Protein 5Y1Z (pdb70)

Secondary structure (DSSP, 8-state):
---SB-STTHHHHHHHHHHHH-SSSS--EEEEEEPTTS-BEEEEEEESSHHHHHGGG--TTSEEEEEEEE---S-EEEEEEEE-TTS-HHHHHHHHTTHHHHHHHSS---EEEEESSGGG--HHHHHHH-/--TT-SB-STTHHHHHHHHHHHH-SSS---EEEEEEPTTS-BEEEEEEESSHHHHHGGG--TTSEEEEEEEEESSSSS-EEEEEEEEE-TTS-HHHHHHHHTTHHHHHHHT----EEEEESSGGG--HHHHHHH-/--SSBTTT---SS-EE-SSSS-EE-TGGGT-SS---SS---HHHHHHHHHT-GGG--HHHHT--HHHHHHHHHHHHHHH--TT-GGGTSPPPTTT-TTGGGT-SS---HHHHHHHHHTT--SSHHHHHHHHHHHHHHHHHHH-TTSHHHHHHHHHHHHHHHHHHHHHH-HHHHHHHHH--TTGGGPPPSSPPPEEEE--TTS--EEEEEEEEETTEEEEEETTT--EEEEEGGG-EE-BSS-S----HHHHHHHHHHHHHHHHHHHHHHS--PPBPTTPBP-TT--GGGBS-TT-GGG-B--/--S-SS-TTT---SS-EE-SSSS-EE-GGGGT-SSPPPS----HHHHHHHHHHSTTT--HHHHT--HHHHHHHHHHHHHHH--TT-GGGTSPPPTTT-GGGGGT-SS---HHHHHHHHHTT--SSHHHHHHHHHHHHHHHHHHH-TT-HHHHHHHHHHHHHHHHHHHHHH-HHHHHHHHH--TTGGGPPPSSPPPEEEE--TTS--EEEEEEEEETTEEEEEETTT--EEEEEGGGEEEPBS---S--GGGHHHHHHHHHHHHHHHHHHHHHHS----B-TTPBP-TT--GGGBSSTT-GGG-B---

Solvent-accessible surface area: 41131 Å² total; per-residue (Å²): 67,83,12,4,34,2,37,40,80,3,72,43,0,0,44,10,13,39,81,4,61,41,109,106,29,72,16,38,3,0,2,0,6,7,60,120,93,49,39,19,0,65,57,43,29,59,19,114,45,11,13,159,76,0,17,67,64,22,87,76,132,48,5,0,0,0,0,0,16,35,105,141,89,163,49,90,24,0,0,0,19,2,10,3,84,96,15,84,99,15,73,89,0,24,2,22,36,12,17,70,65,0,19,55,0,0,63,48,34,74,27,61,8,111,4,42,39,82,149,70,17,77,64,52,62,5,35,90,154,60,70,53,78,74,12,4,34,6,86,54,50,11,56,86,0,0,22,9,2,22,89,5,50,40,111,110,37,69,12,34,2,0,1,0,1,14,63,120,96,46,16,18,0,52,42,43,30,54,15,117,45,11,14,134,83,0,9,66,68,23,75,83,78,58,8,0,0,0,0,0,18,35,60,89,77,111,109,44,89,65,20,29,0,0,0,15,4,28,0,68,111,8,84,71,16,61,57,1,5,2,26,41,10,18,70,65,0,17,44,0,1,79,41,36,85,22,62,5,108,4,48,45,90,94,70,12,81,47,50,49,3,32,88,141,80,89,8,58,29,0,22,78,43,38,102,104,54,171,45,38,64,4,102,141,14,33,13,1,5,7,45,161,32,36,208,63,139,89,161,46,116,60,109,34,123,0,62,28,13,108,93,38,93,70,13,78,55,149,94,80,52,40,157,2,13,84,87,26,76,87,94,76,0,10,127,7,0,45,63,0,0,104,82,0,67,23,90,46,0,112,53,18,65,63,79,54,75,118,106,64,63,110,64,28,76,85,95,7,113,53,78,26,6,0,46,44,0,56,131,28,3,87,67,38,118,12,23,0,4,60,11,0,31,5,24,0,59,5,5,26,3,4,8,30,27,55,48,30,32,152,69,100,60,0,73,14,0,87,16,0,9,93,15,0,62,44,10,10,79,52,0,44,29,7,5,55,15,14,66,24,50,29,74,60,144,124,97,48,3,1,87,30,9,83,102,21,23,24,0,0,4,0,51,18,103,59,4,29,12,1,0,0,7,4,18,96,52,52,113,40,66,0,10,0,29,0,0,7,6,19,12,44,12,94,0,49,38,123,45,1,13,5,0,6,136,52,70,11,59,123,111,6,68,66,15,33,83,66,0,27,118,33,4,93,64,3,5,48,32,2,63,58,67,49,50,30,8,19,57,10,88,114,116,35,88,10,74,76,130,16,100,66,9,17,16,54,49,48,116,63,84,105,42,28,50,21,138,125,80,41,10,53,32,0,21,74,14,41,74,102,46,173,34,26,58,5,101,104,24,29,11,0,4,3,30,84,37,46,94,72,118,79,81,54,104,69,110,31,91,0,53,18,16,85,110,29,76,80,11,80,56,152,92,76,51,40,121,2,14,81,84,36,72,65,95,88,2,12,99,5,0,101,35,0,0,86,75,0,82,25,100,46,0,108,54,19,43,108,77,48,78,106,101,70,73,104,54,15,69,142,94,7,86,53,76,23,4,1,53,35,0,49,119,13,2,78,140,106,112,9,26,0,4,56,12,0,31,2,28,0,60,2,4,30,4,4,6,33,27,55,48,31,45,52,77,131,58,0,59,12,0,90,12,0,9,49,14,0,47,46,10,10,50,38,0,49,22,7,3,61,14,12,54,11,26,22,69,92,117,146,96,25,2,1,50,21,9,68,123,26,25,21,1,0,0,0,62,27,104,60,8,28,31,0,0,0,6,3,17,80,54,83,131,48,60,0,1,0,39,0,0,5,3,11,7,56,23,100,0,63,44,136,52,0,40,11,0,1,140,104,70,85,43,100,23,89,134,1,97,41,13,10,81,62,0,10,107,34,2,91,60,2,3,59,30,2,108,181,76,10,60,25,10,22,40,6,97,46,162,30,87,7,76,80,116,18,91,65,9,18,19,95,55,48,130,61,88,101,52,29,52,14,89,157

GO terms:
  GO:0005515 protein binding (F, IPI)
  GO:0005856 cytoskeleton (C, IDA)
  GO:0030863 cortical cytoskeleton (C, TAS)
  GO:0003779 actin binding (F, TAS)
  GO:0015629 actin cytoskeleton (C, TAS)
  GO:0045296 cadherin binding (F, HDA)
  GO:0015629 actin cytoskeleton (C, IDA)
  GO:0005737 cytoplasm (C, IDA)
  GO:0030425 dendrite (C, IDA)
  GO:0140311 protein sequestering activity (F, IDA)
  GO:0070161 anchoring junction (C, EXP)
  GO:0005737 cytoplasm (C, EXP)

B-factor: mean 58.09, std 17.72, range [25.87, 164.25]

Sequence (874 aa):
MAGVSFSGHRLELLAAYEEVIREESAADWALYTYEDGSDDLKLAASGEGGLQELSGHFENQKVMYGFCSVKAALPKYVLINWVGEDVPDARKCACASHVAKVAEFFQGVDVIVNASSVEDIDAGAIGQRLGSMAGVSFSGHRLELLAAYEEVIREESAADWALYTYEDGSDDLKLAASGEGGLQELSGHFENQKVMYGFCSVKDSQAALPKYVLINWVGEDVPDARKCACASHVAKVAEFFQGVDVIVNASSVEDIDAGAIGQRLNDFYCWVCHREGQVLCCELCPRVYHAKCLRLTSEPEGDWFCPECEKITVAECIETQSKAMTMLTIEEQLSYYLLKFAIQKMKQPGTDAFQKPVPLEQHPDYAEYIFHPMDLCTLEKNAKKKMYGCTEAFLADAKWILHNCIIYNGGNHKLTQQIAKVVIKICEHEMNEIEVCPECYLAACQKRDNWFCEPCSNPHPLVWAKLKGFPFWPAKALRDKDGQVDARFFGQHDRAWVPINNCYLMSKEIPFSKTKSIFNSAMQEMEVYVENIRRKFGVFNYSPFRTPYTPNSQYQMLLDPTNPSAGTAKGRNDFYCWVCHREGQVLCCELCPRVYHAKCLRLTSEPEGDWFCPECEKITVAECIETQSKAMTMLTIEQLSYLLKFAIQKMKQPGTDAFQKPVPLEQHPDYAEYIFHPMDLCTLEKNAKKKMYGCTEAFLADAKWILHNCIIYNGGNHKLTQIAKVVIKICEHEMNEIEVCPECYLAACQKRDNWFCEPCSNPHPLVWAKLKGFPFWPAKALRDKDGQVDARFFGQHDRAWVPINNCYLMSKEIPFSVKKTKSIFNSAMQEMEVYVENIRRKFGVFNYSPFRTPYTPNSQYQMLLDPTNPSAGTAKI

Organism: Homo sapiens (NCBI:txid9606)

Radius of gyration: 35.38 Å; Cα contacts (8 Å, |Δi|>4): 1558; chains: 4; bounding box: 88×86×84 Å

Nearest PDB structures (foldseek):
  5y1z-assembly2_D  TM=1.003E+00  e=5.338E-59  Homo sapiens
  5y1z-assembly1_C  TM=9.932E-01  e=2.916E-54  Homo sapiens
  4n4g-assembly1_A  TM=8.108E-01  e=6.206E-16  Mus musculus
  4ns5-assembly1_A  TM=8.385E-01  e=7.311E-14  Homo sapiens
  7jtc-assembly1_A  TM=9.442E-01  e=2.873E-07  Homo sapiens

Foldseek 3Di:
DPAAACPVQVVVVVVQLVLLQDPPRQWFKWKWFDDPPDNYIHTDDTGHDFLVVVLVPDDQATFMWMWGWDDVDRTAIEIEGEHHPNHDPVVVVRNVVCPVVVCVSSDRHDYYQYDHHSVSRDPVVVVVVD/DDPVAADAPPCVVVVVVLLVLLQDPVRQKFKWKWFDDPPGRYIDTDDTGHDFPVVVLVPDDQATFMWMKGWAALDDPDRTAIEIEGEHHPNHDPVVVVRNVVCPVVVDPSSDHHPYYFYDHHSVSRDVVVVSVVD/DAQAALQPLHGDDWDAAPPDGHTHDCVRVVDDDDDDDHDHDPLRVVLVQCLDQVRHAPLLVPDDLLLVLVLVLLLLVVLPDPPLVVAADWDDCVVPVCLVVHQVDTHGSVVLNVCSNVSPRSALSSSLVRLCSNLSSCCRPPNCPDPNNVSSVVSSVSSVVSSVVSRLPVQLSVLVSVVPDLSVLAADPPGFFWKQFDDPPAFTFIWGFSADDDQWTWTQGFLVRRTDIGGLAQMAGAAPDGQDDHPPPSRVVSVVSVVSSQVNCCVVFNWADHDPHRHRDDGPDQCRQAPDNVDNVNDGGD/DQAAQAALQPLHGDDWDAAPPHRHTHDCVVVVHPDDDDDHDHDPLRVVLVQCQDPVRHAPLLVPDDLLLVLVLQLLLLVQLPDPPLVCQADWDDCVVPVCLVVFQVDTHGSPVLNVCSNVSVRSALSVSLVRLCSNLSSCCRPPNCPDPNNVSSVVSSVSSVVSSVVSRLPVQLSVLVSVVDVLSVLDADLLGFFWKQFDDPPAGGFIWGFRADDDQWTFTQGFLVRDTDTGRQQRIAGAAPDDPDDDVVCVVSRVNSVVSVVSSVVNVCVVQVWADHDHPPHGDDGPDCQRFAPDNVDNVNDGGND

CATH classification: 3.40.20.10

Structure (mmCIF, N/CA/C/O backbone):
data_5Y1Z
#
_entry.id   5Y1Z
#
_cell.length_a   54.183
_cell.length_b   138.095
_cell.length_c   161.164
_cell.angle_alpha   90.000
_cell.angle_beta   90.000
_cell.angle_gamma   90.000
#
_symmetry.space_group_name_H-M   'P 21 21 21'
#
loop_
_entity.id
_entity.type
_entity.pdbx_description
1 polymer Drebrin
2 polymer 'Protein kinase C-binding protein 1'
3 non-polymer 'SULFATE ION'
4 non-polymer 'ZINC ION'
5 non-polymer GLYCEROL
6 water water
#
loop_
_atom_site.group_PDB
_atom_site.id
_atom_site.type_symbol
_atom_site.label_atom_id
_atom_site.label_alt_id
_atom_site.label_comp_id
_atom_site.label_asym_id
_atom_site.label_entity_id
_atom_site.label_seq_id
_atom_site.pdbx_PDB_ins_code
_atom_site.Cartn_x
_atom_site.Cartn_y
_atom_site.Cartn_z
_atom_site.occupancy
_atom_site.B_iso_or_equiv
_atom_site.auth_seq_id
_atom_site.auth_comp_id
_atom_site.auth_asym_id
_atom_site.auth_atom_id
_atom_site.pdbx_PDB_model_num
ATOM 1 N N . MET A 1 3 ? 28.730 20.054 55.834 1.00 88.68 1 MET A N 1
ATOM 2 C CA . MET A 1 3 ? 28.572 21.423 56.337 1.00 87.23 1 MET A CA 1
ATOM 3 C C . MET A 1 3 ? 28.070 22.343 55.231 1.00 83.84 1 MET A C 1
ATOM 4 O O . MET A 1 3 ? 28.530 22.285 54.096 1.00 85.30 1 MET A O 1
ATOM 6 N N . ALA A 1 4 ? 27.107 23.192 55.576 1.00 80.23 2 ALA A N 1
ATOM 7 C CA . ALA A 1 4 ? 26.602 24.159 54.612 1.00 75.71 2 ALA A CA 1
ATOM 8 C C . ALA A 1 4 ? 27.710 25.055 54.087 1.00 72.44 2 ALA A C 1
ATOM 9 O O . ALA A 1 4 ? 27.620 25.552 52.958 1.00 73.59 2 ALA A O 1
ATOM 11 N N . GLY A 1 5 ? 28.744 25.299 54.887 1.00 69.24 3 GLY A N 1
ATOM 12 C CA . GLY A 1 5 ? 29.811 26.188 54.464 1.00 63.17 3 GLY A CA 1
ATOM 13 C C . GLY A 1 5 ? 29.481 27.631 54.793 1.00 55.16 3 GLY A C 1
ATOM 14 O O . GLY A 1 5 ? 28.628 27.927 55.634 1.00 54.21 3 GLY A O 1
ATOM 15 N N . VAL A 1 6 ? 30.163 28.546 54.098 1.00 52.72 4 VAL A N 1
ATOM 16 C CA . VAL A 1 6 ? 29.873 29.965 54.267 1.00 49.81 4 VAL A CA 1
ATOM 17 C C . VAL A 1 6 ? 28.382 30.225 54.089 1.00 48.58 4 VAL A C 1
ATOM 18 O O . VAL A 1 6 ? 27.732 29.657 53.211 1.00 53.48 4 VAL A O 1
ATOM 22 N N . SER A 1 7 ? 27.824 31.019 54.980 1.00 44.83 5 SER A N 1
ATOM 23 C CA . SER A 1 7 ? 26.432 31.415 54.929 1.00 45.53 5 SER A CA 1
ATOM 24 C C . SER A 1 7 ? 26.309 32.927 54.774 1.00 46.33 5 SER A C 1
ATOM 25 O O . SER A 1 7 ? 27.078 33.694 55.365 1.00 49.15 5 SER A O 1
ATOM 28 N N . PHE A 1 8 ? 25.347 33.361 53.969 1.00 44.17 6 PHE A N 1
ATOM 29 C CA . PHE A 1 8 ? 25.054 34.781 53.860 1.00 43.67 6 PHE A CA 1
ATOM 30 C C . PHE A 1 8 ? 23.654 35.124 54.352 1.00 48.36 6 PHE A C 1
ATOM 31 O O . PHE A 1 8 ? 23.130 36.180 53.994 1.00 52.83 6 PHE A O 1
ATOM 39 N N . SER A 1 9 ? 23.032 34.271 55.169 1.00 48.64 7 SER A N 1
ATOM 40 C CA . SER A 1 9 ? 21.629 34.498 55.503 1.00 50.77 7 SER A CA 1
ATOM 41 C C . SER A 1 9 ? 21.497 35.521 56.613 1.00 52.69 7 SER A C 1
ATOM 42 O O . SER A 1 9 ? 20.947 36.609 56.407 1.00 53.93 7 SER A O 1
ATOM 45 N N . GLY A 1 10 ? 22.028 35.205 57.790 1.00 54.44 8 GLY A N 1
ATOM 46 C CA . GLY A 1 10 ? 22.057 36.191 58.842 1.00 56.20 8 GLY A CA 1
ATOM 47 C C . GLY A 1 10 ? 22.978 37.306 58.403 1.00 60.75 8 GLY A C 1
ATOM 48 O O . GLY A 1 10 ? 24.037 37.066 57.815 1.00 66.79 8 GLY A O 1
ATOM 49 N N . HIS A 1 11 ? 22.535 38.538 58.625 1.00 61.37 9 HIS A N 1
ATOM 50 C CA . HIS A 1 11 ? 23.245 39.754 58.219 1.00 61.10 9 HIS A CA 1
ATOM 51 C C . HIS A 1 11 ? 23.216 40.003 56.724 1.00 57.41 9 HIS A C 1
ATOM 52 O O . HIS A 1 11 ? 24.046 40.762 56.227 1.00 59.94 9 HIS A O 1
ATOM 59 N N . ARG A 1 12 ? 22.325 39.373 55.966 1.00 51.90 10 ARG A N 1
ATOM 60 C CA . ARG A 1 12 ? 22.416 39.522 54.520 1.00 48.09 10 ARG A CA 1
ATOM 61 C C . ARG A 1 12 ? 22.324 40.991 54.127 1.00 49.08 10 ARG A C 1
ATOM 62 O O . ARG A 1 12 ? 23.138 41.495 53.334 1.00 51.11 10 ARG A O 1
ATOM 70 N N . LEU A 1 13 ? 21.359 41.704 54.713 1.00 48.11 11 LEU A N 1
ATOM 71 C CA . LEU A 1 13 ? 21.122 43.086 54.321 1.00 49.37 11 LEU A CA 1
ATOM 72 C C . LEU A 1 13 ? 22.344 43.956 54.587 1.00 48.36 11 LEU A C 1
ATOM 73 O O . LEU A 1 13 ? 22.686 44.821 53.769 1.00 49.56 11 LEU A O 1
ATOM 78 N N . GLU A 1 14 ? 23.032 43.734 55.712 1.00 47.34 12 GLU A N 1
ATOM 79 C CA . GLU A 1 14 ? 24.220 44.535 55.982 1.00 46.49 12 GLU A CA 1
ATOM 80 C C . GLU A 1 14 ? 25.315 44.239 54.964 1.00 48.51 12 GLU A C 1
ATOM 81 O O . GLU A 1 14 ? 25.966 45.167 54.451 1.00 50.99 12 GLU A O 1
ATOM 83 N N . LEU A 1 15 ? 25.511 42.956 54.634 1.00 45.71 13 LEU A N 1
ATOM 84 C CA . LEU A 1 15 ? 26.555 42.592 53.683 1.00 43.44 13 LEU A CA 1
ATOM 85 C C . LEU A 1 15 ? 26.319 43.246 52.329 1.00 43.65 13 LEU A C 1
ATOM 86 O O . LEU A 1 15 ? 27.231 43.849 51.734 1.00 42.52 13 LEU A O 1
ATOM 91 N N . LEU A 1 16 ? 25.092 43.142 51.819 1.00 44.90 14 LEU A N 1
ATOM 92 C CA . LEU A 1 16 ? 24.847 43.720 50.511 1.00 44.64 14 LEU A CA 1
ATOM 93 C C . LEU A 1 16 ? 24.793 45.240 50.552 1.00 48.06 14 LEU A C 1
ATOM 94 O O . LEU A 1 16 ? 25.091 45.873 49.544 1.00 48.67 14 LEU A O 1
ATOM 99 N N . ALA A 1 17 ? 24.469 45.840 51.701 1.00 48.26 15 ALA A N 1
ATOM 100 C CA . ALA A 1 17 ? 24.471 47.295 51.801 1.00 48.29 15 ALA A CA 1
ATOM 101 C C . ALA A 1 17 ? 25.889 47.846 51.721 1.00 47.95 15 ALA A C 1
ATOM 102 O O . ALA A 1 17 ? 26.132 48.877 51.072 1.00 50.92 15 ALA A O 1
ATOM 104 N N . ALA A 1 18 ? 26.840 47.185 52.386 1.00 46.02 16 ALA A N 1
ATOM 105 C CA . ALA A 1 18 ? 28.232 47.602 52.261 1.00 43.82 16 ALA A CA 1
ATOM 106 C C . ALA A 1 18 ? 28.721 47.432 50.834 1.00 46.48 16 ALA A C 1
ATOM 107 O O . ALA A 1 18 ? 29.362 48.331 50.269 1.00 46.13 16 ALA A O 1
ATOM 109 N N . TYR A 1 19 ? 28.413 46.281 50.229 1.00 46.69 17 TYR A N 1
ATOM 110 C CA . TYR A 1 19 ? 28.874 46.020 48.872 1.00 43.96 17 TYR A CA 1
ATOM 111 C C . TYR A 1 19 ? 28.276 47.013 47.880 1.00 45.28 17 TYR A C 1
ATOM 112 O O . TYR A 1 19 ? 28.969 47.510 46.976 1.00 43.94 17 TYR A O 1
ATOM 121 N N . GLU A 1 20 ? 26.992 47.323 48.041 1.00 46.20 18 GLU A N 1
ATOM 122 C CA . GLU A 1 20 ? 26.347 48.303 47.180 1.00 47.10 18 GLU A CA 1
ATOM 123 C C . GLU A 1 20 ? 27.000 49.670 47.343 1.00 46.98 18 GLU A C 1
ATOM 124 O O . GLU A 1 20 ? 27.192 50.389 46.357 1.00 47.69 18 GLU A O 1
ATOM 130 N N . GLU A 1 21 ? 27.358 50.043 48.583 1.00 51.79 19 GLU A N 1
ATOM 131 C CA . GLU A 1 21 ? 28.098 51.290 48.793 1.00 55.52 19 GLU A CA 1
ATOM 132 C C . GLU A 1 21 ? 29.416 51.287 48.034 1.00 53.85 19 GLU A C 1
ATOM 133 O O . GLU A 1 21 ? 29.814 52.307 47.458 1.00 53.72 19 GLU A O 1
ATOM 139 N N . VAL A 1 22 ? 30.106 50.144 48.009 1.00 54.06 20 VAL A N 1
ATOM 140 C CA . VAL A 1 22 ? 31.374 50.092 47.285 1.00 54.57 20 VAL A CA 1
ATOM 141 C C . VAL A 1 22 ? 31.157 50.196 45.775 1.00 58.17 20 VAL A C 1
ATOM 142 O O . VAL A 1 22 ? 31.952 50.828 45.070 1.00 59.47 20 VAL A O 1
ATOM 146 N N . ILE A 1 23 ? 30.069 49.622 45.255 1.00 61.35 21 ILE A N 1
ATOM 147 C CA . ILE A 1 23 ? 29.844 49.644 43.809 1.00 62.60 21 ILE A CA 1
ATOM 148 C C . ILE A 1 23 ? 29.435 51.037 43.339 1.00 64.18 21 ILE A C 1
ATOM 149 O O . ILE A 1 23 ? 29.783 51.459 42.231 1.00 64.70 21 ILE A O 1
ATOM 154 N N . ARG A 1 24 ? 28.663 51.758 44.149 1.00 65.52 22 ARG A N 1
ATOM 155 C CA . ARG A 1 24 ? 28.149 53.058 43.726 1.00 70.67 22 ARG A CA 1
ATOM 156 C C . ARG A 1 24 ? 29.276 54.058 43.482 1.00 72.67 22 ARG A C 1
ATOM 157 O O . ARG A 1 24 ? 30.154 54.257 44.329 1.00 71.07 22 ARG A O 1
ATOM 159 N N . GLU A 1 25 ? 29.236 54.707 42.320 1.00 80.44 23 GLU A N 1
ATOM 160 C CA . GLU A 1 25 ? 30.233 55.725 42.011 1.00 86.49 23 GLU A CA 1
ATOM 161 C C . GLU A 1 25 ? 30.093 56.940 42.921 1.00 90.66 23 GLU A C 1
ATOM 162 O O . GLU A 1 25 ? 31.099 57.568 43.265 1.00 89.43 23 GLU A O 1
ATOM 164 N N . GLU A 1 26 ? 28.862 57.291 43.312 1.00 94.58 24 GLU A N 1
ATOM 165 C CA . GLU A 1 26 ? 28.649 58.496 44.110 1.00 97.10 24 GLU A CA 1
ATOM 166 C C . GLU A 1 26 ? 29.089 58.329 45.566 1.00 93.96 24 GLU A C 1
ATOM 167 O O . GLU A 1 26 ? 29.479 59.312 46.205 1.00 96.23 24 GLU A O 1
ATOM 169 N N . SER A 1 27 ? 29.061 57.113 46.103 1.00 87.85 25 SER A N 1
ATOM 170 C CA . SER A 1 27 ? 29.424 56.900 47.501 1.00 82.50 25 SER A CA 1
ATOM 171 C C . SER A 1 27 ? 30.932 56.984 47.693 1.00 78.69 25 SER A C 1
ATOM 172 O O . SER A 1 27 ? 31.699 56.472 46.876 1.00 79.27 25 SER A O 1
ATOM 175 N N . ALA A 1 28 ? 31.361 57.634 48.780 1.00 76.12 26 ALA A N 1
ATOM 176 C CA . ALA A 1 28 ? 32.797 57.806 48.993 1.00 73.07 26 ALA A CA 1
ATOM 177 C C . ALA A 1 28 ? 33.474 56.477 49.297 1.00 70.96 26 ALA A C 1
ATOM 178 O O . ALA A 1 28 ? 34.581 56.217 48.812 1.00 71.37 26 ALA A O 1
ATOM 180 N N . ALA A 1 29 ? 32.821 55.624 50.083 1.00 66.75 27 ALA A N 1
ATOM 181 C CA . ALA A 1 29 ? 33.416 54.355 50.470 1.00 61.66 27 ALA A CA 1
ATOM 182 C C . ALA A 1 29 ? 33.827 53.555 49.244 1.00 58.88 27 ALA A C 1
ATOM 183 O O . ALA A 1 29 ? 33.072 53.430 48.277 1.00 61.71 27 ALA A O 1
ATOM 185 N N . ASP A 1 30 ? 35.031 52.994 49.300 1.00 54.28 28 ASP A N 1
ATOM 186 C CA . ASP A 1 30 ? 35.516 52.132 48.237 1.00 51.09 28 ASP A CA 1
ATOM 187 C C . ASP A 1 30 ? 36.047 50.819 48.785 1.00 48.28 28 ASP A C 1
ATOM 188 O O . ASP A 1 30 ? 36.669 50.057 48.030 1.00 47.06 28 ASP A O 1
ATOM 193 N N . TRP A 1 31 ? 35.806 50.518 50.061 1.00 43.45 29 TRP A N 1
ATOM 194 C CA . TRP A 1 31 ? 36.130 49.173 50.501 1.00 44.05 29 TRP A CA 1
ATOM 195 C C . TRP A 1 31 ? 35.165 48.732 51.586 1.00 44.92 29 TRP A C 1
ATOM 196 O O . TRP A 1 31 ? 34.621 49.550 52.337 1.00 45.73 29 TRP A O 1
ATOM 207 N N . ALA A 1 32 ? 34.954 47.416 51.633 1.00 41.63 30 ALA A N 1
ATOM 208 C CA . ALA A 1 32 ? 34.193 46.752 52.676 1.00 40.14 30 ALA A CA 1
ATOM 209 C C . ALA A 1 32 ? 34.969 45.507 53.103 1.00 41.04 30 ALA A C 1
ATOM 210 O O . ALA A 1 32 ? 35.714 44.920 52.318 1.00 40.97 30 ALA A O 1
ATOM 212 N N . LEU A 1 33 ? 34.857 45.159 54.382 1.00 41.36 31 LEU A N 1
ATOM 213 C CA . LEU A 1 33 ? 35.628 44.079 54.982 1.00 38.80 31 LEU A CA 1
ATOM 214 C C . LEU A 1 33 ? 34.665 43.176 55.738 1.00 39.05 31 LEU A C 1
ATOM 215 O O . LEU A 1 33 ? 34.008 43.624 56.698 1.00 41.25 31 LEU A O 1
ATOM 220 N N . TYR A 1 34 ? 34.643 41.899 55.361 1.00 38.32 32 TYR A N 1
ATOM 221 C CA . TYR A 1 34 ? 33.786 40.879 55.968 1.00 41.54 32 TYR A CA 1
ATOM 222 C C . TYR A 1 34 ? 34.599 39.777 56.645 1.00 43.89 32 TYR A C 1
ATOM 223 O O . TYR A 1 34 ? 35.779 39.575 56.353 1.00 45.25 32 TYR A O 1
ATOM 232 N N . THR A 1 35 ? 33.960 39.074 57.576 1.00 43.04 33 THR A N 1
ATOM 233 C CA . THR A 1 35 ? 34.627 38.022 58.340 1.00 44.32 33 THR A CA 1
ATOM 234 C C . THR A 1 35 ? 33.563 37.085 58.899 1.00 45.47 33 THR A C 1
ATOM 235 O O . THR A 1 35 ? 32.362 37.363 58.823 1.00 45.42 33 THR A O 1
ATOM 239 N N . TYR A 1 36 ? 34.009 35.986 59.500 1.00 44.17 34 TYR A N 1
ATOM 240 C CA . TYR A 1 36 ? 33.044 35.063 60.081 1.00 47.34 34 TYR A CA 1
ATOM 241 C C . TYR A 1 36 ? 32.650 35.469 61.496 1.00 49.32 34 TYR A C 1
ATOM 242 O O . TYR A 1 36 ? 33.448 36.028 62.253 1.00 47.39 34 TYR A O 1
ATOM 251 N N . GLU A 1 37 ? 31.399 35.173 61.845 1.00 57.13 35 GLU A N 1
ATOM 252 C CA . GLU A 1 37 ? 30.981 35.289 63.231 1.00 63.98 35 GLU A CA 1
ATOM 253 C C . GLU A 1 37 ? 31.544 34.129 64.034 1.00 67.37 35 GLU A C 1
ATOM 254 O O . GLU A 1 37 ? 31.724 33.025 63.519 1.00 71.17 35 GLU A O 1
ATOM 260 N N . ASP A 1 38 ? 31.843 34.396 65.303 1.00 71.42 36 ASP A N 1
ATOM 261 C CA . ASP A 1 38 ? 32.569 33.434 66.123 1.00 74.84 36 ASP A CA 1
ATOM 262 C C . ASP A 1 38 ? 31.817 32.114 66.205 1.00 74.26 36 ASP A C 1
ATOM 263 O O . ASP A 1 38 ? 30.596 32.084 66.386 1.00 75.41 36 ASP A O 1
ATOM 268 N N . GLY A 1 39 ? 32.561 31.021 66.072 1.00 73.51 37 GLY A N 1
ATOM 269 C CA . GLY A 1 39 ? 31.966 29.697 66.112 1.00 75.08 37 GLY A CA 1
ATOM 270 C C . GLY A 1 39 ? 30.873 29.476 65.090 1.00 74.47 37 GLY A C 1
ATOM 271 O O . GLY A 1 39 ? 29.870 28.817 65.391 1.00 78.10 37 GLY A O 1
ATOM 272 N N . SER A 1 40 ? 31.037 30.024 63.888 1.00 67.61 38 SER A N 1
ATOM 273 C CA . SER A 1 40 ? 29.984 29.956 62.890 1.00 64.61 38 SER A CA 1
ATOM 274 C C . SER A 1 40 ? 30.581 30.193 61.509 1.00 62.57 38 SER A C 1
ATOM 275 O O . SER A 1 40 ? 31.640 30.810 61.358 1.00 63.95 38 SER A O 1
ATOM 278 N N . ASP A 1 41 ? 29.866 29.725 60.495 1.00 60.50 39 ASP A N 1
ATOM 279 C CA . ASP A 1 41 ? 30.247 29.966 59.114 1.00 55.44 39 ASP A CA 1
ATOM 280 C C . ASP A 1 41 ? 29.447 31.089 58.481 1.00 52.66 39 ASP A C 1
ATOM 281 O O . ASP A 1 41 ? 29.484 31.244 57.257 1.00 51.87 39 ASP A O 1
ATOM 286 N N . ASP A 1 42 ? 28.733 31.883 59.278 1.00 50.90 40 ASP A N 1
ATOM 287 C CA . ASP A 1 42 ? 27.926 32.969 58.745 1.00 47.27 40 ASP A CA 1
ATOM 288 C C . ASP A 1 42 ? 28.787 34.216 58.609 1.00 44.96 40 ASP A C 1
ATOM 289 O O . ASP A 1 42 ? 29.449 34.635 59.560 1.00 47.48 40 ASP A O 1
ATOM 291 N N . LEU A 1 43 ? 28.783 34.797 57.420 1.00 41.81 41 LEU A N 1
ATOM 292 C CA . LEU A 1 43 ? 29.559 35.992 57.158 1.00 40.08 41 LEU A CA 1
ATOM 293 C C . LEU A 1 43 ? 28.919 37.223 57.804 1.00 44.16 41 LEU A C 1
ATOM 294 O O . LEU A 1 43 ? 27.696 37.339 57.906 1.00 48.97 41 LEU A O 1
ATOM 299 N N . LYS A 1 44 ? 29.755 38.131 58.283 1.00 44.67 42 LYS A N 1
ATOM 300 C CA . LYS A 1 44 ? 29.277 39.378 58.865 1.00 45.28 42 LYS A CA 1
ATOM 301 C C . LYS A 1 44 ? 30.155 40.526 58.372 1.00 43.12 42 LYS A C 1
ATOM 302 O O . LYS A 1 44 ? 31.286 40.333 57.909 1.00 37.28 42 LYS A O 1
ATOM 308 N N . LEU A 1 45 ? 29.601 41.727 58.433 1.00 44.03 43 LEU A N 1
ATOM 309 C CA . LEU A 1 45 ? 30.359 42.891 58.040 1.00 41.31 43 LEU A CA 1
ATOM 310 C C . LEU A 1 45 ? 31.248 43.292 59.209 1.00 43.52 43 LEU A C 1
ATOM 311 O O . LEU A 1 45 ? 30.795 43.355 60.357 1.00 46.20 43 LEU A O 1
ATOM 316 N N . ALA A 1 46 ? 32.536 43.468 58.934 1.00 42.13 44 ALA A N 1
ATOM 317 C CA . ALA A 1 46 ? 33.488 43.846 59.966 1.00 38.64 44 ALA A CA 1
ATOM 318 C C . ALA A 1 46 ? 33.727 45.334 59.973 1.00 42.26 44 ALA A C 1
ATOM 319 O O . ALA A 1 46 ? 33.751 45.957 61.038 1.00 43.53 44 ALA A O 1
ATOM 321 N N . ALA A 1 47 ? 33.904 45.906 58.789 1.00 40.32 45 ALA A N 1
ATOM 322 C CA . ALA A 1 47 ? 34.133 47.337 58.698 1.00 42.53 45 ALA A CA 1
ATOM 323 C C . ALA A 1 47 ? 33.966 47.741 57.240 1.00 42.03 45 ALA A C 1
ATOM 324 O O . ALA A 1 47 ? 33.817 46.900 56.355 1.00 37.53 45 ALA A O 1
ATOM 326 N N . SER A 1 48 ? 34.041 49.043 56.996 1.00 45.18 46 SER A N 1
ATOM 327 C CA . SER A 1 48 ? 33.929 49.571 55.649 1.00 41.72 46 SER A CA 1
ATOM 328 C C . SER A 1 48 ? 34.406 51.015 55.696 1.00 42.98 46 SER A C 1
ATOM 329 O O . SER A 1 48 ? 34.420 51.640 56.761 1.00 41.37 46 SER A O 1
ATOM 332 N N . GLY A 1 49 ? 34.841 51.526 54.552 1.00 44.56 47 GLY A N 1
ATOM 333 C CA . GLY A 1 49 ? 35.317 52.889 54.558 1.00 40.77 47 GLY A CA 1
ATOM 334 C C . GLY A 1 49 ? 35.884 53.316 53.222 1.00 41.03 47 GLY A C 1
ATOM 335 O O . GLY A 1 49 ? 35.707 52.660 52.184 1.00 40.15 47 GLY A O 1
ATOM 336 N N . GLU A 1 50 ? 36.568 54.451 53.285 1.00 50.20 48 GLU A N 1
ATOM 337 C CA . GLU A 1 50 ? 37.206 55.074 52.144 1.00 47.26 48 GLU A CA 1
ATOM 338 C C . GLU A 1 50 ? 38.706 54.972 52.365 1.00 45.23 48 GLU A C 1
ATOM 339 O O . GLU A 1 50 ? 39.169 54.454 53.381 1.00 42.58 48 GLU A O 1
ATOM 345 N N . GLY A 1 51 ? 39.464 55.410 51.373 1.00 49.82 49 GLY A N 1
ATOM 346 C CA . GLY A 1 51 ? 40.901 55.275 51.401 1.00 45.03 49 GLY A CA 1
ATOM 347 C C . GLY A 1 51 ? 41.461 54.074 50.682 1.00 47.46 49 GLY A C 1
ATOM 348 O O . GLY A 1 51 ? 42.667 53.837 50.783 1.00 51.73 49 GLY A O 1
ATOM 349 N N . GLY A 1 52 ? 40.630 53.275 50.016 1.00 44.22 50 GLY A N 1
ATOM 350 C CA . GLY A 1 52 ? 41.152 52.163 49.236 1.00 43.68 50 GLY A CA 1
ATOM 351 C C . GLY A 1 52 ? 42.021 51.156 49.988 1.00 44.88 50 GLY A C 1
ATOM 352 O O . GLY A 1 52 ? 42.018 51.048 51.223 1.00 42.55 50 GLY A O 1
ATOM 353 N N . LEU A 1 53 ? 42.841 50.466 49.186 1.00 45.65 51 LEU A N 1
ATOM 354 C CA . LEU A 1 53 ? 43.658 49.361 49.680 1.00 44.94 51 LEU A CA 1
ATOM 355 C C . LEU A 1 53 ? 44.546 49.793 50.837 1.00 45.34 51 LEU A C 1
ATOM 356 O O . LEU A 1 53 ? 44.805 49.011 51.763 1.00 41.72 51 LEU A O 1
ATOM 361 N N . GLN A 1 54 ? 45.038 51.033 50.794 1.00 50.48 52 GLN A N 1
ATOM 362 C CA . GLN A 1 54 ? 45.966 51.472 51.827 1.00 53.54 52 GLN A CA 1
ATOM 363 C C . GLN A 1 54 ? 45.286 51.454 53.179 1.00 53.21 52 GLN A C 1
ATOM 364 O O . GLN A 1 54 ? 45.836 50.944 54.158 1.00 52.64 52 GLN A O 1
ATOM 370 N N . GLU A 1 55 ? 44.065 51.982 53.238 1.00 52.19 53 GLU A N 1
ATOM 371 C CA . GLU A 1 55 ? 43.316 51.961 54.482 1.00 52.56 53 GLU A CA 1
ATOM 372 C C . GLU A 1 55 ? 42.870 50.550 54.822 1.00 51.20 53 GLU A C 1
ATOM 373 O O . GLU A 1 55 ? 43.012 50.107 55.965 1.00 37.97 53 GLU A O 1
ATOM 379 N N . LEU A 1 56 ? 42.347 49.817 53.832 1.00 48.03 54 LEU A N 1
ATOM 380 C CA . LEU A 1 56 ? 41.790 48.504 54.122 1.00 40.35 54 LEU A CA 1
ATOM 381 C C . LEU A 1 56 ? 42.837 47.596 54.763 1.00 40.40 54 LEU A C 1
ATOM 382 O O . LEU A 1 56 ? 42.566 46.958 55.790 1.00 38.36 54 LEU A O 1
ATOM 387 N N . SER A 1 57 ? 44.073 47.617 54.255 1.00 43.77 55 SER A N 1
ATOM 388 C CA . SER A 1 57 ? 45.101 46.749 54.834 1.00 44.37 55 SER A CA 1
ATOM 389 C C . SER A 1 57 ? 45.279 46.966 56.342 1.00 43.17 55 SER A C 1
ATOM 390 O O . SER A 1 57 ? 45.768 46.064 57.029 1.00 43.41 55 SER A O 1
ATOM 393 N N . GLY A 1 58 ? 44.869 48.121 56.875 1.00 37.59 56 GLY A N 1
ATOM 394 C CA . GLY A 1 58 ? 44.977 48.391 58.299 1.00 38.88 56 GLY A CA 1
ATOM 395 C C . GLY A 1 58 ? 43.961 47.683 59.193 1.00 50.62 56 GLY A C 1
ATOM 396 O O . GLY A 1 58 ? 44.097 47.742 60.421 1.00 44.51 56 GLY A O 1
ATOM 397 N N . HIS A 1 59 ? 42.918 47.074 58.625 1.00 36.00 57 HIS A N 1
ATOM 398 C CA . HIS A 1 59 ? 41.886 46.446 59.430 1.00 35.54 57 HIS A CA 1
ATOM 399 C C . HIS A 1 59 ? 41.962 44.942 59.447 1.00 37.56 57 HIS A C 1
ATOM 400 O O . HIS A 1 59 ? 41.107 44.323 60.081 1.00 39.57 57 HIS A O 1
ATOM 407 N N . PHE A 1 60 ? 42.962 44.338 58.801 1.00 35.16 58 PHE A N 1
ATOM 408 C CA . PHE A 1 60 ? 43.039 42.883 58.757 1.00 35.46 58 PHE A CA 1
ATOM 409 C C . PHE A 1 60 ? 43.533 42.353 60.095 1.00 35.54 58 PHE A C 1
ATOM 410 O O . PHE A 1 60 ? 44.442 42.925 60.698 1.00 38.73 58 PHE A O 1
ATOM 418 N N . GLU A 1 61 ? 42.965 41.237 60.542 1.00 35.66 59 GLU A N 1
ATOM 419 C CA . GLU A 1 61 ? 43.279 40.689 61.858 1.00 44.29 59 GLU A CA 1
ATOM 420 C C . GLU A 1 61 ? 43.980 39.340 61.708 1.00 47.30 59 GLU A C 1
ATOM 421 O O . GLU A 1 61 ? 43.606 38.521 60.859 1.00 47.43 59 GLU A O 1
ATOM 427 N N . ASN A 1 62 ? 45.012 39.123 62.535 1.00 46.04 60 ASN A N 1
ATOM 428 C CA . ASN A 1 62 ? 45.904 37.986 62.361 1.00 49.37 60 ASN A CA 1
ATOM 429 C C . ASN A 1 62 ? 45.296 36.678 62.844 1.00 50.45 60 ASN A C 1
ATOM 430 O O . ASN A 1 62 ? 45.830 35.601 62.550 1.00 48.80 60 ASN A O 1
ATOM 435 N N . GLN A 1 63 ? 44.216 36.757 63.603 1.00 50.51 61 GLN A N 1
ATOM 436 C CA . GLN A 1 63 ? 43.551 35.593 64.143 1.00 50.93 61 GLN A CA 1
ATOM 437 C C . GLN A 1 63 ? 42.326 35.205 63.336 1.00 48.25 61 GLN A C 1
ATOM 438 O O . GLN A 1 63 ? 41.593 34.304 63.746 1.00 49.70 61 GLN A O 1
ATOM 444 N N . LYS A 1 64 ? 42.067 35.879 62.219 1.00 39.88 62 LYS A N 1
ATOM 445 C CA . LYS A 1 64 ? 40.819 35.696 61.494 1.00 41.34 62 LYS A CA 1
ATOM 446 C C . LYS A 1 64 ? 41.038 35.473 60.004 1.00 40.38 62 LYS A C 1
ATOM 447 O O . LYS A 1 64 ? 42.011 35.942 59.415 1.00 39.39 62 LYS A O 1
ATOM 453 N N . VAL A 1 65 ? 40.116 34.722 59.418 1.00 40.30 63 VAL A N 1
ATOM 454 C CA . VAL A 1 65 ? 39.894 34.689 57.979 1.00 35.68 63 VAL A CA 1
ATOM 455 C C . VAL A 1 65 ? 38.935 35.817 57.628 1.00 37.84 63 VAL A C 1
ATOM 456 O O . VAL A 1 65 ? 37.870 35.945 58.235 1.00 40.35 63 VAL A O 1
ATOM 460 N N . MET A 1 66 ? 39.321 36.670 56.684 1.00 42.49 64 MET A N 1
ATOM 461 C CA . MET A 1 66 ? 38.496 37.818 56.310 1.00 43.08 64 MET A CA 1
ATOM 462 C C . MET A 1 66 ? 38.512 37.999 54.790 1.00 43.12 64 MET A C 1
ATOM 463 O O . MET A 1 66 ? 39.422 37.531 54.091 1.00 47.18 64 MET A O 1
ATOM 468 N N . TYR A 1 67 ? 37.496 38.694 54.275 1.00 38.52 65 TYR A N 1
ATOM 469 C CA . TYR A 1 67 ? 37.355 38.944 52.841 1.00 38.42 65 TYR A CA 1
ATOM 470 C C . TYR A 1 67 ? 37.227 40.442 52.605 1.00 42.15 65 TYR A C 1
ATOM 471 O O . TYR A 1 67 ? 36.300 41.079 53.118 1.00 47.41 65 TYR A O 1
ATOM 480 N N . GLY A 1 68 ? 38.155 41.001 51.829 1.00 42.15 66 GLY A N 1
ATOM 481 C CA . GLY A 1 68 ? 38.156 42.430 51.566 1.00 43.50 66 GLY A CA 1
ATOM 482 C C . GLY A 1 68 ? 37.706 42.773 50.164 1.00 46.31 66 GLY A C 1
ATOM 483 O O . GLY A 1 68 ? 38.265 42.284 49.188 1.00 48.89 66 GLY A O 1
ATOM 484 N N . PHE A 1 69 ? 36.666 43.567 50.033 1.00 43.96 67 PHE A N 1
ATOM 485 C CA . PHE A 1 69 ? 36.115 43.890 48.728 1.00 44.86 67 PHE A CA 1
ATOM 486 C C . PHE A 1 69 ? 36.395 45.364 48.508 1.00 45.47 67 PHE A C 1
ATOM 487 O O . PHE A 1 69 ? 35.770 46.227 49.140 1.00 44.89 67 PHE A O 1
ATOM 495 N N . CYS A 1 70 ? 37.338 45.642 47.620 1.00 44.76 68 CYS A N 1
ATOM 496 C CA . CYS A 1 70 ? 37.799 46.994 47.388 1.00 46.99 68 CYS A CA 1
ATOM 497 C C . CYS A 1 70 ? 37.643 47.373 45.918 1.00 50.44 68 CYS A C 1
ATOM 498 O O . CYS A 1 70 ? 38.046 46.622 45.019 1.00 53.04 68 CYS A O 1
ATOM 501 N N . SER A 1 71 ? 37.085 48.554 45.688 1.00 51.93 69 SER A N 1
ATOM 502 C CA . SER A 1 71 ? 36.966 49.146 44.367 1.00 52.99 69 SER A CA 1
ATOM 503 C C . SER A 1 71 ? 38.209 49.965 44.068 1.00 53.93 69 SER A C 1
ATOM 504 O O . SER A 1 71 ? 38.673 50.728 44.923 1.00 59.34 69 SER A O 1
ATOM 507 N N . VAL A 1 72 ? 38.743 49.817 42.861 1.00 50.25 70 VAL A N 1
ATOM 508 C CA . VAL A 1 72 ? 40.002 50.451 42.486 1.00 53.52 70 VAL A CA 1
ATOM 509 C C . VAL A 1 72 ? 39.844 51.149 41.138 1.00 57.84 70 VAL A C 1
ATOM 510 O O . VAL A 1 72 ? 39.470 50.509 40.146 1.00 60.72 70 VAL A O 1
ATOM 514 N N . LYS A 1 73 ? 40.160 52.451 41.102 1.00 57.55 71 LYS A N 1
ATOM 515 C CA . LYS A 1 73 ? 40.083 53.267 39.879 1.00 61.81 71 LYS A CA 1
ATOM 516 C C . LYS A 1 73 ? 41.467 53.662 39.381 1.00 68.29 71 LYS A C 1
ATOM 517 O O . LYS A 1 73 ? 42.190 52.838 38.822 1.00 72.73 71 LYS A O 1
ATOM 519 N N . ALA A 1 77 ? 41.175 56.244 36.646 1.00 99.58 75 ALA A N 1
ATOM 520 C CA . ALA A 1 77 ? 40.668 57.336 35.808 1.00 107.94 75 ALA A CA 1
ATOM 521 C C . ALA A 1 77 ? 39.545 56.883 34.846 1.00 111.06 75 ALA A C 1
ATOM 522 O O . ALA A 1 77 ? 38.864 57.726 34.247 1.00 113.27 75 ALA A O 1
ATOM 524 N N . ALA A 1 78 ? 39.360 55.562 34.706 1.00 109.65 76 ALA A N 1
ATOM 525 C CA . ALA A 1 78 ? 38.310 54.945 33.904 1.00 108.79 76 ALA A CA 1
ATOM 526 C C . ALA A 1 78 ? 37.362 54.168 34.830 1.00 103.11 76 ALA A C 1
ATOM 527 O O . ALA A 1 78 ? 37.293 54.448 36.038 1.00 99.03 76 ALA A O 1
ATOM 529 N N . LEU A 1 79 ? 36.625 53.209 34.265 1.00 101.30 77 LEU A N 1
ATOM 530 C CA . LEU A 1 79 ? 35.682 52.421 35.056 1.00 94.62 77 LEU A CA 1
ATOM 531 C C . LEU A 1 79 ? 36.427 51.597 36.107 1.00 86.89 77 LEU A C 1
ATOM 532 O O . LEU A 1 79 ? 37.492 51.041 35.815 1.00 87.11 77 LEU A O 1
ATOM 537 N N . PRO A 1 80 ? 35.888 51.471 37.321 1.00 79.65 78 PRO A N 1
ATOM 538 C CA . PRO A 1 80 ? 36.608 50.774 38.402 1.00 72.66 78 PRO A CA 1
ATOM 539 C C . PRO A 1 80 ? 36.602 49.257 38.274 1.00 64.33 78 PRO A C 1
ATOM 540 O O . PRO A 1 80 ? 35.640 48.650 37.803 1.00 65.25 78 PRO A O 1
ATOM 544 N N . LYS A 1 81 ? 37.691 48.642 38.727 1.00 59.69 79 LYS A N 1
ATOM 545 C CA . LYS A 1 81 ? 37.774 47.189 38.835 1.00 62.46 79 LYS A CA 1
ATOM 546 C C . LYS A 1 81 ? 37.718 46.761 40.299 1.00 59.97 79 LYS A C 1
ATOM 547 O O . LYS A 1 81 ? 37.935 47.565 41.212 1.00 60.89 79 LYS A O 1
ATOM 553 N N . TYR A 1 82 ? 37.409 45.484 40.533 1.00 56.20 80 TYR A N 1
ATOM 554 C CA . TYR A 1 82 ? 37.088 45.026 41.883 1.00 50.22 80 TYR A CA 1
ATOM 555 C C . TYR A 1 82 ? 38.016 43.904 42.332 1.00 48.42 80 TYR A C 1
ATOM 556 O O . TYR A 1 82 ? 38.208 42.900 41.626 1.00 49.60 80 TYR A O 1
ATOM 565 N N . VAL A 1 83 ? 38.618 44.113 43.496 1.00 47.79 81 VAL A N 1
ATOM 566 C CA . VAL A 1 83 ? 39.566 43.186 44.091 1.00 49.61 81 VAL A CA 1
ATOM 567 C C . VAL A 1 83 ? 38.895 42.540 45.288 1.00 50.43 81 VAL A C 1
ATOM 568 O O . VAL A 1 83 ? 38.269 43.232 46.105 1.00 51.93 81 VAL A O 1
ATOM 572 N N . LEU A 1 84 ? 39.024 41.227 45.396 1.00 47.69 82 LEU A N 1
ATOM 573 C CA . LEU A 1 84 ? 38.657 40.520 46.610 1.00 47.56 82 LEU A CA 1
ATOM 574 C C . LEU A 1 84 ? 39.943 40.006 47.242 1.00 49.94 82 LEU A C 1
ATOM 575 O O . LEU A 1 84 ? 40.659 39.201 46.641 1.00 55.22 82 LEU A O 1
ATOM 580 N N . ILE A 1 85 ? 40.227 40.454 48.453 1.00 51.42 83 ILE A N 1
ATOM 581 C CA . ILE A 1 85 ? 41.378 39.990 49.212 1.00 48.32 83 ILE A CA 1
ATOM 582 C C . ILE A 1 85 ? 40.932 38.817 50.067 1.00 47.55 83 ILE A C 1
ATOM 583 O O . ILE A 1 85 ? 40.049 38.959 50.922 1.00 46.60 83 ILE A O 1
ATOM 588 N N . ASN A 1 86 ? 41.505 37.650 49.787 1.00 45.21 84 ASN A N 1
ATOM 589 C CA . ASN A 1 86 ? 41.304 36.439 50.564 1.00 44.60 84 ASN A CA 1
ATOM 590 C C . ASN A 1 86 ? 42.333 36.450 51.682 1.00 45.04 84 ASN A C 1
ATOM 591 O O . ASN A 1 86 ? 43.460 35.966 51.525 1.00 51.40 84 ASN A O 1
ATOM 596 N N . TRP A 1 87 ? 41.949 37.019 52.823 1.00 39.04 85 TRP A N 1
ATOM 597 C CA . TRP A 1 87 ? 42.852 37.162 53.956 1.00 38.30 85 TRP A CA 1
ATOM 598 C C . TRP A 1 87 ? 42.780 35.971 54.909 1.00 41.15 85 TRP A C 1
ATOM 599 O O . TRP A 1 87 ? 41.711 35.636 55.446 1.00 39.74 85 TRP A O 1
ATOM 610 N N . VAL A 1 88 ? 43.930 35.369 55.168 1.00 40.19 86 VAL A N 1
ATOM 611 C CA . VAL A 1 88 ? 44.036 34.349 56.185 1.00 41.43 86 VAL A CA 1
ATOM 612 C C . VAL A 1 88 ? 45.140 34.773 57.129 1.00 45.61 86 VAL A C 1
ATOM 613 O O . VAL A 1 88 ? 46.311 34.836 56.736 1.00 50.01 86 VAL A O 1
ATOM 617 N N . GLY A 1 89 ? 44.771 35.091 58.362 1.00 44.11 87 GLY A N 1
ATOM 618 C CA . GLY A 1 89 ? 45.763 35.523 59.316 1.00 42.22 87 GLY A CA 1
ATOM 619 C C . GLY A 1 89 ? 46.756 34.417 59.602 1.00 44.50 87 GLY A C 1
ATOM 620 O O . GLY A 1 89 ? 46.416 33.234 59.609 1.00 46.61 87 GLY A O 1
ATOM 621 N N . GLU A 1 90 ? 48.009 34.821 59.817 1.00 48.21 88 GLU A N 1
ATOM 622 C CA . GLU A 1 90 ? 49.087 33.894 60.160 1.00 50.17 88 GLU A CA 1
ATOM 623 C C . GLU A 1 90 ? 48.765 33.048 61.384 1.00 52.78 88 GLU A C 1
ATOM 624 O O . GLU A 1 90 ? 49.411 32.017 61.598 1.00 58.48 88 GLU A O 1
ATOM 626 N N . ASP A 1 91 ? 47.809 33.463 62.211 1.00 53.33 89 ASP A N 1
ATOM 627 C CA . ASP A 1 91 ? 47.480 32.715 63.415 1.00 57.69 89 ASP A CA 1
ATOM 628 C C . ASP A 1 91 ? 46.183 31.937 63.281 1.00 53.99 89 ASP A C 1
ATOM 629 O O . ASP A 1 91 ? 45.734 31.328 64.259 1.00 53.48 89 ASP A O 1
ATOM 634 N N . VAL A 1 92 ? 45.641 31.842 62.076 1.00 51.04 90 VAL A N 1
ATOM 635 C CA . VAL A 1 92 ? 44.492 30.972 61.829 1.00 49.24 90 VAL A CA 1
ATOM 636 C C . VAL A 1 92 ? 44.985 29.521 61.775 1.00 48.76 90 VAL A C 1
ATOM 637 O O . VAL A 1 92 ? 45.998 29.253 61.126 1.00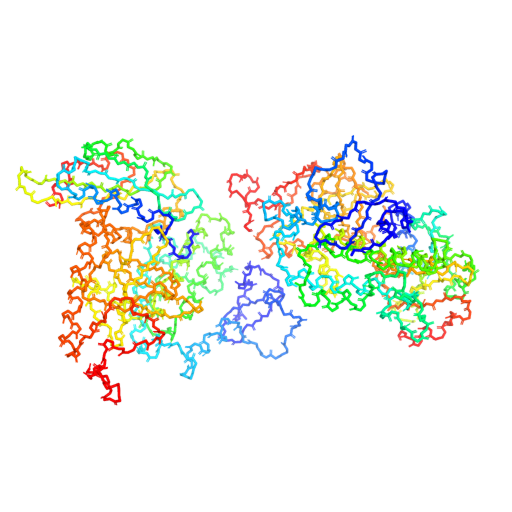 51.63 90 VAL A O 1
ATOM 641 N N . PRO A 1 93 ? 44.310 28.592 62.433 1.00 51.68 91 PRO A N 1
ATOM 642 C CA . PRO A 1 93 ? 44.716 27.179 62.330 1.00 54.09 91 PRO A CA 1
ATOM 643 C C . PRO A 1 93 ? 44.659 26.664 60.894 1.00 55.21 91 PRO A C 1
ATOM 644 O O . PRO A 1 93 ? 43.804 27.060 60.100 1.00 54.29 91 PRO A O 1
ATOM 648 N N . ASP A 1 94 ? 45.580 25.748 60.575 1.00 59.12 92 ASP A N 1
ATOM 649 C CA . ASP A 1 94 ? 45.686 25.235 59.213 1.00 58.91 92 ASP A CA 1
ATOM 650 C C . ASP A 1 94 ? 44.390 24.574 58.771 1.00 58.49 92 ASP A C 1
ATOM 651 O O . ASP A 1 94 ? 43.971 24.729 57.615 1.00 60.41 92 ASP A O 1
ATOM 656 N N . ALA A 1 95 ? 43.738 23.840 59.677 1.00 56.17 93 ALA A N 1
ATOM 657 C CA . ALA A 1 95 ? 42.481 23.193 59.328 1.00 57.95 93 ALA A CA 1
ATOM 658 C C . ALA A 1 95 ? 41.424 24.216 58.946 1.00 56.00 93 ALA A C 1
ATOM 659 O O . ALA A 1 95 ? 40.648 24.002 58.002 1.00 53.84 93 ALA A O 1
ATOM 661 N N . ARG A 1 96 ? 41.406 25.360 59.630 1.00 55.27 94 ARG A N 1
ATOM 662 C CA . ARG A 1 96 ? 40.386 26.338 59.286 1.00 53.69 94 ARG A CA 1
ATOM 663 C C . ARG A 1 96 ? 40.769 27.083 58.023 1.00 55.62 94 ARG A C 1
ATOM 664 O O . ARG A 1 96 ? 39.891 27.476 57.245 1.00 59.40 94 ARG A O 1
ATOM 672 N N . LYS A 1 97 ? 42.064 27.257 57.778 1.00 54.14 95 LYS A N 1
ATOM 673 C CA . LYS A 1 97 ? 42.456 27.787 56.482 1.00 56.21 95 LYS A CA 1
ATOM 674 C C . LYS A 1 97 ? 41.949 26.869 55.389 1.00 55.99 95 LYS A C 1
ATOM 675 O O . LYS A 1 97 ? 41.418 27.320 54.365 1.00 52.26 95 LYS A O 1
ATOM 681 N N . CYS A 1 98 ? 42.046 25.569 55.631 1.00 55.61 96 CYS A N 1
ATOM 682 C CA . CYS A 1 98 ? 41.669 24.610 54.612 1.00 55.89 96 CYS A CA 1
ATOM 683 C C . CYS A 1 98 ? 40.168 24.654 54.362 1.00 55.84 96 CYS A C 1
ATOM 684 O O . CYS A 1 98 ? 39.726 24.695 53.206 1.00 55.66 96 CYS A O 1
ATOM 687 N N . ALA A 1 99 ? 39.370 24.683 55.444 1.00 53.42 97 ALA A N 1
ATOM 688 C CA . ALA A 1 99 ? 37.916 24.718 55.298 1.00 49.25 97 ALA A CA 1
ATOM 689 C C . ALA A 1 99 ? 37.469 26.006 54.636 1.00 50.65 97 ALA A C 1
ATOM 690 O O . ALA A 1 99 ? 36.631 25.985 53.722 1.00 52.08 97 ALA A O 1
ATOM 692 N N . CYS A 1 100 ? 38.032 27.135 55.072 1.00 45.80 98 CYS A N 1
ATOM 693 C CA . CYS A 1 100 ? 37.628 28.411 54.507 1.00 43.22 98 CYS A CA 1
ATOM 694 C C . CYS A 1 100 ? 38.029 28.537 53.052 1.00 41.36 98 CYS A C 1
ATOM 695 O O . CYS A 1 100 ? 37.357 29.240 52.296 1.00 41.09 98 CYS A O 1
ATOM 698 N N . ALA A 1 101 ? 39.099 27.854 52.638 1.00 40.52 99 ALA A N 1
ATOM 699 C CA . ALA A 1 101 ? 39.544 27.958 51.256 1.00 41.25 99 ALA A CA 1
ATOM 700 C C . ALA A 1 101 ? 38.440 27.566 50.286 1.00 45.13 99 ALA A C 1
ATOM 701 O O . ALA A 1 101 ? 38.314 28.160 49.212 1.00 46.70 99 ALA A O 1
ATOM 703 N N . SER A 1 102 ? 37.620 26.591 50.663 1.00 46.44 100 SER A N 1
ATOM 704 C CA . SER A 1 102 ? 36.514 26.161 49.834 1.00 52.07 100 SER A CA 1
ATOM 705 C C . SER A 1 102 ? 35.348 27.144 49.820 1.00 54.59 100 SER A C 1
ATOM 706 O O . SER A 1 102 ? 34.386 26.910 49.080 1.00 60.82 100 SER A O 1
ATOM 709 N N . HIS A 1 103 ? 35.388 28.205 50.630 1.00 50.15 101 HIS A N 1
ATOM 710 C CA . HIS A 1 103 ? 34.350 29.239 50.607 1.00 49.64 101 HIS A CA 1
ATOM 711 C C . HIS A 1 103 ? 34.640 30.379 49.636 1.00 47.99 101 HIS A C 1
ATOM 712 O O . HIS A 1 103 ? 33.697 31.056 49.196 1.00 50.77 101 HIS A O 1
ATOM 719 N N . VAL A 1 104 ? 35.908 30.599 49.284 1.00 42.51 102 VAL A N 1
ATOM 720 C CA . VAL A 1 104 ? 36.290 31.825 48.590 1.00 42.17 102 VAL A CA 1
ATOM 721 C C . VAL A 1 104 ? 35.437 32.022 47.343 1.00 48.15 102 VAL A C 1
ATOM 722 O O . VAL A 1 104 ? 34.855 33.092 47.132 1.00 52.59 102 VAL A O 1
ATOM 726 N N . ALA A 1 105 ? 35.310 30.972 46.523 1.00 51.14 103 ALA A N 1
ATOM 727 C CA . ALA A 1 105 ? 34.557 31.088 45.276 1.00 54.48 103 ALA A CA 1
ATOM 728 C C . ALA A 1 105 ? 33.108 31.489 45.528 1.00 57.60 103 ALA A C 1
ATOM 729 O O . ALA A 1 105 ? 32.528 32.281 44.773 1.00 59.59 103 ALA A O 1
ATOM 731 N N . LYS A 1 106 ? 32.497 30.911 46.557 1.00 56.00 104 LYS A N 1
ATOM 732 C CA . LYS A 1 106 ? 31.132 31.258 46.920 1.00 57.84 104 LYS A CA 1
ATOM 733 C C . LYS A 1 106 ? 31.028 32.721 47.378 1.00 53.32 104 LYS A C 1
ATOM 734 O O . LYS A 1 106 ? 30.049 33.408 47.058 1.00 49.20 104 LYS A O 1
ATOM 740 N N . VAL A 1 107 ? 32.040 33.229 48.098 1.00 50.94 105 VAL A N 1
ATOM 741 C CA . VAL A 1 107 ? 32.052 34.648 48.464 1.00 47.53 105 VAL A CA 1
ATOM 742 C C . VAL A 1 107 ? 32.168 35.535 47.220 1.00 48.36 105 VAL A C 1
ATOM 743 O O . VAL A 1 107 ? 31.458 36.541 47.090 1.00 47.59 105 VAL A O 1
ATOM 747 N N . ALA A 1 108 ? 33.061 35.187 46.287 1.00 47.91 106 ALA A N 1
ATOM 748 C CA . ALA A 1 108 ? 33.174 35.968 45.057 1.00 47.79 106 ALA A CA 1
ATOM 749 C C . ALA A 1 108 ? 31.885 35.925 44.266 1.00 50.98 106 ALA A C 1
ATOM 750 O O . ALA A 1 108 ? 31.521 36.899 43.594 1.00 54.14 106 ALA A O 1
ATOM 752 N N . GLU A 1 109 ? 31.179 34.808 44.334 1.00 53.87 107 GLU A N 1
ATOM 753 C CA . GLU A 1 109 ? 29.924 34.724 43.615 1.00 58.29 107 GLU A CA 1
ATOM 754 C C . GLU A 1 109 ? 28.869 35.575 44.290 1.00 58.79 107 GLU A C 1
ATOM 755 O O . GLU A 1 109 ? 27.986 36.122 43.617 1.00 57.17 107 GLU A O 1
ATOM 761 N N . PHE A 1 110 ? 28.974 35.728 45.613 1.00 57.63 108 PHE A N 1
ATOM 762 C CA . PHE A 1 110 ? 27.992 36.522 46.331 1.00 53.60 108 PHE A CA 1
ATOM 763 C C . PHE A 1 110 ? 28.150 38.001 46.010 1.00 55.78 108 PHE A C 1
ATOM 764 O O . PHE A 1 110 ? 27.164 38.688 45.708 1.00 59.55 108 PHE A O 1
ATOM 772 N N . PHE A 1 111 ? 29.390 38.497 46.018 1.00 51.87 109 PHE A N 1
ATOM 773 C CA . PHE A 1 111 ? 29.657 39.906 45.732 1.00 53.61 109 PHE A CA 1
ATOM 774 C C . PHE A 1 111 ? 29.985 40.107 44.257 1.00 56.03 109 PHE A C 1
ATOM 775 O O . PHE A 1 111 ? 31.123 40.401 43.883 1.00 56.88 109 PHE A O 1
ATOM 783 N N . GLN A 1 112 ? 28.942 40.003 43.420 1.00 57.09 110 GLN A N 1
ATOM 784 C CA . GLN A 1 112 ? 29.102 39.904 41.970 1.00 61.87 110 GLN A CA 1
ATOM 785 C C . GLN A 1 112 ? 30.063 40.954 41.432 1.00 66.36 110 GLN A C 1
ATOM 786 O O . GLN A 1 112 ? 30.094 42.098 41.901 1.00 66.93 110 GLN A O 1
ATOM 792 N N . GLY A 1 113 ? 30.883 40.546 40.472 1.00 65.83 111 GLY A N 1
ATOM 793 C CA . GLY A 1 113 ? 31.758 41.478 39.803 1.00 64.10 111 GLY A CA 1
ATOM 794 C C . GLY A 1 113 ? 33.183 41.512 40.305 1.00 59.18 111 GLY A C 1
ATOM 795 O O . GLY A 1 113 ? 33.884 42.494 40.041 1.00 58.88 111 GLY A O 1
ATOM 796 N N . VAL A 1 114 ? 33.631 40.488 41.028 1.00 55.21 112 VAL A N 1
ATOM 797 C CA . VAL A 1 114 ? 35.021 40.448 41.450 1.00 54.81 112 VAL A CA 1
ATOM 798 C C . VAL A 1 114 ? 35.905 40.326 40.222 1.00 55.40 112 VAL A C 1
ATOM 799 O O . VAL A 1 114 ? 35.742 39.417 39.398 1.00 55.64 112 VAL A O 1
ATOM 803 N N . ASP A 1 115 ? 36.856 41.235 40.094 1.00 57.26 113 ASP A N 1
ATOM 804 C CA . ASP A 1 115 ? 37.733 41.167 38.941 1.00 64.71 113 ASP A CA 1
ATOM 805 C C . ASP A 1 115 ? 39.007 40.381 39.220 1.00 65.31 113 ASP A C 1
ATOM 806 O O . ASP A 1 115 ? 39.478 39.659 38.338 1.00 66.63 113 ASP A O 1
ATOM 811 N N . VAL A 1 116 ? 39.547 40.437 40.436 1.00 63.15 114 VAL A N 1
ATOM 812 C CA . VAL A 1 116 ? 40.718 39.623 40.756 1.00 64.03 114 VAL A CA 1
ATOM 813 C C . VAL A 1 116 ? 40.654 39.226 42.220 1.00 63.46 114 VAL A C 1
ATOM 814 O O . VAL A 1 116 ? 40.178 39.990 43.065 1.00 64.79 114 VAL A O 1
ATOM 818 N N . ILE A 1 117 ? 41.124 38.015 42.521 1.00 59.40 115 ILE A N 1
ATOM 819 C CA . ILE A 1 117 ? 41.207 37.534 43.891 1.00 54.27 115 ILE A CA 1
ATOM 820 C C . ILE A 1 117 ? 42.672 37.474 44.275 1.00 55.29 115 ILE A C 1
ATOM 821 O O . ILE A 1 117 ? 43.482 36.879 43.555 1.00 60.54 115 ILE A O 1
ATOM 826 N N . VAL A 1 118 ? 43.005 38.079 45.411 1.00 50.94 116 VAL A N 1
ATOM 827 C CA . VAL A 1 118 ? 44.376 38.189 45.898 1.00 53.33 116 VAL A CA 1
ATOM 828 C C . VAL A 1 118 ? 44.470 37.504 47.262 1.00 54.71 116 VAL A C 1
ATOM 829 O O . VAL A 1 118 ? 43.823 37.938 48.220 1.00 55.64 116 VAL A O 1
ATOM 833 N N . ASN A 1 119 ? 45.295 36.461 47.365 1.00 55.34 117 ASN A N 1
ATOM 834 C CA . ASN A 1 119 ? 45.488 35.790 48.649 1.00 54.11 117 ASN A CA 1
ATOM 835 C C . ASN A 1 119 ? 46.510 36.529 49.503 1.00 52.68 117 ASN A C 1
ATOM 836 O O . ASN A 1 119 ? 47.587 36.896 49.033 1.00 54.64 117 ASN A O 1
ATOM 841 N N . ALA A 1 120 ? 46.198 36.698 50.782 1.00 49.20 118 ALA A N 1
ATOM 842 C CA . ALA A 1 120 ? 47.003 37.564 51.632 1.00 48.04 118 ALA A CA 1
ATOM 843 C C . ALA A 1 120 ? 47.049 37.021 53.047 1.00 45.55 118 ALA A C 1
ATOM 844 O O . ALA A 1 120 ? 46.046 36.511 53.557 1.00 44.93 118 ALA A O 1
ATOM 846 N N . SER A 1 121 ? 48.237 37.092 53.656 1.00 46.21 119 SER A N 1
ATOM 847 C CA . SER A 1 121 ? 48.417 36.755 55.064 1.00 46.22 119 SER A CA 1
ATOM 848 C C . SER A 1 121 ? 49.214 37.775 55.858 1.00 47.26 119 SER A C 1
ATOM 849 O O . SER A 1 121 ? 49.381 37.593 57.071 1.00 50.55 119 SER A O 1
ATOM 852 N N . SER A 1 122 ? 49.802 38.768 55.213 1.00 44.08 120 SER A N 1
ATOM 853 C CA . SER A 1 122 ? 50.373 39.889 55.927 1.00 50.01 120 SER A CA 1
ATOM 854 C C . SER A 1 122 ? 49.956 41.123 55.148 1.00 52.29 120 SER A C 1
ATOM 855 O O . SER A 1 122 ? 49.523 41.030 54.001 1.00 51.51 120 SER A O 1
ATOM 858 N N . VAL A 1 123 ? 50.062 42.291 55.771 1.00 53.61 121 VAL A N 1
ATOM 859 C CA . VAL A 1 123 ? 49.801 43.499 54.999 1.00 53.95 121 VAL A CA 1
ATOM 860 C C . VAL A 1 123 ? 50.733 43.582 53.805 1.00 58.16 121 VAL A C 1
ATOM 861 O O . VAL A 1 123 ? 50.353 44.099 52.750 1.00 62.03 121 VAL A O 1
ATOM 865 N N . GLU A 1 124 ? 51.948 43.055 53.933 1.00 62.53 122 GLU A N 1
ATOM 866 C CA . GLU A 1 124 ? 52.912 43.153 52.848 1.00 67.54 122 GLU A CA 1
ATOM 867 C C . GLU A 1 124 ? 52.455 42.439 51.583 1.00 67.31 122 GLU A C 1
ATOM 868 O O . GLU A 1 124 ? 53.002 42.713 50.510 1.00 72.38 122 GLU A O 1
ATOM 874 N N . ASP A 1 125 ? 51.489 41.519 51.675 1.00 59.14 123 ASP A N 1
ATOM 875 C CA . ASP A 1 125 ? 50.950 40.902 50.468 1.00 55.76 123 ASP A CA 1
ATOM 876 C C . ASP A 1 125 ? 50.024 41.841 49.710 1.00 55.28 123 ASP A C 1
ATOM 877 O O . ASP A 1 125 ? 49.627 41.525 48.582 1.00 56.98 123 ASP A O 1
ATOM 882 N N . ILE A 1 126 ? 49.702 42.997 50.282 1.00 54.54 124 ILE A N 1
ATOM 883 C CA . ILE A 1 126 ? 48.711 43.899 49.710 1.00 57.32 124 ILE A CA 1
ATOM 884 C C . ILE A 1 126 ? 49.376 45.167 49.205 1.00 64.04 124 ILE A C 1
ATOM 885 O O . ILE A 1 126 ? 49.311 46.221 49.847 1.00 65.31 124 ILE A O 1
ATOM 890 N N . ASP A 1 127 ? 50.018 45.058 48.043 1.00 69.70 125 ASP A N 1
ATOM 891 C CA . ASP A 1 127 ? 50.717 46.159 47.383 1.00 73.01 125 ASP A CA 1
ATOM 892 C C . ASP A 1 127 ? 49.827 46.755 46.297 1.00 68.22 125 ASP A C 1
ATOM 893 O O . ASP A 1 127 ? 49.594 46.119 45.261 1.00 66.37 125 ASP A O 1
ATOM 898 N N . ALA A 1 128 ? 49.369 47.991 46.526 1.00 67.43 126 ALA A N 1
ATOM 899 C CA . ALA A 1 128 ? 48.479 48.669 45.585 1.00 66.19 126 ALA A CA 1
ATOM 900 C C . ALA A 1 128 ? 49.033 48.669 44.159 1.00 67.85 126 ALA A C 1
ATOM 901 O O . ALA A 1 128 ? 48.279 48.484 43.191 1.00 65.74 126 ALA A O 1
ATOM 903 N N . GLY A 1 129 ? 50.346 48.871 44.009 1.00 70.11 127 GLY A N 1
ATOM 904 C CA . GLY A 1 129 ? 50.946 48.789 42.686 1.00 71.42 127 GLY A CA 1
ATOM 905 C C . GLY A 1 129 ? 50.792 47.414 42.058 1.00 71.16 127 GLY A C 1
ATOM 906 O O . GLY A 1 129 ? 50.249 47.281 40.961 1.00 73.28 127 GLY A O 1
ATOM 907 N N . ALA A 1 130 ? 51.230 46.366 42.763 1.00 68.24 128 ALA A N 1
ATOM 908 C CA . ALA A 1 130 ? 51.190 45.019 42.199 1.00 68.36 128 ALA A CA 1
ATOM 909 C C . ALA A 1 130 ? 49.775 44.635 41.789 1.00 70.34 128 ALA A C 1
ATOM 910 O O . ALA A 1 130 ? 49.550 44.102 40.692 1.00 73.76 128 ALA A O 1
ATOM 912 N N . ILE A 1 131 ? 48.803 44.903 42.661 1.00 68.90 129 ILE A N 1
ATOM 913 C CA . ILE A 1 131 ? 47.406 44.654 42.315 1.00 65.94 129 ILE A CA 1
ATOM 914 C C . ILE A 1 131 ? 47.003 45.463 41.078 1.00 69.27 129 ILE A C 1
ATOM 915 O O . ILE A 1 131 ? 46.332 44.947 40.175 1.00 67.13 129 ILE A O 1
ATOM 920 N N . GLY A 1 132 ? 47.416 46.734 41.008 1.00 72.50 130 GLY A N 1
ATOM 921 C CA . GLY A 1 132 ? 47.062 47.542 39.850 1.00 78.30 130 GLY A CA 1
ATOM 922 C C . GLY A 1 132 ? 47.584 46.962 38.549 1.00 87.04 130 GLY A C 1
ATOM 923 O O . GLY A 1 132 ? 46.843 46.833 37.570 1.00 90.36 130 GLY A O 1
ATOM 924 N N . GLN A 1 133 ? 48.860 46.557 38.535 1.00 90.95 131 GLN A N 1
ATOM 925 C CA . GLN A 1 133 ? 49.426 45.937 37.341 1.00 95.30 131 GLN A CA 1
ATOM 926 C C . GLN A 1 133 ? 48.676 44.661 36.987 1.00 97.82 131 GLN A C 1
ATOM 927 O O . GLN A 1 133 ? 48.510 44.340 35.805 1.00 103.01 131 GLN A O 1
ATOM 929 N N . ARG A 1 134 ? 48.212 43.920 38.000 1.00 95.69 132 ARG A N 1
ATOM 930 C CA . ARG A 1 134 ? 47.453 42.699 37.728 1.00 94.86 132 ARG A CA 1
ATOM 931 C C . ARG A 1 134 ? 46.202 42.978 36.903 1.00 95.18 132 ARG A C 1
ATOM 932 O O . ARG A 1 134 ? 45.808 42.160 36.064 1.00 98.38 132 ARG A O 1
ATOM 940 N N . LEU A 1 135 ? 45.556 44.115 37.132 1.00 89.70 133 LEU A N 1
ATOM 941 C CA . LEU A 1 135 ? 44.321 44.433 36.433 1.00 86.16 133 LEU A CA 1
ATOM 942 C C . LEU A 1 135 ? 44.543 44.942 35.000 1.00 91.96 133 LEU A C 1
ATOM 943 O O . LEU A 1 135 ? 45.651 45.324 34.605 1.00 96.06 133 LEU A O 1
ATOM 948 N N . GLY B 1 1 ? 0.374 11.793 18.033 1.00 98.01 -1 GLY B N 1
ATOM 949 C CA . GLY B 1 1 ? 0.653 11.153 19.303 1.00 106.40 -1 GLY B CA 1
ATOM 950 C C . GLY B 1 1 ? 2.113 10.766 19.462 1.00 116.65 -1 GLY B C 1
ATOM 951 O O . GLY B 1 1 ? 2.755 11.121 20.447 1.00 120.42 -1 GLY B O 1
ATOM 952 N N . SER B 1 2 ? 2.630 10.022 18.488 1.00 126.53 0 SER B N 1
ATOM 953 C CA . SER B 1 2 ? 4.027 9.608 18.453 1.00 127.14 0 SER B CA 1
ATOM 954 C C . SER B 1 2 ? 4.377 9.285 17.007 1.00 124.68 0 SER B C 1
ATOM 955 O O . SER B 1 2 ? 3.525 8.793 16.260 1.00 124.35 0 SER B O 1
ATOM 958 N N . MET B 1 3 ? 5.623 9.578 16.611 1.00 116.83 1 MET B N 1
ATOM 959 C CA . MET B 1 3 ? 6.007 9.415 15.209 1.00 104.00 1 MET B CA 1
ATOM 960 C C . MET B 1 3 ? 5.836 7.971 14.750 1.00 90.18 1 MET B C 1
ATOM 961 O O . MET B 1 3 ? 5.433 7.719 13.605 1.00 84.83 1 MET B O 1
ATOM 966 N N . ALA B 1 4 ? 6.107 7.009 15.641 1.00 82.55 2 ALA B N 1
ATOM 967 C CA . ALA B 1 4 ? 6.039 5.605 15.254 1.00 74.98 2 ALA B CA 1
ATOM 968 C C . ALA B 1 4 ? 4.620 5.181 14.887 1.00 69.43 2 ALA B C 1
ATOM 969 O O . ALA B 1 4 ? 4.437 4.320 14.020 1.00 68.16 2 ALA B O 1
ATOM 971 N N . GLY B 1 5 ? 3.615 5.782 15.507 1.00 64.82 3 GLY B N 1
ATOM 972 C CA . GLY B 1 5 ? 2.237 5.428 15.241 1.00 62.04 3 GLY B CA 1
ATOM 973 C C . GLY B 1 5 ? 1.728 4.291 16.109 1.00 60.45 3 GLY B C 1
ATOM 974 O O . GLY B 1 5 ? 2.274 3.955 17.168 1.00 60.26 3 GLY B O 1
ATOM 975 N N . VAL B 1 6 ? 0.625 3.705 15.644 1.00 56.05 4 VAL B N 1
ATOM 976 C CA . VAL B 1 6 ? 0.034 2.563 16.327 1.00 53.43 4 VAL B CA 1
ATOM 977 C C . VAL B 1 6 ? 1.057 1.441 16.477 1.00 53.13 4 VAL B C 1
ATOM 978 O O . VAL B 1 6 ? 1.775 1.090 15.537 1.00 53.26 4 VAL B O 1
ATOM 982 N N . SER B 1 7 ? 1.137 0.892 17.679 1.00 53.05 5 SER B N 1
ATOM 983 C CA . SER B 1 7 ? 2.050 -0.193 18.013 1.00 59.14 5 SER B CA 1
ATOM 984 C C . SER B 1 7 ? 1.300 -1.449 18.457 1.00 56.66 5 SER B C 1
ATOM 985 O O . SER B 1 7 ? 0.329 -1.379 19.218 1.00 54.20 5 SER B O 1
ATOM 988 N N . PHE B 1 8 ? 1.784 -2.609 18.019 1.00 59.43 6 PHE B N 1
ATOM 989 C CA . PHE B 1 8 ? 1.204 -3.881 18.419 1.00 58.61 6 PHE B CA 1
ATOM 990 C C . PHE B 1 8 ? 2.163 -4.692 19.267 1.00 63.68 6 PHE B C 1
ATOM 991 O O . PHE B 1 8 ? 2.035 -5.917 19.338 1.00 64.66 6 PHE B O 1
ATOM 999 N N . SER B 1 9 ? 3.128 -4.024 19.904 1.00 66.31 7 SER B N 1
ATOM 1000 C CA . SER B 1 9 ? 4.249 -4.700 20.549 1.00 65.45 7 SER B CA 1
ATOM 1001 C C . SER B 1 9 ? 3.881 -5.230 21.930 1.00 65.29 7 SER B C 1
ATOM 1002 O O . SER B 1 9 ? 4.191 -6.379 22.255 1.00 65.21 7 SER B O 1
ATOM 1005 N N . GLY B 1 10 ? 3.256 -4.395 22.768 1.00 64.62 8 GLY B N 1
ATOM 1006 C CA . GLY B 1 10 ? 2.916 -4.762 24.141 1.00 61.66 8 GLY B CA 1
ATOM 1007 C C . GLY B 1 10 ? 1.909 -5.885 24.330 1.00 56.12 8 GLY B C 1
ATOM 1008 O O . GLY B 1 10 ? 1.947 -6.551 25.363 1.00 53.13 8 GLY B O 1
ATOM 1009 N N . HIS B 1 11 ? 1.010 -6.119 23.381 1.00 52.51 9 HIS B N 1
ATOM 1010 C CA . HIS B 1 11 ? -0.033 -7.122 23.603 1.00 53.88 9 HIS B CA 1
ATOM 1011 C C . HIS B 1 11 ? -0.198 -8.056 22.410 1.00 56.18 9 HIS B C 1
ATOM 1012 O O . HIS B 1 11 ? -1.287 -8.614 22.207 1.00 55.78 9 HIS B O 1
ATOM 1019 N N . ARG B 1 12 ? 0.871 -8.236 21.618 1.00 44.87 10 ARG B N 1
ATOM 1020 C CA . ARG B 1 12 ? 0.736 -8.863 20.304 1.00 44.14 10 ARG B CA 1
ATOM 1021 C C . ARG B 1 12 ? 0.051 -10.231 20.374 1.00 45.21 10 ARG B C 1
ATOM 1022 O O . ARG B 1 12 ? -0.887 -10.510 19.609 1.00 44.57 10 ARG B O 1
ATOM 1030 N N . LEU B 1 13 ? 0.495 -11.098 21.284 1.00 46.45 11 LEU B N 1
ATOM 1031 C CA . LEU B 1 13 ? -0.088 -12.435 21.321 1.00 49.90 11 LEU B CA 1
ATOM 1032 C C . LEU B 1 13 ? -1.570 -12.377 21.681 1.00 52.89 11 LEU B C 1
ATOM 1033 O O . LEU B 1 13 ? -2.394 -13.063 21.066 1.00 52.89 11 LEU B O 1
ATOM 1038 N N . GLU B 1 14 ? -1.937 -11.526 22.633 1.00 53.92 12 GLU B N 1
ATOM 1039 C CA . GLU B 1 14 ? -3.339 -11.439 23.013 1.00 56.95 12 GLU B CA 1
ATOM 1040 C C . GLU B 1 14 ? -4.189 -10.865 21.877 1.00 56.69 12 GLU B C 1
ATOM 1041 O O . GLU B 1 14 ? -5.274 -11.392 21.579 1.00 60.49 12 GLU B O 1
ATOM 1047 N N . LEU B 1 15 ? -3.704 -9.813 21.206 1.00 48.49 13 LEU B N 1
ATOM 1048 C CA . LEU B 1 15 ? -4.480 -9.222 20.123 1.00 48.91 13 LEU B CA 1
ATOM 1049 C C . LEU B 1 15 ? -4.740 -10.248 19.031 1.00 48.64 13 LEU B C 1
ATOM 1050 O O . LEU B 1 15 ? -5.884 -10.433 18.582 1.00 49.11 13 LEU B O 1
ATOM 1055 N N . LEU B 1 16 ? -3.688 -10.960 18.620 1.00 47.07 14 LEU B N 1
ATOM 1056 C CA . LEU B 1 16 ? -3.868 -11.940 17.563 1.00 46.13 14 LEU B CA 1
ATOM 1057 C C . LEU B 1 16 ? -4.617 -13.179 18.032 1.00 50.12 14 LEU B C 1
ATOM 1058 O O . LEU B 1 16 ? -5.255 -13.841 17.213 1.00 52.09 14 LEU B O 1
ATOM 1063 N N . ALA B 1 17 ? -4.592 -13.490 19.329 1.00 51.62 15 ALA B N 1
ATOM 1064 C CA . ALA B 1 17 ? -5.368 -14.625 19.826 1.00 50.25 15 ALA B CA 1
ATOM 1065 C C . ALA B 1 17 ? -6.864 -14.339 19.763 1.00 49.60 15 ALA B C 1
ATOM 1066 O O . ALA B 1 17 ? -7.643 -15.186 19.296 1.00 54.42 15 ALA B O 1
ATOM 1068 N N . ALA B 1 18 ? -7.287 -13.140 20.178 1.00 45.01 16 ALA B N 1
ATOM 1069 C CA . ALA B 1 18 ? -8.698 -12.801 20.034 1.00 46.06 16 ALA B CA 1
ATOM 1070 C C . ALA B 1 18 ? -9.109 -12.774 18.559 1.00 54.76 16 ALA B C 1
ATOM 1071 O O . ALA B 1 18 ? -10.186 -13.278 18.203 1.00 60.84 16 ALA B O 1
ATOM 1073 N N . TYR B 1 19 ? -8.249 -12.247 17.665 1.00 47.27 17 TYR B N 1
ATOM 1074 C CA . TYR B 1 19 ? -8.643 -12.269 16.253 1.00 47.58 17 TYR B CA 1
ATOM 1075 C C . TYR B 1 19 ? -8.744 -13.696 15.719 1.00 51.83 17 TYR B C 1
ATOM 1076 O O . TYR B 1 19 ? -9.677 -14.022 14.965 1.00 56.29 17 TYR B O 1
ATOM 1085 N N . GLU B 1 20 ? -7.797 -14.558 16.088 1.00 50.86 18 GLU B N 1
ATOM 1086 C CA . GLU B 1 20 ? -7.890 -15.958 15.693 1.00 53.06 18 GLU B CA 1
ATOM 1087 C C . GLU B 1 20 ? -9.216 -16.563 16.118 1.00 56.51 18 GLU B C 1
ATOM 1088 O O . GLU B 1 20 ? -9.862 -17.279 15.344 1.00 57.51 18 GLU B O 1
ATOM 1094 N N . GLU B 1 21 ? -9.650 -16.266 17.345 1.00 59.41 19 GLU B N 1
ATOM 1095 C CA . GLU B 1 21 ? -10.938 -16.772 17.802 1.00 61.07 19 GLU B CA 1
ATOM 1096 C C . GLU B 1 21 ? -12.069 -16.289 16.914 1.00 59.67 19 GLU B C 1
ATOM 1097 O O . GLU B 1 21 ? -13.013 -17.041 16.638 1.00 62.49 19 GLU B O 1
ATOM 1103 N N . VAL B 1 22 ? -11.996 -15.035 16.453 1.00 57.69 20 VAL B N 1
ATOM 1104 C CA . VAL B 1 22 ? -13.063 -14.534 15.589 1.00 57.81 20 VAL B CA 1
ATOM 1105 C C . VAL B 1 22 ? -13.070 -15.266 14.253 1.00 58.71 20 VAL B C 1
ATOM 1106 O O . VAL B 1 22 ? -14.133 -15.541 13.690 1.00 57.62 20 VAL B O 1
ATOM 1110 N N . ILE B 1 23 ? -11.891 -15.614 13.735 1.00 57.37 21 ILE B N 1
ATOM 1111 C CA . ILE B 1 23 ? -11.821 -16.308 12.448 1.00 56.97 21 ILE B CA 1
ATOM 1112 C C . ILE B 1 23 ? -12.235 -17.775 12.550 1.00 61.13 21 ILE B C 1
ATOM 1113 O O . ILE B 1 23 ? -12.822 -18.313 11.608 1.00 66.70 21 ILE B O 1
ATOM 1118 N N . ARG B 1 24 ? -11.931 -18.459 13.656 1.00 69.15 22 ARG B N 1
ATOM 1119 C CA . ARG B 1 24 ? -12.218 -19.895 13.746 1.00 76.28 22 ARG B CA 1
ATOM 1120 C C . ARG B 1 24 ? -13.714 -20.164 13.582 1.00 74.55 22 ARG B C 1
ATOM 1121 O O . ARG B 1 24 ? -14.550 -19.531 14.233 1.00 64.08 22 ARG B O 1
ATOM 1123 N N . GLU B 1 25 ? -14.047 -21.104 12.688 1.00 74.56 23 GLU B N 1
ATOM 1124 C CA . GLU B 1 25 ? -15.453 -21.423 12.442 1.00 74.02 23 GLU B CA 1
ATOM 1125 C C . GLU B 1 25 ? -16.094 -22.110 13.643 1.00 77.47 23 GLU B C 1
ATOM 1126 O O . GLU B 1 25 ? -17.245 -21.818 13.990 1.00 74.58 23 GLU B O 1
ATOM 1128 N N . GLU B 1 26 ? -15.358 -22.995 14.317 1.00 84.22 24 GLU B N 1
ATOM 1129 C CA . GLU B 1 26 ? -15.957 -23.722 15.429 1.00 89.21 24 GLU B CA 1
ATOM 1130 C C . GLU B 1 26 ? -16.132 -22.828 16.652 1.00 89.37 24 GLU B C 1
ATOM 1131 O O . GLU B 1 26 ? -17.011 -23.085 17.482 1.00 92.36 24 GLU B O 1
ATOM 1133 N N . SER B 1 27 ? -15.322 -21.778 16.782 1.00 85.81 25 SER B N 1
ATOM 1134 C CA . SER B 1 27 ? -15.411 -20.899 17.939 1.00 82.80 25 SER B CA 1
ATOM 1135 C C . SER B 1 27 ? -16.624 -19.991 17.815 1.00 78.35 25 SER B C 1
ATOM 1136 O O . SER B 1 27 ? -16.872 -19.411 16.758 1.00 76.80 25 SER B O 1
ATOM 1139 N N . ALA B 1 28 ? -17.368 -19.846 18.911 1.00 78.23 26 ALA B N 1
ATOM 1140 C CA . ALA B 1 28 ? -18.595 -19.056 18.866 1.00 77.36 26 ALA B CA 1
ATOM 1141 C C . ALA B 1 28 ? -18.299 -17.569 18.674 1.00 74.76 26 ALA B C 1
ATOM 1142 O O . ALA B 1 28 ? -19.056 -16.860 17.992 1.00 73.11 26 ALA B O 1
ATOM 1144 N N . ALA B 1 29 ? -17.215 -17.078 19.279 1.00 71.74 27 ALA B N 1
ATOM 1145 C CA . ALA B 1 29 ? -16.905 -15.658 19.230 1.00 67.45 27 ALA B CA 1
ATOM 1146 C C . ALA B 1 29 ? -16.873 -15.159 17.789 1.00 62.47 27 ALA B C 1
ATOM 1147 O O . ALA B 1 29 ? -16.365 -15.832 16.891 1.00 65.57 27 ALA B O 1
ATOM 1149 N N . ASP B 1 30 ? -17.493 -14.010 17.560 1.00 55.92 28 ASP B N 1
ATOM 1150 C CA . ASP B 1 30 ? -17.446 -13.376 16.253 1.00 53.91 28 ASP B CA 1
ATOM 1151 C C . ASP B 1 30 ? -17.156 -11.882 16.325 1.00 51.46 28 ASP B C 1
ATOM 1152 O O . ASP B 1 30 ? -17.329 -11.192 15.316 1.00 50.29 28 ASP B O 1
ATOM 1157 N N . TRP B 1 31 ? -16.748 -11.348 17.480 1.00 51.10 29 TRP B N 1
ATOM 1158 C CA . TRP B 1 31 ? -16.251 -9.977 17.463 1.00 49.81 29 TRP B CA 1
ATOM 1159 C C . TRP B 1 31 ? -15.177 -9.776 18.521 1.00 49.95 29 TRP B C 1
ATOM 1160 O O . TRP B 1 31 ? -15.224 -10.354 19.608 1.00 51.80 29 TRP B O 1
ATOM 1171 N N . ALA B 1 32 ? -14.240 -8.889 18.209 1.00 48.77 30 ALA B N 1
ATOM 1172 C CA . ALA B 1 32 ? -13.199 -8.494 19.137 1.00 49.80 30 ALA B CA 1
ATOM 1173 C C . ALA B 1 32 ? -13.031 -6.984 19.046 1.00 50.21 30 ALA B C 1
ATOM 1174 O O . ALA B 1 32 ? -13.033 -6.424 17.953 1.00 48.47 30 ALA B O 1
ATOM 1176 N N . LEU B 1 33 ? -12.804 -6.333 20.179 1.00 48.51 31 LEU B N 1
ATOM 1177 C CA . LEU B 1 33 ? -12.763 -4.880 20.233 1.00 45.14 31 LEU B CA 1
ATOM 1178 C C . LEU B 1 33 ? -11.464 -4.439 20.882 1.00 46.54 31 LEU B C 1
ATOM 1179 O O . LEU B 1 33 ? -11.171 -4.826 22.028 1.00 49.51 31 LEU B O 1
ATOM 1184 N N . TYR B 1 34 ? -10.709 -3.622 20.141 1.00 41.97 32 TYR B N 1
ATOM 1185 C CA . TYR B 1 34 ? -9.420 -3.089 20.527 1.00 42.67 32 TYR B CA 1
ATOM 1186 C C . TYR B 1 34 ? -9.468 -1.579 20.711 1.00 49.12 32 TYR B C 1
ATOM 1187 O O . TYR B 1 34 ? -10.344 -0.897 20.190 1.00 48.77 32 TYR B O 1
ATOM 1196 N N . THR B 1 35 ? -8.537 -1.077 21.512 1.00 43.16 33 THR B N 1
ATOM 1197 C CA . THR B 1 35 ? -8.439 0.336 21.836 1.00 43.59 33 THR B CA 1
ATOM 1198 C C . THR B 1 35 ? -6.999 0.609 22.260 1.00 46.22 33 THR B C 1
ATOM 1199 O O . THR B 1 35 ? -6.209 -0.312 22.496 1.00 47.40 33 THR B O 1
ATOM 1203 N N . TYR B 1 36 ? -6.674 1.882 22.413 1.00 47.17 34 TYR B N 1
ATOM 1204 C CA . TYR B 1 36 ? -5.320 2.206 22.841 1.00 52.93 34 TYR B CA 1
ATOM 1205 C C . TYR B 1 36 ? -5.208 2.159 24.353 1.00 59.88 34 TYR B C 1
ATOM 1206 O O . TYR B 1 36 ? -6.186 2.334 25.088 1.00 63.64 34 TYR B O 1
ATOM 1215 N N . GLU B 1 37 ? -4.002 1.871 24.807 1.00 64.42 35 GLU B N 1
ATOM 1216 C CA . GLU B 1 37 ? -3.669 2.008 26.209 1.00 69.53 35 GLU B CA 1
ATOM 1217 C C . GLU B 1 37 ? -3.490 3.489 26.547 1.00 69.58 35 GLU B C 1
ATOM 1218 O O . GLU B 1 37 ? -3.070 4.292 25.707 1.00 67.01 35 GLU B O 1
ATOM 1224 N N . ASP B 1 38 ? -3.838 3.849 27.784 1.00 72.69 36 ASP B N 1
ATOM 1225 C CA . ASP B 1 38 ? -3.885 5.255 28.181 1.00 73.78 36 ASP B CA 1
ATOM 1226 C C . ASP B 1 38 ? -2.535 5.936 27.988 1.00 73.70 36 ASP B C 1
ATOM 1227 O O . ASP B 1 38 ? -1.487 5.376 28.324 1.00 75.95 36 ASP B O 1
ATOM 1232 N N . GLY B 1 39 ? -2.575 7.149 27.439 1.00 69.20 37 GLY B N 1
ATOM 1233 C CA . GLY B 1 39 ? -1.354 7.913 27.178 1.00 72.01 37 GLY B CA 1
ATOM 1234 C C . GLY B 1 39 ? -0.339 7.166 26.343 1.00 71.47 37 GLY B C 1
ATOM 1235 O O . GLY B 1 39 ? 0.871 7.267 26.587 1.00 76.80 37 GLY B O 1
ATOM 1236 N N . SER B 1 40 ? -0.808 6.410 25.356 1.00 66.56 38 SER B N 1
ATOM 1237 C CA . SER B 1 40 ? 0.043 5.481 24.633 1.00 66.12 38 SER B CA 1
ATOM 1238 C C . SER B 1 40 ? -0.594 5.187 23.293 1.00 60.74 38 SER B C 1
ATOM 1239 O O . SER B 1 40 ? -1.786 5.418 23.094 1.00 56.87 38 SER B O 1
ATOM 1242 N N . ASP B 1 41 ? 0.231 4.712 22.363 1.00 60.78 39 ASP B N 1
ATOM 1243 C CA . ASP B 1 41 ? -0.251 4.244 21.077 1.00 56.41 39 ASP B CA 1
ATOM 1244 C C . ASP B 1 41 ? -0.261 2.732 20.977 1.00 50.91 39 ASP B C 1
ATOM 1245 O O . ASP B 1 41 ? -0.431 2.195 19.877 1.00 48.87 39 ASP B O 1
ATOM 1250 N N . ASP B 1 42 ? -0.093 2.023 22.085 1.00 52.85 40 ASP B N 1
ATOM 1251 C CA . ASP B 1 42 ? -0.086 0.579 21.999 1.00 59.13 40 ASP B CA 1
ATOM 1252 C C . ASP B 1 42 ? -1.515 0.072 22.094 1.00 57.64 40 ASP B C 1
ATOM 1253 O O . ASP B 1 42 ? -2.273 0.462 22.984 1.00 58.12 40 ASP B O 1
ATOM 1258 N N . LEU B 1 43 ? -1.880 -0.766 21.141 1.00 46.86 41 LEU B N 1
ATOM 1259 C CA . LEU B 1 43 ? -3.208 -1.338 21.095 1.00 45.16 41 LEU B CA 1
ATOM 1260 C C . LEU B 1 43 ? -3.329 -2.403 22.181 1.00 52.01 41 LEU B C 1
ATOM 1261 O O . LEU B 1 43 ? -2.375 -3.141 22.470 1.00 53.24 41 LEU B O 1
ATOM 1266 N N . LYS B 1 44 ? -4.510 -2.465 22.790 1.00 49.39 42 LYS B N 1
ATOM 1267 C CA . LYS B 1 44 ? -4.836 -3.467 23.783 1.00 46.66 42 LYS B CA 1
ATOM 1268 C C . LYS B 1 44 ? -6.205 -4.041 23.444 1.00 51.42 42 LYS B C 1
ATOM 1269 O O . LYS B 1 44 ? -7.043 -3.385 22.796 1.00 50.11 42 LYS B O 1
ATOM 1275 N N . LEU B 1 45 ? -6.426 -5.281 23.869 1.00 51.13 43 LEU B N 1
ATOM 1276 C CA . LEU B 1 45 ? -7.712 -5.909 23.619 1.00 49.71 43 LEU B CA 1
ATOM 1277 C C . LEU B 1 45 ? -8.664 -5.436 24.696 1.00 49.32 43 LEU B C 1
ATOM 1278 O O . LEU B 1 45 ? -8.377 -5.577 25.885 1.00 50.34 43 LEU B O 1
ATOM 1283 N N . ALA B 1 46 ? -9.803 -4.895 24.283 1.00 50.53 44 ALA B N 1
ATOM 1284 C CA . ALA B 1 46 ? -10.767 -4.359 25.232 1.00 52.46 44 ALA B CA 1
ATOM 1285 C C . ALA B 1 46 ? -11.819 -5.391 25.590 1.00 54.65 44 ALA B C 1
ATOM 1286 O O . ALA B 1 46 ? -12.146 -5.555 26.769 1.00 62.00 44 ALA B O 1
ATOM 1288 N N . ALA B 1 47 ? -12.356 -6.097 24.604 1.00 51.73 45 ALA B N 1
ATOM 1289 C CA . ALA B 1 47 ? -13.359 -7.116 24.903 1.00 54.77 45 ALA B CA 1
ATOM 1290 C C . ALA B 1 47 ? -13.514 -7.973 23.659 1.00 54.47 45 ALA B C 1
ATOM 1291 O O . ALA B 1 47 ? -12.861 -7.738 22.637 1.00 50.41 45 ALA B O 1
ATOM 1293 N N . SER B 1 48 ? -14.342 -9.006 23.774 1.00 55.48 46 SER B N 1
ATOM 1294 C CA . SER B 1 48 ? -14.630 -9.889 22.655 1.00 56.24 46 SER B CA 1
ATOM 1295 C C . SER B 1 48 ? -15.811 -10.719 23.078 1.00 59.40 46 SER B C 1
ATOM 1296 O O . SER B 1 48 ? -16.050 -10.899 24.269 1.00 66.40 46 SER B O 1
ATOM 1299 N N . GLY B 1 49 ? -16.533 -11.238 22.099 1.00 57.95 47 GLY B N 1
ATOM 1300 C CA . GLY B 1 49 ? -17.766 -11.924 22.418 1.00 58.59 47 GLY B CA 1
ATOM 1301 C C . GLY B 1 49 ? -18.416 -12.499 21.185 1.00 58.25 47 GLY B C 1
ATOM 1302 O O . GLY B 1 49 ? -17.825 -12.536 20.094 1.00 46.53 47 GLY B O 1
ATOM 1303 N N . GLU B 1 50 ? -19.658 -12.949 21.394 1.00 61.41 48 GLU B N 1
ATOM 1304 C CA . GLU B 1 50 ? -20.375 -13.756 20.424 1.00 63.01 48 GLU B CA 1
ATOM 1305 C C . GLU B 1 50 ? -21.630 -13.130 19.840 1.00 67.13 48 GLU B C 1
ATOM 1306 O O . GLU B 1 50 ? -22.297 -13.783 19.022 1.00 73.23 48 GLU B O 1
ATOM 1312 N N . GLY B 1 51 ? -21.992 -11.920 20.219 1.00 61.44 49 GLY B N 1
ATOM 1313 C CA . GLY B 1 51 ? -23.294 -11.501 19.738 1.00 59.50 49 GLY B CA 1
ATOM 1314 C C . GLY B 1 51 ? -23.346 -10.825 18.384 1.00 52.62 49 GLY B C 1
ATOM 1315 O O . GLY B 1 51 ? -24.390 -10.285 18.029 1.00 50.71 49 GLY B O 1
ATOM 1316 N N . GLY B 1 52 ? -22.266 -10.824 17.620 1.00 50.21 50 GLY B N 1
ATOM 1317 C CA . GLY B 1 52 ? -22.201 -10.076 16.382 1.00 47.80 50 GLY B CA 1
ATOM 1318 C C . GLY B 1 52 ? -22.237 -8.562 16.594 1.00 48.72 50 GLY B C 1
ATOM 1319 O O . GLY B 1 52 ? -21.867 -8.030 17.652 1.00 49.85 50 GLY B O 1
ATOM 1320 N N . LEU B 1 53 ? -22.658 -7.865 15.530 1.00 47.54 51 LEU B N 1
ATOM 1321 C CA . LEU B 1 53 ? -22.624 -6.406 15.520 1.00 48.76 51 LEU B CA 1
ATOM 1322 C C . LEU B 1 53 ? -23.415 -5.808 16.672 1.00 50.83 51 LEU B C 1
ATOM 1323 O O . LEU B 1 53 ? -22.995 -4.804 17.267 1.00 50.91 51 LEU B O 1
ATOM 1328 N N . GLN B 1 54 ? -24.578 -6.392 16.979 1.00 53.20 52 GLN B N 1
ATOM 1329 C CA . GLN B 1 54 ? -25.464 -5.782 17.956 1.00 56.66 52 GLN B CA 1
ATOM 1330 C C . GLN B 1 54 ? -24.855 -5.847 19.349 1.00 58.03 52 GLN B C 1
ATOM 1331 O O . GLN B 1 54 ? -24.965 -4.889 20.126 1.00 58.45 52 GLN B O 1
ATOM 1337 N N . GLU B 1 55 ? -24.191 -6.959 19.680 1.00 56.74 53 GLU B N 1
ATOM 1338 C CA . GLU B 1 55 ? -23.503 -7.031 20.960 1.00 53.02 53 GLU B CA 1
ATOM 1339 C C . GLU B 1 55 ? -22.325 -6.082 20.968 1.00 53.67 53 GLU B C 1
ATOM 1340 O O . GLU B 1 55 ? -22.112 -5.361 21.948 1.00 58.11 53 GLU B O 1
ATOM 1346 N N . LEU B 1 56 ? -21.553 -6.074 19.871 1.00 48.53 54 LEU B N 1
ATOM 1347 C CA . LEU B 1 56 ? -20.355 -5.253 19.789 1.00 48.44 54 LEU B CA 1
ATOM 1348 C C . LEU B 1 56 ? -20.671 -3.771 19.986 1.00 51.85 54 LEU B C 1
ATOM 1349 O O . LEU B 1 56 ? -19.888 -3.048 20.612 1.00 53.79 54 LEU B O 1
ATOM 1354 N N . SER B 1 57 ? -21.807 -3.298 19.449 1.00 51.48 55 SER B N 1
ATOM 1355 C CA . SER B 1 57 ? -22.179 -1.889 19.583 1.00 57.08 55 SER B CA 1
ATOM 1356 C C . SER B 1 57 ? -22.299 -1.431 21.026 1.00 60.00 55 SER B C 1
ATOM 1357 O O . SER B 1 57 ? -22.167 -0.231 21.290 1.00 61.47 55 SER B O 1
ATOM 1360 N N . GLY B 1 58 ? -22.553 -2.345 21.965 1.00 60.39 56 GLY B N 1
ATOM 1361 C CA . GLY B 1 58 ? -22.706 -1.937 23.345 1.00 57.46 56 GLY B CA 1
ATOM 1362 C C . GLY B 1 58 ? -21.424 -1.605 24.065 1.00 57.61 56 GLY B C 1
ATOM 1363 O O . GLY B 1 58 ? -21.465 -0.923 25.089 1.00 63.29 56 GLY B O 1
ATOM 1364 N N . HIS B 1 59 ? -20.280 -1.984 23.514 1.00 53.41 57 HIS B N 1
ATOM 1365 C CA . HIS B 1 59 ? -19.013 -1.816 24.202 1.00 53.94 57 HIS B CA 1
ATOM 1366 C C . HIS B 1 59 ? -18.213 -0.611 23.713 1.00 53.78 57 HIS B C 1
ATOM 1367 O O . HIS B 1 59 ? -17.093 -0.396 24.194 1.00 53.12 57 HIS B O 1
ATOM 1374 N N . PHE B 1 60 ? -18.761 0.191 22.796 1.00 53.14 58 PHE B N 1
ATOM 1375 C CA . PHE B 1 60 ? -18.067 1.388 22.344 1.00 53.29 58 PHE B CA 1
ATOM 1376 C C . PHE B 1 60 ? -18.191 2.485 23.387 1.00 59.32 58 PHE B C 1
ATOM 1377 O O . PHE B 1 60 ? -19.181 2.565 24.118 1.00 63.44 58 PHE B O 1
ATOM 1385 N N . GLU B 1 61 ? -17.139 3.273 23.514 1.00 62.40 59 GLU B N 1
ATOM 1386 C CA . GLU B 1 61 ? -17.057 4.343 24.492 1.00 66.08 59 GLU B CA 1
ATOM 1387 C C . GLU B 1 61 ? -16.833 5.672 23.781 1.00 65.39 59 GLU B C 1
ATOM 1388 O O . GLU B 1 61 ? -16.058 5.751 22.826 1.00 67.18 59 GLU B O 1
ATOM 1394 N N . ASN B 1 62 ? -17.510 6.712 24.250 1.00 69.54 60 ASN B N 1
ATOM 1395 C CA . ASN B 1 62 ? -17.482 8.024 23.619 1.00 71.22 60 ASN B CA 1
ATOM 1396 C C . ASN B 1 62 ? -16.204 8.797 23.915 1.00 72.12 60 ASN B C 1
ATOM 1397 O O . ASN B 1 62 ? -15.945 9.815 23.269 1.00 74.01 60 ASN B O 1
ATOM 1402 N N . GLN B 1 63 ? -15.398 8.349 24.863 1.00 71.49 61 GLN B N 1
ATOM 1403 C CA . GLN B 1 63 ? -14.158 9.028 25.179 1.00 70.74 61 GLN B CA 1
ATOM 1404 C C . GLN B 1 63 ? -12.952 8.389 24.495 1.00 67.23 61 GLN B C 1
ATOM 1405 O O . GLN B 1 63 ? -11.839 8.908 24.623 1.00 70.02 61 GLN B O 1
ATOM 1407 N N . LYS B 1 64 ? -13.151 7.330 23.708 1.00 60.26 62 LYS B N 1
ATOM 1408 C CA . LYS B 1 64 ? -12.051 6.523 23.199 1.00 55.67 62 LYS B CA 1
ATOM 1409 C C . LYS B 1 64 ? -12.157 6.372 21.690 1.00 55.77 62 LYS B C 1
ATOM 1410 O O . LYS B 1 64 ? -13.250 6.398 21.118 1.00 56.44 62 LYS B O 1
ATOM 1416 N N . VAL B 1 65 ? -11.001 6.245 21.052 1.00 39.51 63 VAL B N 1
ATOM 1417 C CA . VAL B 1 65 ? -10.892 5.709 19.702 1.00 40.82 63 VAL B CA 1
ATOM 1418 C C . VAL B 1 65 ? -10.785 4.197 19.824 1.00 43.21 63 VAL B C 1
ATOM 1419 O O . VAL B 1 65 ? -10.000 3.692 20.638 1.00 43.14 63 VAL B O 1
ATOM 1423 N N . MET B 1 66 ? -11.625 3.468 19.090 1.00 43.45 64 MET B N 1
ATOM 1424 C CA . MET B 1 66 ? -11.653 2.016 19.210 1.00 44.85 64 MET B CA 1
ATOM 1425 C C . MET B 1 66 ? -11.816 1.380 17.839 1.00 47.63 64 MET B C 1
ATOM 1426 O O . MET B 1 66 ? -12.347 1.986 16.911 1.00 51.58 64 MET B O 1
ATOM 1431 N N . TYR B 1 67 ? -11.387 0.129 17.730 1.00 46.58 65 TYR B N 1
ATOM 1432 C CA . TYR B 1 67 ? -11.500 -0.634 16.494 1.00 43.50 65 TYR B CA 1
ATOM 1433 C C . TYR B 1 67 ? -12.228 -1.925 16.821 1.00 43.71 65 TYR B C 1
ATOM 1434 O O . TYR B 1 67 ? -11.748 -2.702 17.643 1.00 45.68 65 TYR B O 1
ATOM 1443 N N . GLY B 1 68 ? -13.384 -2.148 16.200 1.00 42.51 66 GLY B N 1
ATOM 1444 C CA . GLY B 1 68 ? -14.164 -3.347 16.427 1.00 42.96 66 GLY B CA 1
ATOM 1445 C C . GLY B 1 68 ? -14.103 -4.251 15.199 1.00 46.67 66 GLY B C 1
ATOM 1446 O O . GLY B 1 68 ? -14.453 -3.833 14.105 1.00 54.72 66 GLY B O 1
ATOM 1447 N N . PHE B 1 69 ? -13.666 -5.476 15.407 1.00 45.22 67 PHE B N 1
ATOM 1448 C CA . PHE B 1 69 ? -13.696 -6.470 14.343 1.00 51.30 67 PHE B CA 1
ATOM 1449 C C . PHE B 1 69 ? -14.882 -7.395 14.523 1.00 54.19 67 PHE B C 1
ATOM 1450 O O . PHE B 1 69 ? -15.108 -7.928 15.615 1.00 56.44 67 PHE B O 1
ATOM 1458 N N . CYS B 1 70 ? -15.635 -7.587 13.453 1.00 52.46 68 CYS B N 1
ATOM 1459 C CA . CYS B 1 70 ? -16.809 -8.423 13.550 1.00 52.48 68 CYS B CA 1
ATOM 1460 C C . CYS B 1 70 ? -16.890 -9.325 12.340 1.00 54.26 68 CYS B C 1
ATOM 1461 O O . CYS B 1 70 ? -16.747 -8.863 11.203 1.00 56.68 68 CYS B O 1
ATOM 1464 N N . SER B 1 71 ? -17.120 -10.607 12.591 1.00 54.24 69 SER B N 1
ATOM 1465 C CA . SER B 1 71 ? -17.325 -11.560 11.516 1.00 55.58 69 SER B CA 1
ATOM 1466 C C . SER B 1 71 ? -18.824 -11.639 11.239 1.00 57.67 69 SER B C 1
ATOM 1467 O O . SER B 1 71 ? -19.630 -11.743 12.172 1.00 56.28 69 SER B O 1
ATOM 1470 N N . VAL B 1 72 ? -19.191 -11.552 9.962 1.00 59.98 70 VAL B N 1
ATOM 1471 C CA . VAL B 1 72 ? -20.583 -11.445 9.519 1.00 64.95 70 VAL B CA 1
ATOM 1472 C C . VAL B 1 72 ? -20.786 -12.393 8.345 1.00 65.93 70 VAL B C 1
ATOM 1473 O O . VAL B 1 72 ? -19.970 -12.400 7.420 1.00 63.59 70 VAL B O 1
ATOM 1477 N N . LYS B 1 73 ? -21.853 -13.194 8.370 1.00 68.05 71 LYS B N 1
ATOM 1478 C CA . LYS B 1 73 ? -22.102 -14.148 7.294 1.00 76.77 71 LYS B CA 1
ATOM 1479 C C . LYS B 1 73 ? -23.238 -13.648 6.416 1.00 85.40 71 LYS B C 1
ATOM 1480 O O . LYS B 1 73 ? -24.232 -13.121 6.918 1.00 84.12 71 LYS B O 1
ATOM 1482 N N . ASP B 1 74 ? -23.072 -13.809 5.094 1.00 98.31 72 ASP B N 1
ATOM 1483 C CA . ASP B 1 74 ? -24.013 -13.278 4.108 1.00 105.52 72 ASP B CA 1
ATOM 1484 C C . ASP B 1 74 ? -25.191 -14.207 3.842 1.00 116.35 72 ASP B C 1
ATOM 1485 O O . ASP B 1 74 ? -26.228 -13.747 3.347 1.00 119.95 72 ASP B O 1
ATOM 1487 N N . SER B 1 75 ? -25.053 -15.493 4.146 1.00 121.53 73 SER B N 1
ATOM 1488 C CA . SER B 1 75 ? -26.137 -16.464 4.009 1.00 126.89 73 SER B CA 1
ATOM 1489 C C . SER B 1 75 ? -26.020 -17.453 5.172 1.00 127.75 73 SER B C 1
ATOM 1490 O O . SER B 1 75 ? -25.379 -17.178 6.194 1.00 125.31 73 SER B O 1
ATOM 1493 N N . GLN B 1 76 ? -26.649 -18.624 5.026 1.00 131.13 74 GLN B N 1
ATOM 1494 C CA . GLN B 1 76 ? -26.556 -19.655 6.059 1.00 130.83 74 GLN B CA 1
ATOM 1495 C C . GLN B 1 76 ? -25.170 -20.292 6.064 1.00 128.33 74 GLN B C 1
ATOM 1496 O O . GLN B 1 76 ? -24.438 -20.210 7.058 1.00 125.66 74 GLN B O 1
ATOM 1498 N N . ALA B 1 77 ? -24.788 -20.921 4.950 1.00 125.96 75 ALA B N 1
ATOM 1499 C CA . ALA B 1 77 ? -23.442 -21.462 4.810 1.00 118.94 75 ALA B CA 1
ATOM 1500 C C . ALA B 1 77 ? -22.674 -20.786 3.671 1.00 110.14 75 ALA B C 1
ATOM 1501 O O . ALA B 1 77 ? -22.279 -21.444 2.702 1.00 111.57 75 ALA B O 1
ATOM 1503 N N . ALA B 1 78 ? -22.463 -19.473 3.771 1.00 103.67 76 ALA B N 1
ATOM 1504 C CA . ALA B 1 78 ? -21.516 -18.765 2.919 1.00 97.77 76 ALA B CA 1
ATOM 1505 C C . ALA B 1 78 ? -20.280 -18.417 3.733 1.00 90.95 76 ALA B C 1
ATOM 1506 O O . ALA B 1 78 ? -20.329 -18.347 4.966 1.00 90.23 76 ALA B O 1
ATOM 1508 N N . LEU B 1 79 ? -19.168 -18.208 3.033 1.00 83.87 77 LEU B N 1
ATOM 1509 C CA . LEU B 1 79 ? -17.954 -17.765 3.704 1.00 73.63 77 LEU B CA 1
ATOM 1510 C C . LEU B 1 79 ? -18.210 -16.432 4.408 1.00 67.59 77 LEU B C 1
ATOM 1511 O O . LEU B 1 79 ? -18.948 -15.582 3.894 1.00 64.16 77 LEU B O 1
ATOM 1513 N N . PRO B 1 80 ? -17.679 -16.236 5.602 1.00 65.97 78 PRO B N 1
ATOM 1514 C CA . PRO B 1 80 ? -17.941 -14.986 6.316 1.00 63.25 78 PRO B CA 1
ATOM 1515 C C . PRO B 1 80 ? -17.120 -13.836 5.758 1.00 61.88 78 PRO B C 1
ATOM 1516 O O . PRO B 1 80 ? -16.010 -14.014 5.247 1.00 64.05 78 PRO B O 1
ATOM 1520 N N . LYS B 1 81 ? -17.705 -12.648 5.847 1.00 57.47 79 LYS B N 1
ATOM 1521 C CA . LYS B 1 81 ? -17.062 -11.387 5.528 1.00 55.20 79 LYS B CA 1
ATOM 1522 C C . LYS B 1 81 ? -16.707 -10.651 6.826 1.00 52.24 79 LYS B C 1
ATOM 1523 O O . LYS B 1 81 ? -17.260 -10.923 7.896 1.00 51.69 79 LYS B O 1
ATOM 1525 N N . TYR B 1 82 ? -15.753 -9.727 6.730 1.00 49.39 80 TYR B N 1
ATOM 1526 C CA . TYR B 1 82 ? -15.161 -9.124 7.917 1.00 47.00 80 TYR B CA 1
ATOM 1527 C C . TYR B 1 82 ? -15.296 -7.611 7.903 1.00 46.22 80 TYR B C 1
ATOM 1528 O O . TYR B 1 82 ? -14.883 -6.932 6.948 1.00 46.50 80 TYR B O 1
ATOM 1537 N N . VAL B 1 83 ? -15.875 -7.099 8.983 1.00 46.23 81 VAL B N 1
ATOM 1538 C CA . VAL B 1 83 ? -16.117 -5.679 9.159 1.00 43.31 81 VAL B CA 1
ATOM 1539 C C . VAL B 1 83 ? -15.155 -5.167 10.212 1.00 42.30 81 VAL B C 1
ATOM 1540 O O . VAL B 1 83 ? -14.962 -5.800 11.262 1.00 40.22 81 VAL B O 1
ATOM 1544 N N . LEU B 1 84 ? -14.523 -4.045 9.904 1.00 44.14 82 LEU B N 1
ATOM 1545 C CA . LEU B 1 84 ? -13.790 -3.260 10.875 1.00 44.54 82 LEU B CA 1
ATOM 1546 C C . LEU B 1 84 ? -14.562 -1.974 11.109 1.00 46.12 82 LEU B C 1
ATOM 1547 O O . LEU B 1 84 ? -14.829 -1.217 10.168 1.00 49.61 82 LEU B O 1
ATOM 1552 N N . ILE B 1 85 ? -14.972 -1.765 12.348 1.00 41.75 83 ILE B N 1
ATOM 1553 C CA . ILE B 1 85 ? -15.577 -0.520 12.767 1.00 41.28 83 ILE B CA 1
ATOM 1554 C C . ILE B 1 85 ? -14.486 0.365 13.344 1.00 43.16 83 ILE B C 1
ATOM 1555 O O . ILE B 1 85 ? -13.918 0.071 14.406 1.00 43.54 83 ILE B O 1
ATOM 1560 N N . ASN B 1 86 ? -14.202 1.454 12.628 1.00 43.07 84 ASN B N 1
ATOM 1561 C CA . ASN B 1 86 ? -13.320 2.530 13.064 1.00 42.30 84 ASN B CA 1
ATOM 1562 C C . ASN B 1 86 ? -14.187 3.492 13.858 1.00 47.15 84 ASN B C 1
ATOM 1563 O O . ASN B 1 86 ? -14.839 4.395 13.312 1.00 49.19 84 ASN B O 1
ATOM 1568 N N . TRP B 1 87 ? -14.225 3.255 15.159 1.00 46.38 85 TRP B N 1
ATOM 1569 C CA . TRP B 1 87 ? -14.992 4.060 16.089 1.00 47.12 85 TRP B CA 1
ATOM 1570 C C . TRP B 1 87 ? -14.123 5.220 16.581 1.00 48.32 85 TRP B C 1
ATOM 1571 O O . TRP B 1 87 ? -13.044 5.010 17.151 1.00 46.93 85 TRP B O 1
ATOM 1582 N N . VAL B 1 88 ? -14.626 6.436 16.406 1.00 46.33 86 VAL B N 1
ATOM 1583 C CA . VAL B 1 88 ? -14.022 7.645 16.937 1.00 46.10 86 VAL B CA 1
ATOM 1584 C C . VAL B 1 88 ? -15.073 8.311 17.804 1.00 50.22 86 VAL B C 1
ATOM 1585 O O . VAL B 1 88 ? -16.067 8.828 17.280 1.00 53.23 86 VAL B O 1
ATOM 1589 N N . GLY B 1 89 ? -14.849 8.322 19.116 1.00 50.48 87 GLY B N 1
ATOM 1590 C CA . GLY B 1 89 ? -15.842 8.859 20.030 1.00 56.82 87 GLY B CA 1
ATOM 1591 C C . GLY B 1 89 ? -16.051 10.352 19.834 1.00 61.00 87 GLY B C 1
ATOM 1592 O O . GLY B 1 89 ? -15.110 11.111 19.598 1.00 61.33 87 GLY B O 1
ATOM 1593 N N . GLU B 1 90 ? -17.304 10.786 19.976 1.00 66.93 88 GLU B N 1
ATOM 1594 C CA . GLU B 1 90 ? -17.591 12.203 19.774 1.00 73.34 88 GLU B CA 1
ATOM 1595 C C . GLU B 1 90 ? -16.766 13.096 20.693 1.00 77.50 88 GLU B C 1
ATOM 1596 O O . GLU B 1 90 ? -16.505 14.254 20.354 1.00 79.85 88 GLU B O 1
ATOM 1598 N N . ASP B 1 91 ? -16.308 12.568 21.828 1.00 78.38 89 ASP B N 1
ATOM 1599 C CA . ASP B 1 91 ? -15.592 13.358 22.821 1.00 80.02 89 ASP B CA 1
ATOM 1600 C C . ASP B 1 91 ? -14.090 13.075 22.848 1.00 75.19 89 ASP B C 1
ATOM 1601 O O . ASP B 1 91 ? -13.418 13.396 23.832 1.00 77.61 89 ASP B O 1
ATOM 1606 N N . VAL B 1 92 ? -13.552 12.474 21.793 1.00 67.48 90 VAL B N 1
ATOM 1607 C CA . VAL B 1 92 ? -12.108 12.377 21.595 1.00 60.48 90 VAL B CA 1
ATOM 1608 C C . VAL B 1 92 ? -11.641 13.751 21.125 1.00 60.03 90 VAL B C 1
ATOM 1609 O O . VAL B 1 92 ? -12.328 14.382 20.310 1.00 62.57 90 VAL B O 1
ATOM 1613 N N . PRO B 1 93 ? -10.524 14.277 21.623 1.00 58.43 91 PRO B N 1
ATOM 1614 C CA . PRO B 1 93 ? -10.014 15.552 21.098 1.00 56.31 91 PRO B CA 1
ATOM 1615 C C . PRO B 1 93 ? -9.720 15.464 19.606 1.00 54.06 91 PRO B C 1
ATOM 1616 O O . PRO B 1 93 ? -9.334 14.415 19.089 1.00 52.39 91 PRO B O 1
ATOM 1620 N N . ASP B 1 94 ? -9.906 16.592 18.913 1.00 56.94 92 ASP B N 1
ATOM 1621 C CA . ASP B 1 94 ? -9.798 16.603 17.454 1.00 55.81 92 ASP B CA 1
ATOM 1622 C C . ASP B 1 94 ? -8.412 16.199 16.968 1.00 53.39 92 ASP B C 1
ATOM 1623 O O . ASP B 1 94 ? -8.288 15.414 16.021 1.00 51.82 92 ASP B O 1
ATOM 1628 N N . ALA B 1 95 ? -7.358 16.709 17.608 1.00 53.55 93 ALA B N 1
ATOM 1629 C CA . ALA B 1 95 ? -6.005 16.360 17.188 1.00 49.42 93 ALA B CA 1
ATOM 1630 C C . ALA B 1 95 ? -5.756 14.875 17.337 1.00 45.89 93 ALA B C 1
ATOM 1631 O O . ALA B 1 95 ? -5.009 14.283 16.551 1.00 50.04 93 ALA B O 1
ATOM 1633 N N . ARG B 1 96 ? -6.366 14.256 18.334 1.00 44.42 94 ARG B N 1
ATOM 1634 C CA . ARG B 1 96 ? -6.152 12.837 18.511 1.00 48.71 94 ARG B CA 1
ATOM 1635 C C . ARG B 1 96 ? -6.980 12.029 17.513 1.00 49.08 94 ARG B C 1
ATOM 1636 O O . ARG B 1 96 ? -6.506 10.991 17.031 1.00 48.38 94 ARG B O 1
ATOM 1644 N N . LYS B 1 97 ? -8.189 12.493 17.159 1.00 50.74 95 LYS B N 1
ATOM 1645 C CA . LYS B 1 97 ? -8.898 11.912 16.021 1.00 49.55 95 LYS B CA 1
ATOM 1646 C C . LYS B 1 97 ? -7.991 11.907 14.807 1.00 48.44 95 LYS B C 1
ATOM 1647 O O . LYS B 1 97 ? -7.756 10.866 14.179 1.00 46.34 95 LYS B O 1
ATOM 1653 N N . CYS B 1 98 ? -7.437 13.079 14.502 1.00 50.03 96 CYS B N 1
ATOM 1654 C CA . CYS B 1 98 ? -6.585 13.245 13.339 1.00 51.14 96 CYS B CA 1
ATOM 1655 C C . CYS B 1 98 ? -5.382 12.301 13.372 1.00 53.55 96 CYS B C 1
ATOM 1656 O O . CYS B 1 98 ? -5.044 11.676 12.361 1.00 52.96 96 CYS B O 1
ATOM 1659 N N . ALA B 1 99 ? -4.726 12.173 14.525 1.00 55.18 97 ALA B N 1
ATOM 1660 C CA . ALA B 1 99 ? -3.588 11.262 14.629 1.00 50.97 97 ALA B CA 1
ATOM 1661 C C . ALA B 1 99 ? -4.015 9.805 14.437 1.00 50.39 97 ALA B C 1
ATOM 1662 O O . ALA B 1 99 ? -3.373 9.043 13.698 1.00 51.37 97 ALA B O 1
ATOM 1664 N N . CYS B 1 100 ? -5.098 9.396 15.092 1.00 45.54 98 CYS B N 1
ATOM 1665 C CA . CYS B 1 100 ? -5.498 7.999 15.029 1.00 44.45 98 CYS B CA 1
ATOM 1666 C C . CYS B 1 100 ? -5.955 7.609 13.630 1.00 46.25 98 CYS B C 1
ATOM 1667 O O . CYS B 1 100 ? -5.873 6.433 13.256 1.00 48.28 98 CYS B O 1
ATOM 1670 N N . ALA B 1 101 ? -6.456 8.572 12.853 1.00 45.06 99 ALA B N 1
ATOM 1671 C CA . ALA B 1 101 ? -6.892 8.275 11.497 1.00 39.82 99 ALA B CA 1
ATOM 1672 C C . ALA B 1 101 ? -5.752 7.723 10.649 1.00 43.36 99 ALA B C 1
ATOM 1673 O O . ALA B 1 101 ? -5.976 6.840 9.809 1.00 45.10 99 ALA B O 1
ATOM 1675 N N . SER B 1 102 ? -4.517 8.199 10.865 1.00 42.78 100 SER B N 1
ATOM 1676 C CA . SER B 1 102 ? -3.415 7.638 10.093 1.00 42.00 100 SER B CA 1
ATOM 1677 C C . SER B 1 102 ? -3.065 6.232 10.534 1.00 42.03 100 SER B C 1
ATOM 1678 O O . SER B 1 102 ? -2.309 5.562 9.826 1.00 47.14 100 SER B O 1
ATOM 1681 N N . HIS B 1 103 ? -3.645 5.747 11.638 1.00 40.15 101 HIS B N 1
ATOM 1682 C CA . HIS B 1 103 ? -3.428 4.375 12.085 1.00 39.62 101 HIS B CA 1
ATOM 1683 C C . HIS B 1 103 ? -4.373 3.367 11.443 1.00 40.45 101 HIS B C 1
ATOM 1684 O O . HIS B 1 103 ? -4.058 2.169 11.464 1.00 42.70 101 HIS B O 1
ATOM 1691 N N . VAL B 1 104 ? -5.525 3.805 10.909 1.00 39.26 102 VAL B N 1
ATOM 1692 C CA . VAL B 1 104 ? -6.573 2.850 10.536 1.00 39.78 102 VAL B CA 1
ATOM 1693 C C . VAL B 1 104 ? -6.034 1.808 9.572 1.00 40.47 102 VAL B C 1
ATOM 1694 O O . VAL B 1 104 ? -6.229 0.606 9.756 1.00 42.08 102 VAL B O 1
ATOM 1698 N N . ALA B 1 105 ? -5.336 2.246 8.540 1.00 42.24 103 ALA B N 1
ATOM 1699 C CA . ALA B 1 105 ? -4.864 1.285 7.555 1.00 40.04 103 ALA B CA 1
ATOM 1700 C C . ALA B 1 105 ? -3.931 0.263 8.186 1.00 40.69 103 ALA B C 1
ATOM 1701 O O . ALA B 1 105 ? -4.062 -0.941 7.936 1.00 44.70 103 ALA B O 1
ATOM 1703 N N . LYS B 1 106 ? -3.014 0.714 9.043 1.00 40.09 104 LYS B N 1
ATOM 1704 C CA . LYS B 1 106 ? -2.102 -0.221 9.700 1.00 40.47 104 LYS B CA 1
ATOM 1705 C C . LYS B 1 106 ? -2.874 -1.225 10.550 1.00 40.20 104 LYS B C 1
ATOM 1706 O O . LYS B 1 106 ? -2.551 -2.421 10.566 1.00 38.64 104 LYS B O 1
ATOM 1712 N N . VAL B 1 107 ? -3.932 -0.761 11.226 1.00 39.75 105 VAL B N 1
ATOM 1713 C CA . VAL B 1 107 ? -4.761 -1.657 12.021 1.00 37.50 105 VAL B CA 1
ATOM 1714 C C . VAL B 1 107 ? -5.487 -2.660 11.131 1.00 37.84 105 VAL B C 1
ATOM 1715 O O . VAL B 1 107 ? -5.474 -3.869 11.399 1.00 40.04 105 VAL B O 1
ATOM 1719 N N . ALA B 1 108 ? -6.075 -2.193 10.032 1.00 33.16 106 ALA B N 1
ATOM 1720 C CA . ALA B 1 108 ? -6.765 -3.107 9.127 1.00 37.80 106 ALA B CA 1
ATOM 1721 C C . ALA B 1 108 ? -5.810 -4.146 8.546 1.00 41.08 106 ALA B C 1
ATOM 1722 O O . ALA B 1 108 ? -6.192 -5.309 8.353 1.00 45.96 106 ALA B O 1
ATOM 1724 N N . GLU B 1 109 ? -4.559 -3.760 8.283 1.00 39.38 107 GLU B N 1
ATOM 1725 C CA . GLU B 1 109 ? -3.605 -4.737 7.770 1.00 41.00 107 GLU B CA 1
ATOM 1726 C C . GLU B 1 109 ? -3.122 -5.690 8.849 1.00 44.26 107 GLU B C 1
ATOM 1727 O O . GLU B 1 109 ? -2.853 -6.857 8.552 1.00 45.33 107 GLU B O 1
ATOM 1733 N N . PHE B 1 110 ? -3.060 -5.238 10.105 1.00 45.90 108 PHE B N 1
ATOM 1734 C CA . PHE B 1 110 ? -2.580 -6.117 11.158 1.00 46.20 108 PHE B CA 1
ATOM 1735 C C . PHE B 1 110 ? -3.546 -7.273 11.369 1.00 48.75 108 PHE B C 1
ATOM 1736 O O . PHE B 1 110 ? -3.117 -8.426 11.524 1.00 49.78 108 PHE B O 1
ATOM 1744 N N . PHE B 1 111 ? -4.854 -6.989 11.389 1.00 54.02 109 PHE B N 1
ATOM 1745 C CA . PHE B 1 111 ? -5.840 -8.059 11.489 1.00 51.72 109 PHE B CA 1
ATOM 1746 C C . PHE B 1 111 ? -6.263 -8.425 10.076 1.00 56.50 109 PHE B C 1
ATOM 1747 O O . PHE B 1 111 ? -7.421 -8.310 9.688 1.00 57.44 109 PHE B O 1
ATOM 1755 N N . GLN B 1 112 ? -5.295 -8.997 9.366 1.00 62.04 110 GLN B N 1
ATOM 1756 C CA . GLN B 1 112 ? -5.351 -9.122 7.923 1.00 66.80 110 GLN B CA 1
ATOM 1757 C C . GLN B 1 112 ? -6.694 -9.649 7.465 1.00 70.00 110 GLN B C 1
ATOM 1758 O O . GLN B 1 112 ? -7.248 -10.578 8.060 1.00 71.70 110 GLN B O 1
ATOM 1764 N N . GLY B 1 113 ? -7.200 -9.055 6.394 1.00 74.63 111 GLY B N 1
ATOM 1765 C CA . GLY B 1 113 ? -8.403 -9.517 5.755 1.00 75.47 111 GLY B CA 1
ATOM 1766 C C . GLY B 1 113 ? -9.699 -8.738 5.959 1.00 74.41 111 GLY B C 1
ATOM 1767 O O . GLY B 1 113 ? -10.771 -9.314 5.735 1.00 75.15 111 GLY B O 1
ATOM 1768 N N . VAL B 1 114 ? -9.643 -7.462 6.348 1.00 66.80 112 VAL B N 1
ATOM 1769 C CA . VAL B 1 114 ? -10.876 -6.685 6.482 1.00 63.23 112 VAL B CA 1
ATOM 1770 C C . VAL B 1 114 ? -11.540 -6.489 5.125 1.00 62.43 112 VAL B C 1
ATOM 1771 O O . VAL B 1 114 ? -10.899 -6.067 4.153 1.00 65.09 112 VAL B O 1
ATOM 1775 N N . ASP B 1 115 ? -12.841 -6.782 5.061 1.00 58.46 113 ASP B N 1
ATOM 1776 C CA . ASP B 1 115 ? -13.630 -6.625 3.846 1.00 58.83 113 ASP B CA 1
ATOM 1777 C C . ASP B 1 115 ? -14.293 -5.264 3.743 1.00 58.19 113 ASP B C 1
ATOM 1778 O O . ASP B 1 115 ? -14.578 -4.821 2.630 1.00 61.52 113 ASP B O 1
ATOM 1783 N N . VAL B 1 116 ? -14.644 -4.620 4.856 1.00 57.19 114 VAL B N 1
ATOM 1784 C CA . VAL B 1 116 ? -15.172 -3.258 4.766 1.00 52.67 114 VAL B CA 1
ATOM 1785 C C . VAL B 1 116 ? -14.846 -2.482 6.043 1.00 51.89 114 VAL B C 1
ATOM 1786 O O . VAL B 1 116 ? -14.859 -3.034 7.150 1.00 49.56 114 VAL B O 1
ATOM 1790 N N . ILE B 1 117 ? -14.577 -1.181 5.885 1.00 50.89 115 ILE B N 1
ATOM 1791 C CA . ILE B 1 117 ? -14.312 -0.280 7.003 1.00 48.40 115 ILE B CA 1
ATOM 1792 C C . ILE B 1 117 ? -15.486 0.673 7.168 1.00 47.90 115 ILE B C 1
ATOM 1793 O O . ILE B 1 117 ? -15.878 1.345 6.215 1.00 49.00 115 ILE B O 1
ATOM 1798 N N . VAL B 1 118 ? -16.008 0.764 8.389 1.00 48.74 116 VAL B N 1
ATOM 1799 C CA . VAL B 1 118 ? -17.170 1.580 8.730 1.00 48.86 116 VAL B CA 1
ATOM 1800 C C . VAL B 1 118 ? -16.735 2.596 9.768 1.00 53.30 116 VAL B C 1
ATOM 1801 O O . VAL B 1 118 ? -16.334 2.218 10.878 1.00 56.17 116 VAL B O 1
ATOM 1805 N N . ASN B 1 119 ? -16.838 3.875 9.436 1.00 52.59 117 ASN B N 1
ATOM 1806 C CA . ASN B 1 119 ? -16.527 4.912 10.407 1.00 53.73 117 ASN B CA 1
ATOM 1807 C C . ASN B 1 119 ? -17.758 5.174 11.251 1.00 52.82 117 ASN B C 1
ATOM 1808 O O . ASN B 1 119 ? -18.878 5.178 10.743 1.00 54.65 117 ASN B O 1
ATOM 1813 N N . ALA B 1 120 ? -17.556 5.313 12.555 1.00 50.76 118 ALA B N 1
ATOM 1814 C CA . ALA B 1 120 ? -18.699 5.403 13.448 1.00 46.77 118 ALA B CA 1
ATOM 1815 C C . ALA B 1 120 ? -18.341 6.238 14.659 1.00 49.93 118 ALA B C 1
ATOM 1816 O O . ALA B 1 120 ? -17.275 6.062 15.255 1.00 52.60 118 ALA B O 1
ATOM 1818 N N . SER B 1 121 ? -19.263 7.104 15.051 1.00 61.03 119 SER B N 1
ATOM 1819 C CA . SER B 1 121 ? -19.136 7.877 16.273 1.00 61.28 119 SER B CA 1
ATOM 1820 C C . SER B 1 121 ? -20.356 7.748 17.148 1.00 66.02 119 SER B C 1
ATOM 1821 O O . SER B 1 121 ? -20.345 8.256 18.276 1.00 69.34 119 SER B O 1
ATOM 1824 N N . SER B 1 122 ? -21.402 7.087 16.662 1.00 65.53 120 SER B N 1
ATOM 1825 C CA . SER B 1 122 ? -22.597 6.802 17.419 1.00 69.21 120 SER B CA 1
ATOM 1826 C C . SER B 1 122 ? -22.948 5.341 17.214 1.00 71.43 120 SER B C 1
ATOM 1827 O O . SER B 1 122 ? -22.491 4.689 16.271 1.00 69.72 120 SER B O 1
ATOM 1830 N N . VAL B 1 123 ? -23.796 4.833 18.100 1.00 76.18 121 VAL B N 1
ATOM 1831 C CA . VAL B 1 123 ? -24.378 3.523 17.858 1.00 78.39 121 VAL B CA 1
ATOM 1832 C C . VAL B 1 123 ? -25.157 3.528 16.544 1.00 80.38 121 VAL B C 1
ATOM 1833 O O . VAL B 1 123 ? -25.087 2.576 15.759 1.00 78.78 121 VAL B O 1
ATOM 1837 N N . GLU B 1 124 ? -25.848 4.633 16.249 1.00 82.57 122 GLU B N 1
ATOM 1838 C CA . GLU B 1 124 ? -26.707 4.691 15.070 1.00 86.63 122 GLU B CA 1
ATOM 1839 C C . GLU B 1 124 ? -25.941 4.548 13.758 1.00 84.68 122 GLU B C 1
ATOM 1840 O O . GLU B 1 124 ? -26.551 4.219 12.736 1.00 88.00 122 GLU B O 1
ATOM 1842 N N . ASP B 1 125 ? -24.625 4.784 13.752 1.00 82.07 123 ASP B N 1
ATOM 1843 C CA . ASP B 1 125 ? -23.839 4.603 12.533 1.00 78.38 123 ASP B CA 1
ATOM 1844 C C . ASP B 1 125 ? -23.613 3.140 12.194 1.00 74.63 123 ASP B C 1
ATOM 1845 O O . ASP B 1 125 ? -23.056 2.847 11.133 1.00 73.36 123 ASP B O 1
ATOM 1850 N N . ILE B 1 126 ? -24.034 2.225 13.058 1.00 72.71 124 ILE B N 1
ATOM 1851 C CA . ILE B 1 126 ? -23.755 0.809 12.872 1.00 71.42 124 ILE B CA 1
ATOM 1852 C C . ILE B 1 126 ? -25.042 0.055 12.552 1.00 74.77 124 ILE B C 1
ATOM 1853 O O . ILE B 1 126 ? -25.613 -0.616 13.419 1.00 76.95 124 ILE B O 1
ATOM 1858 N N . ASP B 1 127 ? -25.499 0.130 11.305 1.00 74.85 125 ASP B N 1
ATOM 1859 C CA . ASP B 1 127 ? -26.699 -0.584 10.884 1.00 79.10 125 ASP B CA 1
ATOM 1860 C C . ASP B 1 127 ? -26.284 -1.917 10.268 1.00 75.78 125 ASP B C 1
ATOM 1861 O O . ASP B 1 127 ? -25.724 -1.957 9.166 1.00 74.29 125 ASP B O 1
ATOM 1866 N N . ALA B 1 128 ? -26.581 -3.006 10.986 1.00 75.13 126 ALA B N 1
ATOM 1867 C CA . ALA B 1 128 ? -26.252 -4.340 10.499 1.00 76.02 126 ALA B CA 1
ATOM 1868 C C . ALA B 1 128 ? -26.788 -4.563 9.087 1.00 80.37 126 ALA B C 1
ATOM 1869 O O . ALA B 1 128 ? -26.087 -5.108 8.225 1.00 81.51 126 ALA B O 1
ATOM 1871 N N . GLY B 1 129 ? -28.020 -4.117 8.821 1.00 82.16 127 GLY B N 1
ATOM 1872 C CA . GLY B 1 129 ? -28.546 -4.225 7.471 1.00 82.59 127 GLY B CA 1
ATOM 1873 C C . GLY B 1 129 ? -27.710 -3.439 6.477 1.00 82.60 127 GLY B C 1
ATOM 1874 O O . GLY B 1 129 ? -27.264 -3.973 5.457 1.00 82.57 127 GLY B O 1
ATOM 1875 N N . ALA B 1 130 ? -27.475 -2.158 6.774 1.00 80.51 128 ALA B N 1
ATOM 1876 C CA . ALA B 1 130 ? -26.706 -1.306 5.875 1.00 80.85 128 ALA B CA 1
ATOM 1877 C C . ALA B 1 130 ? -25.327 -1.899 5.607 1.00 77.33 128 ALA B C 1
ATOM 1878 O O . ALA B 1 130 ? -24.886 -2.002 4.452 1.00 78.85 128 ALA B O 1
ATOM 1880 N N . ILE B 1 131 ? -24.652 -2.335 6.670 1.00 71.78 129 ILE B N 1
ATOM 1881 C CA . ILE B 1 131 ? -23.334 -2.944 6.536 1.00 71.02 129 ILE B CA 1
ATOM 1882 C C . ILE B 1 131 ? -23.396 -4.182 5.642 1.00 76.93 129 ILE B C 1
ATOM 1883 O O . ILE B 1 131 ? -22.576 -4.355 4.731 1.00 76.02 129 ILE B O 1
ATOM 1888 N N . GLY B 1 132 ? -24.389 -5.048 5.864 1.00 81.40 130 GLY B N 1
ATOM 1889 C CA . GLY B 1 132 ? -24.524 -6.220 5.018 1.00 86.71 130 GLY B CA 1
ATOM 1890 C C . GLY B 1 132 ? -24.717 -5.861 3.557 1.00 94.04 130 GLY B C 1
ATOM 1891 O O . GLY B 1 132 ? -24.112 -6.474 2.674 1.00 94.75 130 GLY B O 1
ATOM 1892 N N . GLN B 1 133 ? -25.561 -4.857 3.284 1.00 105.92 131 GLN B N 1
ATOM 1893 C CA . GLN B 1 133 ? -25.774 -4.407 1.909 1.00 110.94 131 GLN B CA 1
ATOM 1894 C C . GLN B 1 133 ? -24.478 -3.902 1.285 1.00 111.08 131 GLN B C 1
ATOM 1895 O O . GLN B 1 133 ? -24.225 -4.128 0.096 1.00 115.76 131 GLN B O 1
ATOM 1897 N N . ARG B 1 134 ? -23.638 -3.229 2.076 1.00 105.01 132 ARG B N 1
ATOM 1898 C CA . ARG B 1 134 ? -22.364 -2.753 1.547 1.00 103.18 132 ARG B CA 1
ATOM 1899 C C . ARG B 1 134 ? -21.506 -3.900 1.028 1.00 101.66 132 ARG B C 1
ATOM 1900 O O . ARG B 1 134 ? -20.738 -3.717 0.079 1.00 108.17 132 ARG B O 1
ATOM 1908 N N . LEU B 1 135 ? -21.606 -5.072 1.638 1.00 92.76 133 LEU B N 1
ATOM 1909 C CA . LEU B 1 135 ? -20.796 -6.216 1.242 1.00 88.69 133 LEU B CA 1
ATOM 1910 C C . LEU B 1 135 ? -21.298 -6.885 -0.044 1.00 90.24 133 LEU B C 1
ATOM 1911 O O . LEU B 1 135 ? -22.433 -7.379 -0.116 1.00 89.83 133 LEU B O 1
ATOM 1916 N N . ASN C 2 5 ? 39.314 -8.415 55.931 1.00 81.00 87 ASN C N 1
ATOM 1917 C CA . ASN C 2 5 ? 38.541 -7.446 56.698 1.00 78.28 87 ASN C CA 1
ATOM 1918 C C . ASN C 2 5 ? 39.378 -6.526 57.603 1.00 75.27 87 ASN C C 1
ATOM 1919 O O . ASN C 2 5 ? 40.412 -6.920 58.133 1.00 77.34 87 ASN C O 1
ATOM 1924 N N . ASP C 2 6 ? 38.894 -5.295 57.762 1.00 69.93 88 ASP C N 1
ATOM 1925 C CA . ASP C 2 6 ? 39.506 -4.294 58.630 1.00 65.60 88 ASP C CA 1
ATOM 1926 C C . ASP C 2 6 ? 39.500 -4.750 60.095 1.00 63.63 88 ASP C C 1
ATOM 1927 O O . ASP C 2 6 ? 38.630 -5.499 60.539 1.00 63.21 88 ASP C O 1
ATOM 1932 N N . PHE C 2 7 ? 40.491 -4.297 60.857 1.00 60.61 89 PHE C N 1
ATOM 1933 C CA . PHE C 2 7 ? 40.550 -4.631 62.273 1.00 58.32 89 PHE C CA 1
ATOM 1934 C C . PHE C 2 7 ? 40.009 -3.514 63.153 1.00 55.44 89 PHE C C 1
ATOM 1935 O O . PHE C 2 7 ? 39.696 -3.752 64.322 1.00 53.97 89 PHE C O 1
ATOM 1937 N N . TYR C 2 8 ? 39.853 -2.315 62.623 1.00 55.97 90 TYR C N 1
ATOM 1938 C CA . TYR C 2 8 ? 39.379 -1.192 63.412 1.00 54.32 90 TYR C CA 1
ATOM 1939 C C . TYR C 2 8 ? 37.937 -0.860 63.063 1.00 51.55 90 TYR C C 1
ATOM 1940 O O . TYR C 2 8 ? 37.551 -0.867 61.889 1.00 51.46 90 TYR C O 1
ATOM 1949 N N . CYS C 2 9 ? 37.159 -0.538 64.092 1.00 49.56 91 CYS C N 1
ATOM 1950 C CA . CYS C 2 9 ? 35.744 -0.247 63.919 1.00 48.36 91 CYS C CA 1
ATOM 1951 C C . CYS C 2 9 ? 35.531 0.969 63.019 1.00 49.07 91 CYS C C 1
ATOM 1952 O O . CYS C 2 9 ? 36.262 1.959 63.092 1.00 52.57 91 CYS C O 1
ATOM 1955 N N . TRP C 2 10 ? 34.505 0.900 62.173 1.00 46.78 92 TRP C N 1
ATOM 1956 C CA . TRP C 2 10 ? 34.228 1.986 61.237 1.00 43.28 92 TRP C CA 1
ATOM 1957 C C . TRP C 2 10 ? 33.735 3.260 61.923 1.00 41.24 92 TRP C C 1
ATOM 1958 O O . TRP C 2 10 ? 33.880 4.348 61.363 1.00 42.81 92 TRP C O 1
ATOM 1969 N N . VAL C 2 11 ? 33.163 3.167 63.114 1.00 42.70 93 VAL C N 1
ATOM 1970 C CA . VAL C 2 11 ? 32.535 4.317 63.766 1.00 42.98 93 VAL C CA 1
ATOM 1971 C C . VAL C 2 11 ? 33.478 5.002 64.755 1.00 43.82 93 VAL C C 1
ATOM 1972 O O . VAL C 2 11 ? 33.667 6.213 64.695 1.00 40.31 93 VAL C O 1
ATOM 1976 N N . CYS C 2 12 ? 34.076 4.237 65.673 1.00 46.11 94 CYS C N 1
ATOM 1977 C CA . CYS C 2 12 ? 34.971 4.765 66.697 1.00 46.71 94 CYS C CA 1
ATOM 1978 C C . CYS C 2 12 ? 36.451 4.599 66.363 1.00 53.57 94 CYS C C 1
ATOM 1979 O O . CYS C 2 12 ? 37.291 5.142 67.086 1.00 54.95 94 CYS C O 1
ATOM 1982 N N . HIS C 2 13 ? 36.794 3.831 65.320 1.00 54.74 95 HIS C N 1
ATOM 1983 C CA . HIS C 2 13 ? 38.165 3.631 64.856 1.00 50.19 95 HIS C CA 1
ATOM 1984 C C . HIS C 2 13 ? 39.046 2.930 65.883 1.00 51.87 95 HIS C C 1
ATOM 1985 O O . HIS C 2 13 ? 40.274 2.936 65.760 1.00 51.62 95 HIS C O 1
ATOM 1992 N N . ARG C 2 14 ? 38.452 2.306 66.893 1.00 54.58 96 ARG C N 1
ATOM 1993 C CA . ARG C 2 14 ? 39.189 1.530 67.882 1.00 54.61 96 ARG C CA 1
ATOM 1994 C C . ARG C 2 14 ? 39.028 0.031 67.610 1.00 52.24 96 ARG C C 1
ATOM 1995 O O . ARG C 2 14 ? 38.193 -0.391 66.808 1.00 49.64 96 ARG C O 1
ATOM 1999 N N . GLU C 2 15 ? 39.852 -0.778 68.277 1.00 58.56 97 GLU C N 1
ATOM 2000 C CA . GLU C 2 15 ? 39.817 -2.228 68.090 1.00 61.13 97 GLU C CA 1
ATOM 2001 C C . GLU C 2 15 ? 38.804 -2.860 69.049 1.00 60.40 97 GLU C C 1
ATOM 2002 O O . GLU C 2 15 ? 37.899 -2.184 69.543 1.00 60.02 97 GLU C O 1
ATOM 2008 N N . GLY C 2 16 ? 38.958 -4.148 69.346 1.00 57.38 98 GLY C N 1
ATOM 2009 C CA . GLY C 2 16 ? 38.005 -4.884 70.156 1.00 58.91 98 GLY C CA 1
ATOM 2010 C C . GLY C 2 16 ? 37.206 -5.858 69.307 1.00 57.52 98 GLY C C 1
ATOM 2011 O O . GLY C 2 16 ? 37.400 -5.973 68.098 1.00 61.57 98 GLY C O 1
ATOM 2012 N N . GLN C 2 17 ? 36.289 -6.567 69.953 1.00 59.27 99 GLN C N 1
ATOM 2013 C CA . GLN C 2 17 ? 35.468 -7.498 69.193 1.00 61.32 99 GLN C CA 1
ATOM 2014 C C . GLN C 2 17 ? 34.473 -6.731 68.330 1.00 61.26 99 GLN C C 1
ATOM 2015 O O . GLN C 2 17 ? 33.884 -5.733 68.760 1.00 61.96 99 GLN C O 1
ATOM 2021 N N . VAL C 2 18 ? 34.327 -7.183 67.081 1.00 60.05 100 VAL C N 1
ATOM 2022 C CA . VAL C 2 18 ? 33.598 -6.464 66.045 1.00 54.57 100 VAL C CA 1
ATOM 2023 C C . VAL C 2 18 ? 32.822 -7.464 65.194 1.00 54.93 100 VAL C C 1
ATOM 2024 O O . VAL C 2 18 ? 33.133 -8.661 65.140 1.00 55.58 100 VAL C O 1
ATOM 2028 N N . LEU C 2 19 ? 31.800 -6.947 64.525 1.00 54.76 101 LEU C N 1
ATOM 2029 C CA . LEU C 2 19 ? 31.111 -7.660 63.459 1.00 56.08 101 LEU C CA 1
ATOM 2030 C C . LEU C 2 19 ? 31.744 -7.289 62.128 1.00 57.96 101 LEU C C 1
ATOM 2031 O O . LEU C 2 19 ? 32.084 -6.122 61.898 1.00 56.98 101 LEU C O 1
ATOM 2036 N N . CYS C 2 20 ? 31.900 -8.287 61.258 1.00 59.98 102 CYS C N 1
ATOM 2037 C CA . CYS C 2 20 ? 32.563 -8.143 59.967 1.00 59.62 102 CYS C CA 1
ATOM 2038 C C . CYS C 2 20 ? 31.534 -8.163 58.853 1.00 59.00 102 CYS C C 1
ATOM 2039 O O . CYS C 2 20 ? 30.830 -9.163 58.676 1.00 59.80 102 CYS C O 1
ATOM 2042 N N . CYS C 2 21 ? 31.480 -7.078 58.089 1.00 57.98 103 CYS C N 1
ATOM 2043 C CA . CYS C 2 21 ? 30.684 -7.055 56.877 1.00 57.27 103 CYS C CA 1
ATOM 2044 C C . CYS C 2 21 ? 31.121 -8.171 55.944 1.00 62.04 103 CYS C C 1
ATOM 2045 O O . CYS C 2 21 ? 32.304 -8.522 55.866 1.00 61.03 103 CYS C O 1
ATOM 2048 N N . GLU C 2 22 ? 30.143 -8.723 55.223 1.00 72.03 104 GLU C N 1
ATOM 2049 C CA . GLU C 2 22 ? 30.373 -9.801 54.274 1.00 77.06 104 GLU C CA 1
ATOM 2050 C C . GLU C 2 22 ? 30.700 -9.315 52.876 1.00 78.56 104 GLU C C 1
ATOM 2051 O O . GLU C 2 22 ? 31.334 -10.054 52.122 1.00 82.42 104 GLU C O 1
ATOM 2057 N N . LEU C 2 23 ? 30.277 -8.103 52.507 1.00 76.57 105 LEU C N 1
ATOM 2058 C CA . LEU C 2 23 ? 30.552 -7.541 51.190 1.00 74.42 105 LEU C CA 1
ATOM 2059 C C . LEU C 2 23 ? 31.813 -6.685 51.175 1.00 68.87 105 LEU C C 1
ATOM 2060 O O . LEU C 2 23 ? 32.705 -6.898 50.349 1.00 70.77 105 LEU C O 1
ATOM 2065 N N . CYS C 2 24 ? 31.909 -5.732 52.071 1.00 61.48 106 CYS C N 1
ATOM 2066 C CA . CYS C 2 24 ? 33.010 -4.787 52.134 1.00 56.66 106 CYS C CA 1
ATOM 2067 C C . CYS C 2 24 ? 33.995 -5.186 53.241 1.00 55.35 106 CYS C C 1
ATOM 2068 O O . CYS C 2 24 ? 33.786 -6.171 53.956 1.00 53.28 106 CYS C O 1
ATOM 2071 N N . PRO C 2 25 ? 35.123 -4.472 53.375 1.00 56.63 107 PRO C N 1
ATOM 2072 C CA . PRO C 2 25 ? 36.078 -4.810 54.446 1.00 59.87 107 PRO C CA 1
ATOM 2073 C C . PRO C 2 25 ? 35.691 -4.338 55.842 1.00 62.37 107 PRO C C 1
ATOM 2074 O O . PRO C 2 25 ? 36.267 -4.848 56.815 1.00 63.75 107 PRO C O 1
ATOM 2078 N N . ARG C 2 26 ? 34.746 -3.402 55.978 1.00 59.29 108 ARG C N 1
ATOM 2079 C CA . ARG C 2 26 ? 34.533 -2.707 57.246 1.00 56.22 108 ARG C CA 1
ATOM 2080 C C . ARG C 2 26 ? 34.137 -3.643 58.396 1.00 54.82 108 ARG C C 1
ATOM 2081 O O . ARG C 2 26 ? 33.615 -4.747 58.208 1.00 54.56 108 ARG C O 1
ATOM 2089 N N . VAL C 2 27 ? 34.373 -3.167 59.614 1.00 52.26 109 VAL C N 1
ATOM 2090 C CA . VAL C 2 27 ? 33.964 -3.879 60.817 1.00 53.40 109 VAL C CA 1
ATOM 2091 C C . VAL C 2 27 ? 33.373 -2.878 61.800 1.00 53.83 109 VAL C C 1
ATOM 2092 O O . VAL C 2 27 ? 33.750 -1.703 61.811 1.00 52.83 109 VAL C O 1
ATOM 2096 N N .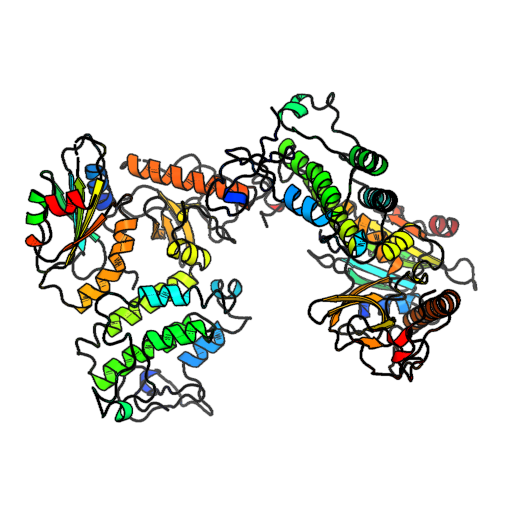 TYR C 2 28 ? 32.431 -3.349 62.628 1.00 53.60 110 TYR C N 1
ATOM 2097 C CA . TYR C 2 28 ? 31.723 -2.500 63.586 1.00 47.55 110 TYR C CA 1
ATOM 2098 C C . TYR C 2 28 ? 31.614 -3.172 64.946 1.00 49.76 110 TYR C C 1
ATOM 2099 O O . TYR C 2 28 ? 31.410 -4.385 65.031 1.00 51.44 110 TYR C O 1
ATOM 2108 N N . HIS C 2 29 ? 31.710 -2.374 66.005 1.00 53.03 111 HIS C N 1
ATOM 2109 C CA . HIS C 2 29 ? 31.255 -2.809 67.323 1.00 55.53 111 HIS C CA 1
ATOM 2110 C C . HIS C 2 29 ? 29.733 -2.857 67.377 1.00 55.62 111 HIS C C 1
ATOM 2111 O O . HIS C 2 29 ? 29.051 -1.950 66.890 1.00 56.79 111 HIS C O 1
ATOM 2118 N N . ALA C 2 30 ? 29.193 -3.909 67.996 1.00 56.94 112 ALA C N 1
ATOM 2119 C CA . ALA C 2 30 ? 27.757 -3.939 68.253 1.00 56.10 112 ALA C CA 1
ATOM 2120 C C . ALA C 2 30 ? 27.306 -2.666 68.954 1.00 53.11 112 ALA C C 1
ATOM 2121 O O . ALA C 2 30 ? 26.317 -2.040 68.553 1.00 48.15 112 ALA C O 1
ATOM 2123 N N . LYS C 2 31 ? 28.042 -2.266 70.003 1.00 55.60 113 LYS C N 1
ATOM 2124 C CA . LYS C 2 31 ? 27.713 -1.051 70.744 1.00 54.22 113 LYS C CA 1
ATOM 2125 C C . LYS C 2 31 ? 27.635 0.151 69.816 1.00 51.68 113 LYS C C 1
ATOM 2126 O O . LYS C 2 31 ? 26.808 1.049 70.029 1.00 51.88 113 LYS C O 1
ATOM 2132 N N . CYS C 2 32 ? 28.458 0.169 68.762 1.00 46.71 114 CYS C N 1
ATOM 2133 C CA . CYS C 2 32 ? 28.541 1.334 67.901 1.00 45.30 114 CYS C CA 1
ATOM 2134 C C . CYS C 2 32 ? 27.454 1.346 66.832 1.00 46.31 114 CYS C C 1
ATOM 2135 O O . CYS C 2 32 ? 27.095 2.425 66.351 1.00 47.32 114 CYS C O 1
ATOM 2138 N N . LEU C 2 33 ? 26.926 0.190 66.444 1.00 47.67 115 LEU C N 1
ATOM 2139 C CA . LEU C 2 33 ? 25.702 0.156 65.650 1.00 50.44 115 LEU C CA 1
ATOM 2140 C C . LEU C 2 33 ? 24.441 0.350 66.492 1.00 52.51 115 LEU C C 1
ATOM 2141 O O . LEU C 2 33 ? 23.340 0.353 65.930 1.00 49.19 115 LEU C O 1
ATOM 2146 N N . ARG C 2 34 ? 24.574 0.511 67.813 1.00 50.37 116 ARG C N 1
ATOM 2147 C CA . ARG C 2 34 ? 23.431 0.481 68.714 1.00 50.37 116 ARG C CA 1
ATOM 2148 C C . ARG C 2 34 ? 22.526 -0.717 68.420 1.00 49.18 116 ARG C C 1
ATOM 2149 O O . ARG C 2 34 ? 21.297 -0.605 68.399 1.00 50.51 116 ARG C O 1
ATOM 2157 N N . LEU C 2 35 ? 23.148 -1.880 68.205 1.00 46.70 117 LEU C N 1
ATOM 2158 C CA . LEU C 2 35 ? 22.403 -3.119 68.014 1.00 48.55 117 LEU C CA 1
ATOM 2159 C C . LEU C 2 35 ? 21.522 -3.417 69.216 1.00 51.25 117 LEU C C 1
ATOM 2160 O O . LEU C 2 35 ? 21.863 -3.092 70.358 1.00 52.50 117 LEU C O 1
ATOM 2165 N N . THR C 2 36 ? 20.373 -4.051 68.958 1.00 52.42 118 THR C N 1
ATOM 2166 C CA . THR C 2 36 ? 19.543 -4.547 70.048 1.00 57.60 118 THR C CA 1
ATOM 2167 C C . THR C 2 36 ? 19.381 -6.058 70.055 1.00 52.00 118 THR C C 1
ATOM 2168 O O . THR C 2 36 ? 18.773 -6.589 70.992 1.00 60.61 118 THR C O 1
ATOM 2172 N N . SER C 2 37 ? 19.897 -6.759 69.048 1.00 51.75 119 SER C N 1
ATOM 2173 C CA . SER C 2 37 ? 19.946 -8.218 69.043 1.00 61.83 119 SER C CA 1
ATOM 2174 C C . SER C 2 37 ? 21.143 -8.631 68.208 1.00 57.25 119 SER C C 1
ATOM 2175 O O . SER C 2 37 ? 21.793 -7.803 67.573 1.00 57.23 119 SER C O 1
ATOM 2178 N N . GLU C 2 38 ? 21.441 -9.876 68.240 1.00 62.94 120 GLU C N 1
ATOM 2179 C CA . GLU C 2 38 ? 22.603 -10.322 67.482 1.00 64.61 120 GLU C CA 1
ATOM 2180 C C . GLU C 2 38 ? 22.172 -10.700 66.064 1.00 66.17 120 GLU C C 1
ATOM 2181 O O . GLU C 2 38 ? 21.125 -11.337 65.893 1.00 68.92 120 GLU C O 1
ATOM 2187 N N . PRO C 2 39 ? 22.904 -10.278 65.030 1.00 63.69 121 PRO C N 1
ATOM 2188 C CA . PRO C 2 39 ? 22.567 -10.697 63.666 1.00 70.05 121 PRO C CA 1
ATOM 2189 C C . PRO C 2 39 ? 22.648 -12.201 63.525 1.00 80.54 121 PRO C C 1
ATOM 2190 O O . PRO C 2 39 ? 23.477 -12.856 64.159 1.00 80.11 121 PRO C O 1
ATOM 2194 N N . GLU C 2 40 ? 21.776 -12.738 62.666 1.00 95.10 122 GLU C N 1
ATOM 2195 C CA . GLU C 2 40 ? 21.507 -14.169 62.607 1.00 99.58 122 GLU C CA 1
ATOM 2196 C C . GLU C 2 40 ? 22.503 -14.917 61.727 1.00 101.56 122 GLU C C 1
ATOM 2197 O O . GLU C 2 40 ? 23.107 -15.898 62.172 1.00 105.66 122 GLU C O 1
ATOM 2199 N N . GLY C 2 41 ? 22.675 -14.483 60.482 1.00 95.90 123 GLY C N 1
ATOM 2200 C CA . GLY C 2 41 ? 23.579 -15.167 59.578 1.00 94.84 123 GLY C CA 1
ATOM 2201 C C . GLY C 2 41 ? 24.608 -14.241 58.967 1.00 90.91 123 GLY C C 1
ATOM 2202 O O . GLY C 2 41 ? 25.361 -13.580 59.692 1.00 93.48 123 GLY C O 1
ATOM 2203 N N . ASP C 2 42 ? 24.643 -14.176 57.636 1.00 85.48 124 ASP C N 1
ATOM 2204 C CA . ASP C 2 42 ? 25.542 -13.265 56.941 1.00 81.44 124 ASP C CA 1
ATOM 2205 C C . ASP C 2 42 ? 25.073 -11.831 57.124 1.00 75.54 124 ASP C C 1
ATOM 2206 O O . ASP C 2 42 ? 23.905 -11.519 56.882 1.00 76.86 124 ASP C O 1
ATOM 2211 N N . TRP C 2 43 ? 25.991 -10.955 57.517 1.00 70.22 125 TRP C N 1
ATOM 2212 C CA . TRP C 2 43 ? 25.674 -9.597 57.940 1.00 64.43 125 TRP C CA 1
ATOM 2213 C C . TRP C 2 43 ? 26.194 -8.592 56.922 1.00 62.80 125 TRP C C 1
ATOM 2214 O O . TRP C 2 43 ? 27.372 -8.632 56.548 1.00 59.64 125 TRP C O 1
ATOM 2225 N N . PHE C 2 44 ? 25.317 -7.698 56.473 1.00 64.88 126 PHE C N 1
ATOM 2226 C CA . PHE C 2 44 ? 25.704 -6.566 55.640 1.00 64.94 126 PHE C CA 1
ATOM 2227 C C . PHE C 2 44 ? 25.660 -5.292 56.470 1.00 62.60 126 PHE C C 1
ATOM 2228 O O . PHE C 2 44 ? 24.708 -5.061 57.221 1.00 63.68 126 PHE C O 1
ATOM 2236 N N . CYS C 2 45 ? 26.697 -4.477 56.340 1.00 59.25 127 CYS C N 1
ATOM 2237 C CA . CYS C 2 45 ? 26.885 -3.335 57.220 1.00 56.47 127 CYS C CA 1
ATOM 2238 C C . CYS C 2 45 ? 26.040 -2.147 56.753 1.00 53.84 127 CYS C C 1
ATOM 2239 O O . CYS C 2 45 ? 25.484 -2.150 55.648 1.00 52.25 127 CYS C O 1
ATOM 2242 N N . PRO C 2 46 ? 25.900 -1.107 57.585 1.00 51.94 128 PRO C N 1
ATOM 2243 C CA . PRO C 2 46 ? 25.066 0.031 57.173 1.00 49.65 128 PRO C CA 1
ATOM 2244 C C . PRO C 2 46 ? 25.523 0.701 55.889 1.00 49.83 128 PRO C C 1
ATOM 2245 O O . PRO C 2 46 ? 24.668 1.156 55.124 1.00 49.81 128 PRO C O 1
ATOM 2249 N N . GLU C 2 47 ? 26.831 0.784 55.623 1.00 47.55 129 GLU C N 1
ATOM 2250 C CA . GLU C 2 47 ? 27.268 1.407 54.382 1.00 51.03 129 GLU C CA 1
ATOM 2251 C C . GLU C 2 47 ? 26.842 0.585 53.171 1.00 53.72 129 GLU C C 1
ATOM 2252 O O . GLU C 2 47 ? 26.358 1.136 52.168 1.00 54.60 129 GLU C O 1
ATOM 2258 N N . CYS C 2 48 ? 26.995 -0.734 53.258 1.00 53.40 130 CYS C N 1
ATOM 2259 C CA . CYS C 2 48 ? 26.581 -1.607 52.168 1.00 56.14 130 CYS C CA 1
ATOM 2260 C C . CYS C 2 48 ? 25.075 -1.580 51.972 1.00 58.07 130 CYS C C 1
ATOM 2261 O O . CYS C 2 48 ? 24.585 -1.653 50.839 1.00 60.10 130 CYS C O 1
ATOM 2264 N N . GLU C 2 49 ? 24.321 -1.482 53.058 1.00 64.72 131 GLU C N 1
ATOM 2265 C CA . GLU C 2 49 ? 22.879 -1.519 52.907 1.00 65.08 131 GLU C CA 1
ATOM 2266 C C . GLU C 2 49 ? 22.360 -0.201 52.351 1.00 61.34 131 GLU C C 1
ATOM 2267 O O . GLU C 2 49 ? 21.528 -0.192 51.434 1.00 65.47 131 GLU C O 1
ATOM 2273 N N . LYS C 2 50 ? 22.861 0.923 52.873 1.00 55.54 132 LYS C N 1
ATOM 2274 C CA . LYS C 2 50 ? 22.550 2.228 52.291 1.00 53.90 132 LYS C CA 1
ATOM 2275 C C . LYS C 2 50 ? 22.822 2.231 50.793 1.00 57.56 132 LYS C C 1
ATOM 2276 O O . LYS C 2 50 ? 21.952 2.596 49.994 1.00 60.29 132 LYS C O 1
ATOM 2280 N N . ILE C 2 51 ? 24.025 1.804 50.390 1.00 53.92 133 ILE C N 1
ATOM 2281 C CA . ILE C 2 51 ? 24.349 1.782 48.968 1.00 51.09 133 ILE C CA 1
ATOM 2282 C C . ILE C 2 51 ? 23.368 0.891 48.213 1.00 56.87 133 ILE C C 1
ATOM 2283 O O . ILE C 2 51 ? 22.839 1.279 47.163 1.00 58.58 133 ILE C O 1
ATOM 2288 N N . THR C 2 52 ? 23.101 -0.311 48.740 1.00 57.91 134 THR C N 1
ATOM 2289 C CA . THR C 2 52 ? 22.198 -1.225 48.045 1.00 61.05 134 THR C CA 1
ATOM 2290 C C . THR C 2 52 ? 20.852 -0.561 47.777 1.00 62.77 134 THR C C 1
ATOM 2291 O O . THR C 2 52 ? 20.289 -0.691 46.680 1.00 65.74 134 THR C O 1
ATOM 2295 N N . VAL C 2 53 ? 20.348 0.201 48.747 1.00 62.51 135 VAL C N 1
ATOM 2296 C CA . VAL C 2 53 ? 19.071 0.878 48.553 1.00 64.35 135 VAL C CA 1
ATOM 2297 C C . VAL C 2 53 ? 19.209 2.006 47.536 1.00 66.98 135 VAL C C 1
ATOM 2298 O O . VAL C 2 53 ? 18.376 2.152 46.634 1.00 71.47 135 VAL C O 1
ATOM 2302 N N . ALA C 2 54 ? 20.249 2.834 47.677 1.00 65.16 136 ALA C N 1
ATOM 2303 C CA . ALA C 2 54 ? 20.384 4.008 46.818 1.00 62.78 136 ALA C CA 1
ATOM 2304 C C . ALA C 2 54 ? 20.609 3.632 45.364 1.00 68.52 136 ALA C C 1
ATOM 2305 O O . ALA C 2 54 ? 20.326 4.450 44.482 1.00 72.03 136 ALA C O 1
ATOM 2307 N N . GLU C 2 55 ? 21.103 2.418 45.101 1.00 69.02 137 GLU C N 1
ATOM 2308 C CA . GLU C 2 55 ? 21.364 1.940 43.752 1.00 69.94 137 GLU C CA 1
ATOM 2309 C C . GLU C 2 55 ? 20.268 1.019 43.218 1.00 74.13 137 GLU C C 1
ATOM 2310 O O . GLU C 2 55 ? 20.388 0.533 42.092 1.00 78.04 137 GLU C O 1
ATOM 2316 N N . CYS C 2 56 ? 19.209 0.759 43.983 1.00 76.49 138 CYS C N 1
ATOM 2317 C CA . CYS C 2 56 ? 18.088 -0.017 43.463 1.00 81.12 138 CYS C CA 1
ATOM 2318 C C . CYS C 2 56 ? 17.153 0.878 42.663 1.00 79.82 138 CYS C C 1
ATOM 2319 O O . CYS C 2 56 ? 16.702 1.914 43.165 1.00 75.94 138 CYS C O 1
ATOM 2322 N N . ILE C 2 57 ? 16.832 0.459 41.431 1.00 81.69 139 ILE C N 1
ATOM 2323 C CA . ILE C 2 57 ? 16.069 1.317 40.522 1.00 84.15 139 ILE C CA 1
ATOM 2324 C C . ILE C 2 57 ? 14.728 1.700 41.132 1.00 84.84 139 ILE C C 1
ATOM 2325 O O . ILE C 2 57 ? 14.235 2.819 40.938 1.00 84.93 139 ILE C O 1
ATOM 2330 N N . GLU C 2 58 ? 14.113 0.774 41.868 1.00 85.57 140 GLU C N 1
ATOM 2331 C CA . GLU C 2 58 ? 12.832 1.042 42.504 1.00 84.77 140 GLU C CA 1
ATOM 2332 C C . GLU C 2 58 ? 12.943 1.972 43.706 1.00 81.10 140 GLU C C 1
ATOM 2333 O O . GLU C 2 58 ? 11.905 2.453 44.167 1.00 82.59 140 GLU C O 1
ATOM 2335 N N . THR C 2 59 ? 14.157 2.246 44.227 1.00 77.60 141 THR C N 1
ATOM 2336 C CA . THR C 2 59 ? 14.315 3.146 45.373 1.00 76.38 141 THR C CA 1
ATOM 2337 C C . THR C 2 59 ? 15.464 4.149 45.217 1.00 71.84 141 THR C C 1
ATOM 2338 O O . THR C 2 59 ? 15.931 4.697 46.219 1.00 67.11 141 THR C O 1
ATOM 2342 N N . GLN C 2 60 ? 15.927 4.424 44.000 1.00 70.75 142 GLN C N 1
ATOM 2343 C CA . GLN C 2 60 ? 17.007 5.385 43.845 1.00 67.13 142 GLN C CA 1
ATOM 2344 C C . GLN C 2 60 ? 16.485 6.815 44.028 1.00 65.72 142 GLN C C 1
ATOM 2345 O O . GLN C 2 60 ? 15.277 7.067 44.037 1.00 64.26 142 GLN C O 1
ATOM 2351 N N . SER C 2 61 ? 17.415 7.762 44.189 1.00 63.66 143 SER C N 1
ATOM 2352 C CA . SER C 2 61 ? 17.025 9.149 44.416 1.00 61.07 143 SER C CA 1
ATOM 2353 C C . SER C 2 61 ? 16.614 9.815 43.110 1.00 62.46 143 SER C C 1
ATOM 2354 O O . SER C 2 61 ? 16.931 9.342 42.019 1.00 63.57 143 SER C O 1
ATOM 2357 N N . LYS C 2 62 ? 15.920 10.951 43.235 1.00 63.02 144 LYS C N 1
ATOM 2358 C CA . LYS C 2 62 ? 15.474 11.674 42.048 1.00 64.60 144 LYS C CA 1
ATOM 2359 C C . LYS C 2 62 ? 16.652 12.135 41.198 1.00 62.31 144 LYS C C 1
ATOM 2360 O O . LYS C 2 62 ? 16.555 12.181 39.965 1.00 63.57 144 LYS C O 1
ATOM 2366 N N . ALA C 2 63 ? 17.777 12.449 41.831 1.00 58.17 145 ALA C N 1
ATOM 2367 C CA . ALA C 2 63 ? 18.984 12.752 41.076 1.00 57.95 145 ALA C CA 1
ATOM 2368 C C . ALA C 2 63 ? 19.530 11.528 40.351 1.00 60.44 145 ALA C C 1
ATOM 2369 O O . ALA C 2 63 ? 20.090 11.662 39.259 1.00 63.08 145 ALA C O 1
ATOM 2371 N N . MET C 2 64 ? 19.396 10.336 40.933 1.00 63.76 146 MET C N 1
ATOM 2372 C CA . MET C 2 64 ? 19.952 9.152 40.287 1.00 70.39 146 MET C CA 1
ATOM 2373 C C . MET C 2 64 ? 19.101 8.670 39.127 1.00 73.87 146 MET C C 1
ATOM 2374 O O . MET C 2 64 ? 19.652 8.168 38.145 1.00 75.11 146 MET C O 1
ATOM 2379 N N . THR C 2 65 ? 17.774 8.795 39.229 1.00 77.54 147 THR C N 1
ATOM 2380 C CA . THR C 2 65 ? 16.912 8.467 38.100 1.00 86.83 147 THR C CA 1
ATOM 2381 C C . THR C 2 65 ? 17.385 9.156 36.828 1.00 87.18 147 THR C C 1
ATOM 2382 O O . THR C 2 65 ? 17.432 8.541 35.758 1.00 89.90 147 THR C O 1
ATOM 2386 N N . MET C 2 66 ? 17.757 10.427 36.931 1.00 83.02 148 MET C N 1
ATOM 2387 C CA . MET C 2 66 ? 18.061 11.237 35.764 1.00 82.85 148 MET C CA 1
ATOM 2388 C C . MET C 2 66 ? 19.536 11.226 35.377 1.00 76.90 148 MET C C 1
ATOM 2389 O O . MET C 2 66 ? 19.906 11.876 34.396 1.00 75.85 148 MET C O 1
ATOM 2394 N N . LEU C 2 67 ? 20.383 10.495 36.090 1.00 72.60 149 LEU C N 1
ATOM 2395 C CA . LEU C 2 67 ? 21.793 10.402 35.747 1.00 70.26 149 LEU C CA 1
ATOM 2396 C C . LEU C 2 67 ? 22.149 8.971 35.362 1.00 72.15 149 LEU C C 1
ATOM 2397 O O . LEU C 2 67 ? 21.685 8.017 35.996 1.00 74.91 149 LEU C O 1
ATOM 2402 N N . THR C 2 68 ? 22.968 8.821 34.319 1.00 70.87 150 THR C N 1
ATOM 2403 C CA . THR C 2 68 ? 23.652 7.557 34.091 1.00 71.55 150 THR C CA 1
ATOM 2404 C C . THR C 2 68 ? 24.917 7.494 34.944 1.00 72.78 150 THR C C 1
ATOM 2405 O O . THR C 2 68 ? 25.369 8.487 35.520 1.00 74.53 150 THR C O 1
ATOM 2409 N N . ILE C 2 69 ? 25.505 6.306 35.023 1.00 73.18 151 ILE C N 1
ATOM 2410 C CA . ILE C 2 69 ? 26.696 6.150 35.850 1.00 70.60 151 ILE C CA 1
ATOM 2411 C C . ILE C 2 69 ? 27.836 7.020 35.324 1.00 71.15 151 ILE C C 1
ATOM 2412 O O . ILE C 2 69 ? 28.654 7.534 36.104 1.00 71.05 151 ILE C O 1
ATOM 2417 N N . GLU C 2 70 ? 27.863 7.257 34.011 1.00 73.78 152 GLU C N 1
ATOM 2418 C CA A GLU C 2 70 ? 28.943 8.031 33.413 0.63 75.15 152 GLU C CA 1
ATOM 2419 C CA B GLU C 2 70 ? 28.939 8.033 33.400 0.37 75.14 152 GLU C CA 1
ATOM 2420 C C . GLU C 2 70 ? 28.805 9.513 33.735 1.00 72.84 152 GLU C C 1
ATOM 2421 O O . GLU C 2 70 ? 29.782 10.170 34.136 1.00 73.33 152 GLU C O 1
ATOM 2432 N N . GLN C 2 71 ? 27.603 10.061 33.557 1.00 70.59 153 GLN C N 1
ATOM 2433 C CA . GLN C 2 71 ? 27.353 11.447 33.928 1.00 66.86 153 GLN C CA 1
ATOM 2434 C C . GLN C 2 71 ? 27.720 11.680 35.383 1.00 65.19 153 GLN C C 1
ATOM 2435 O O . GLN C 2 71 ? 28.466 12.617 35.717 1.00 66.45 153 GLN C O 1
ATOM 2441 N N . LEU C 2 72 ? 27.221 10.806 36.264 1.00 61.68 154 LEU C N 1
ATOM 2442 C CA . LEU C 2 72 ? 27.519 10.940 37.681 1.00 57.75 154 LEU C CA 1
ATOM 2443 C C . LEU C 2 72 ? 29.020 10.905 37.920 1.00 59.61 154 LEU C C 1
ATOM 2444 O O . LEU C 2 72 ? 29.534 11.636 38.776 1.00 58.41 154 LEU C O 1
ATOM 2449 N N . SER C 2 73 ? 29.747 10.081 37.154 1.00 59.99 155 SER C N 1
ATOM 2450 C CA . SER C 2 73 ? 31.199 10.066 37.296 1.00 59.59 155 SER C CA 1
ATOM 2451 C C . SER C 2 73 ? 31.797 11.435 36.974 1.00 57.29 155 SER C C 1
ATOM 2452 O O . SER C 2 73 ? 32.696 11.906 37.684 1.00 56.58 155 SER C O 1
ATOM 2455 N N . TYR C 2 74 ? 31.298 12.093 35.918 1.00 56.20 156 TYR C N 1
ATOM 2456 C CA A TYR C 2 74 ? 31.768 13.440 35.593 0.53 56.90 156 TYR C CA 1
ATOM 2457 C CA B TYR C 2 74 ? 31.744 13.449 35.584 0.47 56.90 156 TYR C CA 1
ATOM 2458 C C . TYR C 2 74 ? 31.531 14.408 36.758 1.00 55.02 156 TYR C C 1
ATOM 2459 O O . TYR C 2 74 ? 32.447 15.159 37.166 1.00 54.65 156 TYR C O 1
ATOM 2476 N N . LEU C 2 75 ? 30.316 14.394 37.329 1.00 53.94 157 LEU C N 1
ATOM 2477 C CA . LEU C 2 75 ? 30.057 15.230 38.501 1.00 49.92 157 LEU C CA 1
ATOM 2478 C C . LEU C 2 75 ? 31.010 14.890 39.640 1.00 48.97 157 LEU C C 1
ATOM 2479 O O . LEU C 2 75 ? 31.508 15.787 40.336 1.00 51.42 157 LEU C O 1
ATOM 2484 N N . LEU C 2 76 ? 31.303 13.602 39.829 1.00 47.86 158 LEU C N 1
ATOM 2485 C CA . LEU C 2 76 ? 32.222 13.209 40.895 1.00 49.63 158 LEU C CA 1
ATOM 2486 C C . LEU C 2 76 ? 33.617 13.786 40.676 1.00 52.32 158 LEU C C 1
ATOM 2487 O O . LEU C 2 76 ? 34.252 14.250 41.632 1.00 49.94 158 LEU C O 1
ATOM 2492 N N . LYS C 2 77 ? 34.109 13.777 39.427 1.00 53.10 159 LYS C N 1
ATOM 2493 C CA . LYS C 2 77 ? 35.385 14.435 39.136 1.00 54.09 159 LYS C CA 1
ATOM 2494 C C . LYS C 2 77 ? 35.371 15.879 39.626 1.00 55.17 159 LYS C C 1
ATOM 2495 O O . LYS C 2 77 ? 36.304 16.326 40.316 1.00 58.72 159 LYS C O 1
ATOM 2497 N N . PHE C 2 78 ? 34.294 16.616 39.322 1.00 53.08 160 PHE C N 1
ATOM 2498 C CA . PHE C 2 78 ? 34.204 17.984 39.853 1.00 54.63 160 PHE C CA 1
ATOM 2499 C C . PHE C 2 78 ? 34.299 18.017 41.379 1.00 53.89 160 PHE C C 1
ATOM 2500 O O . PHE C 2 78 ? 34.942 18.914 41.959 1.00 53.55 160 PHE C O 1
ATOM 2508 N N . ALA C 2 79 ? 33.650 17.053 42.046 1.00 51.62 161 ALA C N 1
ATOM 2509 C CA . ALA C 2 79 ? 33.675 17.021 43.506 1.00 51.04 161 ALA C CA 1
ATOM 2510 C C . ALA C 2 79 ? 35.081 16.719 44.043 1.00 51.36 161 ALA C C 1
ATOM 2511 O O . ALA C 2 79 ? 35.507 17.292 45.058 1.00 46.15 161 ALA C O 1
ATOM 2513 N N . ILE C 2 80 ? 35.810 15.814 43.388 1.00 51.77 162 ILE C N 1
ATOM 2514 C CA . ILE C 2 80 ? 37.188 15.561 43.782 1.00 54.55 162 ILE C CA 1
ATOM 2515 C C . ILE C 2 80 ? 37.983 16.849 43.708 1.00 55.78 162 ILE C C 1
ATOM 2516 O O . ILE C 2 80 ? 38.751 17.184 44.619 1.00 53.46 162 ILE C O 1
ATOM 2521 N N . GLN C 2 81 ? 37.804 17.598 42.618 1.00 59.70 163 GLN C N 1
ATOM 2522 C CA . GLN C 2 81 ? 38.509 18.871 42.504 1.00 62.58 163 GLN C CA 1
ATOM 2523 C C . GLN C 2 81 ? 38.187 19.797 43.674 1.00 56.80 163 GLN C C 1
ATOM 2524 O O . GLN C 2 81 ? 39.093 20.430 44.228 1.00 56.64 163 GLN C O 1
ATOM 2530 N N . LYS C 2 82 ? 36.912 19.863 44.094 1.00 53.75 164 LYS C N 1
ATOM 2531 C CA . LYS C 2 82 ? 36.602 20.712 45.247 1.00 56.06 164 LYS C CA 1
ATOM 2532 C C . LYS C 2 82 ? 37.192 20.164 46.544 1.00 57.64 164 LYS C C 1
ATOM 2533 O O . LYS C 2 82 ? 37.443 20.933 47.483 1.00 60.56 164 LYS C O 1
ATOM 2539 N N . MET C 2 83 ? 37.452 18.856 46.616 1.00 56.61 165 MET C N 1
ATOM 2540 C CA . MET C 2 83 ? 38.048 18.319 47.836 1.00 55.08 165 MET C CA 1
ATOM 2541 C C . MET C 2 83 ? 39.536 18.655 47.954 1.00 58.70 165 MET C C 1
ATOM 2542 O O . MET C 2 83 ? 40.039 18.789 49.076 1.00 59.39 165 MET C O 1
ATOM 2547 N N . LYS C 2 84 ? 40.264 18.800 46.838 1.00 59.58 166 LYS C N 1
ATOM 2548 C CA . LYS C 2 84 ? 41.699 19.098 46.907 1.00 59.30 166 LYS C CA 1
ATOM 2549 C C . LYS C 2 84 ? 41.958 20.581 47.185 1.00 58.02 166 LYS C C 1
ATOM 2550 O O . LYS C 2 84 ? 42.588 21.289 46.413 1.00 57.21 166 LYS C O 1
ATOM 2556 N N . GLN C 2 85 ? 41.453 21.044 48.319 1.00 59.47 167 GLN C N 1
ATOM 2557 C CA . GLN C 2 85 ? 41.729 22.399 48.753 1.00 57.41 167 GLN C CA 1
ATOM 2558 C C . GLN C 2 85 ? 43.209 22.557 49.085 1.00 63.11 167 GLN C C 1
ATOM 2559 O O . GLN C 2 85 ? 43.891 21.576 49.395 1.00 65.53 167 GLN C O 1
ATOM 2565 N N . PRO C 2 86 ? 43.735 23.781 49.021 1.00 68.24 168 PRO C N 1
ATOM 2566 C CA . PRO C 2 86 ? 45.119 24.007 49.468 1.00 69.16 168 PRO C CA 1
ATOM 2567 C C . PRO C 2 86 ? 45.268 23.700 50.951 1.00 65.73 168 PRO C C 1
ATOM 2568 O O . PRO C 2 86 ? 44.581 24.281 51.796 1.00 59.57 168 PRO C O 1
ATOM 2572 N N . GLY C 2 87 ? 46.182 22.775 51.252 1.00 67.35 169 GLY C N 1
ATOM 2573 C CA . GLY C 2 87 ? 46.399 22.237 52.587 1.00 65.06 169 GLY C CA 1
ATOM 2574 C C . GLY C 2 87 ? 46.207 20.735 52.686 1.00 62.94 169 GLY C C 1
ATOM 2575 O O . GLY C 2 87 ? 46.449 20.154 53.758 1.00 59.02 169 GLY C O 1
ATOM 2576 N N . THR C 2 88 ? 45.794 20.084 51.599 1.00 64.10 170 THR C N 1
ATOM 2577 C CA . THR C 2 88 ? 45.361 18.694 51.623 1.00 63.03 170 THR C CA 1
ATOM 2578 C C . THR C 2 88 ? 46.395 17.759 51.008 1.00 67.63 170 THR C C 1
ATOM 2579 O O . THR C 2 88 ? 46.045 16.647 50.598 1.00 70.86 170 THR C O 1
ATOM 2583 N N . ASP C 2 89 ? 47.666 18.182 50.967 1.00 68.24 171 ASP C N 1
ATOM 2584 C CA . ASP C 2 89 ? 48.707 17.435 50.260 1.00 68.74 171 ASP C CA 1
ATOM 2585 C C . ASP C 2 89 ? 48.875 16.023 50.816 1.00 66.08 171 ASP C C 1
ATOM 2586 O O . ASP C 2 89 ? 49.108 15.074 50.059 1.00 67.18 171 ASP C O 1
ATOM 2591 N N . ALA C 2 90 ? 48.748 15.858 52.133 1.00 62.29 172 ALA C N 1
ATOM 2592 C CA . ALA C 2 90 ? 48.947 14.548 52.744 1.00 64.09 172 ALA C CA 1
ATOM 2593 C C . ALA C 2 90 ? 47.962 13.483 52.259 1.00 63.69 172 ALA C C 1
ATOM 2594 O O . ALA C 2 90 ? 48.178 12.293 52.532 1.00 65.03 172 ALA C O 1
ATOM 2596 N N . PHE C 2 91 ? 46.895 13.860 51.557 1.00 61.05 173 PHE C N 1
ATOM 2597 C CA . PHE C 2 91 ? 45.896 12.895 51.127 1.00 60.64 173 PHE C CA 1
ATOM 2598 C C . PHE C 2 91 ? 45.752 12.797 49.615 1.00 65.55 173 PHE C C 1
ATOM 2599 O O . PHE C 2 91 ? 44.873 12.068 49.137 1.00 66.08 173 PHE C O 1
ATOM 2607 N N . GLN C 2 92 ? 46.591 13.483 48.846 1.00 68.74 174 GLN C N 1
ATOM 2608 C CA . GLN C 2 92 ? 46.385 13.497 47.409 1.00 70.59 174 GLN C CA 1
ATOM 2609 C C . GLN C 2 92 ? 46.971 12.277 46.713 1.00 74.21 174 GLN C C 1
ATOM 2610 O O . GLN C 2 92 ? 46.484 11.914 45.641 1.00 77.10 174 GLN C O 1
ATOM 2616 N N . LYS C 2 93 ? 47.972 11.623 47.298 1.00 75.17 175 LYS C N 1
ATOM 2617 C CA . LYS C 2 93 ? 48.623 10.459 46.709 1.00 73.68 175 LYS C CA 1
ATOM 2618 C C . LYS C 2 93 ? 48.810 9.392 47.777 1.00 72.37 175 LYS C C 1
ATOM 2619 O O . LYS C 2 93 ? 48.947 9.720 48.958 1.00 75.34 175 LYS C O 1
ATOM 2621 N N . PRO C 2 94 ? 48.795 8.111 47.399 1.00 70.48 176 PRO C N 1
ATOM 2622 C CA . PRO C 2 94 ? 48.899 7.036 48.404 1.00 69.79 176 PRO C CA 1
ATOM 2623 C C . PRO C 2 94 ? 50.132 7.185 49.285 1.00 74.44 176 PRO C C 1
ATOM 2624 O O . PRO C 2 94 ? 51.182 7.655 48.839 1.00 79.77 176 PRO C O 1
ATOM 2628 N N . VAL C 2 95 ? 49.992 6.791 50.547 1.00 73.25 177 VAL C N 1
ATOM 2629 C CA . VAL C 2 95 ? 51.097 6.955 51.502 1.00 73.52 177 VAL C CA 1
ATOM 2630 C C . VAL C 2 95 ? 52.232 6.025 51.115 1.00 76.28 177 VAL C C 1
ATOM 2631 O O . VAL C 2 95 ? 52.001 4.818 50.950 1.00 75.67 177 VAL C O 1
ATOM 2635 N N . PRO C 2 96 ? 53.460 6.521 50.975 1.00 83.16 178 PRO C N 1
ATOM 2636 C CA . PRO C 2 96 ? 54.565 5.644 50.569 1.00 89.59 178 PRO C CA 1
ATOM 2637 C C . PRO C 2 96 ? 55.065 4.799 51.731 1.00 93.25 178 PRO C C 1
ATOM 2638 O O . PRO C 2 96 ? 55.137 5.257 52.875 1.00 93.62 178 PRO C O 1
ATOM 2642 N N . LEU C 2 97 ? 55.414 3.546 51.432 1.00 96.02 179 LEU C N 1
ATOM 2643 C CA . LEU C 2 97 ? 56.051 2.723 52.455 1.00 99.41 179 LEU C CA 1
ATOM 2644 C C . LEU C 2 97 ? 57.438 3.233 52.815 1.00 102.56 179 LEU C C 1
ATOM 2645 O O . LEU C 2 97 ? 57.922 2.942 53.915 1.00 101.62 179 LEU C O 1
ATOM 2650 N N . GLU C 2 98 ? 58.086 3.980 51.913 1.00 106.26 180 GLU C N 1
ATOM 2651 C CA . GLU C 2 98 ? 59.375 4.580 52.239 1.00 110.06 180 GLU C CA 1
ATOM 2652 C C . GLU C 2 98 ? 59.233 5.628 53.336 1.00 107.36 180 GLU C C 1
ATOM 2653 O O . GLU C 2 98 ? 60.122 5.765 54.182 1.00 109.35 180 GLU C O 1
ATOM 2655 N N . GLN C 2 99 ? 58.123 6.360 53.352 1.00 104.44 181 GLN C N 1
ATOM 2656 C CA . GLN C 2 99 ? 57.909 7.330 54.419 1.00 105.86 181 GLN C CA 1
ATOM 2657 C C . GLN C 2 99 ? 57.390 6.677 55.701 1.00 106.98 181 GLN C C 1
ATOM 2658 O O . GLN C 2 99 ? 57.744 7.122 56.797 1.00 107.97 181 GLN C O 1
ATOM 2660 N N . HIS C 2 100 ? 56.559 5.638 55.597 1.00 106.23 182 HIS C N 1
ATOM 2661 C CA . HIS C 2 100 ? 55.984 4.979 56.770 1.00 105.35 182 HIS C CA 1
ATOM 2662 C C . HIS C 2 100 ? 55.992 3.473 56.547 1.00 106.41 182 HIS C C 1
ATOM 2663 O O . HIS C 2 100 ? 55.017 2.901 56.044 1.00 106.06 182 HIS C O 1
ATOM 2670 N N . PRO C 2 101 ? 57.082 2.791 56.916 1.00 106.52 183 PRO C N 1
ATOM 2671 C CA . PRO C 2 101 ? 57.176 1.354 56.604 1.00 104.93 183 PRO C CA 1
ATOM 2672 C C . PRO C 2 101 ? 56.164 0.504 57.342 1.00 98.13 183 PRO C C 1
ATOM 2673 O O . PRO C 2 101 ? 55.792 -0.565 56.847 1.00 97.28 183 PRO C O 1
ATOM 2677 N N . ASP C 2 102 ? 55.697 0.939 58.501 1.00 94.67 184 ASP C N 1
ATOM 2678 C CA . ASP C 2 102 ? 54.746 0.138 59.255 1.00 93.57 184 ASP C CA 1
ATOM 2679 C C . ASP C 2 102 ? 53.298 0.363 58.819 1.00 88.91 184 ASP C C 1
ATOM 2680 O O . ASP C 2 102 ? 52.388 -0.193 59.451 1.00 88.07 184 ASP C O 1
ATOM 2685 N N . TYR C 2 103 ? 53.067 1.136 57.752 1.00 84.54 185 TYR C N 1
ATOM 2686 C CA . TYR C 2 103 ? 51.713 1.594 57.439 1.00 81.02 185 TYR C CA 1
ATOM 2687 C C . TYR C 2 103 ? 50.759 0.423 57.230 1.00 81.04 185 TYR C C 1
ATOM 2688 O O . TYR C 2 103 ? 49.666 0.380 57.815 1.00 78.94 185 TYR C O 1
ATOM 2697 N N . ALA C 2 104 ? 51.168 -0.549 56.412 1.00 82.03 186 ALA C N 1
ATOM 2698 C CA . ALA C 2 104 ? 50.307 -1.682 56.107 1.00 77.48 186 ALA C CA 1
ATOM 2699 C C . ALA C 2 104 ? 49.941 -2.478 57.352 1.00 76.21 186 ALA C C 1
ATOM 2700 O O . ALA C 2 104 ? 48.942 -3.207 57.334 1.00 74.84 186 ALA C O 1
ATOM 2702 N N . GLU C 2 105 ? 50.712 -2.340 58.438 1.00 76.07 187 GLU C N 1
ATOM 2703 C CA . GLU C 2 105 ? 50.400 -3.057 59.668 1.00 76.87 187 GLU C CA 1
ATOM 2704 C C . GLU C 2 105 ? 49.161 -2.509 60.366 1.00 71.78 187 GLU C C 1
ATOM 2705 O O . GLU C 2 105 ? 48.603 -3.197 61.228 1.00 69.66 187 GLU C O 1
ATOM 2707 N N . TYR C 2 106 ? 48.709 -1.298 60.007 1.00 69.72 188 TYR C N 1
ATOM 2708 C CA . TYR C 2 106 ? 47.521 -0.693 60.603 1.00 64.13 188 TYR C CA 1
ATOM 2709 C C . TYR C 2 106 ? 46.385 -0.436 59.619 1.00 59.22 188 TYR C C 1
ATOM 2710 O O . TYR C 2 106 ? 45.219 -0.468 60.027 1.00 55.98 188 TYR C O 1
ATOM 2719 N N . ILE C 2 107 ? 46.674 -0.175 58.349 1.00 57.45 189 ILE C N 1
ATOM 2720 C CA . ILE C 2 107 ? 45.650 0.250 57.404 1.00 56.82 189 ILE C CA 1
ATOM 2721 C C . ILE C 2 107 ? 45.358 -0.902 56.459 1.00 59.81 189 ILE C C 1
ATOM 2722 O O . ILE C 2 107 ? 46.135 -1.182 55.540 1.00 64.48 189 ILE C O 1
ATOM 2727 N N . PHE C 2 108 ? 44.216 -1.549 56.664 1.00 60.86 190 PHE C N 1
ATOM 2728 C CA . PHE C 2 108 ? 43.825 -2.676 55.826 1.00 63.60 190 PHE C CA 1
ATOM 2729 C C . PHE C 2 108 ? 43.380 -2.232 54.443 1.00 63.10 190 PHE C C 1
ATOM 2730 O O . PHE C 2 108 ? 43.437 -3.013 53.496 1.00 69.71 190 PHE C O 1
ATOM 2738 N N . HIS C 2 109 ? 42.916 -1.002 54.297 1.00 61.75 191 HIS C N 1
ATOM 2739 C CA . HIS C 2 109 ? 42.311 -0.564 53.046 1.00 62.13 191 HIS C CA 1
ATOM 2740 C C . HIS C 2 109 ? 42.702 0.879 52.806 1.00 61.24 191 HIS C C 1
ATOM 2741 O O . HIS C 2 109 ? 41.989 1.808 53.210 1.00 57.93 191 HIS C O 1
ATOM 2748 N N . PRO C 2 110 ? 43.831 1.108 52.139 1.00 62.78 192 PRO C N 1
ATOM 2749 C CA . PRO C 2 110 ? 44.305 2.481 51.946 1.00 60.91 192 PRO C CA 1
ATOM 2750 C C . PRO C 2 110 ? 43.396 3.235 50.991 1.00 59.97 192 PRO C C 1
ATOM 2751 O O . PRO C 2 110 ? 42.631 2.646 50.224 1.00 61.72 192 PRO C O 1
ATOM 2755 N N . MET C 2 111 ? 43.463 4.563 51.068 1.00 58.04 193 MET C N 1
ATOM 2756 C CA . MET C 2 111 ? 42.632 5.386 50.200 1.00 57.43 193 MET C CA 1
ATOM 2757 C C . MET C 2 111 ? 43.188 6.802 50.138 1.00 57.69 193 MET C C 1
ATOM 2758 O O . MET C 2 111 ? 43.634 7.358 51.145 1.00 57.91 193 MET C O 1
ATOM 2763 N N . ASP C 2 112 ? 43.154 7.379 48.945 1.00 62.03 194 ASP C N 1
ATOM 2764 C CA . ASP C 2 112 ? 43.605 8.745 48.747 1.00 65.60 194 ASP C CA 1
ATOM 2765 C C . ASP C 2 112 ? 42.743 9.374 47.663 1.00 64.31 194 ASP C C 1
ATOM 2766 O O . ASP C 2 112 ? 41.994 8.688 46.960 1.00 61.20 194 ASP C O 1
ATOM 2771 N N . LEU C 2 113 ? 42.856 10.702 47.538 1.00 64.79 195 LEU C N 1
ATOM 2772 C CA . LEU C 2 113 ? 42.047 11.421 46.560 1.00 63.20 195 LEU C CA 1
ATOM 2773 C C . LEU C 2 113 ? 42.377 11.005 45.134 1.00 67.97 195 LEU C C 1
ATOM 2774 O O . LEU C 2 113 ? 41.482 10.973 44.283 1.00 71.84 195 LEU C O 1
ATOM 2779 N N . CYS C 2 114 ? 43.643 10.687 44.846 1.00 67.04 196 CYS C N 1
ATOM 2780 C CA . CYS C 2 114 ? 43.984 10.237 43.501 1.00 66.54 196 CYS C CA 1
ATOM 2781 C C . CYS C 2 114 ? 43.276 8.933 43.167 1.00 64.80 196 CYS C C 1
ATOM 2782 O O . CYS C 2 114 ? 42.759 8.766 42.054 1.00 67.62 196 CYS C O 1
ATOM 2785 N N . THR C 2 115 ? 43.236 7.999 44.121 1.00 59.55 197 THR C N 1
ATOM 2786 C CA . THR C 2 115 ? 42.537 6.736 43.895 1.00 59.41 197 THR C CA 1
ATOM 2787 C C . THR C 2 115 ? 41.037 6.965 43.710 1.00 58.14 197 THR C C 1
ATOM 2788 O O . THR C 2 115 ? 40.426 6.405 42.793 1.00 55.03 197 THR C O 1
ATOM 2792 N N . LEU C 2 116 ? 40.425 7.774 44.588 1.00 57.94 198 LEU C N 1
ATOM 2793 C CA . LEU C 2 116 ? 39.051 8.210 44.373 1.00 58.61 198 LEU C CA 1
ATOM 2794 C C . LEU C 2 116 ? 38.850 8.677 42.937 1.00 66.24 198 LEU C C 1
ATOM 2795 O O . LEU C 2 116 ? 37.918 8.247 42.249 1.00 70.67 198 LEU C O 1
ATOM 2800 N N . GLU C 2 117 ? 39.736 9.558 42.468 1.00 66.08 199 GLU C N 1
ATOM 2801 C CA . GLU C 2 117 ? 39.628 10.102 41.121 1.00 66.46 199 GLU C CA 1
ATOM 2802 C C . GLU C 2 117 ? 39.646 8.990 40.076 1.00 68.20 199 GLU C C 1
ATOM 2803 O O . GLU C 2 117 ? 38.720 8.879 39.266 1.00 70.49 199 GLU C O 1
ATOM 2809 N N . LYS C 2 118 ? 40.691 8.143 40.089 1.00 66.14 200 LYS C N 1
ATOM 2810 C CA . LYS C 2 118 ? 40.787 7.069 39.099 1.00 68.04 200 LYS C CA 1
ATOM 2811 C C . LYS C 2 118 ? 39.574 6.145 39.163 1.00 67.11 200 LYS C C 1
ATOM 2812 O O . LYS C 2 118 ? 39.061 5.718 38.122 1.00 70.94 200 LYS C O 1
ATOM 2818 N N . ASN C 2 119 ? 39.092 5.831 40.369 1.00 64.02 201 ASN C N 1
ATOM 2819 C CA . ASN C 2 119 ? 37.931 4.953 40.496 1.00 64.69 201 ASN C CA 1
ATOM 2820 C C . ASN C 2 119 ? 36.681 5.598 39.914 1.00 62.57 201 ASN C C 1
ATOM 2821 O O . ASN C 2 119 ? 35.929 4.963 39.172 1.00 66.34 201 ASN C O 1
ATOM 2826 N N . ALA C 2 120 ? 36.405 6.843 40.289 1.00 55.37 202 ALA C N 1
ATOM 2827 C CA . ALA C 2 120 ? 35.346 7.590 39.621 1.00 54.79 202 ALA C CA 1
ATOM 2828 C C . ALA C 2 120 ? 35.499 7.506 38.102 1.00 60.69 202 ALA C C 1
ATOM 2829 O O . ALA C 2 120 ? 34.525 7.242 37.392 1.00 62.93 202 ALA C O 1
ATOM 2831 N N . LYS C 2 121 ? 36.729 7.685 37.589 1.00 60.64 203 LYS C N 1
ATOM 2832 C CA . LYS C 2 121 ? 36.928 7.666 36.141 1.00 65.59 203 LYS C CA 1
ATOM 2833 C C . LYS C 2 121 ? 36.541 6.314 35.561 1.00 70.16 203 LYS C C 1
ATOM 2834 O O . LYS C 2 121 ? 35.905 6.242 34.501 1.00 71.65 203 LYS C O 1
ATOM 2836 N N . LYS C 2 122 ? 36.902 5.218 36.267 1.00 69.48 204 LYS C N 1
ATOM 2837 C CA . LYS C 2 122 ? 36.598 3.832 35.911 1.00 69.18 204 LYS C CA 1
ATOM 2838 C C . LYS C 2 122 ? 35.152 3.479 36.205 1.00 67.64 204 LYS C C 1
ATOM 2839 O O . LYS C 2 122 ? 34.772 2.304 36.214 1.00 69.08 204 LYS C O 1
ATOM 2841 N N . LYS C 2 123 ? 34.383 4.540 36.452 1.00 66.35 205 LYS C N 1
ATOM 2842 C CA . LYS C 2 123 ? 32.933 4.480 36.580 1.00 66.52 205 LYS C CA 1
ATOM 2843 C C . LYS C 2 123 ? 32.495 3.401 37.565 1.00 67.66 205 LYS C C 1
ATOM 2844 O O . LYS C 2 123 ? 31.576 2.631 37.300 1.00 74.42 205 LYS C O 1
ATOM 2846 N N . MET C 2 124 ? 33.147 3.349 38.725 1.00 66.34 206 MET C N 1
ATOM 2847 C CA . MET C 2 124 ? 32.796 2.342 39.719 1.00 71.97 206 MET C CA 1
ATOM 2848 C C . MET C 2 124 ? 32.095 2.922 40.941 1.00 67.38 206 MET C C 1
ATOM 2849 O O . MET C 2 124 ? 32.199 2.354 42.025 1.00 68.67 206 MET C O 1
ATOM 2854 N N . TYR C 2 125 ? 31.359 4.025 40.786 1.00 61.93 207 TYR C N 1
ATOM 2855 C CA . TYR C 2 125 ? 30.430 4.507 41.808 1.00 59.98 207 TYR C CA 1
ATOM 2856 C C . TYR C 2 125 ? 29.042 4.626 41.202 1.00 60.19 207 TYR C C 1
ATOM 2857 O O . TYR C 2 125 ? 28.830 5.423 40.286 1.00 62.68 207 TYR C O 1
ATOM 2866 N N . GLY C 2 126 ? 28.103 3.846 41.715 1.00 59.04 208 GLY C N 1
ATOM 2867 C CA . GLY C 2 126 ? 26.754 3.885 41.207 1.00 61.51 208 GLY C CA 1
ATOM 2868 C C . GLY C 2 126 ? 25.858 4.914 41.842 1.00 62.38 208 GLY C C 1
ATOM 2869 O O . GLY C 2 126 ? 24.704 5.057 41.433 1.00 67.53 208 GLY C O 1
ATOM 2870 N N . CYS C 2 127 ? 26.348 5.653 42.827 1.00 57.77 209 CYS C N 1
ATOM 2871 C CA . CYS C 2 127 ? 25.499 6.597 43.528 1.00 60.11 209 CYS C CA 1
ATOM 2872 C C . CYS C 2 127 ? 26.407 7.478 44.367 1.00 58.16 209 CYS C C 1
ATOM 2873 O O . CYS C 2 127 ? 27.567 7.135 44.606 1.00 60.58 209 CYS C O 1
ATOM 2876 N N . THR C 2 128 ? 25.876 8.616 44.818 1.00 51.66 210 THR C N 1
ATOM 2877 C CA . THR C 2 128 ? 26.723 9.516 45.590 1.00 49.19 210 THR C CA 1
ATOM 2878 C C . THR C 2 128 ? 27.130 8.906 46.929 1.00 48.66 210 THR C C 1
ATOM 2879 O O . THR C 2 128 ? 28.217 9.207 47.443 1.00 50.27 210 THR C O 1
ATOM 2883 N N . GLU C 2 129 ? 26.292 8.033 47.491 1.00 48.13 211 GLU C N 1
ATOM 2884 C CA . GLU C 2 129 ? 26.615 7.406 48.771 1.00 45.75 211 GLU C CA 1
ATOM 2885 C C . GLU C 2 129 ? 27.815 6.490 48.642 1.00 50.28 211 GLU C C 1
ATOM 2886 O O . GLU C 2 129 ? 28.700 6.491 49.505 1.00 51.43 211 GLU C O 1
ATOM 2892 N N . ALA C 2 130 ? 27.847 5.686 47.578 1.00 53.56 212 ALA C N 1
ATOM 2893 C CA . ALA C 2 130 ? 29.041 4.912 47.271 1.00 51.36 212 ALA C CA 1
ATOM 2894 C C . ALA C 2 130 ? 30.276 5.792 47.370 1.00 51.25 212 ALA C C 1
ATOM 2895 O O . ALA C 2 130 ? 31.248 5.449 48.063 1.00 50.85 212 ALA C O 1
ATOM 2897 N N . PHE C 2 131 ? 30.204 6.989 46.767 1.00 49.49 213 PHE C N 1
ATOM 2898 C CA . PHE C 2 131 ? 31.379 7.847 46.690 1.00 50.47 213 PHE C CA 1
ATOM 2899 C C . PHE C 2 131 ? 31.800 8.368 48.060 1.00 47.92 213 PHE C C 1
ATOM 2900 O O . PHE C 2 131 ? 32.987 8.302 48.412 1.00 47.67 213 PHE C O 1
ATOM 2908 N N . LEU C 2 132 ? 30.854 8.901 48.846 1.00 43.29 214 LEU C N 1
ATOM 2909 C CA . LEU C 2 132 ? 31.236 9.441 50.153 1.00 40.40 214 LEU C CA 1
ATOM 2910 C C . LEU C 2 132 ? 31.726 8.332 51.080 1.00 41.05 214 LEU C C 1
ATOM 2911 O O . LEU C 2 132 ? 32.632 8.545 51.905 1.00 39.89 214 LEU C O 1
ATOM 2916 N N . ALA C 2 133 ? 31.149 7.128 50.941 1.00 40.58 215 ALA C N 1
ATOM 2917 C CA . ALA C 2 133 ? 31.561 5.999 51.767 1.00 36.40 215 ALA C CA 1
ATOM 2918 C C . ALA C 2 133 ? 32.990 5.607 51.456 1.00 40.45 215 ALA C C 1
ATOM 2919 O O . ALA C 2 133 ? 33.780 5.332 52.366 1.00 44.54 215 ALA C O 1
ATOM 2921 N N . ASP C 2 134 ? 33.346 5.591 50.176 1.00 40.56 216 ASP C N 1
ATOM 2922 C CA . ASP C 2 134 ? 34.731 5.320 49.834 1.00 45.91 216 ASP C CA 1
ATOM 2923 C C . ASP C 2 134 ? 35.636 6.435 50.343 1.00 47.22 216 ASP C C 1
ATOM 2924 O O . ASP C 2 134 ? 36.728 6.169 50.864 1.00 47.97 216 ASP C O 1
ATOM 2929 N N . ALA C 2 135 ? 35.179 7.688 50.233 1.00 45.83 217 ALA C N 1
ATOM 2930 C CA . ALA C 2 135 ? 36.002 8.817 50.658 1.00 45.78 217 ALA C CA 1
ATOM 2931 C C . ALA C 2 135 ? 36.362 8.711 52.128 1.00 46.13 217 ALA C C 1
ATOM 2932 O O . ALA C 2 135 ? 37.509 8.982 52.511 1.00 45.67 217 ALA C O 1
ATOM 2934 N N . LYS C 2 136 ? 35.396 8.289 52.960 1.00 46.87 218 LYS C N 1
ATOM 2935 C CA . LYS C 2 136 ? 35.584 8.252 54.412 1.00 45.31 218 LYS C CA 1
ATOM 2936 C C . LYS C 2 136 ? 36.730 7.344 54.844 1.00 45.45 218 LYS C C 1
ATOM 2937 O O . LYS C 2 136 ? 37.245 7.507 55.957 1.00 42.64 218 LYS C O 1
ATOM 2943 N N . TRP C 2 137 ? 37.144 6.401 53.991 1.00 45.32 219 TRP C N 1
ATOM 2944 C CA . TRP C 2 137 ? 38.343 5.622 54.275 1.00 45.74 219 TRP C CA 1
ATOM 2945 C C . TRP C 2 137 ? 39.535 6.523 54.593 1.00 44.60 219 TRP C C 1
ATOM 2946 O O . TRP C 2 137 ? 40.314 6.237 55.506 1.00 42.89 219 TRP C O 1
ATOM 2957 N N . ILE C 2 138 ? 39.685 7.621 53.847 1.00 49.11 220 ILE C N 1
ATOM 2958 C CA . ILE C 2 138 ? 40.787 8.561 54.078 1.00 51.76 220 ILE C CA 1
ATOM 2959 C C . ILE C 2 138 ? 40.808 9.011 55.533 1.00 51.43 220 ILE C C 1
ATOM 2960 O O . ILE C 2 138 ? 41.842 8.956 56.210 1.00 55.80 220 ILE C O 1
ATOM 2965 N N . LEU C 2 139 ? 39.654 9.432 56.041 1.00 49.10 221 LEU C N 1
ATOM 2966 C CA . LEU C 2 139 ? 39.585 9.921 57.413 1.00 49.43 221 LEU C CA 1
ATOM 2967 C C . LEU C 2 139 ? 39.778 8.788 58.416 1.00 47.23 221 LEU C C 1
ATOM 2968 O O . LEU C 2 139 ? 40.565 8.915 59.362 1.00 45.88 221 LEU C O 1
ATOM 2973 N N . HIS C 2 140 ? 39.044 7.688 58.238 1.00 43.93 222 HIS C N 1
ATOM 2974 C CA . HIS C 2 140 ? 39.187 6.521 59.105 1.00 44.13 222 HIS C CA 1
ATOM 2975 C C . HIS C 2 140 ? 40.660 6.147 59.263 1.00 45.66 222 HIS C C 1
ATOM 2976 O O . HIS C 2 140 ? 41.173 6.001 60.387 1.00 44.84 222 HIS C O 1
ATOM 2983 N N . ASN C 2 141 ? 41.374 6.058 58.137 1.00 43.55 223 ASN C N 1
ATOM 2984 C CA . ASN C 2 141 ? 42.759 5.613 58.186 1.00 49.43 223 ASN C CA 1
ATOM 2985 C C . ASN C 2 141 ? 43.638 6.661 58.830 1.00 52.70 223 ASN C C 1
ATOM 2986 O O . ASN C 2 141 ? 44.591 6.330 59.550 1.00 54.65 223 ASN C O 1
ATOM 2991 N N . CYS C 2 142 ? 43.329 7.931 58.580 1.00 52.35 224 CYS C N 1
ATOM 2992 C CA . CYS C 2 142 ? 44.055 8.997 59.249 1.00 54.62 224 CYS C CA 1
ATOM 2993 C C . CYS C 2 142 ? 43.924 8.878 60.762 1.00 55.65 224 CYS C C 1
ATOM 2994 O O . CYS C 2 142 ? 44.908 9.018 61.495 1.00 57.57 224 CYS C O 1
ATOM 2997 N N . ILE C 2 143 ? 42.715 8.618 61.251 1.00 53.91 225 ILE C N 1
ATOM 2998 C CA . ILE C 2 143 ? 42.526 8.526 62.690 1.00 52.61 225 ILE C CA 1
ATOM 2999 C C . ILE C 2 143 ? 43.279 7.324 63.231 1.00 54.79 225 ILE C C 1
ATOM 3000 O O . ILE C 2 143 ? 43.925 7.391 64.285 1.00 56.35 225 ILE C O 1
ATOM 3005 N N . ILE C 2 144 ? 43.243 6.216 62.498 1.00 54.85 226 ILE C N 1
ATOM 3006 C CA . ILE C 2 144 ? 43.918 5.019 62.983 1.00 56.31 226 ILE C CA 1
ATOM 3007 C C . ILE C 2 144 ? 45.415 5.265 63.097 1.00 55.86 226 ILE C C 1
ATOM 3008 O O . ILE C 2 144 ? 46.028 4.963 64.124 1.00 55.11 226 ILE C O 1
ATOM 3013 N N . TYR C 2 145 ? 46.025 5.849 62.065 1.00 57.90 227 TYR C N 1
ATOM 3014 C CA . TYR C 2 145 ? 47.483 5.881 62.052 1.00 62.78 227 TYR C CA 1
ATOM 3015 C C . TYR C 2 145 ? 48.063 7.123 62.718 1.00 62.88 227 TYR C C 1
ATOM 3016 O O . TYR C 2 145 ? 49.171 7.062 63.256 1.00 61.97 227 TYR C O 1
ATOM 3025 N N . ASN C 2 146 ? 47.344 8.240 62.720 1.00 62.33 228 ASN C N 1
ATOM 3026 C CA . ASN C 2 146 ? 47.831 9.474 63.320 1.00 62.49 228 ASN C CA 1
ATOM 3027 C C . ASN C 2 146 ? 47.082 9.882 64.579 1.00 60.74 228 ASN C C 1
ATOM 3028 O O . ASN C 2 146 ? 47.517 10.819 65.257 1.00 59.44 228 ASN C O 1
ATOM 3033 N N . GLY C 2 147 ? 45.969 9.238 64.896 1.00 61.94 229 GLY C N 1
ATOM 3034 C CA . GLY C 2 147 ? 45.240 9.631 66.094 1.00 64.90 229 GLY C CA 1
ATOM 3035 C C . GLY C 2 147 ? 44.219 10.719 65.830 1.00 65.09 229 GLY C C 1
ATOM 3036 O O . GLY C 2 147 ? 44.405 11.605 64.996 1.00 64.33 229 GLY C O 1
ATOM 3037 N N . GLY C 2 148 ? 43.121 10.657 66.589 1.00 64.33 230 GLY C N 1
ATOM 3038 C CA . GLY C 2 148 ? 41.981 11.529 66.356 1.00 64.08 230 GLY C CA 1
ATOM 3039 C C . GLY C 2 148 ? 42.244 13.003 66.587 1.00 65.53 230 GLY C C 1
ATOM 3040 O O . GLY C 2 148 ? 41.551 13.851 66.007 1.00 66.93 230 GLY C O 1
ATOM 3041 N N . ASN C 2 149 ? 43.230 13.339 67.407 1.00 66.96 231 ASN C N 1
ATOM 3042 C CA . ASN C 2 149 ? 43.538 14.736 67.658 1.00 71.20 231 ASN C CA 1
ATOM 3043 C C . ASN C 2 149 ? 44.711 15.246 66.832 1.00 68.14 231 ASN C C 1
ATOM 3044 O O . ASN C 2 149 ? 45.227 16.328 67.111 1.00 66.17 231 ASN C O 1
ATOM 3049 N N . HIS C 2 150 ? 45.126 14.508 65.809 1.00 67.31 232 HIS C N 1
ATOM 3050 C CA . HIS C 2 150 ? 46.218 14.957 64.967 1.00 66.01 232 HIS C CA 1
ATOM 3051 C C . HIS C 2 150 ? 45.783 16.109 64.058 1.00 64.82 232 HIS C C 1
ATOM 3052 O O . HIS C 2 150 ? 44.598 16.288 63.752 1.00 64.17 232 HIS C O 1
ATOM 3059 N N . LYS C 2 151 ? 46.774 16.899 63.628 1.00 63.46 233 LYS C N 1
ATOM 3060 C CA . LYS C 2 151 ? 46.522 17.974 62.668 1.00 61.49 233 LYS C CA 1
ATOM 3061 C C . LYS C 2 151 ? 46.020 17.423 61.340 1.00 58.01 233 LYS C C 1
ATOM 3062 O O . LYS C 2 151 ? 45.036 17.932 60.771 1.00 56.61 233 LYS C O 1
ATOM 3066 N N . LEU C 2 152 ? 46.695 16.380 60.828 1.00 57.04 234 LEU C N 1
ATOM 3067 C CA . LEU C 2 152 ? 46.252 15.747 59.589 1.00 55.67 234 LEU C CA 1
ATOM 3068 C C . LEU C 2 152 ? 44.820 15.266 59.706 1.00 54.50 234 LEU C C 1
ATOM 3069 O O . LEU C 2 152 ? 44.011 15.459 58.791 1.00 54.49 234 LEU C O 1
ATOM 3074 N N . THR C 2 153 ? 44.470 14.687 60.848 1.00 52.56 235 THR C N 1
ATOM 3075 C CA . THR C 2 153 ? 43.085 14.299 61.069 1.00 50.47 235 THR C CA 1
ATOM 3076 C C . THR C 2 153 ? 42.140 15.486 60.943 1.00 47.62 235 THR C C 1
ATOM 3077 O O . THR C 2 153 ? 41.022 15.335 60.442 1.00 47.94 235 THR C O 1
ATOM 3081 N N . GLN C 2 154 ? 42.569 16.680 61.368 1.00 45.13 236 GLN C N 1
ATOM 3082 C CA A GLN C 2 154 ? 41.736 17.870 61.184 0.52 46.64 236 GLN C CA 1
ATOM 3083 C CA B GLN C 2 154 ? 41.722 17.854 61.182 0.48 46.60 236 GLN C CA 1
ATOM 3084 C C . GLN C 2 154 ? 41.524 18.160 59.701 1.00 47.65 236 GLN C C 1
ATOM 3085 O O . GLN C 2 154 ? 40.405 18.490 59.268 1.00 48.22 236 GLN C O 1
ATOM 3096 N N . ILE C 2 155 ? 42.584 18.011 58.899 1.00 47.19 237 ILE C N 1
ATOM 3097 C CA . ILE C 2 155 ? 42.437 18.228 57.460 1.00 48.23 237 ILE C CA 1
ATOM 3098 C C . ILE C 2 155 ? 41.499 17.184 56.851 1.00 46.31 237 ILE C C 1
ATOM 3099 O O . ILE C 2 155 ? 40.615 17.510 56.037 1.00 41.98 237 ILE C O 1
ATOM 3104 N N . ALA C 2 156 ? 41.679 15.915 57.237 1.00 46.36 238 ALA C N 1
ATOM 3105 C CA . ALA C 2 156 ? 40.844 14.848 56.697 1.00 47.28 238 ALA C CA 1
ATOM 3106 C C . ALA C 2 156 ? 39.385 15.069 57.038 1.00 46.69 238 ALA C C 1
ATOM 3107 O O . ALA C 2 156 ? 38.500 14.719 56.243 1.00 46.81 238 ALA C O 1
ATOM 3109 N N . LYS C 2 157 ? 39.118 15.648 58.214 1.00 45.27 239 LYS C N 1
ATOM 3110 C CA . LYS C 2 157 ? 37.758 16.058 58.536 1.00 44.44 239 LYS C CA 1
ATOM 3111 C C . LYS C 2 157 ? 37.268 17.124 57.559 1.00 43.71 239 LYS C C 1
ATOM 3112 O O . LYS C 2 157 ? 36.117 17.080 57.105 1.00 43.78 239 LYS C O 1
ATOM 3118 N N . VAL C 2 158 ? 38.130 18.074 57.186 1.00 41.22 240 VAL C N 1
ATOM 3119 C CA . VAL C 2 158 ? 37.657 19.068 56.232 1.00 39.46 240 VAL C CA 1
ATOM 3120 C C . VAL C 2 158 ? 37.301 18.403 54.906 1.00 42.36 240 VAL C C 1
ATOM 3121 O O . VAL C 2 158 ? 36.222 18.655 54.352 1.00 43.26 240 VAL C O 1
ATOM 3125 N N . VAL C 2 159 ? 38.151 17.495 54.397 1.00 42.52 241 VAL C N 1
ATOM 3126 C CA . VAL C 2 159 ? 37.868 16.977 53.052 1.00 42.22 241 VAL C CA 1
ATOM 3127 C C . VAL C 2 159 ? 36.647 16.046 53.075 1.00 40.40 241 VAL C C 1
ATOM 3128 O O . VAL C 2 159 ? 35.864 15.989 52.130 1.00 40.72 241 VAL C O 1
ATOM 3132 N N . ILE C 2 160 ? 36.424 15.343 54.170 1.00 39.34 242 ILE C N 1
ATOM 3133 C CA . ILE C 2 160 ? 35.209 14.529 54.183 1.00 39.04 242 ILE C CA 1
ATOM 3134 C C . ILE C 2 160 ? 33.983 15.433 54.303 1.00 40.41 242 ILE C C 1
ATOM 3135 O O . ILE C 2 160 ? 32.922 15.143 53.728 1.00 40.79 242 ILE C O 1
ATOM 3140 N N . LYS C 2 161 ? 34.131 16.598 54.941 1.00 42.61 243 LYS C N 1
ATOM 3141 C CA . LYS C 2 161 ? 32.988 17.500 55.027 1.00 42.67 243 LYS C CA 1
ATOM 3142 C C . LYS C 2 161 ? 32.693 18.173 53.684 1.00 42.87 243 LYS C C 1
ATOM 3143 O O . LYS C 2 161 ? 31.522 18.321 53.306 1.00 40.04 243 LYS C O 1
ATOM 3149 N N . ILE C 2 162 ? 33.730 18.575 52.944 1.00 42.84 244 ILE C N 1
ATOM 3150 C CA . ILE C 2 162 ? 33.503 19.071 51.591 1.00 43.04 244 ILE C CA 1
ATOM 3151 C C . ILE C 2 162 ? 32.842 17.993 50.741 1.00 44.67 244 ILE C C 1
ATOM 3152 O O . ILE C 2 162 ? 31.911 18.272 49.967 1.00 44.16 244 ILE C O 1
ATOM 3157 N N . CYS C 2 163 ? 33.299 16.742 50.884 1.00 41.84 245 CYS C N 1
ATOM 3158 C CA . CYS C 2 163 ? 32.696 15.643 50.133 1.00 43.06 245 CYS C CA 1
ATOM 3159 C C . CYS C 2 163 ? 31.203 15.516 50.425 1.00 44.15 245 CYS C C 1
ATOM 3160 O O . CYS C 2 163 ? 30.383 15.515 49.499 1.00 44.48 245 CYS C O 1
ATOM 3163 N N . GLU C 2 164 ? 30.832 15.395 51.707 1.00 43.95 246 GLU C N 1
ATOM 3164 C CA . GLU C 2 164 ? 29.416 15.411 52.081 1.00 47.77 246 GLU C CA 1
ATOM 3165 C C . GLU C 2 164 ? 28.671 16.545 51.377 1.00 47.21 246 GLU C C 1
ATOM 3166 O O . GLU C 2 164 ? 27.631 16.331 50.740 1.00 42.68 246 GLU C O 1
ATOM 3172 N N . HIS C 2 165 ? 29.216 17.762 51.466 1.00 50.82 247 HIS C N 1
ATOM 3173 C CA . HIS C 2 165 ? 28.552 18.944 50.917 1.00 48.31 247 HIS C CA 1
ATOM 3174 C C . HIS C 2 165 ? 28.309 18.807 49.414 1.00 49.92 247 HIS C C 1
ATOM 3175 O O . HIS C 2 165 ? 27.193 19.037 48.924 1.00 51.47 247 HIS C O 1
ATOM 3182 N N . GLU C 2 166 ? 29.335 18.397 48.667 1.00 48.46 248 GLU C N 1
ATOM 3183 C CA . GLU C 2 166 ? 29.160 18.261 47.229 1.00 48.11 248 GLU C CA 1
ATOM 3184 C C . GLU C 2 166 ? 28.184 17.135 46.874 1.00 49.53 248 GLU C C 1
ATOM 3185 O O . GLU C 2 166 ? 27.362 17.286 45.961 1.00 52.09 248 GLU C O 1
ATOM 3191 N N . MET C 2 167 ? 28.245 16.001 47.578 1.00 49.16 249 MET C N 1
ATOM 3192 C CA . MET C 2 167 ? 27.255 14.949 47.343 1.00 48.46 249 MET C CA 1
ATOM 3193 C C . MET C 2 167 ? 25.839 15.481 47.513 1.00 45.60 249 MET C C 1
ATOM 3194 O O . MET C 2 167 ? 24.941 15.177 46.709 1.00 43.48 249 MET C O 1
ATOM 3199 N N . ASN C 2 168 ? 25.628 16.291 48.553 1.00 45.10 250 ASN C N 1
ATOM 3200 C CA . ASN C 2 168 ? 24.312 16.851 48.781 1.00 48.18 250 ASN C CA 1
ATOM 3201 C C . ASN C 2 168 ? 23.913 17.769 47.637 1.00 48.55 250 ASN C C 1
ATOM 3202 O O . ASN C 2 168 ? 22.777 17.695 47.155 1.00 49.78 250 ASN C O 1
ATOM 3207 N N . GLU C 2 169 ? 24.840 18.606 47.152 1.00 48.41 251 GLU C N 1
ATOM 3208 C CA . GLU C 2 169 ? 24.510 19.476 46.020 1.00 48.84 251 GLU C CA 1
ATOM 3209 C C . GLU C 2 169 ? 24.077 18.662 44.813 1.00 52.05 251 GLU C C 1
ATOM 3210 O O . GLU C 2 169 ? 23.055 18.960 44.182 1.00 57.89 251 GLU C O 1
ATOM 3216 N N . ILE C 2 170 ? 24.853 17.630 44.471 1.00 49.63 252 ILE C N 1
ATOM 3217 C CA . ILE C 2 170 ? 24.501 16.775 43.343 1.00 49.10 252 ILE C CA 1
ATOM 3218 C C . ILE C 2 170 ? 23.110 16.198 43.529 1.00 52.60 252 ILE C C 1
ATOM 3219 O O . ILE C 2 170 ? 22.305 16.152 42.589 1.00 55.22 252 ILE C O 1
ATOM 3224 N N . GLU C 2 171 ? 22.790 15.781 44.758 1.00 53.37 253 GLU C N 1
ATOM 3225 C CA . GLU C 2 171 ? 21.488 15.175 45.012 1.00 52.40 253 GLU C CA 1
ATOM 3226 C C . GLU C 2 171 ? 20.350 16.197 44.977 1.00 49.93 253 GLU C C 1
ATOM 3227 O O . GLU C 2 171 ? 19.240 15.860 44.571 1.00 53.69 253 GLU C O 1
ATOM 3233 N N . VAL C 2 172 ? 20.593 17.446 45.364 1.00 48.40 254 VAL C N 1
ATOM 3234 C CA . VAL C 2 172 ? 19.547 18.465 45.274 1.00 49.60 254 VAL C CA 1
ATOM 3235 C C . VAL C 2 172 ? 19.151 18.691 43.822 1.00 52.86 254 VAL C C 1
ATOM 3236 O O . VAL C 2 172 ? 17.963 18.674 43.476 1.00 55.28 254 VAL C O 1
ATOM 3240 N N . CYS C 2 173 ? 20.148 18.923 42.949 1.00 51.95 255 CYS C N 1
ATOM 3241 C CA . CYS C 2 173 ? 19.932 18.985 41.507 1.00 50.08 255 CYS C CA 1
ATOM 3242 C C . CYS C 2 173 ? 21.224 18.753 40.730 1.00 47.29 255 CYS C C 1
ATOM 3243 O O . CYS C 2 173 ? 22.122 19.602 40.735 1.00 43.51 255 CYS C O 1
ATOM 3246 N N . PRO C 2 174 ? 21.332 17.622 40.034 1.00 46.15 256 PRO C N 1
ATOM 3247 C CA . PRO C 2 174 ? 22.513 17.387 39.181 1.00 46.10 256 PRO C CA 1
ATOM 3248 C C . PRO C 2 174 ? 22.731 18.467 38.139 1.00 49.24 256 PRO C C 1
ATOM 3249 O O . PRO C 2 174 ? 23.877 18.849 37.873 1.00 48.05 256 PRO C O 1
ATOM 3253 N N . GLU C 2 175 ? 21.655 18.955 37.516 1.00 54.88 257 GLU C N 1
ATOM 3254 C CA . GLU C 2 175 ? 21.800 19.902 36.409 1.00 56.10 257 GLU C CA 1
ATOM 3255 C C . GLU C 2 175 ? 22.277 21.257 36.912 1.00 51.34 257 GLU C C 1
ATOM 3256 O O . GLU C 2 175 ? 23.205 21.855 36.349 1.00 51.38 257 GLU C O 1
ATOM 3262 N N . CYS C 2 176 ? 21.656 21.751 37.979 1.00 48.75 258 CYS C N 1
ATOM 3263 C CA . CYS C 2 176 ? 22.197 22.898 38.690 1.00 48.33 258 CYS C CA 1
ATOM 3264 C C . CYS C 2 176 ? 23.680 22.716 38.962 1.00 47.17 258 CYS C C 1
ATOM 3265 O O . CYS C 2 176 ? 24.499 23.585 38.632 1.00 47.26 258 CYS C O 1
ATOM 3268 N N . TYR C 2 177 ? 24.039 21.564 39.541 1.00 42.80 259 TYR C N 1
ATOM 3269 C CA . TYR C 2 177 ? 25.416 21.318 39.949 1.00 41.52 259 TYR C CA 1
ATOM 3270 C C . TYR C 2 177 ? 26.366 21.445 38.768 1.00 43.84 259 TYR C C 1
ATOM 3271 O O . TYR C 2 177 ? 27.338 22.207 38.813 1.00 42.61 259 TYR C O 1
ATOM 3280 N N . LEU C 2 178 ? 26.089 20.715 37.692 1.00 44.98 260 LEU C N 1
ATOM 3281 C CA . LEU C 2 178 ? 26.959 20.778 36.527 1.00 48.67 260 LEU C CA 1
ATOM 3282 C C . LEU C 2 178 ? 27.054 22.200 35.974 1.00 51.94 260 LEU C C 1
ATOM 3283 O O . LEU C 2 178 ? 28.153 22.673 35.646 1.00 53.24 260 LEU C O 1
ATOM 3288 N N . ALA C 2 179 ? 25.919 22.909 35.877 1.00 53.66 261 ALA C N 1
ATOM 3289 C CA . ALA C 2 179 ? 25.979 24.268 35.335 1.00 59.40 261 ALA C CA 1
ATOM 3290 C C . ALA C 2 179 ? 26.800 25.190 36.232 1.00 58.33 261 ALA C C 1
ATOM 3291 O O . ALA C 2 179 ? 27.444 26.127 35.739 1.00 58.97 261 ALA C O 1
ATOM 3293 N N . ALA C 2 180 ? 26.806 24.929 37.543 1.00 54.15 262 ALA C N 1
ATOM 3294 C CA . ALA C 2 180 ? 27.590 25.746 38.460 1.00 51.76 262 ALA C CA 1
ATOM 3295 C C . ALA C 2 180 ? 29.058 25.367 38.432 1.00 56.74 262 ALA C C 1
ATOM 3296 O O . ALA C 2 180 ? 29.921 26.198 38.726 1.00 57.75 262 ALA C O 1
ATOM 3298 N N . CYS C 2 181 ? 29.354 24.119 38.090 1.00 59.32 263 CYS C N 1
ATOM 3299 C CA . CYS C 2 181 ? 30.741 23.706 37.972 1.00 62.74 263 CYS C CA 1
ATOM 3300 C C . CYS C 2 181 ? 31.369 24.308 36.726 1.00 66.86 263 CYS C C 1
ATOM 3301 O O . CYS C 2 181 ? 32.462 24.878 36.782 1.00 68.55 263 CYS C O 1
ATOM 3304 N N . GLN C 2 182 ? 30.669 24.245 35.599 1.00 70.00 264 GLN C N 1
ATOM 3305 C CA . GLN C 2 182 ? 31.262 24.778 34.381 1.00 75.59 264 GLN C CA 1
ATOM 3306 C C . GLN C 2 182 ? 31.276 26.304 34.375 1.00 77.66 264 GLN C C 1
ATOM 3307 O O . GLN C 2 182 ? 32.249 26.912 33.920 1.00 81.52 264 GLN C O 1
ATOM 3313 N N . LYS C 2 183 ? 30.219 26.939 34.884 1.00 74.64 265 LYS C N 1
ATOM 3314 C CA . LYS C 2 183 ? 30.101 28.399 34.942 1.00 69.08 265 LYS C CA 1
ATOM 3315 C C . LYS C 2 183 ? 30.228 29.017 33.548 1.00 74.39 265 LYS C C 1
ATOM 3316 O O . LYS C 2 183 ? 31.056 29.890 33.300 1.00 79.14 265 LYS C O 1
ATOM 3318 N N . ARG C 2 184 ? 29.381 28.557 32.634 1.00 73.20 266 ARG C N 1
ATOM 3319 C CA . ARG C 2 184 ? 29.371 29.131 31.295 1.00 77.26 266 ARG C CA 1
ATOM 3320 C C . ARG C 2 184 ? 28.616 30.459 31.311 1.00 81.47 266 ARG C C 1
ATOM 3321 O O . ARG C 2 184 ? 28.291 31.007 32.368 1.00 81.54 266 ARG C O 1
ATOM 3329 N N . ASP C 2 185 ? 28.328 30.990 30.123 1.00 89.15 267 ASP C N 1
ATOM 3330 C CA . ASP C 2 185 ? 27.661 32.280 29.995 1.00 90.86 267 ASP C CA 1
ATOM 3331 C C . ASP C 2 185 ? 26.292 32.242 30.654 1.00 85.00 267 ASP C C 1
ATOM 3332 O O . ASP C 2 185 ? 25.405 31.504 30.216 1.00 83.93 267 ASP C O 1
ATOM 3337 N N . ASN C 2 186 ? 26.121 33.048 31.701 1.00 74.59 268 ASN C N 1
ATOM 3338 C CA . ASN C 2 186 ? 24.846 33.148 32.412 1.00 69.33 268 ASN C CA 1
ATOM 3339 C C . ASN C 2 186 ? 24.373 31.788 32.906 1.00 63.73 268 ASN C C 1
ATOM 3340 O O . ASN C 2 186 ? 23.195 31.447 32.777 1.00 63.33 268 ASN C O 1
ATOM 3345 N N . TRP C 2 187 ? 25.295 31.006 33.472 1.00 58.32 269 TRP C N 1
ATOM 3346 C CA . TRP C 2 187 ? 24.972 29.628 33.822 1.00 53.16 269 TRP C CA 1
ATOM 3347 C C . TRP C 2 187 ? 23.758 29.542 34.745 1.00 49.71 269 TRP C C 1
ATOM 3348 O O . TRP C 2 187 ? 22.961 28.607 34.642 1.00 50.38 269 TRP C O 1
ATOM 3359 N N . PHE C 2 188 ? 23.576 30.521 35.624 1.00 49.45 270 PHE C N 1
ATOM 3360 C CA . PHE C 2 188 ? 22.425 30.516 36.510 1.00 45.67 270 PHE C CA 1
ATOM 3361 C C . PHE C 2 188 ? 21.110 30.640 35.757 1.00 45.71 270 PHE C C 1
ATOM 3362 O O . PHE C 2 188 ? 20.071 30.224 36.281 1.00 46.72 270 PHE C O 1
ATOM 3370 N N . CYS C 2 189 ? 21.121 31.165 34.542 1.00 46.37 271 CYS C N 1
ATOM 3371 C CA . CYS C 2 189 ? 19.871 31.387 33.828 1.00 50.20 271 CYS C CA 1
ATOM 3372 C C . CYS C 2 189 ? 19.393 30.184 33.017 1.00 52.46 271 CYS C C 1
ATOM 3373 O O . CYS C 2 189 ? 18.355 30.292 32.363 1.00 55.57 271 CYS C O 1
ATOM 3376 N N . GLU C 2 190 ? 20.103 29.055 33.032 1.00 52.45 272 GLU C N 1
ATOM 3377 C CA . GLU C 2 190 ? 19.681 27.891 32.250 1.00 57.03 272 GLU C CA 1
ATOM 3378 C C . GLU C 2 190 ? 18.578 27.122 32.968 1.00 55.08 272 GLU C C 1
ATOM 3379 O O . GLU C 2 190 ? 18.796 26.652 34.089 1.00 55.89 272 GLU C O 1
ATOM 3385 N N . PRO C 2 191 ? 17.406 26.946 32.363 1.00 52.19 273 PRO C N 1
ATOM 3386 C CA . PRO C 2 191 ? 16.392 26.097 32.977 1.00 52.70 273 PRO C CA 1
ATOM 3387 C C . PRO C 2 191 ? 16.877 24.659 33.079 1.00 53.08 273 PRO C C 1
ATOM 3388 O O . PRO C 2 191 ? 17.599 24.164 32.209 1.00 50.12 273 PRO C O 1
ATOM 3392 N N . CYS C 2 192 ? 16.469 23.992 34.159 1.00 53.62 274 CYS C N 1
ATOM 3393 C CA . CYS C 2 192 ? 16.669 22.559 34.304 1.00 54.71 274 CYS C CA 1
ATOM 3394 C C . CYS C 2 192 ? 15.530 21.796 33.652 1.00 54.75 274 CYS C C 1
ATOM 3395 O O . CYS C 2 192 ? 14.441 22.330 33.437 1.00 51.71 274 CYS C O 1
ATOM 3398 N N . SER C 2 193 ? 15.798 20.516 33.365 1.00 57.19 275 SER C N 1
ATOM 3399 C CA . SER C 2 193 ? 14.841 19.660 32.667 1.00 58.44 275 SER C CA 1
ATOM 3400 C C . SER C 2 193 ? 13.501 19.590 33.377 1.00 59.80 275 SER C C 1
ATOM 3401 O O . SER C 2 193 ? 12.452 19.586 32.727 1.00 60.40 275 SER C O 1
ATOM 3404 N N . ASN C 2 194 ? 13.508 19.489 34.703 1.00 68.54 276 ASN C N 1
ATOM 3405 C CA . ASN C 2 194 ? 12.292 19.759 35.462 1.00 70.60 276 ASN C CA 1
ATOM 3406 C C . ASN C 2 194 ? 12.455 21.113 36.147 1.00 68.22 276 ASN C C 1
ATOM 3407 O O . ASN C 2 194 ? 13.082 21.202 37.219 1.00 68.16 276 ASN C O 1
ATOM 3412 N N . PRO C 2 195 ? 11.924 22.191 35.574 1.00 58.38 277 PRO C N 1
ATOM 3413 C CA . PRO C 2 195 ? 12.321 23.528 36.018 1.00 55.01 277 PRO C CA 1
ATOM 3414 C C . PRO C 2 195 ? 11.749 23.856 37.385 1.00 53.88 277 PRO C C 1
ATOM 3415 O O . PRO C 2 195 ? 10.554 23.678 37.637 1.00 55.65 277 PRO C O 1
ATOM 3419 N N . HIS C 2 196 ? 12.616 24.346 38.255 1.00 50.85 278 HIS C N 1
ATOM 3420 C CA . HIS C 2 196 ? 12.198 24.789 39.570 1.00 52.63 278 HIS C CA 1
ATOM 3421 C C . HIS C 2 196 ? 11.316 26.026 39.463 1.00 50.65 278 HIS C C 1
ATOM 3422 O O . HIS C 2 196 ? 11.678 26.983 38.772 1.00 50.91 278 HIS C O 1
ATOM 3429 N N . PRO C 2 197 ? 10.168 26.049 40.126 1.00 49.74 279 PRO C N 1
ATOM 3430 C CA . PRO C 2 197 ? 9.308 27.235 40.057 1.00 48.86 279 PRO C CA 1
ATOM 3431 C C . PRO C 2 197 ? 10.027 28.444 40.627 1.00 46.64 279 PRO C C 1
ATOM 3432 O O . PRO C 2 197 ? 10.807 28.327 41.572 1.00 47.75 279 PRO C O 1
ATOM 3436 N N . LEU C 2 198 ? 9.763 29.609 40.033 1.00 37.47 280 LEU C N 1
ATOM 3437 C CA . LEU C 2 198 ? 10.326 30.876 40.492 1.00 37.24 280 LEU C CA 1
ATOM 3438 C C . LEU C 2 198 ? 9.422 31.499 41.538 1.00 38.57 280 LEU C C 1
ATOM 3439 O O . LEU C 2 198 ? 8.201 31.545 41.375 1.00 39.85 280 LEU C O 1
ATOM 3444 N N . VAL C 2 199 ? 10.031 32.000 42.609 1.00 39.00 281 VAL C N 1
ATOM 3445 C CA . VAL C 2 199 ? 9.282 32.459 43.766 1.00 41.49 281 VAL C CA 1
ATOM 3446 C C . VAL C 2 199 ? 9.881 33.752 44.285 1.00 45.42 281 VAL C C 1
ATOM 3447 O O . VAL C 2 199 ? 11.037 34.085 44.014 1.00 35.80 281 VAL C O 1
ATOM 3451 N N . TRP C 2 200 ? 9.057 34.492 45.027 1.00 45.59 282 TRP C N 1
ATOM 3452 C CA . TRP C 2 200 ? 9.549 35.501 45.962 1.00 45.13 282 TRP C CA 1
ATOM 3453 C C . TRP C 2 200 ? 9.906 34.787 47.260 1.00 46.25 282 TRP C C 1
ATOM 3454 O O . TRP C 2 200 ? 9.027 34.273 47.964 1.00 46.07 282 TRP C O 1
ATOM 3465 N N . ALA C 2 201 ? 11.193 34.727 47.563 1.00 47.64 283 ALA C N 1
ATOM 3466 C CA . ALA C 2 201 ? 11.683 34.148 48.803 1.00 47.74 283 ALA C CA 1
ATOM 3467 C C . ALA C 2 201 ? 11.889 35.266 49.808 1.00 50.26 283 ALA C C 1
ATOM 3468 O O . ALA C 2 201 ? 12.162 36.408 49.429 1.00 54.70 283 ALA C O 1
ATOM 3470 N N . LYS C 2 202 ? 11.744 34.951 51.094 1.00 50.06 284 LYS C N 1
ATOM 3471 C CA . LYS C 2 202 ? 11.938 35.985 52.103 1.00 53.04 284 LYS C CA 1
ATOM 3472 C C . LYS C 2 202 ? 12.714 35.468 53.302 1.00 54.38 284 LYS C C 1
ATOM 3473 O O . LYS C 2 202 ? 12.270 34.535 53.982 1.00 55.84 284 LYS C O 1
ATOM 3479 N N . LEU C 2 203 ? 13.859 36.097 53.567 1.00 52.33 285 LEU C N 1
ATOM 3480 C CA . LEU C 2 203 ? 14.613 35.920 54.802 1.00 53.97 285 LEU C CA 1
ATOM 3481 C C . LEU C 2 203 ? 14.301 37.048 55.786 1.00 59.24 285 LEU C C 1
ATOM 3482 O O . LEU C 2 203 ? 13.900 38.154 55.398 1.00 60.34 285 LEU C O 1
ATOM 3487 N N . LYS C 2 204 ? 14.488 36.763 57.075 1.00 58.75 286 LYS C N 1
ATOM 3488 C CA . LYS C 2 204 ? 14.312 37.821 58.060 1.00 59.11 286 LYS C CA 1
ATOM 3489 C C . LYS C 2 204 ? 15.222 38.988 57.707 1.00 60.31 286 LYS C C 1
ATOM 3490 O O . LYS C 2 204 ? 16.371 38.799 57.297 1.00 60.24 286 LYS C O 1
ATOM 3492 N N . GLY C 2 205 ? 14.669 40.195 57.800 1.00 63.65 287 GLY C N 1
ATOM 3493 C CA . GLY C 2 205 ? 15.415 41.426 57.629 1.00 64.02 287 GLY C CA 1
ATOM 3494 C C . GLY C 2 205 ? 15.934 41.700 56.241 1.00 63.63 287 GLY C C 1
ATOM 3495 O O . GLY C 2 205 ? 16.793 42.570 56.086 1.00 67.42 287 GLY C O 1
ATOM 3496 N N . PHE C 2 206 ? 15.447 40.990 55.231 1.00 60.20 288 PHE C N 1
ATOM 3497 C CA . PHE C 2 206 ? 15.854 41.167 53.851 1.00 58.12 288 PHE C CA 1
ATOM 3498 C C . PHE C 2 206 ? 14.599 41.207 52.987 1.00 57.27 288 PHE C C 1
ATOM 3499 O O . PHE C 2 206 ? 13.654 40.459 53.251 1.00 54.70 288 PHE C O 1
ATOM 3507 N N . PRO C 2 207 ? 14.546 42.061 51.963 1.00 56.38 289 PRO C N 1
ATOM 3508 C CA . PRO C 2 207 ? 13.331 42.147 51.151 1.00 54.55 289 PRO C CA 1
ATOM 3509 C C . PRO C 2 207 ? 13.075 40.857 50.384 1.00 54.19 289 PRO C C 1
ATOM 3510 O O . PRO C 2 207 ? 13.966 40.028 50.172 1.00 54.35 289 PRO C O 1
ATOM 3514 N N . PHE C 2 208 ? 11.820 40.693 49.974 1.00 50.47 290 PHE C N 1
ATOM 3515 C CA . PHE C 2 208 ? 11.472 39.656 49.017 1.00 46.31 290 PHE C CA 1
ATOM 3516 C C . PHE C 2 208 ? 12.459 39.632 47.856 1.00 45.85 290 PHE C C 1
ATOM 3517 O O . PHE C 2 208 ? 12.899 40.676 47.369 1.00 49.04 290 PHE C O 1
ATOM 3525 N N . TRP C 2 209 ? 12.809 38.429 47.412 1.00 41.14 291 TRP C N 1
ATOM 3526 C CA . TRP C 2 209 ? 13.886 38.275 46.440 1.00 44.58 291 TRP C CA 1
ATOM 3527 C C . TRP C 2 209 ? 13.572 37.157 45.452 1.00 42.32 291 TRP C C 1
ATOM 3528 O O . TRP C 2 209 ? 13.073 36.091 45.847 1.00 44.24 291 TRP C O 1
ATOM 3539 N N . PRO C 2 210 ? 13.853 37.360 44.173 1.00 42.99 292 PRO C N 1
ATOM 3540 C CA . PRO C 2 210 ? 13.550 36.317 43.188 1.00 38.91 292 PRO C CA 1
ATOM 3541 C C . PRO C 2 210 ? 14.431 35.098 43.421 1.00 38.46 292 PRO C C 1
ATOM 3542 O O . PRO C 2 210 ? 15.623 35.219 43.718 1.00 40.19 292 PRO C O 1
ATOM 3546 N N . ALA C 2 211 ? 13.847 33.915 43.298 1.00 36.38 293 ALA C N 1
ATOM 3547 C CA . ALA C 2 211 ? 14.623 32.737 43.650 1.00 39.81 293 ALA C CA 1
ATOM 3548 C C . ALA C 2 211 ? 14.061 31.495 42.970 1.00 38.30 293 ALA C C 1
ATOM 3549 O O . ALA C 2 211 ? 12.894 31.445 42.564 1.00 36.71 293 ALA C O 1
ATOM 3551 N N . LYS C 2 212 ? 14.928 30.496 42.844 1.00 36.56 294 LYS C N 1
ATOM 3552 C CA . LYS C 2 212 ? 14.513 29.158 42.466 1.00 36.99 294 LYS C CA 1
ATOM 3553 C C . LYS C 2 212 ? 14.085 28.361 43.701 1.00 38.68 294 LYS C C 1
ATOM 3554 O O . LYS C 2 212 ? 14.851 28.208 44.663 1.00 36.43 294 LYS C O 1
ATOM 3560 N N . ALA C 2 213 ? 12.864 27.836 43.664 1.00 39.64 295 ALA C N 1
ATOM 3561 C CA . ALA C 2 213 ? 12.412 26.878 44.670 1.00 41.10 295 ALA C CA 1
ATOM 3562 C C . ALA C 2 213 ? 12.952 25.478 44.342 1.00 43.37 295 ALA C C 1
ATOM 3563 O O . ALA C 2 213 ? 12.390 24.753 43.516 1.00 44.83 295 ALA C O 1
ATOM 3565 N N . LEU C 2 214 ? 14.028 25.065 45.019 1.00 46.45 296 LEU C N 1
ATOM 3566 C CA . LEU C 2 214 ? 14.663 23.788 44.682 1.00 46.57 296 LEU C CA 1
ATOM 3567 C C . LEU C 2 214 ? 13.990 22.586 45.330 1.00 46.87 296 LEU C C 1
ATOM 3568 O O . LEU C 2 214 ? 14.117 21.475 44.797 1.00 45.82 296 LEU C O 1
ATOM 3573 N N . ARG C 2 215 ? 13.324 22.766 46.480 1.00 48.69 297 ARG C N 1
ATOM 3574 C CA . ARG C 2 215 ? 12.723 21.668 47.244 1.00 52.02 297 ARG C CA 1
ATOM 3575 C C . ARG C 2 215 ? 12.006 22.219 48.465 1.00 53.72 297 ARG C C 1
ATOM 3576 O O . ARG C 2 215 ? 12.257 23.348 48.882 1.00 55.09 297 ARG C O 1
ATOM 3584 N N . ASP C 2 216 ? 11.118 21.394 49.041 1.00 57.79 298 ASP C N 1
ATOM 3585 C CA . ASP C 2 216 ? 10.347 21.714 50.240 1.00 61.19 298 ASP C CA 1
ATOM 3586 C C . ASP C 2 216 ? 10.548 20.639 51.295 1.00 63.99 298 ASP C C 1
ATOM 3587 O O . ASP C 2 216 ? 10.504 19.445 50.983 1.00 66.48 298 ASP C O 1
ATOM 3592 N N . LYS C 2 217 ? 10.741 21.061 52.546 1.00 62.10 299 LYS C N 1
ATOM 3593 C CA . LYS C 2 217 ? 10.775 20.130 53.670 1.00 63.82 299 LYS C CA 1
ATOM 3594 C C . LYS C 2 217 ? 10.199 20.827 54.890 1.00 68.20 299 LYS C C 1
ATOM 3595 O O . LYS C 2 217 ? 10.720 21.864 55.305 1.00 67.50 299 LYS C O 1
ATOM 3597 N N . ASP C 2 218 ? 9.124 20.264 55.443 1.00 74.83 300 ASP C N 1
ATOM 3598 C CA . ASP C 2 218 ? 8.568 20.654 56.747 1.00 79.65 300 ASP C CA 1
ATOM 3599 C C . ASP C 2 218 ? 8.356 22.170 56.856 1.00 79.81 300 ASP C C 1
ATOM 3600 O O . ASP C 2 218 ? 8.843 22.837 57.770 1.00 78.15 300 ASP C O 1
ATOM 3602 N N . GLY C 2 219 ? 7.608 22.709 55.897 1.00 82.12 301 GLY C N 1
ATOM 3603 C CA . GLY C 2 219 ? 7.266 24.118 55.913 1.00 81.27 301 GLY C CA 1
ATOM 3604 C C . GLY C 2 219 ? 8.334 25.075 55.424 1.00 77.90 301 GLY C C 1
ATOM 3605 O O . GLY C 2 219 ? 8.175 26.291 55.583 1.00 78.21 301 GLY C O 1
ATOM 3606 N N . GLN C 2 220 ? 9.415 24.586 54.841 1.00 68.79 302 GLN C N 1
ATOM 3607 C CA . GLN C 2 220 ? 10.439 25.464 54.308 1.00 63.23 302 GLN C CA 1
ATOM 3608 C C . GLN C 2 220 ? 10.619 25.172 52.828 1.00 58.64 302 GLN C C 1
ATOM 3609 O O . GLN C 2 220 ? 10.230 24.118 52.332 1.00 62.51 302 GLN C O 1
ATOM 3615 N N . VAL C 2 221 ? 11.172 26.124 52.100 1.00 51.54 303 VAL C N 1
ATOM 3616 C CA . VAL C 2 221 ? 11.583 25.872 50.730 1.00 48.91 303 VAL C CA 1
ATOM 3617 C C . VAL C 2 221 ? 13.025 26.319 50.605 1.00 45.86 303 VAL C C 1
ATOM 3618 O O . VAL C 2 221 ? 13.446 27.284 51.251 1.00 46.52 303 VAL C O 1
ATOM 3622 N N . ASP C 2 222 ? 13.789 25.576 49.817 1.00 48.81 304 ASP C N 1
ATOM 3623 C CA . ASP C 2 222 ? 15.220 25.793 49.645 1.00 50.53 304 ASP C CA 1
ATOM 3624 C C . ASP C 2 222 ? 15.400 26.681 48.422 1.00 50.65 304 ASP C C 1
ATOM 3625 O O . ASP C 2 222 ? 15.356 26.206 47.282 1.00 52.43 304 ASP C O 1
ATOM 3630 N N . ALA C 2 223 ? 15.600 27.976 48.650 1.00 47.20 305 ALA C N 1
ATOM 3631 C CA . ALA C 2 223 ? 15.617 28.953 47.572 1.00 46.19 305 ALA C CA 1
ATOM 3632 C C . ALA C 2 223 ? 17.055 29.230 47.142 1.00 46.60 305 ALA C C 1
ATOM 3633 O O . ALA C 2 223 ? 17.927 29.453 47.990 1.00 45.64 305 ALA C O 1
ATOM 3635 N N . ARG C 2 224 ? 17.302 29.204 45.822 1.00 44.70 306 ARG C N 1
ATOM 3636 C C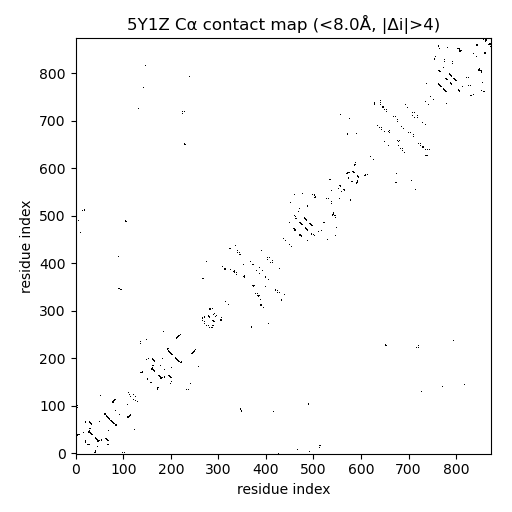A . ARG C 2 224 ? 18.559 29.686 45.252 1.00 42.07 306 ARG C CA 1
ATOM 3637 C C . ARG C 2 224 ? 18.290 31.052 44.633 1.00 37.41 306 ARG C C 1
ATOM 3638 O O . ARG C 2 224 ? 17.537 31.171 43.662 1.00 34.82 306 ARG C O 1
ATOM 3646 N N . PHE C 2 225 ? 18.907 32.077 45.221 1.00 38.33 307 PHE C N 1
ATOM 3647 C CA . PHE C 2 225 ? 18.574 33.462 44.946 1.00 37.24 307 PHE C CA 1
ATOM 3648 C C . PHE C 2 225 ? 19.203 33.930 43.649 1.00 36.22 307 PHE C C 1
ATOM 3649 O O . PHE C 2 225 ? 20.401 33.733 43.413 1.00 38.22 307 PHE C O 1
ATOM 3657 N N . PHE C 2 226 ? 18.398 34.578 42.819 1.00 35.77 308 PHE C N 1
ATOM 3658 C CA . PHE C 2 226 ? 18.955 35.335 41.717 1.00 39.16 308 PHE C CA 1
ATOM 3659 C C . PHE C 2 226 ? 19.903 36.424 42.232 1.00 45.54 308 PHE C C 1
ATOM 3660 O O . PHE C 2 226 ? 19.899 36.804 43.413 1.00 44.22 308 PHE C O 1
ATOM 3668 N N . GLY C 2 227 ? 20.767 36.885 41.336 1.00 49.61 309 GLY C N 1
ATOM 3669 C CA . GLY C 2 227 ? 21.788 37.832 41.712 1.00 41.14 309 GLY C CA 1
ATOM 3670 C C . GLY C 2 227 ? 22.901 37.189 42.498 1.00 46.24 309 GLY C C 1
ATOM 3671 O O . GLY C 2 227 ? 24.009 37.027 41.983 1.00 46.91 309 GLY C O 1
ATOM 3672 N N . GLN C 2 228 ? 22.627 36.806 43.743 1.00 43.75 310 GLN C N 1
ATOM 3673 C CA . GLN C 2 228 ? 23.701 36.394 44.642 1.00 45.40 310 GLN C CA 1
ATOM 3674 C C . GLN C 2 228 ? 24.061 34.920 44.502 1.00 45.68 310 GLN C C 1
ATOM 3675 O O . GLN C 2 228 ? 25.215 34.545 44.763 1.00 47.03 310 GLN C O 1
ATOM 3681 N N . HIS C 2 229 ? 23.099 34.088 44.105 1.00 41.10 311 HIS C N 1
ATOM 3682 C CA . HIS C 2 229 ? 23.291 32.713 43.684 1.00 41.94 311 HIS C CA 1
ATOM 3683 C C . HIS C 2 229 ? 23.570 31.747 44.827 1.00 42.14 311 HIS C C 1
ATOM 3684 O O . HIS C 2 229 ? 23.860 30.587 44.568 1.00 45.28 311 HIS C O 1
ATOM 3691 N N . ASP C 2 230 ? 23.465 32.164 46.075 1.00 43.95 312 ASP C N 1
ATOM 3692 C CA . ASP C 2 230 ? 23.504 31.192 47.151 1.00 48.96 312 ASP C CA 1
ATOM 3693 C C . ASP C 2 230 ? 22.102 30.645 47.406 1.00 50.33 312 ASP C C 1
ATOM 3694 O O . ASP C 2 230 ? 21.119 31.073 46.795 1.00 49.01 312 ASP C O 1
ATOM 3699 N N . ARG C 2 231 ? 22.011 29.685 48.327 1.00 51.89 313 ARG C N 1
ATOM 3700 C CA . ARG C 2 231 ? 20.778 28.970 48.627 1.00 49.46 313 ARG C CA 1
ATOM 3701 C C . ARG C 2 231 ? 20.535 29.033 50.123 1.00 51.69 313 ARG C C 1
ATOM 3702 O O . ARG C 2 231 ? 21.483 28.974 50.907 1.00 55.95 313 ARG C O 1
ATOM 3704 N N . ALA C 2 232 ? 19.268 29.153 50.515 1.00 49.43 314 ALA C N 1
ATOM 3705 C CA . ALA C 2 232 ? 18.889 29.217 51.919 1.00 51.40 314 ALA C CA 1
ATOM 3706 C C . ALA C 2 232 ? 17.413 28.859 52.080 1.00 49.43 314 ALA C C 1
ATOM 3707 O O . ALA C 2 232 ? 16.599 29.094 51.179 1.00 46.28 314 ALA C O 1
ATOM 3709 N N . TRP C 2 233 ? 17.076 28.304 53.248 1.00 50.49 315 TRP C N 1
ATOM 3710 C CA . TRP C 2 233 ? 15.694 27.957 53.548 1.00 47.43 315 TRP C CA 1
ATOM 3711 C C . TRP C 2 233 ? 14.896 29.207 53.863 1.00 49.61 315 TRP C C 1
ATOM 3712 O O . TRP C 2 233 ? 15.363 30.103 54.573 1.00 52.91 315 TRP C O 1
ATOM 3723 N N . VAL C 2 234 ? 13.682 29.262 53.335 1.00 48.34 316 VAL C N 1
ATOM 3724 C CA . VAL C 2 234 ? 12.764 30.345 53.659 1.00 48.06 316 VAL C CA 1
ATOM 3725 C C . VAL C 2 234 ? 11.418 29.723 54.011 1.00 47.62 316 VAL C C 1
ATOM 3726 O O . VAL C 2 234 ? 11.071 28.645 53.507 1.00 46.66 316 VAL C O 1
ATOM 3730 N N . PRO C 2 235 ? 10.651 30.344 54.893 1.00 48.29 317 PRO C N 1
ATOM 3731 C CA . PRO C 2 235 ? 9.351 29.777 55.266 1.00 49.75 317 PRO C CA 1
ATOM 3732 C C . PRO C 2 235 ? 8.408 29.686 54.074 1.00 49.57 317 PRO C C 1
ATOM 3733 O O . PRO C 2 235 ? 8.203 30.655 53.341 1.00 49.63 317 PRO C O 1
ATOM 3737 N N . ILE C 2 236 ? 7.836 28.498 53.891 1.00 53.31 318 ILE C N 1
ATOM 3738 C CA . ILE C 2 236 ? 6.806 28.289 52.874 1.00 57.21 318 ILE C CA 1
ATOM 3739 C C . ILE C 2 236 ? 5.719 29.352 52.988 1.00 60.57 318 ILE C C 1
ATOM 3740 O O . ILE C 2 236 ? 5.200 29.838 51.979 1.00 61.05 318 ILE C O 1
ATOM 3745 N N . ASN C 2 237 ? 5.386 29.756 54.218 1.00 63.31 319 ASN C N 1
ATOM 3746 C CA . ASN C 2 237 ? 4.173 30.529 54.471 1.00 67.88 319 ASN C CA 1
ATOM 3747 C C . ASN C 2 237 ? 4.296 32.002 54.099 1.00 66.72 319 ASN C C 1
ATOM 3748 O O . ASN C 2 237 ? 3.287 32.713 54.128 1.00 68.33 319 ASN C O 1
ATOM 3753 N N . ASN C 2 238 ? 5.489 32.486 53.777 1.00 64.33 320 ASN C N 1
ATOM 3754 C CA . ASN C 2 238 ? 5.654 33.806 53.184 1.00 65.50 320 ASN C CA 1
ATOM 3755 C C . ASN C 2 238 ? 6.418 33.694 51.874 1.00 63.52 320 ASN C C 1
ATOM 3756 O O . ASN C 2 238 ? 7.308 34.487 51.574 1.00 63.88 320 ASN C O 1
ATOM 3761 N N . CYS C 2 239 ? 6.068 32.695 51.074 1.00 62.25 321 CYS C N 1
ATOM 3762 C CA . CYS C 2 239 ? 6.672 32.438 49.777 1.00 59.18 321 CYS C CA 1
ATOM 3763 C C . CYS C 2 239 ? 5.571 32.477 48.720 1.00 59.10 321 CYS C C 1
ATOM 3764 O O . CYS C 2 239 ? 4.492 31.908 48.924 1.00 60.74 321 CYS C O 1
ATOM 3767 N N . TYR C 2 240 ? 5.830 33.162 47.604 1.00 54.86 322 TYR C N 1
ATOM 3768 C CA . TYR C 2 240 ? 4.809 33.405 46.592 1.00 51.61 322 TYR C CA 1
ATOM 3769 C C . TYR C 2 240 ? 5.374 33.137 45.210 1.00 55.00 322 TYR C C 1
ATOM 3770 O O . TYR C 2 240 ? 6.560 33.368 44.949 1.00 58.27 322 TYR C O 1
ATOM 3779 N N . LEU C 2 241 ? 4.512 32.646 44.325 1.00 52.57 323 LEU C N 1
ATOM 3780 C CA . LEU C 2 241 ? 4.917 32.430 42.951 1.00 51.80 323 LEU C CA 1
ATOM 3781 C C . LEU C 2 241 ? 5.293 33.755 42.303 1.00 54.57 323 LEU C C 1
ATOM 3782 O O . LEU C 2 241 ? 4.693 34.794 42.586 1.00 59.67 323 LEU C O 1
ATOM 3787 N N . MET C 2 242 ? 6.312 33.709 41.439 1.00 52.70 324 MET C N 1
ATOM 3788 C CA . MET C 2 242 ? 6.791 34.906 40.755 1.00 50.43 324 MET C CA 1
ATOM 3789 C C . MET C 2 242 ? 5.646 35.637 40.061 1.00 49.68 324 MET C C 1
ATOM 3790 O O . MET C 2 242 ? 4.759 35.019 39.465 1.00 45.68 324 MET C O 1
ATOM 3795 N N . SER C 2 243 ? 5.670 36.967 40.164 1.00 49.32 325 SER C N 1
ATOM 3796 C CA . SER C 2 243 ? 4.622 37.838 39.658 1.00 47.62 325 SER C CA 1
ATOM 3797 C C . SER C 2 243 ? 5.253 39.102 39.096 1.00 49.63 325 SER C C 1
ATOM 3798 O O . SER C 2 243 ? 6.452 39.363 39.262 1.00 52.07 325 SER C O 1
ATOM 3801 N N . LYS C 2 244 ? 4.419 39.923 38.463 1.00 52.67 326 LYS C N 1
ATOM 3802 C CA . LYS C 2 244 ? 4.885 41.226 38.007 1.00 55.98 326 LYS C CA 1
ATOM 3803 C C . LYS C 2 244 ? 4.950 42.247 39.145 1.00 61.80 326 LYS C C 1
ATOM 3804 O O . LYS C 2 244 ? 5.831 43.119 39.146 1.00 63.70 326 LYS C O 1
ATOM 3808 N N . GLU C 2 245 ? 4.069 42.154 40.133 1.00 65.69 327 GLU C N 1
ATOM 3809 C CA . GLU C 2 245 ? 4.128 43.054 41.278 1.00 72.55 327 GLU C CA 1
ATOM 3810 C C . GLU C 2 245 ? 4.765 42.333 42.461 1.00 74.65 327 GLU C C 1
ATOM 3811 O O . GLU C 2 245 ? 4.457 41.170 42.741 1.00 73.49 327 GLU C O 1
ATOM 3813 N N . ILE C 2 246 ? 5.671 43.028 43.137 1.00 76.72 328 ILE C N 1
ATOM 3814 C CA . ILE C 2 246 ? 6.422 42.476 44.263 1.00 79.18 328 ILE C CA 1
ATOM 3815 C C . ILE C 2 246 ? 5.514 42.390 45.490 1.00 80.89 328 ILE C C 1
ATOM 3816 O O . ILE C 2 246 ? 4.670 43.276 45.692 1.00 83.77 328 ILE C O 1
ATOM 3821 N N . PRO C 2 247 ? 5.642 41.345 46.322 1.00 77.59 329 PRO C N 1
ATOM 3822 C CA . PRO C 2 247 ? 4.815 41.253 47.541 1.00 79.36 329 PRO C CA 1
ATOM 3823 C C . PRO C 2 247 ? 4.900 42.447 48.484 1.00 84.47 329 PRO C C 1
ATOM 3824 O O . PRO C 2 247 ? 3.879 42.796 49.087 1.00 87.48 329 PRO C O 1
ATOM 3828 N N . PHE C 2 248 ? 6.079 43.057 48.6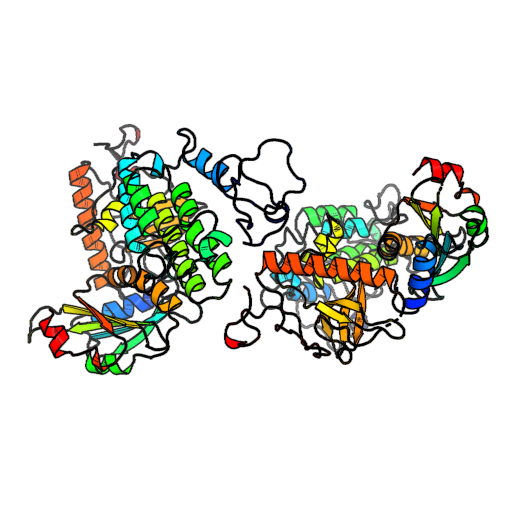65 1.00 85.60 330 PHE C N 1
ATOM 3829 C CA . PHE C 2 248 ? 6.215 44.323 49.391 1.00 85.75 330 PHE C CA 1
ATOM 3830 C C . PHE C 2 248 ? 7.273 45.196 48.707 1.00 91.18 330 PHE C C 1
ATOM 3831 O O . PHE C 2 248 ? 7.387 45.171 47.476 1.00 93.62 330 PHE C O 1
ATOM 3833 N N . SER C 2 249 ? 8.055 45.964 49.468 1.00 93.27 331 SER C N 1
ATOM 3834 C CA . SER C 2 249 ? 9.052 46.871 48.867 1.00 91.10 331 SER C CA 1
ATOM 3835 C C . SER C 2 249 ? 10.462 46.757 49.483 1.00 87.14 331 SER C C 1
ATOM 3836 O O . SER C 2 249 ? 11.442 47.302 48.957 1.00 84.00 331 SER C O 1
ATOM 3839 N N . LYS C 2 252 ? 14.697 50.261 49.702 1.00 78.72 334 LYS C N 1
ATOM 3840 C CA . LYS C 2 252 ? 15.388 49.061 50.172 1.00 82.45 334 LYS C CA 1
ATOM 3841 C C . LYS C 2 252 ? 16.880 49.026 49.749 1.00 91.04 334 LYS C C 1
ATOM 3842 O O . LYS C 2 252 ? 17.692 49.837 50.223 1.00 97.00 334 LYS C O 1
ATOM 3844 N N . THR C 2 253 ? 17.252 48.060 48.882 1.00 91.92 335 THR C N 1
ATOM 3845 C CA . THR C 2 253 ? 18.600 47.986 48.282 1.00 93.88 335 THR C CA 1
ATOM 3846 C C . THR C 2 253 ? 18.432 47.863 46.762 1.00 94.40 335 THR C C 1
ATOM 3847 O O . THR C 2 253 ? 18.717 46.821 46.162 1.00 91.37 335 THR C O 1
ATOM 3851 N N . LYS C 2 254 ? 18.009 48.971 46.146 1.00 78.71 336 LYS C N 1
ATOM 3852 C CA . LYS C 2 254 ? 17.382 48.922 44.829 1.00 73.57 336 LYS C CA 1
ATOM 3853 C C . LYS C 2 254 ? 18.313 48.326 43.766 1.00 70.39 336 LYS C C 1
ATOM 3854 O O . LYS C 2 254 ? 17.907 47.445 42.998 1.00 68.39 336 LYS C O 1
ATOM 3856 N N . SER C 2 255 ? 19.574 48.762 43.730 1.00 67.87 337 SER C N 1
ATOM 3857 C CA . SER C 2 255 ? 20.418 48.513 42.562 1.00 64.88 337 SER C CA 1
ATOM 3858 C C . SER C 2 255 ? 20.657 47.015 42.325 1.00 60.02 337 SER C C 1
ATOM 3859 O O . SER C 2 255 ? 20.427 46.501 41.217 1.00 60.28 337 SER C O 1
ATOM 3862 N N . ILE C 2 256 ? 21.123 46.295 43.354 1.00 57.78 338 ILE C N 1
ATOM 3863 C CA . ILE C 2 256 ? 21.392 44.864 43.207 1.00 55.44 338 ILE C CA 1
ATOM 3864 C C . ILE C 2 256 ? 20.097 44.110 42.947 1.00 52.23 338 ILE C C 1
ATOM 3865 O O . ILE C 2 256 ? 20.081 43.102 42.227 1.00 45.54 338 ILE C O 1
ATOM 3870 N N . PHE C 2 257 ? 18.992 44.589 43.517 1.00 53.58 339 PHE C N 1
ATOM 3871 C CA . PHE C 2 257 ? 17.697 44.002 43.221 1.00 50.63 339 PHE C CA 1
ATOM 3872 C C . PHE C 2 257 ? 17.384 44.085 41.732 1.00 52.36 339 PHE C C 1
ATOM 3873 O O . PHE C 2 257 ? 16.980 43.089 41.124 1.00 51.78 339 PHE C O 1
ATOM 3881 N N . ASN C 2 258 ? 17.567 45.264 41.121 1.00 53.16 340 ASN C N 1
ATOM 3882 C CA . ASN C 2 258 ? 17.324 45.391 39.682 1.00 56.80 340 ASN C CA 1
ATOM 3883 C C . ASN C 2 258 ? 18.234 44.481 38.870 1.00 56.65 340 ASN C C 1
ATOM 3884 O O . ASN C 2 258 ? 17.814 43.926 37.842 1.00 56.30 340 ASN C O 1
ATOM 3889 N N . SER C 2 259 ? 19.491 44.325 39.297 1.00 53.48 341 SER C N 1
ATOM 3890 C CA . SER C 2 259 ? 20.338 43.335 38.644 1.00 50.39 341 SER C CA 1
ATOM 3891 C C . SER C 2 259 ? 19.719 41.940 38.723 1.00 49.95 341 SER C C 1
ATOM 3892 O O . SER C 2 259 ? 19.543 41.269 37.696 1.00 51.84 341 SER C O 1
ATOM 3895 N N . ALA C 2 260 ? 19.364 41.496 39.933 1.00 43.96 342 ALA C N 1
ATOM 3896 C CA . ALA C 2 260 ? 18.769 40.173 40.091 1.00 44.05 342 ALA C CA 1
ATOM 3897 C C . ALA C 2 260 ? 17.512 40.011 39.240 1.00 46.72 342 ALA C C 1
ATOM 3898 O O . ALA C 2 260 ? 17.315 38.966 38.614 1.00 45.64 342 ALA C O 1
ATOM 3900 N N . MET C 2 261 ? 16.654 41.034 39.207 1.00 48.99 343 MET C N 1
ATOM 3901 C CA . MET C 2 261 ? 15.459 40.998 38.370 1.00 46.79 343 MET C CA 1
ATOM 3902 C C . MET C 2 261 ? 15.819 40.779 36.912 1.00 49.08 343 MET C C 1
ATOM 3903 O O . MET C 2 261 ? 15.233 39.923 36.244 1.00 50.33 343 MET C O 1
ATOM 3908 N N . GLN C 2 262 ? 16.776 41.550 36.396 1.00 51.68 344 GLN C N 1
ATOM 3909 C CA . GLN C 2 262 ? 17.210 41.345 35.018 1.00 52.45 344 GLN C CA 1
ATOM 3910 C C . GLN C 2 262 ? 17.644 39.906 34.788 1.00 45.83 344 GLN C C 1
ATOM 3911 O O . GLN C 2 262 ? 17.309 39.297 33.766 1.00 45.44 344 GLN C O 1
ATOM 3917 N N . GLU C 2 263 ? 18.395 39.348 35.732 1.00 41.29 345 GLU C N 1
ATOM 3918 C CA . GLU C 2 263 ? 18.874 37.982 35.571 1.00 43.01 345 GLU C CA 1
ATOM 3919 C C . GLU C 2 263 ? 17.713 36.998 35.558 1.00 43.02 345 GLU C C 1
ATOM 3920 O O . GLU C 2 263 ? 17.672 36.064 34.739 1.00 44.06 345 GLU C O 1
ATOM 3926 N N . MET C 2 264 ? 16.741 37.218 36.440 1.00 41.69 346 MET C N 1
ATOM 3927 C CA . MET C 2 264 ? 15.542 36.399 36.440 1.00 41.58 346 MET C CA 1
ATOM 3928 C C . MET C 2 264 ? 14.799 36.503 35.111 1.00 43.90 346 MET C C 1
ATOM 3929 O O . MET C 2 264 ? 14.317 35.497 34.590 1.00 42.66 346 MET C O 1
ATOM 3934 N N . GLU C 2 265 ? 14.722 37.706 34.536 1.00 43.14 347 GLU C N 1
ATOM 3935 C CA . GLU C 2 265 ? 14.000 37.895 33.286 1.00 43.56 347 GLU C CA 1
ATOM 3936 C C . GLU C 2 265 ? 14.692 37.190 32.119 1.00 47.82 347 GLU C C 1
ATOM 3937 O O . GLU C 2 265 ? 14.022 36.686 31.196 1.00 50.87 347 GLU C O 1
ATOM 3943 N N . VAL C 2 266 ? 16.028 37.162 32.127 1.00 44.44 348 VAL C N 1
ATOM 3944 C CA . VAL C 2 266 ? 16.753 36.332 31.170 1.00 42.03 348 VAL C CA 1
ATOM 3945 C C . VAL C 2 266 ? 16.355 34.876 31.348 1.00 43.50 348 VAL C C 1
ATOM 3946 O O . VAL C 2 266 ? 16.095 34.150 30.379 1.00 46.99 348 VAL C O 1
ATOM 3950 N N . TYR C 2 267 ? 16.324 34.421 32.600 1.00 44.30 349 TYR C N 1
ATOM 3951 C CA . TYR C 2 267 ? 15.891 33.057 32.857 1.00 45.07 349 TYR C CA 1
ATOM 3952 C C . TYR C 2 267 ? 14.488 32.812 32.294 1.00 47.79 349 TYR C C 1
ATOM 3953 O O . TYR C 2 267 ? 14.240 31.777 31.663 1.00 48.77 349 TYR C O 1
ATOM 3962 N N . VAL C 2 268 ? 13.564 33.761 32.482 1.00 44.39 350 VAL C N 1
ATOM 3963 C CA . VAL C 2 268 ? 12.206 33.586 31.969 1.00 42.19 350 VAL C CA 1
ATOM 3964 C C . VAL C 2 268 ? 12.234 33.424 30.461 1.00 44.22 350 VAL C C 1
ATOM 3965 O O . VAL C 2 268 ? 11.527 32.582 29.897 1.00 43.77 350 VAL C O 1
ATOM 3969 N N . GLU C 2 269 ? 13.033 34.250 29.776 1.00 45.79 351 GLU C N 1
ATOM 3970 C CA . GLU C 2 269 ? 13.113 34.117 28.331 1.00 44.81 351 GLU C CA 1
ATOM 3971 C C . GLU C 2 269 ? 13.622 32.736 27.949 1.00 47.03 351 GLU C C 1
ATOM 3972 O O . GLU C 2 269 ? 13.060 32.082 27.054 1.00 50.74 351 GLU C O 1
ATOM 3978 N N . ASN C 2 270 ? 14.660 32.255 28.643 1.00 44.42 352 ASN C N 1
ATOM 3979 C CA . ASN C 2 270 ? 15.179 30.922 28.350 1.00 45.68 352 ASN C CA 1
ATOM 3980 C C . ASN C 2 270 ? 14.130 29.845 28.598 1.00 43.12 352 ASN C C 1
ATOM 3981 O O . ASN C 2 270 ? 14.028 28.893 27.818 1.00 45.70 352 ASN C O 1
ATOM 3986 N N . ILE C 2 271 ? 13.339 29.971 29.670 1.00 42.13 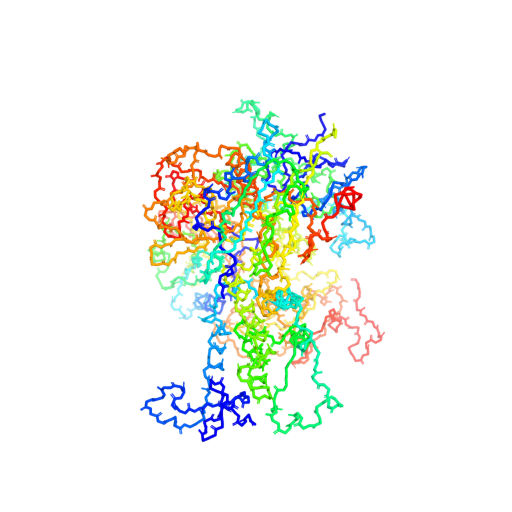353 ILE C N 1
ATOM 3987 C CA . ILE C 2 271 ? 12.302 28.972 29.929 1.00 47.71 353 ILE C CA 1
ATOM 3988 C C . ILE C 2 271 ? 11.253 29.017 28.819 1.00 53.76 353 ILE C C 1
ATOM 3989 O O . ILE C 2 271 ? 10.805 27.969 28.332 1.00 57.21 353 ILE C O 1
ATOM 3994 N N . ARG C 2 272 ? 10.908 30.219 28.346 1.00 50.76 354 ARG C N 1
ATOM 3995 C CA . ARG C 2 272 ? 9.972 30.321 27.243 1.00 52.02 354 ARG C CA 1
ATOM 3996 C C . ARG C 2 272 ? 10.514 29.675 25.979 1.00 51.83 354 ARG C C 1
ATOM 3997 O O . ARG C 2 272 ? 9.745 29.093 25.205 1.00 53.33 354 ARG C O 1
ATOM 4005 N N . ARG C 2 273 ? 11.822 29.763 25.735 1.00 50.54 355 ARG C N 1
ATOM 4006 C CA . ARG C 2 273 ? 12.336 29.105 24.538 1.00 52.17 355 ARG C CA 1
ATOM 4007 C C . ARG C 2 273 ? 12.482 27.599 24.725 1.00 51.72 355 ARG C C 1
ATOM 4008 O O . ARG C 2 273 ? 12.305 26.854 23.757 1.00 53.72 355 ARG C O 1
ATOM 4016 N N . LYS C 2 274 ? 12.793 27.130 25.945 1.00 48.86 356 LYS C N 1
ATOM 4017 C CA . LYS C 2 274 ? 12.941 25.693 26.158 1.00 50.77 356 LYS C CA 1
ATOM 4018 C C . LYS C 2 274 ? 11.591 24.988 26.168 1.00 54.07 356 LYS C C 1
ATOM 4019 O O . LYS C 2 274 ? 11.432 23.948 25.527 1.00 57.34 356 LYS C O 1
ATOM 4021 N N . PHE C 2 275 ? 10.602 25.544 26.869 1.00 55.58 357 PHE C N 1
ATOM 4022 C CA . PHE C 2 275 ? 9.356 24.843 27.136 1.00 56.77 357 PHE C CA 1
ATOM 4023 C C . PHE C 2 275 ? 8.131 25.471 26.489 1.00 57.35 357 PHE C C 1
ATOM 4024 O O . PHE C 2 275 ? 7.126 24.775 26.307 1.00 58.23 357 PHE C O 1
ATOM 4032 N N . GLY C 2 276 ? 8.181 26.749 26.142 1.00 56.43 358 GLY C N 1
ATOM 4033 C CA . GLY C 2 276 ? 7.121 27.393 25.418 1.00 56.74 358 GLY C CA 1
ATOM 4034 C C . GLY C 2 276 ? 6.273 28.309 26.262 1.00 57.37 358 GLY C C 1
ATOM 4035 O O . GLY C 2 276 ? 5.524 29.116 25.711 1.00 58.73 358 GLY C O 1
ATOM 4036 N N . VAL C 2 277 ? 6.371 28.212 27.582 1.00 55.24 359 VAL C N 1
ATOM 4037 C CA . VAL C 2 277 ? 5.548 29.033 28.455 1.00 57.84 359 VAL C CA 1
ATOM 4038 C C . VAL C 2 277 ? 6.341 29.464 29.675 1.00 55.09 359 VAL C C 1
ATOM 4039 O O . VAL C 2 277 ? 7.294 28.804 30.093 1.00 57.34 359 VAL C O 1
ATOM 4043 N N . PHE C 2 278 ? 5.943 30.595 30.237 1.00 53.32 360 PHE C N 1
ATOM 4044 C CA . PHE C 2 278 ? 6.184 30.868 31.646 1.00 52.41 360 PHE C CA 1
ATOM 4045 C C . PHE C 2 278 ? 5.035 31.736 32.103 1.00 56.78 360 PHE C C 1
ATOM 4046 O O . PHE C 2 278 ? 4.849 32.833 31.562 1.00 60.97 360 PHE C O 1
ATOM 4054 N N . ASN C 2 279 ? 4.288 31.279 33.094 1.00 53.00 361 ASN C N 1
ATOM 4055 C CA . ASN C 2 279 ? 3.106 32.000 33.521 1.00 53.57 361 ASN C CA 1
ATOM 4056 C C . ASN C 2 279 ? 3.394 32.756 34.813 1.00 51.91 361 ASN C C 1
ATOM 4057 O O . ASN C 2 279 ? 3.709 32.148 35.845 1.00 52.09 361 ASN C O 1
ATOM 4062 N N . TYR C 2 280 ? 3.318 34.086 34.740 1.00 52.61 362 TYR C N 1
ATOM 4063 C CA . TYR C 2 280 ? 3.373 34.904 35.940 1.00 51.29 362 TYR C CA 1
ATOM 4064 C C . TYR C 2 280 ? 2.107 34.710 36.772 1.00 58.63 362 TYR C C 1
ATOM 4065 O O . TYR C 2 280 ? 1.035 34.369 36.257 1.00 62.76 362 TYR C O 1
ATOM 4074 N N . SER C 2 281 ? 2.241 34.916 38.072 1.00 59.18 363 SER C N 1
ATOM 4075 C CA . SER C 2 281 ? 1.118 34.722 38.973 1.00 62.86 363 SER C CA 1
ATOM 4076 C C . SER C 2 281 ? 0.477 36.047 39.339 1.00 64.44 363 SER C C 1
ATOM 4077 O O . SER C 2 281 ? 1.082 37.118 39.187 1.00 58.33 363 SER C O 1
ATOM 4080 N N . PRO C 2 282 ? -0.775 36.008 39.794 1.00 69.13 364 PRO C N 1
ATOM 4081 C CA . PRO C 2 282 ? -1.350 37.188 40.438 1.00 69.55 364 PRO C CA 1
ATOM 4082 C C . PRO C 2 282 ? -0.569 37.546 41.692 1.00 66.28 364 PRO C C 1
ATOM 4083 O O . PRO C 2 282 ? 0.132 36.727 42.285 1.00 65.03 364 PRO C O 1
ATOM 4087 N N . PHE C 2 283 ? -0.685 38.813 42.059 1.00 68.19 365 PHE C N 1
ATOM 4088 C CA . PHE C 2 283 ? -0.082 39.360 43.264 1.00 66.38 365 PHE C CA 1
ATOM 4089 C C . PHE C 2 283 ? -0.287 38.441 44.461 1.00 65.27 365 PHE C C 1
ATOM 4090 O O . PHE C 2 283 ? -1.391 37.955 44.707 1.00 67.91 365 PHE C O 1
ATOM 4098 N N . ARG C 2 284 ? 0.792 38.177 45.187 1.00 62.45 366 ARG C N 1
ATOM 4099 C CA . ARG C 2 284 ? 0.740 37.386 46.415 1.00 60.31 366 ARG C CA 1
ATOM 4100 C C . ARG C 2 284 ? -0.024 36.073 46.231 1.00 59.59 366 ARG C C 1
ATOM 4101 O O . ARG C 2 284 ? -0.965 35.771 46.957 1.00 60.19 366 ARG C O 1
ATOM 4109 N N . THR C 2 285 ? 0.384 35.283 45.242 1.00 58.92 367 THR C N 1
ATOM 4110 C CA . THR C 2 285 ? -0.108 33.913 45.138 1.00 59.36 367 THR C CA 1
ATOM 4111 C C . THR C 2 285 ? 0.796 33.006 45.953 1.00 58.72 367 THR C C 1
ATOM 4112 O O . THR C 2 285 ? 1.984 32.894 45.634 1.00 59.79 367 THR C O 1
ATOM 4116 N N . PRO C 2 286 ? 0.291 32.334 46.981 1.00 59.27 368 PRO C N 1
ATOM 4117 C CA . PRO C 2 286 ? 1.174 31.550 47.856 1.00 56.77 368 PRO C CA 1
ATOM 4118 C C . PRO C 2 286 ? 1.770 30.354 47.129 1.00 59.26 368 PRO C C 1
ATOM 4119 O O . PRO C 2 286 ? 1.050 29.557 46.522 1.00 61.32 368 PRO C O 1
ATOM 4123 N N . TYR C 2 287 ? 3.099 30.234 47.199 1.00 60.56 369 TYR C N 1
ATOM 4124 C CA . TYR C 2 287 ? 3.781 29.054 46.676 1.00 58.69 369 TYR C CA 1
ATOM 4125 C C . TYR C 2 287 ? 3.245 27.804 47.350 1.00 59.66 369 TYR C C 1
ATOM 4126 O O . TYR C 2 287 ? 3.093 27.764 48.570 1.00 61.05 369 TYR C O 1
ATOM 4135 N N . THR C 2 288 ? 2.951 26.788 46.559 1.00 59.63 370 THR C N 1
ATOM 4136 C CA . THR C 2 288 ? 2.587 25.492 47.099 1.00 61.62 370 THR C CA 1
ATOM 4137 C C . THR C 2 288 ? 3.660 24.500 46.685 1.00 62.54 370 THR C C 1
ATOM 4138 O O . THR C 2 288 ? 4.350 24.708 45.678 1.00 55.60 370 THR C O 1
ATOM 4142 N N . PRO C 2 289 ? 3.834 23.417 47.443 1.00 68.46 371 PRO C N 1
ATOM 4143 C CA . PRO C 2 289 ? 4.807 22.399 47.043 1.00 72.02 371 PRO C CA 1
ATOM 4144 C C . PRO C 2 289 ? 4.421 21.778 45.709 1.00 80.72 371 PRO C C 1
ATOM 4145 O O . PRO C 2 289 ? 3.236 21.631 45.387 1.00 78.29 371 PRO C O 1
ATOM 4149 N N . ASN C 2 290 ? 5.444 21.430 44.925 1.00 96.96 372 ASN C N 1
ATOM 4150 C CA . ASN C 2 290 ? 5.260 20.804 43.617 1.00 100.26 372 ASN C CA 1
ATOM 4151 C C . ASN C 2 290 ? 4.329 21.630 42.743 1.00 99.23 372 ASN C C 1
ATOM 4152 O O . ASN C 2 290 ? 3.542 21.085 41.968 1.00 101.04 372 ASN C O 1
ATOM 4157 N N . SER C 2 291 ? 4.392 22.949 42.894 1.00 87.71 373 SER C N 1
ATOM 4158 C CA . SER C 2 291 ? 3.526 23.818 42.119 1.00 82.72 373 SER C CA 1
ATOM 4159 C C . SER C 2 291 ? 3.793 23.602 40.641 1.00 78.64 373 SER C C 1
ATOM 4160 O O . SER C 2 291 ? 4.920 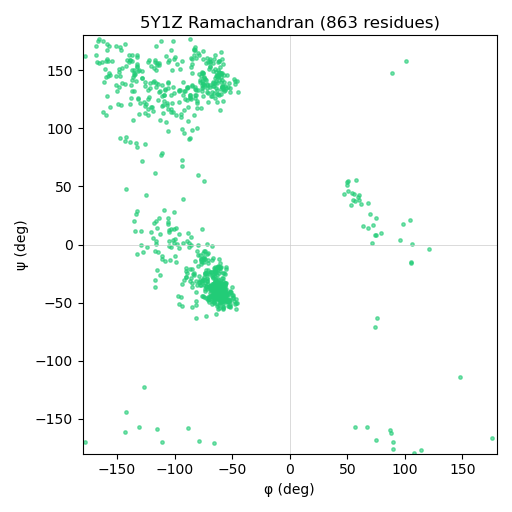23.325 40.229 1.00 79.04 373 SER C O 1
ATOM 4163 N N . GLN C 2 292 ? 2.733 23.688 39.842 1.00 77.79 374 GLN C N 1
ATOM 4164 C CA . GLN C 2 292 ? 2.864 23.559 38.400 1.00 76.26 374 GLN C CA 1
ATOM 4165 C C . GLN C 2 292 ? 2.311 24.748 37.624 1.00 70.64 374 GLN C C 1
ATOM 4166 O O . GLN C 2 292 ? 2.453 24.772 36.396 1.00 71.51 374 GLN C O 1
ATOM 4172 N N . TYR C 2 293 ? 1.732 25.747 38.307 1.00 65.17 375 TYR C N 1
ATOM 4173 C CA . TYR C 2 293 ? 1.032 26.839 37.629 1.00 62.12 375 TYR C CA 1
ATOM 4174 C C . TYR C 2 293 ? 1.891 27.478 36.546 1.00 57.75 375 TYR C C 1
ATOM 4175 O O . TYR C 2 293 ? 1.398 27.785 35.454 1.00 59.33 375 TYR C O 1
ATOM 4184 N N . GLN C 2 294 ? 3.183 27.668 36.820 1.00 54.20 376 GLN C N 1
ATOM 4185 C CA . GLN C 2 294 ? 4.050 28.362 35.876 1.00 53.15 376 GLN C CA 1
ATOM 4186 C C . GLN C 2 294 ? 4.232 27.605 34.564 1.00 52.68 376 GLN C C 1
ATOM 4187 O O . GLN C 2 294 ? 4.552 28.234 33.549 1.00 53.77 376 GLN C O 1
ATOM 4193 N N . MET C 2 295 ? 4.037 26.287 34.552 1.00 51.80 377 MET C N 1
ATOM 4194 C CA . MET C 2 295 ? 4.224 25.495 33.347 1.00 57.36 377 MET C CA 1
ATOM 4195 C C . MET C 2 295 ? 2.909 25.113 32.680 1.00 62.51 377 MET C C 1
ATOM 4196 O O . MET C 2 295 ? 2.904 24.256 31.796 1.00 65.74 377 MET C O 1
ATOM 4201 N N . LEU C 2 296 ? 1.801 25.730 33.070 1.00 63.57 378 LEU C N 1
ATOM 4202 C CA . LEU C 2 296 ? 0.519 25.379 32.485 1.00 68.06 378 LEU C CA 1
ATOM 4203 C C . LEU C 2 296 ? 0.422 25.892 31.052 1.00 73.63 378 LEU C C 1
ATOM 4204 O O . LEU C 2 296 ? 0.771 27.039 30.760 1.00 75.92 378 LEU C O 1
ATOM 4209 N N . LEU C 2 297 ? -0.059 25.027 30.151 1.00 75.39 379 LEU C N 1
ATOM 4210 C CA . LEU C 2 297 ? -0.271 25.438 28.766 1.00 76.59 379 LEU C CA 1
ATOM 4211 C C . LEU C 2 297 ? -1.336 26.516 28.667 1.00 77.45 379 LEU C C 1
ATOM 4212 O O . LEU C 2 297 ? -1.239 27.419 27.827 1.00 78.92 379 LEU C O 1
ATOM 4217 N N . ASP C 2 298 ? -2.350 26.433 29.492 1.00 78.33 380 ASP C N 1
ATOM 4218 C CA . ASP C 2 298 ? -3.312 27.509 29.582 1.00 85.27 380 ASP C CA 1
ATOM 4219 C C . ASP C 2 298 ? -3.605 27.755 31.048 1.00 88.56 380 ASP C C 1
ATOM 4220 O O . ASP C 2 298 ? -4.283 26.944 31.692 1.00 90.89 380 ASP C O 1
ATOM 4225 N N . PRO C 2 299 ? -3.103 28.852 31.611 1.00 88.73 381 PRO C N 1
ATOM 4226 C CA . PRO C 2 299 ? -3.397 29.141 33.023 1.00 89.29 381 PRO C CA 1
ATOM 4227 C C . PRO C 2 299 ? -4.885 29.196 33.307 1.00 95.30 381 PRO C C 1
ATOM 4228 O O . PRO C 2 299 ? -5.318 28.808 34.400 1.00 97.90 381 PRO C O 1
ATOM 4232 N N . THR C 2 300 ? -5.681 29.652 32.335 1.00 97.29 382 THR C N 1
ATOM 4233 C CA . THR C 2 300 ? -7.131 29.627 32.471 1.00 98.85 382 THR C CA 1
ATOM 4234 C C . THR C 2 300 ? -7.641 28.217 32.705 1.00 101.32 382 THR C C 1
ATOM 4235 O O . THR C 2 300 ? -8.599 28.025 33.456 1.00 104.73 382 THR C O 1
ATOM 4239 N N . ASN C 2 301 ? -7.009 27.220 32.085 1.00 100.31 383 ASN C N 1
ATOM 4240 C CA . ASN C 2 301 ? -7.559 25.867 31.971 1.00 101.35 383 ASN C CA 1
ATOM 4241 C C . ASN C 2 301 ? -6.501 24.833 32.348 1.00 100.29 383 ASN C C 1
ATOM 4242 O O . ASN C 2 301 ? -5.810 24.286 31.476 1.00 101.99 383 ASN C O 1
ATOM 4247 N N . PRO C 2 302 ? -6.343 24.545 33.644 1.00 96.93 384 PRO C N 1
ATOM 4248 C CA . PRO C 2 302 ? -5.323 23.568 34.060 1.00 91.82 384 PRO C CA 1
ATOM 4249 C C . PRO C 2 302 ? -5.458 22.199 33.415 1.00 88.93 384 PRO C C 1
ATOM 4250 O O . PRO C 2 302 ? -4.445 21.499 33.285 1.00 84.36 384 PRO C O 1
ATOM 4254 N N . SER C 2 303 ? -6.656 21.800 32.986 1.00 91.42 385 SER C N 1
ATOM 4255 C CA . SER C 2 303 ? -6.828 20.453 32.449 1.00 95.10 385 SER C CA 1
ATOM 4256 C C . SER C 2 303 ? -5.990 20.206 31.195 1.00 94.84 385 SER C C 1
ATOM 4257 O O . SER C 2 303 ? -5.712 19.047 30.869 1.00 96.68 385 SER C O 1
ATOM 4260 N N . ALA C 2 304 ? -5.572 21.262 30.491 1.00 92.49 386 ALA C N 1
ATOM 4261 C CA . ALA C 2 304 ? -4.708 21.100 29.326 1.00 93.49 386 ALA C CA 1
ATOM 4262 C C . ALA C 2 304 ? -3.331 20.543 29.681 1.00 92.26 386 ALA C C 1
ATOM 4263 O O . ALA C 2 304 ? -2.633 20.030 28.799 1.00 92.09 386 ALA C O 1
ATOM 4265 N N . GLY C 2 305 ? -2.916 20.634 30.934 1.00 92.19 387 GLY C N 1
ATOM 4266 C CA . GLY C 2 305 ? -1.631 20.102 31.315 1.00 91.34 387 GLY C CA 1
ATOM 4267 C C . GLY C 2 305 ? -0.512 21.114 31.177 1.00 88.93 387 GLY C C 1
ATOM 4268 O O . GLY C 2 305 ? -0.710 22.313 30.954 1.00 85.91 387 GLY C O 1
ATOM 4269 N N . THR C 2 306 ? 0.704 20.597 31.310 1.00 88.64 388 THR C N 1
ATOM 4270 C CA . THR C 2 306 ? 1.916 21.397 31.341 1.00 82.13 388 THR C CA 1
ATOM 4271 C C . THR C 2 306 ? 2.806 21.067 30.145 1.00 79.94 388 THR C C 1
ATOM 4272 O O . THR C 2 306 ? 2.560 20.122 29.388 1.00 80.99 388 THR C O 1
ATOM 4276 N N . ALA C 2 307 ? 3.849 21.872 29.973 1.00 77.32 389 ALA C N 1
ATOM 4277 C CA . ALA C 2 307 ? 4.831 21.603 28.934 1.00 79.15 389 ALA C CA 1
ATOM 4278 C C . ALA C 2 307 ? 5.648 20.353 29.269 1.00 84.19 389 ALA C C 1
ATOM 4279 O O . ALA C 2 307 ? 6.082 20.154 30.409 1.00 82.89 389 ALA C O 1
ATOM 4281 N N . LYS C 2 308 ? 5.850 19.501 28.265 1.00 91.04 390 LYS C N 1
ATOM 4282 C CA . LYS C 2 308 ? 6.542 18.229 28.461 1.00 93.61 390 LYS C CA 1
ATOM 4283 C C . LYS C 2 308 ? 8.040 18.432 28.685 1.00 91.70 390 LYS C C 1
ATOM 4284 O O . LYS C 2 308 ? 8.623 17.835 29.591 1.00 90.98 390 LYS C O 1
ATOM 4286 N N . GLY D 2 3 ? 15.413 42.649 4.102 1.00 74.04 85 GLY D N 1
ATOM 4287 C CA . GLY D 2 3 ? 14.206 41.862 4.270 1.00 71.44 85 GLY D CA 1
ATOM 4288 C C . GLY D 2 3 ? 14.240 40.490 3.622 1.00 69.57 85 GLY D C 1
ATOM 4289 O O . GLY D 2 3 ? 13.346 40.149 2.844 1.00 68.85 85 GLY D O 1
ATOM 4290 N N . ARG D 2 4 ? 15.263 39.695 3.960 1.00 67.39 86 ARG D N 1
ATOM 4291 C CA . ARG D 2 4 ? 15.508 38.407 3.318 1.00 62.03 86 ARG D CA 1
ATOM 4292 C C . ARG D 2 4 ? 15.376 37.211 4.251 1.00 55.53 86 ARG D C 1
ATOM 4293 O O . ARG D 2 4 ? 15.627 36.085 3.818 1.00 54.99 86 ARG D O 1
ATOM 4295 N N . ASN D 2 5 ? 15.001 37.406 5.511 1.00 56.49 87 ASN D N 1
ATOM 4296 C CA . ASN D 2 5 ? 14.931 36.294 6.455 1.00 54.04 87 ASN D CA 1
ATOM 4297 C C . ASN D 2 5 ? 13.711 36.394 7.363 1.00 52.62 87 ASN D C 1
ATOM 4298 O O . ASN D 2 5 ? 13.075 37.447 7.496 1.00 53.95 87 ASN D O 1
ATOM 4303 N N . ASP D 2 6 ? 13.406 35.257 7.986 1.00 49.87 88 ASP D N 1
ATOM 4304 C CA . ASP D 2 6 ? 12.448 35.171 9.079 1.00 50.43 88 ASP D CA 1
ATOM 4305 C C . ASP D 2 6 ? 12.879 36.061 10.256 1.00 47.95 88 ASP D C 1
ATOM 4306 O O . ASP D 2 6 ? 14.014 36.534 10.336 1.00 46.67 88 ASP D O 1
ATOM 4311 N N . PHE D 2 7 ? 11.954 36.294 11.184 1.00 49.04 89 PHE D N 1
ATOM 4312 C CA . PHE D 2 7 ? 12.294 36.973 12.428 1.00 52.83 89 PHE D CA 1
ATOM 4313 C C . PHE D 2 7 ? 12.145 36.077 13.656 1.00 50.72 89 PHE D C 1
ATOM 4314 O O . PHE D 2 7 ? 12.534 36.488 14.756 1.00 53.59 89 PHE D O 1
ATOM 4316 N N . TYR D 2 8 ? 11.622 34.862 13.499 1.00 47.20 90 TYR D N 1
ATOM 4317 C CA . TYR D 2 8 ? 11.361 33.965 14.615 1.00 43.92 90 TYR D CA 1
ATOM 4318 C C . TYR D 2 8 ? 12.277 32.757 14.541 1.00 44.42 90 TYR D C 1
ATOM 4319 O O . TYR D 2 8 ? 12.393 32.125 13.486 1.00 48.83 90 TYR D O 1
ATOM 4328 N N . CYS D 2 9 ? 12.903 32.429 15.667 1.00 42.52 91 CYS D N 1
ATOM 4329 C CA . CYS D 2 9 ? 13.884 31.353 15.706 1.00 40.85 91 CYS D CA 1
ATOM 4330 C C . CYS D 2 9 ? 13.259 30.053 15.222 1.00 40.23 91 CYS D C 1
ATOM 4331 O O . CYS D 2 9 ? 12.168 29.673 15.653 1.00 42.60 91 CYS D O 1
ATOM 4334 N N . TRP D 2 10 ? 13.962 29.366 14.323 1.00 36.76 92 TRP D N 1
ATOM 4335 C CA . TRP D 2 10 ? 13.441 28.124 13.767 1.00 36.38 92 TRP D CA 1
ATOM 4336 C C . TRP D 2 10 ? 13.195 27.067 14.840 1.00 39.12 92 TRP D C 1
ATOM 4337 O O . TRP D 2 10 ? 12.245 26.289 14.727 1.00 32.20 92 TRP D O 1
ATOM 4348 N N . VAL D 2 11 ? 14.020 27.037 15.893 1.00 36.50 93 VAL D N 1
ATOM 4349 C CA . VAL D 2 11 ? 13.898 26.012 16.922 1.00 36.16 93 VAL D CA 1
ATOM 4350 C C . VAL D 2 11 ? 12.799 26.353 17.931 1.00 41.18 93 VAL D C 1
ATOM 4351 O O . VAL D 2 11 ? 11.934 25.512 18.229 1.00 40.90 93 VAL D O 1
ATOM 4355 N N . CYS D 2 12 ? 12.827 27.567 18.507 1.00 41.44 94 CYS D N 1
ATOM 4356 C CA . CYS D 2 12 ? 11.915 27.894 19.605 1.00 37.68 94 CYS D CA 1
ATOM 4357 C C . CYS D 2 12 ? 10.753 28.791 19.195 1.00 41.65 94 CYS D C 1
ATOM 4358 O O . CYS D 2 12 ? 9.812 28.945 19.978 1.00 44.15 94 CYS D O 1
ATOM 4361 N N . HIS D 2 13 ? 10.814 29.403 18.012 1.00 43.33 95 HIS D N 1
ATOM 4362 C CA . HIS D 2 13 ? 9.745 30.199 17.393 1.00 43.41 95 HIS D CA 1
ATOM 4363 C C . HIS D 2 13 ? 9.568 31.567 18.031 1.00 44.47 95 HIS D C 1
ATOM 4364 O O . HIS D 2 13 ? 8.520 32.192 17.868 1.00 44.34 95 HIS D O 1
ATOM 4371 N N . ARG D 2 14 ? 10.585 32.094 18.697 1.00 47.04 96 ARG D N 1
ATOM 4372 C CA . ARG D 2 14 ? 10.483 33.421 19.284 1.00 47.83 96 ARG D CA 1
ATOM 4373 C C . ARG D 2 14 ? 11.430 34.417 18.615 1.00 46.33 96 ARG D C 1
ATOM 4374 O O . ARG D 2 14 ? 12.459 34.044 18.046 1.00 45.37 96 ARG D O 1
ATOM 4382 N N . GLU D 2 15 ? 11.060 35.690 18.693 1.00 45.13 97 GLU D N 1
ATOM 4383 C CA . GLU D 2 15 ? 11.888 36.787 18.212 1.00 49.21 97 GLU D CA 1
ATOM 4384 C C . GLU D 2 15 ? 13.174 36.904 19.036 1.00 49.78 97 GLU D C 1
ATOM 4385 O O . GLU D 2 15 ? 13.502 36.049 19.860 1.00 50.58 97 GLU D O 1
ATOM 4391 N N . GLY D 2 16 ? 13.926 37.979 18.814 1.00 52.53 98 GLY D N 1
ATOM 4392 C CA . GLY D 2 16 ? 15.203 38.210 19.467 1.00 51.56 98 GLY D CA 1
ATOM 4393 C C . GLY D 2 16 ? 16.352 38.172 18.471 1.00 51.91 98 GLY D C 1
ATOM 4394 O O . GLY D 2 16 ? 16.163 38.005 17.266 1.00 52.22 98 GLY D O 1
ATOM 4395 N N . GLN D 2 17 ? 17.569 38.313 19.003 1.00 55.62 99 GLN D N 1
ATOM 4396 C CA . GLN D 2 17 ? 18.758 38.337 18.158 1.00 60.16 99 GLN D CA 1
ATOM 4397 C C . GLN D 2 17 ? 19.093 36.934 17.672 1.00 57.84 99 GLN D C 1
ATOM 4398 O O . GLN D 2 17 ? 19.235 35.998 18.466 1.00 55.32 99 GLN D O 1
ATOM 4404 N N . VAL D 2 18 ? 19.251 36.807 16.359 1.00 56.58 100 VAL D N 1
ATOM 4405 C CA . VAL D 2 18 ? 19.300 35.527 15.677 1.00 51.33 100 VAL D CA 1
ATOM 4406 C C . VAL D 2 18 ? 20.443 35.520 14.671 1.00 54.20 100 VAL D C 1
ATOM 4407 O O . VAL D 2 18 ? 20.783 36.542 14.066 1.00 58.85 100 VAL D O 1
ATOM 4411 N N . LEU D 2 19 ? 21.050 34.353 14.511 1.00 54.31 101 LEU D N 1
ATOM 4412 C CA . LEU D 2 19 ? 21.854 34.074 13.336 1.00 61.52 101 LEU D CA 1
ATOM 4413 C C . LEU D 2 19 ? 20.949 33.883 12.123 1.00 62.78 101 LEU D C 1
ATOM 4414 O O . LEU D 2 19 ? 19.864 33.289 12.221 1.00 60.23 101 LEU D O 1
ATOM 4419 N N . CYS D 2 20 ? 21.403 34.394 10.977 1.00 64.03 102 CYS D N 1
ATOM 4420 C CA . CYS D 2 20 ? 20.664 34.321 9.721 1.00 63.22 102 CYS D CA 1
ATOM 4421 C C . CYS D 2 20 ? 21.349 33.382 8.736 1.00 61.66 102 CYS D C 1
ATOM 4422 O O . CYS D 2 20 ? 22.575 33.426 8.557 1.00 63.19 102 CYS D O 1
ATOM 4425 N N . CYS D 2 21 ? 20.553 32.566 8.064 1.00 55.22 103 CYS D N 1
ATOM 4426 C CA . CYS D 2 21 ? 21.120 31.673 7.070 1.00 54.55 103 CYS D CA 1
ATOM 4427 C C . CYS D 2 21 ? 21.328 32.417 5.757 1.00 55.13 103 CYS D C 1
ATOM 4428 O O . CYS D 2 21 ? 20.432 33.117 5.294 1.00 51.28 103 CYS D O 1
ATOM 4431 N N . GLU D 2 22 ? 22.503 32.251 5.146 1.00 56.38 104 GLU D N 1
ATOM 4432 C CA . GLU D 2 22 ? 22.705 32.816 3.818 1.00 64.94 104 GLU D CA 1
ATOM 4433 C C . GLU D 2 22 ? 21.993 32.033 2.734 1.00 67.14 104 GLU D C 1
ATOM 4434 O O . GLU D 2 22 ? 21.897 32.532 1.609 1.00 71.82 104 GLU D O 1
ATOM 4440 N N . LEU D 2 23 ? 21.493 30.833 3.033 1.00 66.85 105 LEU D N 1
ATOM 4441 C CA . LEU D 2 23 ? 20.985 29.941 2.002 1.00 68.38 105 LEU D CA 1
ATOM 4442 C C . LEU D 2 23 ? 19.475 29.794 1.998 1.00 67.35 105 LEU D C 1
ATOM 4443 O O . LEU D 2 23 ? 18.932 29.302 1.009 1.00 72.84 105 LEU D O 1
ATOM 4448 N N . CYS D 2 24 ? 18.790 30.223 3.049 1.00 59.99 106 CYS D N 1
ATOM 4449 C CA . CYS D 2 24 ? 17.356 29.992 3.199 1.00 52.37 106 CYS D CA 1
ATOM 4450 C C . CYS D 2 24 ? 16.817 31.032 4.171 1.00 52.35 106 CYS D C 1
ATOM 4451 O O . CYS D 2 24 ? 17.586 31.695 4.874 1.00 55.33 106 CYS D O 1
ATOM 4454 N N . PRO D 2 25 ? 15.486 31.177 4.256 1.00 50.14 107 PRO D N 1
ATOM 4455 C CA . PRO D 2 25 ? 14.916 32.209 5.147 1.00 52.37 107 PRO D CA 1
ATOM 4456 C C . PRO D 2 25 ? 15.116 31.970 6.661 1.00 53.81 107 PRO D C 1
ATOM 4457 O O . PRO D 2 25 ? 14.902 32.912 7.442 1.00 57.27 107 PRO D O 1
ATOM 4461 N N . ARG D 2 26 ? 15.529 30.780 7.098 1.00 49.37 108 ARG D N 1
ATOM 4462 C CA . ARG D 2 26 ? 15.491 30.431 8.512 1.00 44.58 108 ARG D CA 1
ATOM 4463 C C . ARG D 2 26 ? 16.475 31.280 9.323 1.00 47.15 108 ARG D C 1
ATOM 4464 O O . ARG D 2 26 ? 17.507 31.728 8.815 1.00 52.41 108 ARG D O 1
ATOM 4472 N N . VAL D 2 27 ? 16.125 31.532 10.590 1.00 44.16 109 VAL D N 1
ATOM 4473 C CA . VAL D 2 27 ? 16.985 32.210 11.560 1.00 45.94 109 VAL D CA 1
ATOM 4474 C C . VAL D 2 27 ? 16.963 31.418 12.860 1.00 43.26 109 VAL D C 1
ATOM 4475 O O . VAL D 2 27 ? 15.992 30.724 13.165 1.00 38.18 109 VAL D O 1
ATOM 4479 N N . TYR D 2 28 ? 18.041 31.521 13.633 1.00 46.11 110 TYR D N 1
ATOM 4480 C CA . TYR D 2 28 ? 18.186 30.720 14.842 1.00 46.00 110 TYR D CA 1
ATOM 4481 C C . TYR D 2 28 ? 18.754 31.561 15.976 1.00 51.11 110 TYR D C 1
ATOM 4482 O O . TYR D 2 28 ? 19.714 32.301 15.763 1.00 52.68 110 TYR D O 1
ATOM 4491 N N . HIS D 2 29 ? 18.209 31.424 17.185 1.00 51.16 111 HIS D N 1
ATOM 4492 C CA . HIS D 2 29 ? 18.947 31.879 18.361 1.00 53.38 111 HIS D CA 1
ATOM 4493 C C . HIS D 2 29 ? 20.246 31.097 18.470 1.00 53.08 111 HIS D C 1
ATOM 4494 O O . HIS D 2 29 ? 20.235 29.866 18.434 1.00 53.10 111 HIS D O 1
ATOM 4501 N N . ALA D 2 30 ? 21.368 31.804 18.613 1.00 54.80 112 ALA D N 1
ATOM 4502 C CA . ALA D 2 30 ? 22.651 31.117 18.738 1.00 54.64 112 ALA D CA 1
ATOM 4503 C C . ALA D 2 30 ? 22.628 30.129 19.900 1.00 57.24 112 ALA D C 1
ATOM 4504 O O . ALA D 2 30 ? 23.004 28.957 19.746 1.00 57.26 112 ALA D O 1
ATOM 4506 N N . LYS D 2 31 ? 22.147 30.575 21.067 1.00 58.60 113 LYS D N 1
ATOM 4507 C CA . LYS D 2 31 ? 22.076 29.690 22.222 1.00 58.38 113 LYS D CA 1
ATOM 4508 C C . LYS D 2 31 ? 21.068 28.563 22.024 1.00 55.77 113 LYS D C 1
ATOM 4509 O O . LYS D 2 31 ? 21.070 27.610 22.800 1.00 57.31 113 LYS D O 1
ATOM 4511 N N . CYS D 2 32 ? 20.220 28.625 21.000 1.00 55.50 114 CYS D N 1
ATOM 4512 C CA . CYS D 2 32 ? 19.334 27.503 20.721 1.00 54.16 114 CYS D CA 1
ATOM 4513 C C . CYS D 2 32 ? 20.034 26.379 19.971 1.00 60.03 114 CYS D C 1
ATOM 4514 O O . CYS D 2 32 ? 19.525 25.252 19.959 1.00 61.89 114 CYS D O 1
ATOM 4517 N N . LEU D 2 33 ? 21.178 26.651 19.344 1.00 62.81 115 LEU D N 1
ATOM 4518 C CA . LEU D 2 33 ? 21.985 25.606 18.735 1.00 64.23 115 LEU D CA 1
ATOM 4519 C C . LEU D 2 33 ? 23.111 25.141 19.651 1.00 71.54 115 LEU D C 1
ATOM 4520 O O . LEU D 2 33 ? 23.982 24.378 19.215 1.00 73.73 115 LEU D O 1
ATOM 4525 N N . ARG D 2 34 ? 23.108 25.586 20.908 1.00 78.67 116 ARG D N 1
ATOM 4526 C CA . ARG D 2 34 ? 24.188 25.297 21.846 1.00 83.08 116 ARG D CA 1
ATOM 4527 C C . ARG D 2 34 ? 25.532 25.712 21.253 1.00 91.68 116 ARG D C 1
ATOM 4528 O O . ARG D 2 34 ? 26.517 24.972 21.306 1.00 95.95 116 ARG D O 1
ATOM 4530 N N . LEU D 2 35 ? 25.562 26.901 20.652 1.00 94.56 117 LEU D N 1
ATOM 4531 C CA . LEU D 2 35 ? 26.790 27.497 20.137 1.00 100.10 117 LEU D CA 1
ATOM 4532 C C . LEU D 2 35 ? 27.347 28.451 21.180 1.00 109.77 117 LEU D C 1
ATOM 4533 O O . LEU D 2 35 ? 26.609 29.277 21.725 1.00 109.43 117 LEU D O 1
ATOM 4538 N N . THR D 2 36 ? 28.644 28.342 21.445 1.00 123.59 118 THR D N 1
ATOM 4539 C CA . THR D 2 36 ? 29.299 29.152 22.462 1.00 130.27 118 THR D CA 1
ATOM 4540 C C . THR D 2 36 ? 29.766 30.513 21.942 1.00 133.74 118 THR D C 1
ATOM 4541 O O . THR D 2 36 ? 30.321 31.298 22.719 1.00 136.62 118 THR D O 1
ATOM 4545 N N . SER D 2 37 ? 29.544 30.816 20.664 1.00 131.58 119 SER D N 1
ATOM 4546 C CA . SER D 2 37 ? 29.981 32.077 20.080 1.00 130.82 119 SER D CA 1
ATOM 4547 C C . SER D 2 37 ? 29.228 32.300 18.777 1.00 127.22 119 SER D C 1
ATOM 4548 O O . SER D 2 37 ? 28.734 31.356 18.154 1.00 125.32 119 SER D O 1
ATOM 4551 N N . GLU D 2 38 ? 29.149 33.563 18.375 1.00 130.02 120 GLU D N 1
ATOM 4552 C CA . GLU D 2 38 ? 28.619 33.892 17.056 1.00 126.28 120 GLU D CA 1
ATOM 4553 C C . GLU D 2 38 ? 29.717 33.685 16.018 1.00 126.64 120 GLU D C 1
ATOM 4554 O O . GLU D 2 38 ? 30.795 34.273 16.153 1.00 130.68 120 GLU D O 1
ATOM 4556 N N . PRO D 2 39 ? 29.502 32.853 14.995 1.00 110.82 121 PRO D N 1
ATOM 4557 C CA . PRO D 2 39 ? 30.559 32.607 14.000 1.00 109.27 121 PRO D CA 1
ATOM 4558 C C . PRO D 2 39 ? 30.612 33.724 12.964 1.00 106.88 121 PRO D C 1
ATOM 4559 O O . PRO D 2 39 ? 29.585 34.132 12.416 1.00 105.16 121 PRO D O 1
ATOM 4563 N N . GLU D 2 40 ? 31.822 34.214 12.698 1.00 109.55 122 GLU D N 1
ATOM 4564 C CA . GLU D 2 40 ? 32.013 35.317 11.768 1.00 109.49 122 GLU D CA 1
ATOM 4565 C C . GLU D 2 40 ? 31.720 34.877 10.333 1.00 110.45 122 GLU D C 1
ATOM 4566 O O . GLU D 2 40 ? 31.774 33.692 9.986 1.00 109.98 122 GLU D O 1
ATOM 4568 N N . GLY D 2 41 ? 31.400 35.855 9.494 1.00 109.90 123 GLY D N 1
ATOM 4569 C CA . GLY D 2 41 ? 31.184 35.589 8.089 1.00 107.23 123 GLY D CA 1
ATOM 4570 C C . GLY D 2 41 ? 29.859 34.907 7.815 1.00 98.31 123 GLY D C 1
ATOM 4571 O O . GLY D 2 41 ? 28.975 34.813 8.668 1.00 95.92 123 GLY D O 1
ATOM 4572 N N . ASP D 2 42 ? 29.731 34.427 6.580 1.00 95.03 124 ASP D N 1
ATOM 4573 C CA . ASP D 2 42 ? 28.500 33.781 6.146 1.00 88.66 124 ASP D CA 1
ATOM 4574 C C . ASP D 2 42 ? 28.208 32.551 6.998 1.00 83.19 124 ASP D C 1
ATOM 4575 O O . ASP D 2 42 ? 29.114 31.918 7.548 1.00 85.36 124 ASP D O 1
ATOM 4580 N N . TRP D 2 43 ? 26.925 32.213 7.104 1.00 74.59 125 TRP D N 1
ATOM 4581 C CA . TRP D 2 43 ? 26.512 31.120 7.968 1.00 69.46 125 TRP D CA 1
ATOM 4582 C C . TRP D 2 43 ? 25.448 30.264 7.294 1.00 64.88 125 TRP D C 1
ATOM 4583 O O . TRP D 2 43 ? 24.411 30.773 6.857 1.00 62.47 125 TRP D O 1
ATOM 4594 N N . PHE D 2 44 ? 25.704 28.965 7.222 1.00 64.86 126 PHE D N 1
ATOM 4595 C CA . PHE D 2 44 ? 24.752 28.011 6.675 1.00 64.02 126 PHE D CA 1
ATOM 4596 C C . PHE D 2 44 ? 24.085 27.269 7.822 1.00 59.16 126 PHE D C 1
ATOM 4597 O O . PHE D 2 44 ? 24.766 26.750 8.712 1.00 59.31 126 PHE D O 1
ATOM 4605 N N . CYS D 2 45 ? 22.759 27.232 7.803 1.00 59.36 127 CYS D N 1
ATOM 4606 C CA . CYS D 2 45 ? 21.995 26.747 8.940 1.00 59.05 127 CYS D CA 1
ATOM 4607 C C . CYS D 2 45 ? 21.933 25.215 8.955 1.00 59.24 127 CYS D C 1
ATOM 4608 O O . CYS D 2 45 ? 22.164 24.565 7.929 1.00 58.74 127 CYS D O 1
ATOM 4611 N N . PRO D 2 46 ? 21.628 24.614 10.121 1.00 57.13 128 PRO D N 1
ATOM 4612 C CA . PRO D 2 46 ? 21.662 23.138 10.229 1.00 48.78 128 PRO D CA 1
ATOM 4613 C C . PRO D 2 46 ? 20.757 22.415 9.257 1.00 45.72 128 PRO D C 1
ATOM 4614 O O . PRO D 2 46 ? 21.131 21.345 8.762 1.00 51.30 128 PRO D O 1
ATOM 4618 N N . GLU D 2 47 ? 19.568 22.944 8.977 1.00 38.84 129 GLU D N 1
ATOM 4619 C CA . GLU D 2 47 ? 18.742 22.333 7.946 1.00 40.66 129 GLU D CA 1
ATOM 4620 C C . GLU D 2 47 ? 19.474 22.314 6.609 1.00 46.30 129 GLU D C 1
ATOM 4621 O O . GLU D 2 47 ? 19.507 21.286 5.917 1.00 49.17 129 GLU D O 1
ATOM 4627 N N . CYS D 2 48 ? 20.086 23.447 6.240 1.00 44.28 130 CYS D N 1
ATOM 4628 C CA . CYS D 2 48 ? 20.762 23.550 4.954 1.00 47.48 130 CYS D CA 1
ATOM 4629 C C . CYS D 2 48 ? 21.993 22.655 4.894 1.00 50.65 130 CYS D C 1
ATOM 4630 O O . CYS D 2 48 ? 22.213 21.967 3.889 1.00 50.51 130 CYS D O 1
ATOM 4633 N N . GLU D 2 49 ? 22.811 22.650 5.952 1.00 52.66 131 GLU D N 1
ATOM 4634 C CA . GLU D 2 49 ? 23.961 21.753 5.968 1.00 55.96 131 GLU D CA 1
ATOM 4635 C C . GLU D 2 49 ? 23.516 20.308 5.818 1.00 56.47 131 GLU D C 1
ATOM 4636 O O . GLU D 2 49 ? 24.064 19.547 4.999 1.00 59.79 131 GLU D O 1
ATOM 4642 N N . LYS D 2 50 ? 22.486 19.925 6.566 1.00 53.74 132 LYS D N 1
ATOM 4643 C CA . LYS D 2 50 ? 22.055 18.539 6.527 1.00 53.49 132 LYS D CA 1
ATOM 4644 C C . LYS D 2 50 ? 21.523 18.173 5.148 1.00 49.25 132 LYS D C 1
ATOM 4645 O O . LYS D 2 50 ? 21.919 17.150 4.585 1.00 49.92 132 LYS D O 1
ATOM 4651 N N . ILE D 2 51 ? 20.679 19.026 4.559 1.00 50.37 133 ILE D N 1
ATOM 4652 C CA . ILE D 2 51 ? 20.203 18.792 3.190 1.00 51.31 133 ILE D CA 1
ATOM 4653 C C . ILE D 2 51 ? 21.381 18.650 2.225 1.00 51.51 133 ILE D C 1
ATOM 4654 O O . ILE D 2 51 ? 21.401 17.747 1.379 1.00 48.84 133 ILE D O 1
ATOM 4659 N N . THR D 2 52 ? 22.376 19.539 2.334 1.00 52.92 134 THR D N 1
ATOM 4660 C CA . THR D 2 52 ? 23.557 19.463 1.473 1.00 57.01 134 THR D CA 1
ATOM 4661 C C . THR D 2 52 ? 24.183 18.069 1.513 1.00 60.43 134 THR D C 1
ATOM 4662 O O . THR D 2 52 ? 24.402 17.446 0.467 1.00 62.21 134 THR D O 1
ATOM 4666 N N . VAL D 2 53 ? 24.470 17.561 2.719 1.00 60.03 135 VAL D N 1
ATOM 4667 C CA . VAL D 2 53 ? 25.077 16.235 2.824 1.00 61.35 135 VAL D CA 1
ATOM 4668 C C . VAL D 2 53 ? 24.150 15.170 2.251 1.00 59.56 135 VAL D C 1
ATOM 4669 O O . VAL D 2 53 ? 24.595 14.256 1.546 1.00 61.90 135 VAL D O 1
ATOM 4673 N N . ALA D 2 54 ? 22.846 15.284 2.528 1.00 54.43 136 ALA D N 1
ATOM 4674 C CA . ALA D 2 54 ? 21.871 14.315 2.047 1.00 52.03 136 ALA D CA 1
ATOM 4675 C C . ALA D 2 54 ? 21.738 14.303 0.527 1.00 58.31 136 ALA D C 1
ATOM 4676 O O . ALA D 2 54 ? 21.258 13.306 -0.033 1.00 60.09 136 ALA D O 1
ATOM 4678 N N . GLU D 2 55 ? 22.138 15.375 -0.156 1.00 59.68 137 GLU D N 1
ATOM 4679 C CA . GLU D 2 55 ? 21.976 15.458 -1.601 1.00 60.96 137 GLU D CA 1
ATOM 4680 C C . GLU D 2 55 ? 23.284 15.264 -2.352 1.00 65.38 137 GLU D C 1
ATOM 4681 O O . GLU D 2 55 ? 23.282 15.270 -3.587 1.00 68.30 137 GLU D O 1
ATOM 4687 N N . CYS D 2 56 ? 24.393 15.081 -1.644 1.00 66.38 138 CYS D N 1
ATOM 4688 C CA . CYS D 2 56 ? 25.694 14.873 -2.264 1.00 69.79 138 CYS D CA 1
ATOM 4689 C C . CYS D 2 56 ? 25.866 13.396 -2.602 1.00 72.97 138 CYS D C 1
ATOM 4690 O O . CYS D 2 56 ? 25.527 12.527 -1.791 1.00 73.97 138 CYS D O 1
ATOM 4693 N N . ILE D 2 57 ? 26.383 13.109 -3.799 1.00 75.25 139 ILE D N 1
ATOM 4694 C CA . ILE D 2 57 ? 26.387 11.726 -4.277 1.00 78.97 139 ILE D CA 1
ATOM 4695 C C . ILE D 2 57 ? 27.232 10.841 -3.373 1.00 80.22 139 ILE D C 1
ATOM 4696 O O . ILE D 2 57 ? 26.908 9.667 -3.152 1.00 80.22 139 ILE D O 1
ATOM 4701 N N . GLU D 2 58 ? 28.325 11.383 -2.835 1.00 81.87 140 GLU D N 1
ATOM 4702 C CA . GLU D 2 58 ? 29.195 10.584 -1.985 1.00 81.84 140 GLU D CA 1
ATOM 4703 C C . GLU D 2 58 ? 28.578 10.300 -0.619 1.00 80.66 140 GLU D C 1
ATOM 4704 O O . GLU D 2 58 ? 28.983 9.334 0.030 1.00 84.24 140 GLU D O 1
ATOM 4706 N N . THR D 2 59 ? 27.612 11.095 -0.158 1.00 73.91 141 THR D N 1
ATOM 4707 C CA . THR D 2 59 ? 27.113 10.918 1.202 1.00 71.11 141 THR D CA 1
ATOM 4708 C C . THR D 2 59 ? 25.624 10.611 1.282 1.00 66.52 141 THR D C 1
ATOM 4709 O O . THR D 2 59 ? 25.071 10.611 2.390 1.00 66.10 141 THR D O 1
ATOM 4713 N N . GLN D 2 60 ? 24.967 10.320 0.164 1.00 66.42 142 GLN D N 1
ATOM 4714 C CA . GLN D 2 60 ? 23.521 10.179 0.195 1.00 66.02 142 GLN D CA 1
ATOM 4715 C C . GLN D 2 60 ? 23.111 8.805 0.737 1.00 66.04 142 GLN D C 1
ATOM 4716 O O . GLN D 2 60 ? 23.914 7.875 0.826 1.00 68.16 142 GLN D O 1
ATOM 4722 N N . SER D 2 61 ? 21.833 8.678 1.095 1.00 59.93 143 SER D N 1
ATOM 4723 C CA . SER D 2 61 ? 21.363 7.447 1.711 1.00 57.85 143 SER D CA 1
ATOM 4724 C C . SER D 2 61 ? 21.217 6.334 0.675 1.00 57.49 143 SER D C 1
ATOM 4725 O O . SER D 2 61 ? 21.123 6.581 -0.529 1.00 59.95 143 SER D O 1
ATOM 4728 N N . LYS D 2 62 ? 21.203 5.089 1.158 1.00 57.46 144 LYS D N 1
ATOM 4729 C CA . LYS D 2 62 ? 20.972 3.965 0.248 1.00 62.88 144 LYS D CA 1
ATOM 4730 C C . LYS D 2 62 ? 19.661 4.142 -0.514 1.00 63.89 144 LYS D C 1
ATOM 4731 O O . LYS D 2 62 ? 19.582 3.850 -1.716 1.00 64.67 144 LYS D O 1
ATOM 4735 N N . ALA D 2 63 ? 18.629 4.640 0.173 1.00 58.92 145 ALA D N 1
ATOM 4736 C CA . ALA D 2 63 ? 17.369 4.960 -0.482 1.00 56.79 145 ALA D CA 1
ATOM 4737 C C . ALA D 2 63 ? 17.571 5.947 -1.629 1.00 57.34 145 ALA D C 1
ATOM 4738 O O . ALA D 2 63 ? 17.069 5.735 -2.736 1.00 59.95 145 ALA D O 1
ATOM 4740 N N . MET D 2 64 ? 18.312 7.031 -1.387 1.00 56.92 146 MET D N 1
ATOM 4741 C CA . MET D 2 64 ? 18.496 8.054 -2.412 1.00 57.87 146 MET D CA 1
ATOM 4742 C C . MET D 2 64 ? 19.263 7.547 -3.620 1.00 62.17 146 MET D C 1
ATOM 4743 O O . MET D 2 64 ? 19.079 8.075 -4.720 1.00 63.36 146 MET D O 1
ATOM 4748 N N . THR D 2 65 ? 20.161 6.571 -3.444 1.00 66.91 147 THR D N 1
ATOM 4749 C CA . THR D 2 65 ? 20.988 6.149 -4.575 1.00 73.18 147 THR D CA 1
ATOM 4750 C C . THR D 2 65 ? 20.177 5.389 -5.611 1.00 73.74 147 THR D C 1
ATOM 4751 O O . THR D 2 65 ? 20.450 5.502 -6.810 1.00 78.43 147 THR D O 1
ATOM 4755 N N . MET D 2 66 ? 19.181 4.627 -5.175 1.00 73.89 148 MET D N 1
ATOM 4756 C CA . MET D 2 66 ? 18.307 3.891 -6.084 1.00 74.18 148 MET D CA 1
ATOM 4757 C C . MET D 2 66 ? 17.048 4.674 -6.452 1.00 70.86 148 MET D C 1
ATOM 4758 O O . MET D 2 66 ? 15.967 4.099 -6.554 1.00 74.80 148 MET D O 1
ATOM 4763 N N . LEU D 2 67 ? 17.139 5.981 -6.665 1.00 59.79 149 LEU D N 1
ATOM 4764 C CA . LEU D 2 67 ? 15.966 6.779 -6.988 1.00 56.09 149 LEU D CA 1
ATOM 4765 C C . LEU D 2 67 ? 16.378 7.945 -7.869 1.00 59.66 149 LEU D C 1
ATOM 4766 O O . LEU D 2 67 ? 17.345 8.642 -7.554 1.00 61.17 149 LEU D O 1
ATOM 4771 N N . THR D 2 68 ? 15.650 8.170 -8.957 1.00 61.69 150 THR D N 1
ATOM 4772 C CA . THR D 2 68 ? 15.821 9.446 -9.633 1.00 61.39 150 THR D CA 1
ATOM 4773 C C . THR D 2 68 ? 14.968 10.500 -8.939 1.00 56.48 150 THR D C 1
ATOM 4774 O O . THR D 2 68 ? 14.099 10.192 -8.122 1.00 54.85 150 THR D O 1
ATOM 4778 N N . ILE D 2 69 ? 15.225 11.760 -9.278 1.00 56.83 151 ILE D N 1
ATOM 4779 C CA . ILE D 2 69 ? 14.491 12.862 -8.661 1.00 53.81 151 ILE D CA 1
ATOM 4780 C C . ILE D 2 69 ? 13.001 12.735 -8.960 1.00 56.05 151 ILE D C 1
ATOM 4781 O O . ILE D 2 69 ? 12.153 13.029 -8.106 1.00 55.41 151 ILE D O 1
ATOM 4786 N N . GLU D 2 70 ? 12.668 12.232 -10.156 1.00 58.28 152 GLU D N 1
ATOM 4787 C CA . GLU D 2 70 ? 11.279 11.981 -10.532 1.00 59.08 152 GLU D CA 1
ATOM 4788 C C . GLU D 2 70 ? 10.633 10.950 -9.615 1.00 59.55 152 GLU D C 1
ATOM 4789 O O . GLU D 2 70 ? 9.486 11.123 -9.169 1.00 60.39 152 GLU D O 1
ATOM 4795 N N . GLN D 2 71 ? 11.354 9.863 -9.331 1.00 61.76 153 GLN D N 1
ATOM 4796 C CA . GLN D 2 71 ? 10.829 8.827 -8.447 1.00 60.67 153 GLN D CA 1
ATOM 4797 C C . GLN D 2 71 ? 10.656 9.354 -7.024 1.00 58.31 153 GLN D C 1
ATOM 4798 O O . GLN D 2 71 ? 9.587 9.190 -6.411 1.00 61.31 153 GLN D O 1
ATOM 4804 N N . LEU D 2 72 ? 11.685 10.008 -6.484 1.00 53.41 154 LEU D N 1
ATOM 4805 C CA . LEU D 2 72 ? 11.517 10.651 -5.189 1.00 50.59 154 LEU D CA 1
ATOM 4806 C C . LEU D 2 72 ? 10.255 11.500 -5.170 1.00 48.90 154 LEU D C 1
ATOM 4807 O O . LEU D 2 72 ? 9.478 11.449 -4.209 1.00 50.51 154 LEU D O 1
ATOM 4812 N N . SER D 2 73 ? 10.016 12.262 -6.239 1.00 45.67 155 SER D N 1
ATOM 4813 C CA . SER D 2 73 ? 8.838 13.121 -6.266 1.00 46.94 155 SER D CA 1
ATOM 4814 C C . SER D 2 73 ? 7.557 12.312 -6.156 1.00 49.26 155 SER D C 1
ATOM 4815 O O . SER D 2 73 ? 6.626 12.696 -5.430 1.00 50.72 155 SER D O 1
ATOM 4818 N N . TYR D 2 74 ? 7.495 11.182 -6.859 1.00 46.05 156 TYR D N 1
ATOM 4819 C CA . TYR D 2 74 ? 6.302 10.347 -6.785 1.00 43.97 156 TYR D CA 1
ATOM 4820 C C . TYR D 2 74 ? 6.058 9.893 -5.347 1.00 41.73 156 TYR D C 1
ATOM 4821 O O . TYR D 2 74 ? 4.941 10.034 -4.804 1.00 44.30 156 TYR D O 1
ATOM 4830 N N . LEU D 2 75 ? 7.110 9.397 -4.681 1.00 36.97 157 LEU D N 1
ATOM 4831 C CA . LEU D 2 75 ? 6.920 8.967 -3.294 1.00 37.65 157 LEU D CA 1
ATOM 4832 C C . LEU D 2 75 ? 6.456 10.128 -2.419 1.00 37.35 157 LEU D C 1
ATOM 4833 O O . LEU D 2 75 ? 5.597 9.952 -1.546 1.00 37.63 157 LEU D O 1
ATOM 4838 N N . LEU D 2 76 ? 6.988 11.332 -2.663 1.00 38.05 158 LEU D N 1
ATOM 4839 C CA . LEU D 2 76 ? 6.595 12.481 -1.856 1.00 37.28 158 LEU D CA 1
ATOM 4840 C C . LEU D 2 76 ? 5.122 12.810 -2.062 1.00 39.45 158 LEU D C 1
ATOM 4841 O O . LEU D 2 76 ? 4.431 13.231 -1.117 1.00 40.28 158 LEU D O 1
ATOM 4846 N N . LYS D 2 77 ? 4.613 12.583 -3.281 1.00 36.34 159 LYS D N 1
ATOM 4847 C CA . LYS D 2 77 ? 3.184 12.761 -3.526 1.00 38.11 159 LYS D CA 1
ATOM 4848 C C . LYS D 2 77 ? 2.347 11.835 -2.646 1.00 41.79 159 LYS D C 1
ATOM 4849 O O . LYS D 2 77 ? 1.351 12.270 -2.036 1.00 46.01 159 LYS D O 1
ATOM 4855 N N . PHE D 2 78 ? 2.742 10.558 -2.542 1.00 40.97 160 PHE D N 1
ATOM 4856 C CA . PHE D 2 78 ? 2.001 9.673 -1.632 1.00 39.87 160 PHE D CA 1
ATOM 4857 C C . PHE D 2 78 ? 2.122 10.134 -0.181 1.00 38.73 160 PHE D C 1
ATOM 4858 O O . PHE D 2 78 ? 1.173 10.012 0.611 1.00 43.75 160 PHE D O 1
ATOM 4866 N N . ALA D 2 79 ? 3.291 10.639 0.202 1.00 39.28 161 ALA D N 1
ATOM 4867 C CA . ALA D 2 79 ? 3.459 11.103 1.576 1.00 37.24 161 ALA D CA 1
ATOM 4868 C C . ALA D 2 79 ? 2.481 12.223 1.892 1.00 40.50 161 ALA D C 1
ATOM 4869 O O . ALA D 2 79 ? 1.829 12.216 2.945 1.00 42.18 161 ALA D O 1
ATOM 4871 N N . ILE D 2 80 ? 2.345 13.188 0.972 1.00 43.92 162 ILE D N 1
ATOM 4872 C CA . ILE D 2 80 ? 1.350 14.240 1.154 1.00 43.25 162 ILE D CA 1
ATOM 4873 C C . ILE D 2 80 ? -0.047 13.652 1.271 1.00 45.50 162 ILE D C 1
ATOM 4874 O O . ILE D 2 80 ? -0.896 14.192 1.996 1.00 43.54 162 ILE D O 1
ATOM 4879 N N . GLN D 2 81 ? -0.318 12.538 0.576 1.00 48.94 163 GLN D N 1
ATOM 4880 C CA . GLN D 2 81 ? -1.602 11.867 0.792 1.00 51.92 163 GLN D CA 1
ATOM 4881 C C . GLN D 2 81 ? -1.760 11.409 2.241 1.00 46.11 163 GLN D C 1
ATOM 4882 O O . GLN D 2 81 ? -2.821 11.612 2.844 1.00 43.48 163 GLN D O 1
ATOM 4888 N N . LYS D 2 82 ? -0.713 10.814 2.833 1.00 45.75 164 LYS D N 1
ATOM 4889 C CA . LYS D 2 82 ? -0.866 10.358 4.221 1.00 47.39 164 LYS D CA 1
ATOM 4890 C C . LYS D 2 82 ? -0.962 11.529 5.194 1.00 46.66 164 LYS D C 1
ATOM 4891 O O . LYS D 2 82 ? -1.543 11.385 6.283 1.00 47.72 164 LYS D O 1
ATOM 4897 N N . MET D 2 83 ? -0.413 12.691 4.830 1.00 44.26 165 MET D N 1
ATOM 4898 C CA . MET D 2 83 ? -0.492 13.842 5.732 1.00 42.95 165 MET D CA 1
ATOM 4899 C C . MET D 2 83 ? -1.878 14.499 5.730 1.00 43.87 165 MET D C 1
ATOM 4900 O O . MET D 2 83 ? -2.301 15.044 6.753 1.00 44.40 165 MET D O 1
ATOM 4905 N N . LYS D 2 84 ? -2.598 14.477 4.609 1.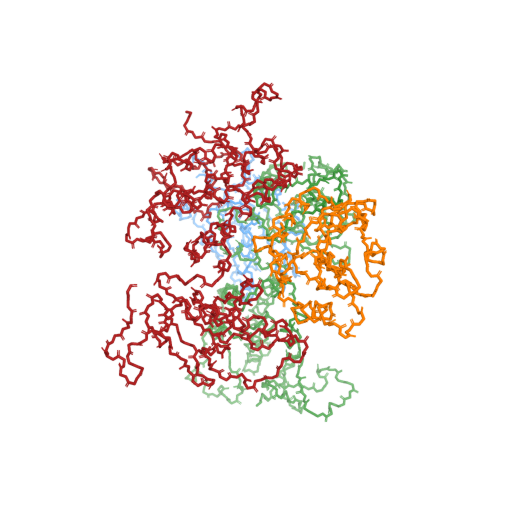00 43.88 166 LYS D N 1
ATOM 4906 C CA . LYS D 2 84 ? -3.944 15.045 4.589 1.00 46.99 166 LYS D CA 1
ATOM 4907 C C . LYS D 2 84 ? -4.965 14.167 5.300 1.00 47.83 166 LYS D C 1
ATOM 4908 O O . LYS D 2 84 ? -5.981 13.800 4.705 1.00 51.00 166 LYS D O 1
ATOM 4914 N N . GLN D 2 85 ? -4.719 13.808 6.553 1.00 48.37 167 GLN D N 1
ATOM 4915 C CA . GLN D 2 85 ? -5.731 13.084 7.309 1.00 48.27 167 GLN D CA 1
ATOM 4916 C C . GLN D 2 85 ? -6.961 13.968 7.520 1.00 52.65 167 GLN D C 1
ATOM 4917 O O . GLN D 2 85 ? -6.845 15.199 7.583 1.00 52.68 167 GLN D O 1
ATOM 4923 N N . PRO D 2 86 ? -8.147 13.371 7.636 1.00 52.67 168 PRO D N 1
ATOM 4924 C CA . PRO D 2 86 ? -9.332 14.151 8.021 1.00 54.17 168 PRO D CA 1
ATOM 4925 C C . PRO D 2 86 ? -9.080 14.965 9.284 1.00 54.24 168 PRO D C 1
ATOM 4926 O O . PRO D 2 86 ? -8.585 14.451 10.291 1.00 52.70 168 PRO D O 1
ATOM 4930 N N . GLY D 2 87 ? -9.433 16.253 9.218 1.00 55.82 169 GLY D N 1
ATOM 4931 C CA . GLY D 2 87 ? -9.184 17.200 10.282 1.00 52.66 169 GLY D CA 1
ATOM 4932 C C . GLY D 2 87 ? -8.067 18.177 9.992 1.00 52.42 169 GLY D C 1
ATOM 4933 O O . GLY D 2 87 ? -7.768 19.019 10.854 1.00 51.54 169 GLY D O 1
ATOM 4934 N N . THR D 2 88 ? -7.438 18.082 8.811 1.00 49.93 170 THR D N 1
ATOM 4935 C CA . THR D 2 88 ? -6.296 18.904 8.428 1.00 50.09 170 THR D CA 1
ATOM 4936 C C . THR D 2 88 ? -6.666 19.989 7.417 1.00 53.44 170 THR D C 1
ATOM 4937 O O . THR D 2 88 ? -5.779 20.525 6.741 1.00 49.09 170 THR D O 1
ATOM 4941 N N . ASP D 2 89 ? -7.960 20.327 7.311 1.00 58.74 171 ASP D N 1
ATOM 4942 C CA . ASP D 2 89 ? -8.412 21.225 6.252 1.00 61.81 171 ASP D CA 1
ATOM 4943 C C . ASP D 2 89 ? -7.749 22.589 6.359 1.00 58.35 171 ASP D C 1
ATOM 4944 O O . ASP D 2 89 ? -7.419 23.204 5.344 1.00 59.34 171 ASP D O 1
ATOM 4949 N N . ALA D 2 90 ? -7.518 23.064 7.583 1.00 54.38 172 ALA D N 1
ATOM 4950 C CA . ALA D 2 90 ? -6.891 24.365 7.791 1.00 50.42 172 ALA D CA 1
ATOM 4951 C C . ALA D 2 90 ? -5.494 24.452 7.194 1.00 51.69 172 ALA D C 1
ATOM 4952 O O . ALA D 2 90 ? -4.956 25.557 7.041 1.00 52.69 172 ALA D O 1
ATOM 4954 N N . PHE D 2 91 ? -4.878 23.319 6.866 1.00 51.31 173 PHE D N 1
ATOM 4955 C CA . PHE D 2 91 ? -3.519 23.348 6.348 1.00 50.27 173 PHE D CA 1
ATOM 4956 C C . PHE D 2 91 ? -3.433 22.909 4.897 1.00 50.51 173 PHE D C 1
ATOM 4957 O O . PHE D 2 91 ? -2.325 22.755 4.369 1.00 49.80 173 PHE D O 1
ATOM 4965 N N . GLN D 2 92 ? -4.567 22.744 4.228 1.00 52.60 174 GLN D N 1
ATOM 4966 C CA . GLN D 2 92 ? -4.556 22.170 2.890 1.00 54.36 174 GLN D CA 1
ATOM 4967 C C . GLN D 2 92 ? -4.413 23.218 1.798 1.00 55.80 174 GLN D C 1
ATOM 4968 O O . GLN D 2 92 ? -3.987 22.887 0.690 1.00 61.13 174 GLN D O 1
ATOM 4974 N N . LYS D 2 93 ? -4.720 24.468 2.090 1.00 49.79 175 LYS D N 1
ATOM 4975 C CA . LYS D 2 93 ? -4.569 25.583 1.182 1.00 49.35 175 LYS D CA 1
ATOM 4976 C C . LYS D 2 93 ? -3.866 26.691 1.968 1.00 52.88 175 LYS D C 1
ATOM 4977 O O . LYS D 2 93 ? -3.804 26.621 3.191 1.00 56.96 175 LYS D O 1
ATOM 4981 N N . PRO D 2 94 ? -3.284 27.669 1.281 1.00 53.31 176 PRO D N 1
ATOM 4982 C CA . PRO D 2 94 ? -2.626 28.753 2.023 1.00 51.62 176 PRO D CA 1
ATOM 4983 C C . PRO D 2 94 ? -3.610 29.433 2.954 1.00 52.18 176 PRO D C 1
ATOM 4984 O O . PRO D 2 94 ? -4.826 29.390 2.762 1.00 54.03 176 PRO D O 1
ATOM 4988 N N . VAL D 2 95 ? -3.068 30.034 4.002 1.00 50.72 177 VAL D N 1
ATOM 4989 C CA . VAL D 2 95 ? -3.861 30.918 4.842 1.00 51.84 177 VAL D CA 1
ATOM 4990 C C . VAL D 2 95 ? -4.390 32.012 3.929 1.00 58.77 177 VAL D C 1
ATOM 4991 O O . VAL D 2 95 ? -3.590 32.662 3.240 1.00 63.57 177 VAL D O 1
ATOM 4995 N N . PRO D 2 96 ? -5.708 32.225 3.857 1.00 58.99 178 PRO D N 1
ATOM 4996 C CA . PRO D 2 96 ? -6.258 33.281 2.986 1.00 59.61 178 PRO D CA 1
ATOM 4997 C C . PRO D 2 96 ? -5.945 34.656 3.550 1.00 61.02 178 PRO D C 1
ATOM 4998 O O . PRO D 2 96 ? -6.326 34.972 4.678 1.00 63.93 178 PRO D O 1
ATOM 5002 N N . LEU D 2 97 ? -5.267 35.487 2.758 1.00 64.07 179 LEU D N 1
ATOM 5003 C CA . LEU D 2 97 ? -4.986 36.842 3.222 1.00 66.29 179 LEU D CA 1
ATOM 5004 C C . LEU D 2 97 ? -6.251 37.664 3.409 1.00 69.74 179 LEU D C 1
ATOM 5005 O O . LEU D 2 97 ? -6.235 38.639 4.170 1.00 69.29 179 LEU D O 1
ATOM 5010 N N . GLU D 2 98 ? -7.344 37.300 2.735 1.00 75.71 180 GLU D N 1
ATOM 5011 C CA . GLU D 2 98 ? -8.603 38.001 2.963 1.00 83.00 180 GLU D CA 1
ATOM 5012 C C . GLU D 2 98 ? -9.062 37.828 4.412 1.00 85.66 180 GLU D C 1
ATOM 5013 O O . GLU D 2 98 ? -9.257 38.812 5.135 1.00 89.31 180 GLU D O 1
ATOM 5015 N N . GLN D 2 99 ? -9.191 36.581 4.869 1.00 84.03 181 GLN D N 1
ATOM 5016 C CA . GLN D 2 99 ? -9.654 36.301 6.226 1.00 82.92 181 GLN D CA 1
ATOM 5017 C C . GLN D 2 99 ? -8.606 36.582 7.307 1.00 80.95 181 GLN D C 1
ATOM 5018 O O . GLN D 2 99 ? -8.954 36.555 8.492 1.00 83.32 181 GLN D O 1
ATOM 5020 N N . HIS D 2 100 ? -7.344 36.828 6.957 1.00 76.30 182 HIS D N 1
ATOM 5021 C CA . HIS D 2 100 ? -6.345 37.265 7.936 1.00 72.16 182 HIS D CA 1
ATOM 5022 C C . HIS D 2 100 ? -5.359 38.195 7.241 1.00 70.69 182 HIS D C 1
ATOM 5023 O O . HIS D 2 100 ? -4.344 37.751 6.687 1.00 66.62 182 HIS D O 1
ATOM 5030 N N . PRO D 2 101 ? -5.623 39.507 7.258 1.00 74.01 183 PRO D N 1
ATOM 5031 C CA . PRO D 2 101 ? -4.714 40.440 6.560 1.00 77.49 183 PRO D CA 1
ATOM 5032 C C . PRO D 2 101 ? -3.365 40.625 7.245 1.00 78.92 183 PRO D C 1
ATOM 5033 O O . PRO D 2 101 ? -2.332 40.727 6.566 1.00 79.55 183 PRO D O 1
ATOM 5037 N N . ASP D 2 102 ? -3.335 40.666 8.576 1.00 79.39 184 ASP D N 1
ATOM 5038 C CA . ASP D 2 102 ? -2.072 40.808 9.292 1.00 77.25 184 ASP D CA 1
ATOM 5039 C C . ASP D 2 102 ? -1.159 39.595 9.153 1.00 75.01 184 ASP D C 1
ATOM 5040 O O . ASP D 2 102 ? -0.061 39.616 9.716 1.00 76.79 184 ASP D O 1
ATOM 5045 N N . TYR D 2 103 ? -1.576 38.543 8.445 1.00 70.80 185 TYR D N 1
ATOM 5046 C CA . TYR D 2 103 ? -0.780 37.317 8.408 1.00 64.85 185 TYR D CA 1
ATOM 5047 C C . TYR D 2 103 ? 0.625 37.573 7.870 1.00 65.05 185 TYR D C 1
ATOM 5048 O O . TYR D 2 103 ? 1.615 37.068 8.422 1.00 64.61 185 TYR D O 1
ATOM 5057 N N . ALA D 2 104 ? 0.731 38.370 6.803 1.00 63.03 186 ALA D N 1
ATOM 5058 C CA . ALA D 2 104 ? 2.032 38.693 6.226 1.00 60.37 186 ALA D CA 1
ATOM 5059 C C . ALA D 2 104 ? 2.947 39.364 7.246 1.00 58.05 186 ALA D C 1
ATOM 5060 O O . ALA D 2 104 ? 4.173 39.234 7.166 1.00 55.77 186 ALA D O 1
ATOM 5062 N N . GLU D 2 105 ? 2.369 40.078 8.209 1.00 56.90 187 GLU D N 1
ATOM 5063 C CA . GLU D 2 105 ? 3.132 40.775 9.226 1.00 58.96 187 GLU D CA 1
ATOM 5064 C C . GLU D 2 105 ? 3.794 39.830 10.222 1.00 59.56 187 GLU D C 1
ATOM 5065 O O . GLU D 2 105 ? 4.676 40.261 10.969 1.00 60.12 187 GLU D O 1
ATOM 5071 N N . TYR D 2 106 ? 3.414 38.562 10.240 1.00 58.95 188 TYR D N 1
ATOM 5072 C CA . TYR D 2 106 ? 3.970 37.596 11.180 1.00 58.85 188 TYR D CA 1
ATOM 5073 C C . TYR D 2 106 ? 4.714 36.476 10.494 1.00 55.53 188 TYR D C 1
ATOM 5074 O O . TYR D 2 106 ? 5.726 35.988 11.013 1.00 53.09 188 TYR D O 1
ATOM 5083 N N . ILE D 2 107 ? 4.212 36.051 9.346 1.00 54.68 189 ILE D N 1
ATOM 5084 C CA . ILE D 2 107 ? 4.703 34.884 8.646 1.00 50.76 189 ILE D CA 1
ATOM 5085 C C . ILE D 2 107 ? 5.500 35.374 7.455 1.00 51.32 189 ILE D C 1
ATOM 5086 O O . ILE D 2 107 ? 4.959 36.040 6.563 1.00 52.50 189 ILE D O 1
ATOM 5091 N N . PHE D 2 108 ? 6.787 35.064 7.464 1.00 49.06 190 PHE D N 1
ATOM 5092 C CA . PHE D 2 108 ? 7.699 35.403 6.389 1.00 49.37 190 PHE D CA 1
ATOM 5093 C C . PHE D 2 108 ? 7.682 34.384 5.258 1.00 48.78 190 PHE D C 1
ATOM 5094 O O . PHE D 2 108 ? 7.902 34.748 4.096 1.00 53.83 190 PHE D O 1
ATOM 5102 N N . HIS D 2 109 ? 7.466 33.113 5.568 1.00 44.35 191 HIS D N 1
ATOM 5103 C CA . HIS D 2 109 ? 7.558 32.043 4.578 1.00 46.30 191 HIS D CA 1
ATOM 5104 C C . HIS D 2 109 ? 6.336 31.150 4.755 1.00 45.95 191 HIS D C 1
ATOM 5105 O O . HIS D 2 109 ? 6.371 30.153 5.491 1.00 44.96 191 HIS D O 1
ATOM 5112 N N . PRO D 2 110 ? 5.232 31.476 4.092 1.00 45.37 192 PRO D N 1
ATOM 5113 C CA . PRO D 2 110 ? 4.006 30.693 4.282 1.00 42.97 192 PRO D CA 1
ATOM 5114 C C . PRO D 2 110 ? 4.153 29.305 3.684 1.00 40.96 192 PRO D C 1
ATOM 5115 O O . PRO D 2 110 ? 4.942 29.084 2.764 1.00 42.00 192 PRO D O 1
ATOM 5119 N N . MET D 2 111 ? 3.397 28.353 4.222 1.00 39.69 193 MET D N 1
ATOM 5120 C CA . MET D 2 111 ? 3.440 27.029 3.627 1.00 41.18 193 MET D CA 1
ATOM 5121 C C . MET D 2 111 ? 2.163 26.274 3.941 1.00 40.28 193 MET D C 1
ATOM 5122 O O . MET D 2 111 ? 1.595 26.406 5.028 1.00 38.36 193 MET D O 1
ATOM 5127 N N . ASP D 2 112 ? 1.740 25.461 2.990 1.00 43.31 194 ASP D N 1
ATOM 5128 C CA . ASP D 2 112 ? 0.570 24.627 3.178 1.00 47.87 194 ASP D CA 1
ATOM 5129 C C . ASP D 2 112 ? 0.763 23.334 2.397 1.00 50.06 194 ASP D C 1
ATOM 5130 O O . ASP D 2 112 ? 1.692 23.190 1.595 1.00 49.47 194 ASP D O 1
ATOM 5135 N N . LEU D 2 113 ? -0.134 22.384 2.641 1.00 49.95 195 LEU D N 1
ATOM 5136 C CA . LEU D 2 113 ? 0.004 21.083 2.004 1.00 49.72 195 LEU D CA 1
ATOM 5137 C C . LEU D 2 113 ? -0.098 21.179 0.484 1.00 51.87 195 LEU D C 1
ATOM 5138 O O . LEU D 2 113 ? 0.629 20.488 -0.244 1.00 55.90 195 LEU D O 1
ATOM 5143 N N . CYS D 2 114 ? -0.991 22.017 -0.026 1.00 54.66 196 CYS D N 1
ATOM 5144 C CA . CYS D 2 114 ? -1.081 22.146 -1.479 1.00 58.71 196 CYS D CA 1
ATOM 5145 C C . CYS D 2 114 ? 0.254 22.585 -2.071 1.00 56.78 196 CYS D C 1
ATOM 5146 O O . CYS D 2 114 ? 0.756 21.978 -3.024 1.00 60.59 196 CYS D O 1
ATOM 5149 N N . THR D 2 115 ? 0.858 23.619 -1.491 1.00 50.74 197 THR D N 1
ATOM 5150 C CA . THR D 2 115 ? 2.139 24.101 -1.986 1.00 50.02 197 THR D CA 1
ATOM 5151 C C . THR D 2 115 ? 3.215 23.021 -1.914 1.00 47.71 197 THR D C 1
ATOM 5152 O O . THR D 2 115 ? 3.975 22.833 -2.868 1.00 45.83 197 THR D O 1
ATOM 5156 N N . LEU D 2 116 ? 3.292 22.296 -0.797 1.00 46.23 198 LEU D N 1
ATOM 5157 C CA . LEU D 2 116 ? 4.180 21.138 -0.724 1.00 47.08 198 LEU D CA 1
ATOM 5158 C C . LEU D 2 116 ? 3.989 20.209 -1.916 1.00 47.82 198 LEU D C 1
ATOM 5159 O O . LEU D 2 116 ? 4.964 19.753 -2.535 1.00 48.63 198 LEU D O 1
ATOM 5164 N N . GLU D 2 117 ? 2.729 19.919 -2.253 1.00 47.06 199 GLU D N 1
ATOM 5165 C CA . GLU D 2 117 ? 2.464 19.006 -3.360 1.00 49.85 199 GLU D CA 1
ATOM 5166 C C . GLU D 2 117 ? 2.969 19.573 -4.680 1.00 51.89 199 GLU D C 1
ATOM 5167 O O . GLU D 2 117 ? 3.608 18.862 -5.470 1.00 54.14 199 GLU D O 1
ATOM 5173 N N . LYS D 2 118 ? 2.702 20.863 -4.935 1.00 51.17 200 LYS D N 1
ATOM 5174 C CA . LYS D 2 118 ? 3.140 21.456 -6.195 1.00 51.00 200 LYS D CA 1
ATOM 5175 C C . LYS D 2 118 ? 4.657 21.536 -6.258 1.00 49.54 200 LYS D C 1
ATOM 5176 O O . LYS D 2 118 ? 5.253 21.305 -7.313 1.00 52.57 200 LYS D O 1
ATOM 5182 N N . ASN D 2 119 ? 5.305 21.839 -5.139 1.00 46.10 201 ASN D N 1
ATOM 5183 C CA . ASN D 2 119 ? 6.762 21.810 -5.120 1.00 50.23 201 ASN D CA 1
ATOM 5184 C C . ASN D 2 119 ? 7.273 20.430 -5.502 1.00 50.08 201 ASN D C 1
ATOM 5185 O O . ASN D 2 119 ? 8.203 20.301 -6.309 1.00 49.74 201 ASN D O 1
ATOM 5190 N N . ALA D 2 120 ? 6.659 19.383 -4.936 1.00 45.90 202 ALA D N 1
ATOM 5191 C CA . ALA D 2 120 ? 7.053 18.017 -5.261 1.00 43.91 202 ALA D CA 1
ATOM 5192 C C . ALA D 2 120 ? 6.910 17.731 -6.754 1.00 48.60 202 ALA D C 1
ATOM 5193 O O . ALA D 2 120 ? 7.826 17.174 -7.372 1.00 47.76 202 ALA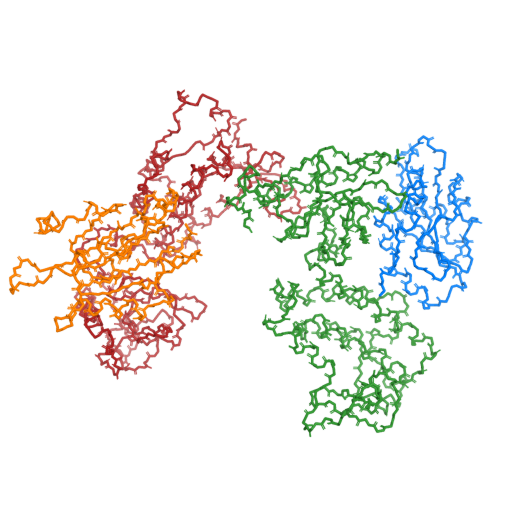 D O 1
ATOM 5195 N N . LYS D 2 121 ? 5.760 18.089 -7.355 1.00 48.65 203 LYS D N 1
ATOM 5196 C CA . LYS D 2 121 ? 5.604 17.850 -8.787 1.00 50.37 203 LYS D CA 1
ATOM 5197 C C . LYS D 2 121 ? 6.653 18.615 -9.574 1.00 53.55 203 LYS D C 1
ATOM 5198 O O . LYS D 2 121 ? 7.205 18.096 -10.546 1.00 58.51 203 LYS D O 1
ATOM 5200 N N . LYS D 2 122 ? 6.970 19.841 -9.146 1.00 54.30 204 LYS D N 1
ATOM 5201 C CA . LYS D 2 122 ? 7.993 20.659 -9.793 1.00 59.13 204 LYS D CA 1
ATOM 5202 C C . LYS D 2 122 ? 9.409 20.154 -9.540 1.00 55.68 204 LYS D C 1
ATOM 5203 O O . LYS D 2 122 ? 10.363 20.766 -10.036 1.00 55.05 204 LYS D O 1
ATOM 5209 N N . LYS D 2 123 ? 9.547 19.062 -8.786 1.00 52.62 205 LYS D N 1
ATOM 5210 C CA . LYS D 2 123 ? 10.814 18.380 -8.539 1.00 51.97 205 LYS D CA 1
ATOM 5211 C C . LYS D 2 123 ? 11.757 19.230 -7.692 1.00 52.35 205 LYS D C 1
ATOM 5212 O O . LYS D 2 123 ? 12.972 19.170 -7.852 1.00 56.09 205 LYS D O 1
ATOM 5218 N N . MET D 2 124 ? 11.209 19.984 -6.747 1.00 52.55 206 MET D N 1
ATOM 5219 C CA . MET D 2 124 ? 12.046 20.862 -5.935 1.00 57.03 206 MET D CA 1
ATOM 5220 C C . MET D 2 124 ? 12.737 20.160 -4.763 1.00 55.08 206 MET D C 1
ATOM 5221 O O . MET D 2 124 ? 13.655 20.731 -4.178 1.00 56.65 206 MET D O 1
ATOM 5226 N N . TYR D 2 125 ? 12.341 18.953 -4.391 1.00 50.62 207 TYR D N 1
ATOM 5227 C CA . TYR D 2 125 ? 12.955 18.262 -3.269 1.00 46.05 207 TYR D CA 1
ATOM 5228 C C . TYR D 2 125 ? 13.922 17.218 -3.802 1.00 48.14 207 TYR D C 1
ATOM 5229 O O . TYR D 2 125 ? 13.520 16.324 -4.552 1.00 53.22 207 TYR D O 1
ATOM 5238 N N . GLY D 2 126 ? 15.190 17.331 -3.416 1.00 45.75 208 GLY D N 1
ATOM 5239 C CA . GLY D 2 126 ? 16.206 16.383 -3.827 1.00 45.54 208 GLY D CA 1
ATOM 5240 C C . GLY D 2 126 ? 16.510 15.273 -2.855 1.00 48.92 208 GLY D C 1
ATOM 5241 O O . GLY D 2 126 ? 17.317 14.398 -3.170 1.00 55.36 208 GLY D O 1
ATOM 5242 N N . CYS D 2 127 ? 15.886 15.266 -1.682 1.00 46.26 209 CYS D N 1
ATOM 5243 C CA . CYS D 2 127 ? 16.073 14.195 -0.710 1.00 48.32 209 CYS D CA 1
ATOM 5244 C C . CYS D 2 127 ? 14.913 14.269 0.279 1.00 48.81 209 CYS D C 1
ATOM 5245 O O . CYS D 2 127 ? 14.101 15.194 0.233 1.00 49.97 209 CYS D O 1
ATOM 5248 N N . THR D 2 128 ? 14.837 13.304 1.195 1.00 45.43 210 THR D N 1
ATOM 5249 C CA . THR D 2 128 ? 13.703 13.361 2.113 1.00 40.18 210 THR D CA 1
ATOM 5250 C C . THR D 2 128 ? 13.891 14.429 3.179 1.00 35.64 210 THR D C 1
ATOM 5251 O O . THR D 2 128 ? 12.905 15.022 3.635 1.00 35.05 210 THR D O 1
ATOM 5255 N N . GLU D 2 129 ? 15.132 14.693 3.577 1.00 35.71 211 GLU D N 1
ATOM 5256 C CA . GLU D 2 129 ? 15.373 15.714 4.590 1.00 39.77 211 GLU D CA 1
ATOM 5257 C C . GLU D 2 129 ? 14.750 17.031 4.170 1.00 42.66 211 GLU D C 1
ATOM 5258 O O . GLU D 2 129 ? 14.017 17.660 4.944 1.00 40.67 211 GLU D O 1
ATOM 5264 N N . ALA D 2 130 ? 15.010 17.439 2.921 1.00 44.46 212 ALA D N 1
ATOM 5265 C CA . ALA D 2 130 ? 14.555 18.740 2.433 1.00 44.68 212 ALA D CA 1
ATOM 5266 C C . ALA D 2 130 ? 13.036 18.835 2.444 1.00 42.45 212 ALA D C 1
ATOM 5267 O O . ALA D 2 130 ? 12.465 19.898 2.718 1.00 39.51 212 ALA D O 1
ATOM 5269 N N . PHE D 2 131 ? 12.366 17.724 2.166 1.00 40.55 213 PHE D N 1
ATOM 5270 C CA . PHE D 2 131 ? 10.919 17.740 2.193 1.00 40.76 213 PHE D CA 1
ATOM 5271 C C . PHE D 2 131 ? 10.403 17.948 3.609 1.00 38.85 213 PHE D C 1
ATOM 5272 O O . PHE D 2 131 ? 9.562 18.822 3.851 1.00 40.98 213 PHE D O 1
ATOM 5280 N N . LEU D 2 132 ? 10.893 17.154 4.561 1.00 39.26 214 LEU D N 1
ATOM 5281 C CA . LEU D 2 132 ? 10.516 17.382 5.956 1.00 38.68 214 LEU D CA 1
ATOM 5282 C C . LEU D 2 132 ? 10.806 18.822 6.389 1.00 39.25 214 LEU D C 1
ATOM 5283 O O . LEU D 2 132 ? 9.979 19.468 7.053 1.00 37.27 214 LEU D O 1
ATOM 5288 N N . ALA D 2 133 ? 11.977 19.341 6.001 1.00 36.08 215 ALA D N 1
ATOM 5289 C CA . ALA D 2 133 ? 12.375 20.680 6.400 1.00 34.52 215 ALA D CA 1
ATOM 5290 C C . ALA D 2 133 ? 11.383 21.713 5.895 1.00 37.71 215 ALA D C 1
ATOM 5291 O O . ALA D 2 133 ? 11.058 22.674 6.607 1.00 42.19 215 ALA D O 1
ATOM 5293 N N . ASP D 2 134 ? 10.869 21.522 4.679 1.00 34.33 216 ASP D N 1
ATOM 5294 C CA . ASP D 2 134 ? 9.880 22.460 4.167 1.00 39.07 216 ASP D CA 1
ATOM 5295 C C . ASP D 2 134 ? 8.554 22.329 4.893 1.00 40.83 216 ASP D C 1
ATOM 5296 O O . ASP D 2 134 ? 7.948 23.338 5.283 1.00 45.30 216 ASP D O 1
ATOM 5301 N N . ALA D 2 135 ? 8.067 21.096 5.050 1.00 36.55 217 ALA D N 1
ATOM 5302 C CA . ALA D 2 135 ? 6.786 20.903 5.710 1.00 34.94 217 ALA D CA 1
ATOM 5303 C C . ALA D 2 135 ? 6.781 21.533 7.096 1.00 39.15 217 ALA D C 1
ATOM 5304 O O . ALA D 2 135 ? 5.749 22.057 7.535 1.00 44.49 217 ALA D O 1
ATOM 5306 N N . LYS D 2 136 ? 7.931 21.536 7.785 1.00 37.45 218 LYS D N 1
ATOM 5307 C CA . LYS D 2 136 ? 7.966 22.095 9.135 1.00 37.72 218 LYS D CA 1
ATOM 5308 C C . LYS D 2 136 ? 7.630 23.588 9.166 1.00 36.87 218 LYS D C 1
ATOM 5309 O O . LYS D 2 136 ? 7.251 24.100 10.227 1.00 38.43 218 LYS D O 1
ATOM 5315 N N . TRP D 2 137 ? 7.735 24.295 8.039 1.00 33.92 219 TRP D N 1
ATOM 5316 C CA . TRP D 2 137 ? 7.272 25.675 8.018 1.00 34.24 219 TRP D CA 1
ATOM 5317 C C . TRP D 2 137 ? 5.814 25.753 8.431 1.00 39.48 219 TRP D C 1
ATOM 5318 O O . TRP D 2 137 ? 5.396 26.725 9.067 1.00 40.03 219 TRP D O 1
ATOM 5329 N N . ILE D 2 138 ? 5.018 24.742 8.064 1.00 40.81 220 ILE D N 1
ATOM 5330 C CA . ILE D 2 138 ? 3.608 24.738 8.446 1.00 38.26 220 ILE D CA 1
ATOM 5331 C C . ILE D 2 138 ? 3.468 24.842 9.959 1.00 38.26 220 ILE D C 1
ATOM 5332 O O . ILE D 2 138 ? 2.659 25.618 10.480 1.00 43.80 220 ILE D O 1
ATOM 5337 N N . LEU D 2 139 ? 4.264 24.071 10.689 1.00 38.38 221 LEU D N 1
ATOM 5338 C CA . LEU D 2 139 ? 4.122 24.050 12.142 1.00 37.02 221 LEU D CA 1
ATOM 5339 C C . LEU D 2 139 ? 4.718 25.307 12.778 1.00 41.92 221 LEU D C 1
ATOM 5340 O O . LEU D 2 139 ? 4.115 25.895 13.689 1.00 44.42 221 LEU D O 1
ATOM 5345 N N . HIS D 2 140 ? 5.906 25.712 12.315 1.00 38.43 222 HIS D N 1
ATOM 5346 C CA . HIS D 2 140 ? 6.508 26.991 12.688 1.00 36.89 222 HIS D CA 1
ATOM 5347 C C . HIS D 2 140 ? 5.486 28.118 12.585 1.00 38.37 222 HIS D C 1
ATOM 5348 O O . HIS D 2 140 ? 5.202 28.836 13.561 1.00 39.77 222 HIS D O 1
ATOM 5355 N N . ASN D 2 141 ? 4.889 28.251 11.402 1.00 33.06 223 ASN D N 1
ATOM 5356 C CA . ASN D 2 141 ? 3.996 29.364 11.156 1.00 36.74 223 ASN D CA 1
ATOM 5357 C C . ASN D 2 141 ? 2.744 29.253 12.003 1.00 39.02 223 ASN D C 1
ATOM 5358 O O . ASN D 2 141 ? 2.238 30.269 12.500 1.00 44.19 223 ASN D O 1
ATOM 5363 N N . CYS D 2 142 ? 2.251 28.027 12.218 1.00 32.69 224 CYS D N 1
ATOM 5364 C CA . CYS D 2 142 ? 1.066 27.885 13.049 1.00 32.75 224 CYS D CA 1
ATOM 5365 C C . CYS D 2 142 ? 1.364 28.304 14.481 1.00 38.75 224 CYS D C 1
ATOM 5366 O O . CYS D 2 142 ? 0.574 29.035 15.097 1.00 39.85 224 CYS D O 1
ATOM 5369 N N . ILE D 2 143 ? 2.520 27.891 15.017 1.00 35.19 225 ILE D N 1
ATOM 5370 C CA . ILE D 2 143 ? 2.872 28.301 16.375 1.00 42.53 225 ILE D CA 1
ATOM 5371 C C . ILE D 2 143 ? 2.991 29.819 16.455 1.00 41.77 225 ILE D C 1
ATOM 5372 O O . ILE D 2 143 ? 2.474 30.443 17.392 1.00 39.07 225 ILE D O 1
ATOM 5377 N N . ILE D 2 144 ? 3.686 30.438 15.485 1.00 39.86 226 ILE D N 1
ATOM 5378 C CA . ILE D 2 144 ? 3.869 31.884 15.556 1.00 40.44 226 ILE D CA 1
ATOM 5379 C C . ILE D 2 144 ? 2.516 32.583 15.534 1.00 44.48 226 ILE D C 1
ATOM 5380 O O . ILE D 2 144 ? 2.209 33.414 16.392 1.00 47.29 226 ILE D O 1
ATOM 5385 N N . TYR D 2 145 ? 1.673 32.234 14.572 1.00 44.31 227 TYR D N 1
ATOM 5386 C CA . TYR D 2 145 ? 0.479 33.035 14.360 1.00 44.28 227 TYR D CA 1
ATOM 5387 C C . TYR D 2 145 ? -0.652 32.702 15.326 1.00 42.43 227 TYR D C 1
ATOM 5388 O O . TYR D 2 145 ? -1.446 33.580 15.644 1.00 42.92 227 TYR D O 1
ATOM 5397 N N . ASN D 2 146 ? -0.778 31.459 15.774 1.00 44.01 228 ASN D N 1
ATOM 5398 C CA . ASN D 2 146 ? -1.921 31.055 16.585 1.00 48.22 228 ASN D CA 1
ATOM 5399 C C . ASN D 2 146 ? -1.554 30.753 18.029 1.00 53.07 228 ASN D C 1
ATOM 5400 O O . ASN D 2 146 ? -2.452 30.647 18.870 1.00 55.95 228 ASN D O 1
ATOM 5405 N N . GLY D 2 147 ? -0.276 30.628 18.347 1.00 54.27 229 GLY D N 1
ATOM 5406 C CA . GLY D 2 147 ? 0.111 30.259 19.688 1.00 53.74 229 GLY D CA 1
ATOM 5407 C C . GLY D 2 147 ? 0.476 28.789 19.789 1.00 54.10 229 GLY D C 1
ATOM 5408 O O . GLY D 2 147 ? 0.074 27.953 18.973 1.00 50.55 229 GLY D O 1
ATOM 5409 N N . GLY D 2 148 ? 1.253 28.472 20.826 1.00 56.70 230 GLY D N 1
ATOM 5410 C CA . GLY D 2 148 ? 1.788 27.130 20.967 1.00 56.17 230 GLY D CA 1
ATOM 5411 C C . GLY D 2 148 ? 0.764 26.075 21.324 1.00 54.68 230 GLY D C 1
ATOM 5412 O O . GLY D 2 148 ? 1.003 24.892 21.072 1.00 52.30 230 GLY D O 1
ATOM 5413 N N . ASN D 2 149 ? -0.373 26.464 21.899 1.00 61.70 231 ASN D N 1
ATOM 5414 C CA . ASN D 2 149 ? -1.362 25.470 22.293 1.00 64.76 231 ASN D CA 1
ATOM 5415 C C . ASN D 2 149 ? -2.691 25.635 21.571 1.00 64.30 231 ASN D C 1
ATOM 5416 O O . ASN D 2 149 ? -3.700 25.096 22.019 1.00 66.27 231 ASN D O 1
ATOM 5421 N N . HIS D 2 150 ? -2.718 26.354 20.462 1.00 57.90 232 HIS D N 1
ATOM 5422 C CA . HIS D 2 150 ? -3.934 26.426 19.664 1.00 56.05 232 HIS D CA 1
ATOM 5423 C C . HIS D 2 150 ? -4.318 25.051 19.107 1.00 52.77 232 HIS D C 1
ATOM 5424 O O . HIS D 2 150 ? -3.458 24.225 18.777 1.00 50.99 232 HIS D O 1
ATOM 5431 N N . LYS D 2 151 ? -5.631 24.807 19.008 1.00 50.57 233 LYS D N 1
ATOM 5432 C CA . LYS D 2 151 ? -6.128 23.568 18.401 1.00 51.55 233 LYS D CA 1
ATOM 5433 C C . LYS D 2 151 ? -5.495 23.316 17.028 1.00 49.01 233 LYS D C 1
ATOM 5434 O O . LYS D 2 151 ? -5.137 22.172 16.684 1.00 47.44 233 LYS D O 1
ATOM 5440 N N . LEU D 2 152 ? -5.358 24.381 16.230 1.00 48.17 234 LEU D N 1
ATOM 5441 C CA . LEU D 2 152 ? -4.690 24.279 14.939 1.00 45.84 234 LEU D CA 1
ATOM 5442 C C . LEU D 2 152 ? -3.245 23.825 15.094 1.00 46.96 234 LEU D C 1
ATOM 5443 O O . LEU D 2 152 ? -2.767 22.984 14.322 1.00 48.07 234 LEU D O 1
ATOM 5448 N N . THR D 2 153 ? -2.532 24.374 16.079 1.00 46.03 235 THR D N 1
ATOM 5449 C CA . THR D 2 153 ? -1.149 23.969 16.296 1.00 44.17 235 THR D CA 1
ATOM 5450 C C . THR D 2 153 ? -1.056 22.472 16.575 1.00 42.60 235 THR D C 1
ATOM 5451 O O . THR D 2 153 ? -0.149 21.793 16.080 1.00 43.33 235 THR D O 1
ATOM 5455 N N . GLN D 2 154 ? -2.004 21.939 17.345 1.00 39.98 236 GLN D N 1
ATOM 5456 C CA . GLN D 2 154 ? -2.025 20.512 17.638 1.00 37.83 236 GLN D CA 1
ATOM 5457 C C . GLN D 2 154 ? -2.241 19.682 16.373 1.00 38.01 236 GLN D C 1
ATOM 5458 O O . GLN D 2 154 ? -1.595 18.628 16.187 1.00 38.79 236 GLN D O 1
ATOM 5464 N N . ILE D 2 155 ? -3.121 20.148 15.471 1.00 35.19 237 ILE D N 1
ATOM 5465 C CA . ILE D 2 155 ? -3.223 19.452 14.191 1.00 35.44 237 ILE D CA 1
ATOM 5466 C C . ILE D 2 155 ? -1.893 19.520 13.435 1.00 36.93 237 ILE D C 1
ATOM 5467 O O . ILE D 2 155 ? -1.435 18.520 12.860 1.00 39.35 237 ILE D O 1
ATOM 5472 N N . ALA D 2 156 ? -1.245 20.690 13.440 1.00 32.85 238 ALA D N 1
ATOM 5473 C CA . ALA D 2 156 ? 0.008 20.845 12.710 1.00 34.65 238 ALA D CA 1
ATOM 5474 C C . ALA D 2 156 ? 1.077 19.907 13.245 1.00 37.33 238 ALA D C 1
ATOM 5475 O O . ALA D 2 156 ? 1.902 19.381 12.471 1.00 37.94 238 ALA D O 1
ATOM 5477 N N . LYS D 2 157 ? 1.081 19.684 14.566 1.00 35.03 239 LYS D N 1
ATOM 5478 C CA . LYS D 2 157 ? 2.026 18.733 15.145 1.00 35.08 239 LYS D CA 1
ATOM 5479 C C . LYS D 2 157 ? 1.771 17.336 14.609 1.00 38.91 239 LYS D C 1
ATOM 5480 O O . LYS D 2 157 ? 2.717 16.596 14.287 1.00 41.24 239 LYS D O 1
ATOM 5486 N N . VAL D 2 158 ? 0.494 16.965 14.480 1.00 38.62 240 VAL D N 1
ATOM 5487 C CA . VAL D 2 158 ? 0.195 15.651 13.928 1.00 33.96 240 VAL D CA 1
ATOM 5488 C C . VAL D 2 158 ? 0.710 15.556 12.501 1.00 35.06 240 VAL D C 1
ATOM 5489 O O . VAL D 2 158 ? 1.377 14.585 12.129 1.00 36.34 240 VAL D O 1
ATOM 5493 N N . VAL D 2 159 ? 0.430 16.577 11.690 1.00 34.32 241 VAL D N 1
ATOM 5494 C CA . VAL D 2 159 ? 0.826 16.543 10.285 1.00 39.03 241 VAL D CA 1
ATOM 5495 C C . VAL D 2 159 ? 2.334 16.351 10.145 1.00 44.24 241 VAL D C 1
ATOM 5496 O O . VAL D 2 159 ? 2.801 15.587 9.283 1.00 46.88 241 VAL D O 1
ATOM 5500 N N . ILE D 2 160 ? 3.121 17.045 10.976 1.00 42.50 242 ILE D N 1
ATOM 5501 C CA . ILE D 2 160 ? 4.569 16.937 10.821 1.00 38.54 242 ILE D CA 1
ATOM 5502 C C . ILE D 2 160 ? 5.046 15.584 11.312 1.00 37.38 242 ILE D C 1
ATOM 5503 O O . ILE D 2 160 ? 5.935 14.972 10.709 1.00 40.94 242 ILE D O 1
ATOM 5508 N N . LYS D 2 161 ? 4.441 15.066 12.379 1.00 35.07 243 LYS D N 1
ATOM 5509 C CA . LYS D 2 161 ? 4.812 13.722 12.807 1.00 32.63 243 LYS D CA 1
ATOM 5510 C C . LYS D 2 161 ? 4.514 12.687 11.710 1.00 32.76 243 LYS D C 1
ATOM 5511 O O . LYS D 2 161 ? 5.349 11.810 11.427 1.00 36.66 243 LYS D O 1
ATOM 5515 N N . ILE D 2 162 ? 3.353 12.783 11.048 1.00 28.38 244 ILE D N 1
ATOM 5516 C CA . ILE D 2 162 ? 3.097 11.859 9.945 1.00 32.93 244 ILE D CA 1
ATOM 5517 C C . ILE D 2 162 ? 4.160 12.012 8.867 1.00 36.86 244 ILE D C 1
ATOM 5518 O O . ILE D 2 162 ? 4.647 11.021 8.299 1.00 36.76 244 ILE D O 1
ATOM 5523 N N . CYS D 2 163 ? 4.538 13.256 8.569 1.00 35.22 245 CYS D N 1
ATOM 5524 C CA . CYS D 2 163 ? 5.559 13.475 7.556 1.00 32.37 245 CYS D CA 1
ATOM 5525 C C . CYS D 2 163 ? 6.880 12.808 7.940 1.00 34.54 245 CYS D C 1
ATOM 5526 O O . CYS D 2 163 ? 7.545 12.192 7.096 1.00 31.30 245 CYS D O 1
ATOM 5529 N N . GLU D 2 164 ? 7.278 12.905 9.214 1.00 39.44 246 GLU D N 1
ATOM 5530 C CA . GLU D 2 164 ? 8.491 12.210 9.638 1.00 42.41 246 GLU D CA 1
ATOM 5531 C C . GLU D 2 164 ? 8.357 10.708 9.423 1.00 41.31 246 GLU D C 1
ATOM 5532 O O . GLU D 2 164 ? 9.293 10.046 8.952 1.00 39.86 246 GLU D O 1
ATOM 5538 N N . HIS D 2 165 ? 7.185 10.158 9.749 1.00 42.29 247 HIS D N 1
ATOM 5539 C CA . HIS D 2 165 ? 6.977 8.725 9.592 1.00 39.30 247 HIS D CA 1
ATOM 5540 C C . HIS D 2 165 ? 7.099 8.286 8.128 1.00 42.47 247 HIS D C 1
ATOM 5541 O O . HIS D 2 165 ? 7.722 7.252 7.830 1.00 43.80 247 HIS D O 1
ATOM 5548 N N . GLU D 2 166 ? 6.516 9.060 7.197 1.00 39.65 248 GLU D N 1
ATOM 5549 C CA . GLU D 2 166 ? 6.629 8.705 5.789 1.00 40.84 248 GLU D CA 1
ATOM 5550 C C . GLU D 2 166 ? 8.065 8.852 5.291 1.00 41.62 248 GLU D C 1
ATOM 5551 O O . GLU D 2 166 ? 8.572 7.964 4.581 1.00 41.63 248 GLU D O 1
ATOM 5557 N N . MET D 2 167 ? 8.743 9.956 5.650 1.00 39.20 249 MET D N 1
ATOM 5558 C CA . MET D 2 167 ? 10.142 10.097 5.254 1.00 37.29 249 MET D CA 1
ATOM 5559 C C . MET D 2 167 ? 10.946 8.898 5.725 1.00 41.34 249 MET D C 1
ATOM 5560 O O . MET D 2 167 ? 11.766 8.346 4.973 1.00 44.98 249 MET D O 1
ATOM 5565 N N . ASN D 2 168 ? 10.680 8.440 6.950 1.00 42.54 250 ASN D N 1
ATOM 5566 C CA . ASN D 2 168 ? 11.404 7.281 7.464 1.00 43.91 250 ASN D CA 1
ATOM 5567 C C . ASN D 2 168 ? 11.110 6.024 6.651 1.00 42.07 250 ASN D C 1
ATOM 5568 O O . ASN D 2 168 ? 12.037 5.267 6.320 1.00 43.62 250 ASN D O 1
ATOM 5573 N N . GLU D 2 169 ? 9.833 5.789 6.309 1.00 39.07 251 GLU D N 1
ATOM 5574 C CA . GLU D 2 169 ? 9.492 4.601 5.521 1.00 41.70 251 GLU D CA 1
ATOM 5575 C C . GLU D 2 169 ? 10.188 4.618 4.167 1.00 44.50 251 GLU D C 1
ATOM 5576 O O . GLU D 2 169 ? 10.724 3.594 3.719 1.00 48.29 251 GLU D O 1
ATOM 5582 N N . ILE D 2 170 ? 10.180 5.774 3.492 1.00 42.55 252 ILE D N 1
ATOM 5583 C CA . ILE D 2 170 ? 10.939 5.912 2.248 1.00 43.00 252 ILE D CA 1
ATOM 5584 C C . ILE D 2 170 ? 12.410 5.580 2.474 1.00 44.25 252 ILE D C 1
ATOM 5585 O O . ILE D 2 170 ? 13.072 4.970 1.627 1.00 43.37 252 ILE D O 1
ATOM 5590 N N . GLU D 2 171 ? 12.949 5.984 3.619 1.00 45.50 253 GLU D N 1
ATOM 5591 C CA . GLU D 2 171 ? 14.369 5.770 3.834 1.00 47.46 253 GLU D CA 1
ATOM 5592 C C . GLU D 2 171 ? 14.698 4.311 4.106 1.00 51.48 253 GLU D C 1
ATOM 5593 O O . GLU D 2 171 ? 15.769 3.854 3.706 1.00 56.58 253 GLU D O 1
ATOM 5599 N N . VAL D 2 172 ? 13.803 3.560 4.764 1.00 49.24 254 VAL D N 1
ATOM 5600 C CA . VAL D 2 172 ? 14.092 2.155 5.064 1.00 48.58 254 VAL D CA 1
ATOM 5601 C C . VAL D 2 172 ? 14.140 1.321 3.787 1.00 50.88 254 VAL D C 1
ATOM 5602 O O . VAL D 2 172 ? 15.054 0.506 3.601 1.00 52.98 254 VAL D O 1
ATOM 5606 N N . CYS D 2 173 ? 13.141 1.494 2.896 1.00 44.32 255 CYS D N 1
ATOM 5607 C CA . CYS D 2 173 ? 13.137 0.887 1.566 1.00 46.04 255 CYS D CA 1
ATOM 5608 C C . CYS D 2 173 ? 12.151 1.574 0.626 1.00 45.34 255 CYS D C 1
ATOM 5609 O O . CYS D 2 173 ? 10.930 1.465 0.812 1.00 42.92 255 CYS D O 1
ATOM 5612 N N . PRO D 2 174 ? 12.643 2.245 -0.426 1.00 45.49 256 PRO D N 1
ATOM 5613 C CA . PRO D 2 174 ? 11.723 2.967 -1.332 1.00 40.74 256 PRO D CA 1
ATOM 5614 C C . PRO D 2 174 ? 10.867 2.055 -2.197 1.00 38.76 256 PRO D C 1
ATOM 5615 O O . PRO D 2 174 ? 9.714 2.388 -2.476 1.00 43.90 256 PRO D O 1
ATOM 5619 N N . GLU D 2 175 ? 11.392 0.927 -2.664 1.00 40.14 257 GLU D N 1
ATOM 5620 C CA . GLU D 2 175 ? 10.539 -0.035 -3.359 1.00 44.64 257 GLU D CA 1
ATOM 5621 C C . GLU D 2 175 ? 9.432 -0.548 -2.436 1.00 45.24 257 GLU D C 1
ATOM 5622 O O . GLU D 2 175 ? 8.258 -0.610 -2.832 1.00 45.54 257 GLU D O 1
ATOM 5628 N N . CYS D 2 176 ? 9.785 -0.891 -1.191 1.00 40.61 258 CYS D N 1
ATOM 5629 C CA . CYS D 2 176 ? 8.781 -1.332 -0.226 1.00 39.58 258 CYS D CA 1
ATOM 5630 C C . CYS D 2 176 ? 7.682 -0.300 -0.087 1.00 43.81 258 CYS D C 1
ATOM 5631 O O . CYS D 2 176 ? 6.481 -0.621 -0.122 1.00 44.38 258 CYS D O 1
ATOM 5634 N N . TYR D 2 177 ? 8.090 0.958 0.076 1.00 43.34 259 TYR D N 1
ATOM 5635 C CA . TYR D 2 177 ? 7.137 2.023 0.319 1.00 40.43 259 TYR D CA 1
ATOM 5636 C C . TYR D 2 177 ? 6.260 2.228 -0.896 1.00 43.62 259 TYR D C 1
ATOM 5637 O O . TYR D 2 177 ? 5.035 2.344 -0.782 1.00 45.03 259 TYR D O 1
ATOM 5646 N N . LEU D 2 178 ? 6.874 2.266 -2.080 1.00 42.78 260 LEU D N 1
ATOM 5647 C CA . LEU D 2 178 ? 6.092 2.449 -3.289 1.00 43.54 260 LEU D CA 1
ATOM 5648 C C . LEU D 2 178 ? 5.055 1.345 -3.429 1.00 44.01 260 LEU D C 1
ATOM 5649 O O . LEU D 2 178 ? 3.866 1.621 -3.604 1.00 43.80 260 LEU D O 1
ATOM 5654 N N . ALA D 2 179 ? 5.480 0.086 -3.310 1.00 44.40 261 ALA D N 1
ATOM 5655 C CA . ALA D 2 179 ? 4.530 -1.018 -3.405 1.00 40.53 261 ALA D CA 1
ATOM 5656 C C . ALA D 2 179 ? 3.397 -0.848 -2.394 1.00 44.57 261 ALA D C 1
ATOM 5657 O O . ALA D 2 179 ? 2.215 -0.941 -2.754 1.00 45.66 261 ALA D O 1
ATOM 5659 N N . ALA D 2 180 ? 3.735 -0.550 -1.130 1.00 42.71 262 ALA D N 1
ATOM 5660 C CA . ALA D 2 180 ? 2.692 -0.403 -0.116 1.00 46.67 262 ALA D CA 1
ATOM 5661 C C . ALA D 2 180 ? 1.769 0.770 -0.417 1.00 45.46 262 ALA D C 1
ATOM 5662 O O . ALA D 2 180 ? 0.620 0.777 0.033 1.00 49.15 262 ALA D O 1
ATOM 5664 N N . CYS D 2 181 ? 2.239 1.750 -1.179 1.00 42.95 263 CYS D N 1
ATOM 5665 C CA . CYS D 2 181 ? 1.394 2.873 -1.544 1.00 44.64 263 CYS D CA 1
ATOM 5666 C C . CYS D 2 181 ? 0.494 2.531 -2.714 1.00 48.30 263 CYS D C 1
ATOM 5667 O O . CYS D 2 181 ? -0.667 2.938 -2.734 1.00 51.11 263 CYS D O 1
ATOM 5670 N N . GLN D 2 182 ? 1.019 1.816 -3.715 1.00 49.33 264 GLN D N 1
ATOM 5671 C CA . GLN D 2 182 ? 0.200 1.456 -4.865 1.00 49.78 264 GLN D CA 1
ATOM 5672 C C . GLN D 2 182 ? -0.887 0.462 -4.467 1.00 49.07 264 GLN D C 1
ATOM 5673 O O . GLN D 2 182 ? -2.013 0.523 -4.980 1.00 50.30 264 GLN D O 1
ATOM 5679 N N . LYS D 2 183 ? -0.570 -0.444 -3.540 1.00 47.37 265 LYS D N 1
ATOM 5680 C CA . LYS D 2 183 ? -1.528 -1.416 -3.016 1.00 47.49 265 LYS D CA 1
ATOM 5681 C C . LYS D 2 183 ? -2.074 -2.324 -4.125 1.00 49.84 265 LYS D C 1
ATOM 5682 O O . LYS D 2 183 ? -3.273 -2.602 -4.198 1.00 52.38 265 LYS D O 1
ATOM 5686 N N . ARG D 2 184 ? -1.189 -2.783 -5.009 1.00 49.01 266 ARG D N 1
ATOM 5687 C CA . ARG D 2 184 ? -1.530 -3.886 -5.892 1.00 49.81 266 ARG D CA 1
ATOM 5688 C C . ARG D 2 184 ? -1.854 -5.133 -5.068 1.00 51.85 266 ARG D C 1
ATOM 5689 O O . ARG D 2 184 ? -1.446 -5.274 -3.912 1.00 49.75 266 ARG D O 1
ATOM 5697 N N . ASP D 2 185 ? -2.597 -6.053 -5.677 1.00 58.91 267 ASP D N 1
ATOM 5698 C CA . ASP D 2 185 ? -2.944 -7.278 -4.978 1.00 62.90 267 ASP D CA 1
ATOM 5699 C C . ASP D 2 185 ? -1.683 -8.069 -4.681 1.00 62.28 267 ASP D C 1
ATOM 5700 O O . ASP D 2 185 ? -0.796 -8.186 -5.535 1.00 60.18 267 ASP D O 1
ATOM 5705 N N . ASN D 2 186 ? -1.595 -8.569 -3.440 1.00 60.24 268 ASN D N 1
ATOM 5706 C CA . ASN D 2 186 ? -0.417 -9.283 -2.946 1.00 57.47 268 ASN D CA 1
ATOM 5707 C C . ASN D 2 186 ? 0.822 -8.393 -2.950 1.00 53.17 268 ASN D C 1
ATOM 5708 O O . ASN D 2 186 ? 1.940 -8.857 -3.181 1.00 52.69 268 ASN D O 1
ATOM 5713 N N . TRP D 2 187 ? 0.629 -7.105 -2.674 1.00 50.16 269 TRP D N 1
ATOM 5714 C CA . TRP D 2 187 ? 1.746 -6.179 -2.777 1.00 50.38 269 TRP D CA 1
ATOM 5715 C C . TRP D 2 187 ? 2.873 -6.545 -1.822 1.00 49.90 269 TRP D C 1
ATOM 5716 O O . TRP D 2 187 ? 4.042 -6.299 -2.120 1.00 53.89 269 TRP D O 1
ATOM 5727 N N . PHE D 2 188 ? 2.558 -7.143 -0.682 1.00 46.84 270 PHE D N 1
ATOM 5728 C CA . PHE D 2 188 ? 3.629 -7.532 0.226 1.00 43.03 270 PHE D CA 1
ATOM 5729 C C . PHE D 2 188 ? 4.533 -8.624 -0.356 1.00 44.59 270 PHE D C 1
ATOM 5730 O O . PHE D 2 188 ? 5.682 -8.766 0.090 1.00 41.88 270 PHE D O 1
ATOM 5738 N N . CYS D 2 189 ? 4.061 -9.377 -1.350 1.00 45.06 271 CYS D N 1
ATOM 5739 C CA . CYS D 2 189 ? 4.829 -10.469 -1.928 1.00 47.31 271 CYS D CA 1
ATOM 5740 C C . CYS D 2 189 ? 5.712 -10.031 -3.082 1.00 48.53 271 CYS D C 1
ATOM 5741 O O . CYS D 2 189 ? 6.345 -10.884 -3.715 1.00 48.09 271 CYS D O 1
ATOM 5744 N N . GLU D 2 190 ? 5.746 -8.741 -3.392 1.00 50.94 272 GLU D N 1
ATOM 5745 C CA . GLU D 2 190 ? 6.617 -8.243 -4.451 1.00 52.24 272 GLU D CA 1
ATOM 5746 C C . GLU D 2 190 ? 8.054 -8.159 -3.944 1.00 50.57 272 GLU D C 1
ATOM 5747 O O . GLU D 2 190 ? 8.320 -7.429 -2.978 1.00 46.02 272 GLU D O 1
ATOM 5753 N N . PRO D 2 191 ? 8.991 -8.903 -4.521 1.00 50.51 273 PRO D N 1
ATOM 5754 C CA . PRO D 2 191 ? 10.369 -8.834 -4.034 1.00 49.74 273 PRO D CA 1
ATOM 5755 C C . PRO D 2 191 ? 11.045 -7.592 -4.576 1.00 50.74 273 PRO D C 1
ATOM 5756 O O . PRO D 2 191 ? 10.752 -7.127 -5.679 1.00 52.96 273 PRO D O 1
ATOM 5760 N N . CYS D 2 192 ? 11.939 -7.043 -3.764 1.00 50.47 274 CYS D N 1
ATOM 5761 C CA . CYS D 2 192 ? 12.683 -5.841 -4.107 1.00 51.72 274 CYS D CA 1
ATOM 5762 C C . CYS D 2 192 ? 13.897 -6.188 -4.972 1.00 59.20 274 CYS D C 1
ATOM 5763 O O . CYS D 2 192 ? 14.314 -7.348 -5.069 1.00 62.60 274 CYS D O 1
ATOM 5766 N N . SER D 2 193 ? 14.445 -5.165 -5.632 1.00 59.74 275 SER D N 1
ATOM 5767 C CA . SER D 2 193 ? 15.596 -5.382 -6.500 1.00 61.77 275 SER D CA 1
ATOM 5768 C C . SER D 2 193 ? 16.717 -6.084 -5.752 1.00 63.51 275 SER D C 1
ATOM 5769 O O . SER D 2 193 ? 17.239 -7.100 -6.216 1.00 65.28 275 SER D O 1
ATOM 5772 N N . ASN D 2 194 ? 17.114 -5.540 -4.596 1.00 68.34 276 ASN D N 1
ATOM 5773 C CA . ASN D 2 194 ? 17.913 -6.274 -3.621 1.00 68.34 276 ASN D CA 1
ATOM 5774 C C . ASN D 2 194 ? 16.933 -6.925 -2.667 1.00 64.17 276 ASN D C 1
ATOM 5775 O O . ASN D 2 194 ? 16.454 -6.266 -1.736 1.00 65.56 276 ASN D O 1
ATOM 5780 N N . PRO D 2 195 ? 16.576 -8.183 -2.874 1.00 52.51 277 PRO D N 1
ATOM 5781 C CA . PRO D 2 195 ? 15.557 -8.790 -2.016 1.00 46.77 277 PRO D CA 1
ATOM 5782 C C . PRO D 2 195 ? 16.034 -8.861 -0.580 1.00 41.08 277 PRO D C 1
ATOM 5783 O O . PRO D 2 195 ? 17.157 -9.251 -0.309 1.00 45.60 277 PRO D O 1
ATOM 5787 N N . HIS D 2 196 ? 15.175 -8.454 0.335 1.00 40.83 278 HIS D N 1
ATOM 5788 C CA . HIS D 2 196 ? 15.445 -8.625 1.750 1.00 40.53 278 HIS D CA 1
ATOM 5789 C C . HIS D 2 196 ? 15.445 -10.107 2.136 1.00 42.03 278 HIS D C 1
ATOM 5790 O O . HIS D 2 196 ? 14.576 -10.874 1.694 1.00 42.42 278 HIS D O 1
ATOM 5797 N N . PRO D 2 197 ? 16.405 -10.543 2.950 1.00 40.65 279 PRO D N 1
ATOM 5798 C CA . PRO D 2 197 ? 16.433 -11.951 3.376 1.00 40.13 279 PRO D CA 1
ATOM 5799 C C . PRO D 2 197 ? 15.187 -12.328 4.165 1.00 39.27 279 PRO D C 1
ATOM 5800 O O . PRO D 2 197 ? 14.591 -11.507 4.863 1.00 43.47 279 PRO D O 1
ATOM 5804 N N . LEU D 2 198 ? 14.791 -13.590 4.040 1.00 37.74 280 LEU D N 1
ATOM 5805 C CA . LEU D 2 198 ? 13.622 -14.119 4.731 1.00 38.77 280 LEU D CA 1
ATOM 5806 C C . LEU D 2 198 ? 14.048 -14.738 6.048 1.00 38.23 280 LEU D C 1
ATOM 5807 O O . LEU D 2 198 ? 14.929 -15.605 6.065 1.00 39.31 280 LEU D O 1
ATOM 5812 N N . VAL D 2 199 ? 13.398 -14.349 7.141 1.00 34.75 281 VAL D N 1
ATOM 5813 C CA . VAL D 2 199 ? 13.829 -14.863 8.430 1.00 38.47 281 VAL D CA 1
ATOM 5814 C C . VAL D 2 199 ? 12.644 -15.361 9.240 1.00 40.46 281 VAL D C 1
ATOM 5815 O O . VAL D 2 199 ? 11.497 -14.956 9.041 1.00 40.81 281 VAL D O 1
ATOM 5819 N N . TRP D 2 200 ? 12.956 -16.274 10.153 1.00 37.99 282 TRP D N 1
ATOM 5820 C CA . TRP D 2 200 ? 12.198 -16.445 11.376 1.00 33.83 282 TRP D CA 1
ATOM 5821 C C . TRP D 2 200 ? 12.654 -15.372 12.355 1.00 34.62 282 TRP D C 1
ATOM 5822 O O . TRP D 2 200 ? 13.831 -15.335 12.730 1.00 38.69 282 TRP D O 1
ATOM 5833 N N . ALA D 2 201 ? 11.747 -14.484 12.750 1.00 35.60 283 ALA D N 1
ATOM 5834 C CA . ALA D 2 201 ? 12.026 -13.466 13.760 1.00 32.36 283 ALA D CA 1
ATOM 5835 C C . ALA D 2 201 ? 11.137 -13.727 14.970 1.00 35.37 283 ALA D C 1
ATOM 5836 O O . ALA D 2 201 ? 9.941 -14.013 14.812 1.00 35.34 283 ALA D O 1
ATOM 5838 N N . LYS D 2 202 ? 11.716 -13.645 16.173 1.00 35.13 284 LYS D N 1
ATOM 5839 C CA . LYS D 2 202 ? 10.974 -13.948 17.392 1.00 34.16 284 LYS D CA 1
ATOM 5840 C C . LYS D 2 202 ? 10.893 -12.732 18.313 1.00 33.90 284 LYS D C 1
ATOM 5841 O O . LYS D 2 202 ? 11.908 -12.282 18.851 1.00 38.39 284 LYS D O 1
ATOM 5847 N N . LEU D 2 203 ? 9.685 -12.223 18.513 1.00 34.32 285 LEU D N 1
ATOM 5848 C CA . LEU D 2 203 ? 9.403 -11.161 19.466 1.00 37.17 285 LEU D CA 1
ATOM 5849 C C . LEU D 2 203 ? 9.191 -11.756 20.848 1.00 42.83 285 LEU D C 1
ATOM 5850 O O . LEU D 2 203 ? 8.915 -12.948 20.987 1.00 50.95 285 LEU D O 1
ATOM 5855 N N . LYS D 2 204 ? 9.334 -10.928 21.885 1.00 43.36 286 LYS D N 1
ATOM 5856 C CA . LYS D 2 204 ? 9.120 -11.456 23.230 1.00 43.32 286 LYS D CA 1
ATOM 5857 C C . LYS D 2 204 ? 7.659 -11.861 23.353 1.00 42.07 286 LYS D C 1
ATOM 5858 O O . LYS D 2 204 ? 6.776 -11.192 22.812 1.00 43.38 286 LYS D O 1
ATOM 5860 N N . GLY D 2 205 ? 7.420 -13.000 23.996 1.00 38.92 287 GLY D N 1
ATOM 5861 C CA . GLY D 2 205 ? 6.061 -13.508 24.179 1.00 41.31 287 GLY D CA 1
ATOM 5862 C C . GLY D 2 205 ? 5.278 -13.788 22.909 1.00 42.61 287 GLY D C 1
ATOM 5863 O O . GLY D 2 205 ? 4.063 -13.533 22.854 1.00 47.42 287 GLY D O 1
ATOM 5864 N N . PHE D 2 206 ? 5.941 -14.319 21.887 1.00 37.82 288 PHE D N 1
ATOM 5865 C CA . PHE D 2 206 ? 5.321 -14.529 20.592 1.00 37.10 288 PHE D CA 1
ATOM 5866 C C . PHE D 2 206 ? 6.107 -15.609 19.886 1.00 38.63 288 PHE D C 1
ATOM 5867 O O . PHE D 2 206 ? 7.323 -15.696 20.077 1.00 42.34 288 PHE D O 1
ATOM 5875 N N . PRO D 2 207 ? 5.470 -16.427 19.061 1.00 36.19 289 PRO D N 1
ATOM 5876 C CA . PRO D 2 207 ? 6.217 -17.464 18.352 1.00 31.32 289 PRO D CA 1
ATOM 5877 C C . PRO D 2 207 ? 7.088 -16.874 17.255 1.00 32.07 289 PRO D C 1
ATOM 5878 O O . PRO D 2 207 ? 6.900 -15.746 16.801 1.00 33.19 289 PRO D O 1
ATOM 5882 N N . PHE D 2 208 ? 8.073 -17.664 16.841 1.00 32.28 290 PHE D N 1
ATOM 5883 C CA . PHE D 2 208 ? 8.808 -17.354 15.630 1.00 31.68 290 PHE D CA 1
ATOM 5884 C C . PHE D 2 208 ? 7.819 -17.040 14.513 1.00 35.01 290 PHE D C 1
ATOM 5885 O O . PHE D 2 208 ? 6.759 -17.663 14.407 1.00 36.27 290 PHE D O 1
ATOM 5893 N N . TRP D 2 209 ? 8.172 -16.073 13.673 1.00 33.72 291 TRP D N 1
ATOM 5894 C CA . TRP D 2 209 ? 7.232 -15.593 12.710 1.00 32.96 291 TRP D CA 1
ATOM 5895 C C . TRP D 2 209 ? 7.968 -15.148 11.453 1.00 35.53 291 TRP D C 1
ATOM 5896 O O . TRP D 2 209 ? 9.016 -14.478 11.558 1.00 36.75 291 TRP D O 1
ATOM 5907 N N . PRO D 2 210 ? 7.465 -15.514 10.267 1.00 33.20 292 PRO D N 1
ATOM 5908 C CA . PRO D 2 210 ? 8.152 -15.142 9.020 1.00 34.53 292 PRO D CA 1
ATOM 5909 C C . PRO D 2 210 ? 8.195 -13.626 8.823 1.00 34.39 292 PRO D C 1
ATOM 5910 O O . PRO D 2 210 ? 7.218 -12.910 9.086 1.00 35.81 292 PRO D O 1
ATOM 5914 N N . ALA D 2 211 ? 9.345 -13.138 8.361 1.00 29.12 293 ALA D N 1
ATOM 5915 C CA . ALA D 2 211 ? 9.552 -11.698 8.240 1.00 32.54 293 ALA D CA 1
ATOM 5916 C C . ALA D 2 211 ? 10.581 -11.419 7.175 1.00 36.23 293 ALA D C 1
ATOM 5917 O O . ALA D 2 211 ? 11.420 -12.268 6.854 1.00 41.44 293 ALA D O 1
ATOM 5919 N N . LYS D 2 212 ? 10.524 -10.200 6.655 1.00 33.74 294 LYS D N 1
ATOM 5920 C CA . LYS D 2 212 ? 11.592 -9.651 5.831 1.00 31.97 294 LYS D CA 1
ATOM 5921 C C . LYS D 2 212 ? 12.550 -8.930 6.760 1.00 33.23 294 LYS D C 1
ATOM 5922 O O . LYS D 2 212 ? 12.117 -8.175 7.636 1.00 36.61 294 LYS D O 1
ATOM 5928 N N . ALA D 2 213 ? 13.835 -9.202 6.604 1.00 32.36 295 ALA D N 1
ATOM 5929 C CA . ALA D 2 213 ? 14.873 -8.480 7.331 1.00 32.49 295 ALA D CA 1
ATOM 5930 C C . ALA D 2 213 ? 15.238 -7.252 6.502 1.00 37.08 295 ALA D C 1
ATOM 5931 O O . ALA D 2 213 ? 15.890 -7.379 5.463 1.00 42.38 295 ALA D O 1
ATOM 5933 N N . LEU D 2 214 ? 14.802 -6.068 6.939 1.00 32.60 296 LEU D N 1
ATOM 5934 C CA . LEU D 2 214 ? 14.925 -4.892 6.084 1.00 35.99 296 LEU D CA 1
ATOM 5935 C C . LEU D 2 214 ? 16.224 -4.141 6.276 1.00 42.38 296 LEU D C 1
ATOM 5936 O O . LEU D 2 214 ? 16.663 -3.449 5.353 1.00 49.68 296 LEU D O 1
ATOM 5941 N N . ARG D 2 215 ? 16.810 -4.205 7.467 1.00 40.49 297 ARG D N 1
ATOM 5942 C CA . ARG D 2 215 ? 18.089 -3.571 7.734 1.00 40.18 297 ARG D CA 1
ATOM 5943 C C . ARG D 2 215 ? 18.594 -4.086 9.069 1.00 41.56 297 ARG D C 1
ATOM 5944 O O . ARG D 2 215 ? 17.873 -4.776 9.795 1.00 40.47 297 ARG D O 1
ATOM 5952 N N . ASP D 2 216 ? 19.858 -3.745 9.374 1.00 44.14 298 ASP D N 1
ATOM 5953 C CA . ASP D 2 216 ? 20.519 -4.099 10.623 1.00 45.21 298 ASP D CA 1
ATOM 5954 C C . ASP D 2 216 ? 21.051 -2.841 11.282 1.00 43.47 298 ASP D C 1
ATOM 5955 O O . ASP D 2 216 ? 21.590 -1.963 10.606 1.00 41.64 298 ASP D O 1
ATOM 5960 N N . LYS D 2 217 ? 20.925 -2.768 12.603 1.00 47.07 299 LYS D N 1
ATOM 5961 C CA . LYS D 2 217 ? 21.518 -1.672 13.361 1.00 54.19 299 LYS D CA 1
ATOM 5962 C C . LYS D 2 217 ? 21.687 -2.105 14.807 1.00 52.88 299 LYS D C 1
ATOM 5963 O O . LYS D 2 217 ? 20.726 -2.568 15.429 1.00 48.89 299 LYS D O 1
ATOM 5967 N N . ASP D 2 218 ? 22.902 -1.954 15.326 1.00 58.89 300 ASP D N 1
ATOM 5968 C CA . ASP D 2 218 ? 23.216 -2.180 16.739 1.00 62.12 300 ASP D CA 1
ATOM 5969 C C . ASP D 2 218 ? 22.690 -3.528 17.236 1.00 59.20 300 ASP D C 1
ATOM 5970 O O . ASP D 2 218 ? 22.019 -3.622 18.267 1.00 60.23 300 ASP D O 1
ATOM 5975 N N . GLY D 2 219 ? 23.010 -4.587 16.501 1.00 53.97 301 GLY D N 1
ATOM 5976 C CA . GLY D 2 219 ? 22.634 -5.916 16.939 1.00 52.76 301 GLY D CA 1
ATOM 5977 C C . GLY D 2 219 ? 21.170 -6.240 16.793 1.00 51.40 301 GLY D C 1
ATOM 5978 O O . GLY D 2 219 ? 20.736 -7.297 17.263 1.00 53.20 301 GLY D O 1
ATOM 5979 N N . GLN D 2 220 ? 20.406 -5.372 16.137 1.00 51.61 302 GLN D N 1
ATOM 5980 C CA . GLN D 2 220 ? 18.976 -5.531 15.929 1.00 50.09 302 GLN D CA 1
ATOM 5981 C C . GLN D 2 220 ? 18.686 -5.668 14.442 1.00 47.05 302 GLN D C 1
ATOM 5982 O O . GLN D 2 220 ? 19.393 -5.107 13.599 1.00 48.49 302 GLN D O 1
ATOM 5988 N N . VAL D 2 221 ? 17.620 -6.393 14.131 1.00 40.44 303 VAL D N 1
ATOM 5989 C CA . VAL D 2 221 ? 17.120 -6.542 12.775 1.00 40.03 303 VAL D CA 1
ATOM 5990 C C . VAL D 2 221 ? 15.768 -5.862 12.698 1.00 41.16 303 VAL D C 1
ATOM 5991 O O . VAL D 2 221 ? 14.909 -6.099 13.546 1.00 43.12 303 VAL D O 1
ATOM 5995 N N . ASP D 2 222 ? 15.578 -5.021 11.688 1.00 41.32 304 ASP D N 1
ATOM 5996 C CA . ASP D 2 222 ? 14.292 -4.372 11.444 1.00 40.15 304 ASP D CA 1
ATOM 5997 C C . ASP D 2 222 ? 13.421 -5.325 10.630 1.00 37.89 304 ASP D C 1
ATOM 5998 O O . ASP D 2 222 ? 13.549 -5.421 9.403 1.00 40.10 304 ASP D O 1
ATOM 6003 N N . ALA D 2 223 ? 12.534 -6.042 11.312 1.00 35.66 305 ALA D N 1
ATOM 6004 C CA . ALA D 2 223 ? 11.721 -7.084 10.687 1.00 36.89 305 ALA D CA 1
ATOM 6005 C C . ALA D 2 223 ? 10.346 -6.553 10.257 1.00 39.59 305 ALA D C 1
ATOM 6006 O O . ALA D 2 223 ? 9.649 -5.876 11.031 1.00 38.96 305 ALA D O 1
ATOM 6008 N N . ARG D 2 224 ? 9.955 -6.868 9.023 1.00 34.32 306 ARG D N 1
ATOM 6009 C CA . ARG D 2 224 ? 8.607 -6.596 8.545 1.00 35.11 306 ARG D CA 1
ATOM 6010 C C . ARG D 2 224 ? 7.891 -7.941 8.393 1.00 33.90 306 ARG D C 1
ATOM 6011 O O . ARG D 2 224 ? 8.250 -8.754 7.538 1.00 31.91 306 ARG D O 1
ATOM 6019 N N . PHE D 2 225 ? 6.880 -8.171 9.227 1.00 34.19 307 PHE D N 1
ATOM 6020 C CA . PHE D 2 225 ? 6.243 -9.476 9.347 1.00 35.30 307 PHE D CA 1
ATOM 6021 C C . PHE D 2 225 ? 5.259 -9.789 8.218 1.00 36.24 307 PHE D C 1
ATOM 6022 O O . PHE D 2 225 ? 4.491 -8.936 7.779 1.00 36.88 307 PHE D O 1
ATOM 6030 N N . PHE D 2 226 ? 5.277 -11.036 7.757 1.00 37.33 308 PHE D N 1
ATOM 6031 C CA . PHE D 2 226 ? 4.236 -11.507 6.862 1.00 36.09 308 PHE D CA 1
ATOM 6032 C C . PHE D 2 226 ? 2.915 -11.615 7.613 1.00 38.69 308 PHE D C 1
ATOM 6033 O O . PHE D 2 226 ? 2.870 -11.731 8.845 1.00 38.80 308 PHE D O 1
ATOM 6041 N N . GLY D 2 227 ? 1.823 -11.581 6.855 1.00 36.53 309 GLY D N 1
ATOM 6042 C CA . GLY D 2 227 ? 0.531 -11.601 7.497 1.00 36.59 309 GLY D CA 1
ATOM 6043 C C . GLY D 2 227 ? 0.157 -10.268 8.112 1.00 36.85 309 GLY D C 1
ATOM 6044 O O . GLY D 2 227 ? -0.806 -9.627 7.681 1.00 38.94 309 GLY D O 1
ATOM 6045 N N . GLN D 2 228 ? 0.926 -9.824 9.102 1.00 35.61 310 GLN D N 1
ATOM 6046 C CA . GLN D 2 228 ? 0.568 -8.619 9.845 1.00 40.10 310 GLN D CA 1
ATOM 6047 C C . GLN D 2 228 ? 1.078 -7.345 9.177 1.00 39.69 310 GLN D C 1
ATOM 6048 O O . GLN D 2 228 ? 0.426 -6.295 9.279 1.00 42.04 310 GLN D O 1
ATOM 6054 N N . HIS D 2 229 ? 2.216 -7.420 8.491 1.00 37.64 311 HIS D N 1
ATOM 6055 C CA . HIS D 2 229 ? 2.805 -6.373 7.658 1.00 39.32 311 HIS D CA 1
ATOM 6056 C C . HIS D 2 229 ? 3.370 -5.221 8.463 1.00 41.57 311 HIS D C 1
ATOM 6057 O O . HIS D 2 229 ? 3.888 -4.277 7.865 1.00 45.23 311 HIS D O 1
ATOM 6064 N N . ASP D 2 230 ? 3.304 -5.267 9.790 1.00 38.86 312 ASP D N 1
ATOM 6065 C CA . ASP D 2 230 ? 3.912 -4.247 10.629 1.00 35.23 312 ASP D CA 1
ATOM 6066 C C . ASP D 2 230 ? 5.405 -4.542 10.811 1.00 34.66 312 ASP D C 1
ATOM 6067 O O . ASP D 2 230 ? 5.901 -5.612 10.442 1.00 37.12 312 ASP D O 1
ATOM 6072 N N . ARG D 2 231 ? 6.126 -3.581 11.389 1.00 47.09 313 ARG D N 1
ATOM 6073 C CA . ARG D 2 231 ? 7.573 -3.677 11.571 1.00 46.14 313 ARG D CA 1
ATOM 6074 C C . ARG D 2 231 ? 7.958 -3.657 13.044 1.00 43.54 313 ARG D C 1
ATOM 6075 O O . ARG D 2 231 ? 7.288 -3.042 13.879 1.00 44.48 313 ARG D O 1
ATOM 6083 N N . ALA D 2 232 ? 9.074 -4.294 13.353 1.00 37.18 314 ALA D N 1
ATOM 6084 C CA . ALA D 2 232 ? 9.554 -4.284 14.725 1.00 37.37 314 ALA D CA 1
ATOM 6085 C C . ALA D 2 232 ? 11.038 -4.616 14.738 1.00 39.81 314 ALA D C 1
ATOM 6086 O O . ALA D 2 232 ? 11.501 -5.432 13.943 1.00 39.21 314 ALA D O 1
ATOM 6088 N N . TRP D 2 233 ? 11.771 -3.988 15.653 1.00 36.88 315 TRP D N 1
ATOM 6089 C CA . TRP D 2 233 ? 13.168 -4.339 15.894 1.00 36.16 315 TRP D CA 1
ATOM 6090 C C . TRP D 2 233 ? 13.265 -5.634 16.693 1.00 43.10 315 TRP D C 1
ATOM 6091 O O . TRP D 2 233 ? 12.593 -5.797 17.716 1.00 51.33 315 TRP D O 1
ATOM 6102 N N . VAL D 2 234 ? 14.113 -6.547 16.245 1.00 35.83 316 VAL D N 1
ATOM 6103 C CA . VAL D 2 234 ? 14.253 -7.863 16.867 1.00 39.10 316 VAL D CA 1
ATOM 6104 C C . VAL D 2 234 ? 15.737 -8.141 17.065 1.00 39.71 316 VAL D C 1
ATOM 6105 O O . VAL D 2 234 ? 16.492 -8.076 16.092 1.00 39.27 316 VAL D O 1
ATOM 6109 N N . PRO D 2 235 ? 16.207 -8.471 18.267 1.00 45.01 317 PRO D N 1
ATOM 6110 C CA . PRO D 2 235 ? 17.643 -8.748 18.434 1.00 41.65 317 PRO D CA 1
ATOM 6111 C C . PRO D 2 235 ? 18.112 -9.862 17.502 1.00 40.75 317 PRO D C 1
ATOM 6112 O O . PRO D 2 235 ? 17.420 -10.858 17.266 1.00 39.14 317 PRO D O 1
ATOM 6116 N N . ILE D 2 236 ? 19.303 -9.663 16.940 1.00 42.81 318 ILE D N 1
ATOM 6117 C CA . ILE D 2 236 ? 19.727 -10.498 15.827 1.00 41.16 318 ILE D CA 1
ATOM 6118 C C . ILE D 2 236 ? 19.849 -11.962 16.236 1.00 44.79 318 ILE D C 1
ATOM 6119 O O . ILE D 2 236 ? 19.731 -12.853 15.387 1.00 45.51 318 ILE D O 1
ATOM 6124 N N . ASN D 2 237 ? 20.096 -12.243 17.528 1.00 46.47 319 ASN D N 1
ATOM 6125 C CA . ASN D 2 237 ? 20.149 -13.624 18.000 1.00 48.51 319 ASN D CA 1
ATOM 6126 C C . ASN D 2 237 ? 18.837 -14.354 17.801 1.00 49.03 319 ASN D C 1
ATOM 6127 O O . ASN D 2 237 ? 18.822 -15.589 17.834 1.00 50.42 319 ASN D O 1
ATOM 6132 N N . ASN D 2 238 ? 17.735 -13.621 17.621 1.00 48.45 320 ASN D N 1
ATOM 6133 C CA . ASN D 2 238 ? 16.412 -14.202 17.464 1.00 49.54 320 ASN D CA 1
ATOM 6134 C C . ASN D 2 238 ? 15.978 -14.258 16.008 1.00 49.65 320 ASN D C 1
ATOM 6135 O O . ASN D 2 238 ? 14.772 -14.216 15.722 1.00 50.98 320 ASN D O 1
ATOM 6140 N N . CYS D 2 239 ? 16.929 -14.342 15.076 1.00 45.53 321 CYS D N 1
ATOM 6141 C CA . CYS D 2 239 ? 16.606 -14.351 13.656 1.00 41.91 321 CYS D CA 1
ATOM 6142 C C . CYS D 2 239 ? 17.334 -15.492 12.972 1.00 44.44 321 CYS D C 1
ATOM 6143 O O . CYS D 2 239 ? 18.559 -15.466 12.829 1.00 44.06 321 CYS D O 1
ATOM 6146 N N . TYR D 2 240 ? 16.575 -16.471 12.518 1.00 42.67 322 TYR D N 1
ATOM 6147 C CA . TYR D 2 240 ? 17.128 -17.545 11.726 1.00 38.08 322 TYR D CA 1
ATOM 6148 C C . TYR D 2 240 ? 16.785 -17.272 10.270 1.00 40.90 322 TYR D C 1
ATOM 6149 O O . TYR D 2 240 ? 15.773 -16.626 9.975 1.00 41.92 322 TYR D O 1
ATOM 6158 N N . LEU D 2 241 ? 17.648 -17.723 9.354 1.00 38.24 323 LEU D N 1
ATOM 6159 C CA . LEU D 2 241 ? 17.248 -17.720 7.952 1.00 34.78 323 LEU D CA 1
ATOM 6160 C C . LEU D 2 241 ? 16.069 -18.661 7.763 1.00 36.68 323 LEU D C 1
ATOM 6161 O O . LEU D 2 241 ? 15.928 -19.667 8.473 1.00 34.62 323 LEU D O 1
ATOM 6166 N N . MET D 2 242 ? 15.209 -18.322 6.798 1.00 37.58 324 MET D N 1
ATOM 6167 C CA . MET D 2 242 ? 13.971 -19.071 6.611 1.00 36.69 324 MET D CA 1
ATOM 6168 C C . MET D 2 242 ? 14.257 -20.540 6.337 1.00 37.34 324 MET D C 1
ATOM 6169 O O . MET D 2 242 ? 15.135 -20.880 5.540 1.00 38.73 324 MET D O 1
ATOM 6174 N N . SER D 2 243 ? 13.507 -21.412 7.001 1.00 35.50 325 SER D N 1
ATOM 6175 C CA . SER D 2 243 ? 13.642 -22.845 6.805 1.00 41.50 325 SER D CA 1
ATOM 6176 C C . SER D 2 243 ? 12.345 -23.419 6.244 1.00 46.58 325 SER D C 1
ATOM 6177 O O . SER D 2 243 ? 11.268 -22.843 6.405 1.00 48.51 325 SER D O 1
ATOM 6180 N N . LYS D 2 244 ? 12.463 -24.575 5.577 1.00 48.87 326 LYS D N 1
ATOM 6181 C CA . LYS D 2 244 ? 11.283 -25.257 5.038 1.00 48.76 326 LYS D CA 1
ATOM 6182 C C . LYS D 2 244 ? 10.408 -25.833 6.147 1.00 47.67 326 LYS D C 1
ATOM 6183 O O . LYS D 2 244 ? 9.179 -25.793 6.051 1.00 50.55 326 LYS D O 1
ATOM 6189 N N . GLU D 2 245 ? 11.017 -26.370 7.202 1.00 42.93 327 GLU D N 1
ATOM 6190 C CA . GLU D 2 245 ? 10.284 -26.957 8.309 1.00 44.90 327 GLU D CA 1
ATOM 6191 C C . GLU D 2 245 ? 9.877 -25.908 9.333 1.00 43.33 327 GLU D C 1
ATOM 6192 O O . GLU D 2 245 ? 10.488 -24.847 9.463 1.00 45.45 327 GLU D O 1
ATOM 6198 N N . ILE D 2 246 ? 8.820 -26.226 10.068 1.00 41.93 328 ILE D N 1
ATOM 6199 C CA . ILE D 2 246 ? 8.303 -25.350 11.104 1.00 42.31 328 ILE D CA 1
ATOM 6200 C C . ILE D 2 246 ? 8.238 -26.180 12.377 1.00 43.73 328 ILE D C 1
ATOM 6201 O O . ILE D 2 246 ? 7.182 -26.745 12.686 1.00 50.21 328 ILE D O 1
ATOM 6206 N N . PRO D 2 247 ? 9.330 -26.267 13.144 1.00 42.16 329 PRO D N 1
ATOM 6207 C CA . PRO D 2 247 ? 9.389 -27.205 14.283 1.00 42.49 329 PRO D CA 1
ATOM 6208 C C . PRO D 2 247 ? 8.692 -26.733 15.554 1.00 44.42 329 PRO D C 1
ATOM 6209 O O . PRO D 2 247 ? 8.598 -27.515 16.518 1.00 45.88 329 PRO D O 1
ATOM 6213 N N . PHE D 2 248 ? 8.251 -25.488 15.625 1.00 41.29 330 PHE D N 1
ATOM 6214 C CA . PHE D 2 248 ? 7.621 -24.994 16.837 1.00 48.45 330 PHE D CA 1
ATOM 6215 C C . PHE D 2 248 ? 6.107 -25.012 16.678 1.00 51.70 330 PHE D C 1
ATOM 6216 O O . PHE D 2 248 ? 5.575 -25.097 15.566 1.00 55.32 330 PHE D O 1
ATOM 6224 N N . SER D 2 249 ? 5.413 -24.960 17.808 1.00 58.79 331 SER D N 1
ATOM 6225 C CA . SER D 2 249 ? 3.962 -24.937 17.747 1.00 66.38 331 SER D CA 1
ATOM 6226 C C . SER D 2 249 ? 3.470 -23.503 17.756 1.00 64.73 331 SER D C 1
ATOM 6227 O O . SER D 2 249 ? 4.182 -22.581 18.160 1.00 65.05 331 SER D O 1
ATOM 6230 N N . VAL D 2 250 ? 2.250 -23.324 17.250 1.00 63.67 332 VAL D N 1
ATOM 6231 C CA . VAL D 2 250 ? 1.627 -22.012 17.107 1.00 63.32 332 VAL D CA 1
ATOM 6232 C C . VAL D 2 250 ? 0.137 -22.133 17.413 1.00 68.80 332 VAL D C 1
ATOM 6233 O O . VAL D 2 250 ? -0.701 -21.629 16.658 1.00 71.16 332 VAL D O 1
ATOM 6237 N N . LYS D 2 251 ? -0.207 -22.788 18.526 1.00 66.96 333 LYS D N 1
ATOM 6238 C CA . LYS D 2 251 ? -1.596 -23.196 18.740 1.00 73.33 333 LYS D CA 1
ATOM 6239 C C . LYS D 2 251 ? -2.536 -21.991 18.815 1.00 75.35 333 LYS D C 1
ATOM 6240 O O . LYS D 2 251 ? -3.626 -22.009 18.227 1.00 77.47 333 LYS D O 1
ATOM 6242 N N . LYS D 2 252 ? -2.122 -20.920 19.500 1.00 70.09 334 LYS D N 1
ATOM 6243 C CA . LYS D 2 252 ? -3.048 -19.827 19.764 1.00 64.99 334 LYS D CA 1
ATOM 6244 C C . LYS D 2 252 ? -3.324 -18.971 18.540 1.00 59.97 334 LYS D C 1
ATOM 6245 O O . LYS D 2 252 ? -4.261 -18.174 18.568 1.00 63.63 334 LYS D O 1
ATOM 6251 N N . THR D 2 253 ? -2.517 -19.081 17.483 1.00 54.17 335 THR D N 1
ATOM 6252 C CA . THR D 2 253 ? -2.652 -18.242 16.293 1.00 51.06 335 THR D CA 1
ATOM 6253 C C . THR D 2 253 ? -2.589 -19.089 15.027 1.00 50.41 335 THR D C 1
ATOM 6254 O O . THR D 2 253 ? -2.199 -18.592 13.957 1.00 50.01 335 THR D O 1
ATOM 6258 N N . LYS D 2 254 ? -3.022 -20.354 15.136 1.00 50.17 336 LYS D N 1
ATOM 6259 C CA . LYS D 2 254 ? -2.771 -21.364 14.111 1.00 52.73 336 LYS D CA 1
ATOM 6260 C C . LYS D 2 254 ? -3.217 -20.904 12.721 1.00 54.24 336 LYS D C 1
ATOM 6261 O O . LYS D 2 254 ? -2.460 -21.000 11.750 1.00 57.00 336 LYS D O 1
ATOM 6265 N N . SER D 2 255 ? -4.442 -20.391 12.602 1.00 54.00 337 SER D N 1
ATOM 6266 C CA . SER D 2 255 ? -4.921 -19.931 11.301 1.00 53.09 337 SER D CA 1
ATOM 6267 C C . SER D 2 255 ? -4.126 -18.719 10.807 1.00 49.99 337 SER D C 1
ATOM 6268 O O . SER D 2 255 ? -3.632 -18.714 9.670 1.00 49.82 337 SER D O 1
ATOM 6271 N N . ILE D 2 256 ? -3.969 -17.692 11.659 1.00 46.84 338 ILE D N 1
ATOM 6272 C CA . ILE D 2 256 ? -3.187 -16.510 11.291 1.00 43.59 338 ILE D CA 1
ATOM 6273 C C . ILE D 2 256 ? -1.825 -16.932 10.777 1.00 44.02 338 ILE D C 1
ATOM 6274 O O . ILE D 2 256 ? -1.413 -16.588 9.666 1.00 43.12 338 ILE D O 1
ATOM 6279 N N . PHE D 2 257 ? -1.125 -17.718 11.584 1.00 46.22 339 PHE D N 1
ATOM 6280 C CA . PHE D 2 257 ? 0.186 -18.198 11.207 1.00 46.03 339 PHE D CA 1
ATOM 6281 C C . PHE D 2 257 ? 0.148 -18.908 9.868 1.00 46.28 339 PHE D C 1
ATOM 6282 O O . PHE D 2 257 ? 0.983 -18.633 8.988 1.00 43.88 339 PHE D O 1
ATOM 6290 N N . ASN D 2 258 ? -0.828 -19.803 9.678 1.00 46.17 340 ASN D N 1
ATOM 6291 C CA . ASN D 2 258 ? -0.880 -20.516 8.410 1.00 51.25 340 ASN D CA 1
ATOM 6292 C C . ASN D 2 258 ? -1.047 -19.538 7.261 1.00 44.27 340 ASN D C 1
ATOM 6293 O O . ASN D 2 258 ? -0.339 -19.639 6.248 1.00 43.10 340 ASN D O 1
ATOM 6298 N N . SER D 2 259 ? -1.898 -18.518 7.446 1.00 40.48 341 SER D N 1
ATOM 6299 C CA . SER D 2 259 ? -2.051 -17.493 6.420 1.00 38.80 341 SER D CA 1
ATOM 6300 C C . SER D 2 259 ? -0.732 -16.777 6.179 1.00 40.84 341 SER D C 1
ATOM 6301 O O . SER D 2 259 ? -0.314 -16.593 5.027 1.00 42.81 341 SER D O 1
ATOM 6304 N N . ALA D 2 260 ? -0.040 -16.390 7.256 1.00 33.85 342 ALA D N 1
ATOM 6305 C CA . ALA D 2 260 ? 1.238 -15.725 7.049 1.00 42.99 342 ALA D CA 1
ATOM 6306 C C . ALA D 2 260 ? 2.169 -16.630 6.239 1.00 43.91 342 ALA D C 1
ATOM 6307 O O . ALA D 2 260 ? 2.779 -16.183 5.248 1.00 40.89 342 ALA D O 1
ATOM 6309 N N . MET D 2 261 ? 2.193 -17.933 6.571 1.00 40.79 343 MET D N 1
ATOM 6310 C CA . MET D 2 261 ? 3.080 -18.823 5.842 1.00 40.52 343 MET D CA 1
ATOM 6311 C C . MET D 2 261 ? 2.665 -18.892 4.383 1.00 41.17 343 MET D C 1
ATOM 6312 O O . MET D 2 261 ? 3.520 -18.855 3.484 1.00 39.89 343 MET D O 1
ATOM 6317 N N . GLN D 2 262 ? 1.351 -18.930 4.125 1.00 41.18 344 GLN D N 1
ATOM 6318 C CA . GLN D 2 262 ? 0.900 -18.961 2.738 1.00 44.90 344 GLN D CA 1
ATOM 6319 C C . GLN D 2 262 ? 1.391 -17.738 2.000 1.00 44.74 344 GLN D C 1
ATOM 6320 O O . GLN D 2 262 ? 1.950 -17.846 0.900 1.00 47.62 344 GLN D O 1
ATOM 6326 N N . GLU D 2 263 ? 1.269 -16.574 2.632 1.00 42.20 345 GLU D N 1
ATOM 6327 C CA . GLU D 2 263 ? 1.691 -15.372 1.948 1.00 43.36 345 GLU D CA 1
ATOM 6328 C C . GLU D 2 263 ? 3.190 -15.446 1.685 1.00 45.03 345 GLU D C 1
ATOM 6329 O O . GLU D 2 263 ? 3.645 -15.144 0.578 1.00 47.40 345 GLU D O 1
ATOM 6335 N N . MET D 2 264 ? 3.956 -15.982 2.646 1.00 43.23 346 MET D N 1
ATOM 6336 C CA . MET D 2 264 ? 5.396 -16.090 2.450 1.00 42.27 346 MET D CA 1
ATOM 6337 C C . MET D 2 264 ? 5.705 -16.973 1.258 1.00 48.25 346 MET D C 1
ATOM 6338 O O . MET D 2 264 ? 6.561 -16.634 0.433 1.00 51.32 346 MET D O 1
ATOM 6343 N N . GLU D 2 265 ? 4.965 -18.068 1.105 1.00 53.04 347 GLU D N 1
ATOM 6344 C CA . GLU D 2 265 ? 5.288 -18.965 0.008 1.00 55.57 347 GLU D CA 1
ATOM 6345 C C . GLU D 2 265 ? 5.021 -18.290 -1.325 1.00 55.73 347 GLU D C 1
ATOM 6346 O O . GLU D 2 265 ? 5.785 -18.473 -2.283 1.00 57.15 347 GLU D O 1
ATOM 6352 N N . VAL D 2 266 ? 3.996 -17.434 -1.379 1.00 50.50 348 VAL D N 1
ATOM 6353 C CA . VAL D 2 266 ? 3.757 -16.673 -2.595 1.00 48.46 348 VAL D CA 1
ATOM 6354 C C . VAL D 2 266 ? 4.977 -15.825 -2.908 1.00 48.03 348 VAL D C 1
ATOM 6355 O O . VAL D 2 266 ? 5.534 -15.891 -4.012 1.00 51.03 348 VAL D O 1
ATOM 6359 N N . TYR D 2 267 ? 5.462 -15.084 -1.905 1.00 46.40 349 TYR D N 1
ATOM 6360 C CA . TYR D 2 267 ? 6.693 -14.324 -2.068 1.00 46.23 349 TYR D CA 1
ATOM 6361 C C . TYR D 2 267 ? 7.816 -15.228 -2.569 1.00 46.98 349 TYR D C 1
ATOM 6362 O O . TYR D 2 267 ? 8.471 -14.915 -3.573 1.00 47.57 349 TYR D O 1
ATOM 6371 N N . VAL D 2 268 ? 8.005 -16.396 -1.942 1.00 45.64 350 VAL D N 1
ATOM 6372 C CA . VAL D 2 268 ? 9.081 -17.265 -2.413 1.00 48.29 350 VAL D CA 1
ATOM 6373 C C . VAL D 2 268 ? 8.856 -17.619 -3.887 1.00 54.48 350 VAL D C 1
ATOM 6374 O O . VAL D 2 268 ? 9.750 -17.446 -4.726 1.00 58.37 350 VAL D O 1
ATOM 6378 N N . GLU D 2 269 ? 7.637 -18.033 -4.247 1.00 54.67 351 GLU D N 1
ATOM 6379 C CA . GLU D 2 269 ? 7.406 -18.349 -5.651 1.00 54.34 351 GLU D CA 1
ATOM 6380 C C . GLU D 2 269 ? 7.821 -17.166 -6.516 1.00 53.43 351 GLU D C 1
ATOM 6381 O O . GLU D 2 269 ? 8.642 -17.314 -7.433 1.00 52.65 351 GLU D O 1
ATOM 6383 N N . ASN D 2 270 ? 7.375 -15.958 -6.140 1.00 52.97 352 ASN D N 1
ATOM 6384 C CA . ASN D 2 270 ? 7.663 -14.773 -6.948 1.00 53.28 352 ASN D CA 1
ATOM 6385 C C . ASN D 2 270 ? 9.160 -14.580 -7.105 1.00 56.48 352 ASN D C 1
ATOM 6386 O O . ASN D 2 270 ? 9.664 -14.386 -8.218 1.00 59.36 352 ASN D O 1
ATOM 6391 N N . ILE D 2 271 ? 9.900 -14.696 -6.008 1.00 56.48 353 ILE D N 1
ATOM 6392 C CA . ILE D 2 271 ? 11.311 -14.382 -6.118 1.00 57.90 353 ILE D CA 1
ATOM 6393 C C . ILE D 2 271 ? 12.002 -15.447 -6.950 1.00 56.39 353 ILE D C 1
ATOM 6394 O O . ILE D 2 271 ? 12.845 -15.140 -7.799 1.00 57.41 353 ILE D O 1
ATOM 6399 N N . ARG D 2 272 ? 11.573 -16.698 -6.815 1.00 55.65 354 ARG D N 1
ATOM 6400 C CA . ARG D 2 272 ? 12.143 -17.729 -7.668 1.00 57.88 354 ARG D CA 1
ATOM 6401 C C . ARG D 2 272 ? 11.858 -17.420 -9.125 1.00 61.67 354 ARG D C 1
ATOM 6402 O O . ARG D 2 272 ? 12.736 -17.571 -9.979 1.00 61.83 354 ARG D O 1
ATOM 6410 N N . ARG D 2 273 ? 10.641 -16.944 -9.420 1.00 63.06 355 ARG D N 1
ATOM 6411 C CA . ARG D 2 273 ? 10.306 -16.585 -10.790 1.00 63.09 355 ARG D CA 1
ATOM 6412 C C . ARG D 2 273 ? 11.162 -15.424 -11.272 1.00 64.06 355 ARG D C 1
ATOM 6413 O O . ARG D 2 273 ? 11.593 -15.420 -12.426 1.00 68.53 355 ARG D O 1
ATOM 6421 N N . LYS D 2 274 ? 11.480 -14.472 -10.390 1.00 62.57 356 LYS D N 1
ATOM 6422 C CA . LYS D 2 274 ? 12.160 -13.248 -10.799 1.00 65.75 356 LYS D CA 1
ATOM 6423 C C . LYS D 2 274 ? 13.680 -13.402 -10.873 1.00 67.90 356 LYS D C 1
ATOM 6424 O O . LYS D 2 274 ? 14.323 -12.826 -11.761 1.00 71.32 356 LYS D O 1
ATOM 6430 N N . PHE D 2 275 ? 14.266 -14.172 -9.958 1.00 62.26 357 PHE D N 1
ATOM 6431 C CA . PHE D 2 275 ? 15.707 -14.298 -9.851 1.00 60.64 357 PHE D CA 1
ATOM 6432 C C . PHE D 2 275 ? 16.229 -15.669 -10.215 1.00 63.00 357 PHE D C 1
ATOM 6433 O O . PHE D 2 275 ? 17.387 -15.784 -10.609 1.00 68.63 357 PHE D O 1
ATOM 6441 N N . GLY D 2 276 ? 15.423 -16.714 -10.076 1.00 62.42 358 GLY D N 1
ATOM 6442 C CA . GLY D 2 276 ? 15.826 -18.051 -10.436 1.00 62.05 358 GLY D CA 1
ATOM 6443 C C . GLY D 2 276 ? 16.127 -18.941 -9.259 1.00 62.72 358 GLY D C 1
ATOM 6444 O O . GLY D 2 276 ? 16.160 -20.166 -9.426 1.00 67.46 358 GLY D O 1
ATOM 6445 N N . VAL D 2 277 ? 16.321 -18.381 -8.066 1.00 60.12 359 VAL D N 1
ATOM 6446 C CA . VAL D 2 277 ? 16.765 -19.199 -6.946 1.00 59.28 359 VAL D CA 1
ATOM 6447 C C . VAL D 2 277 ? 16.148 -18.704 -5.644 1.00 57.82 359 VAL D C 1
ATOM 6448 O O . VAL D 2 277 ? 15.798 -17.530 -5.501 1.00 60.10 359 VAL D O 1
ATOM 6452 N N . PHE D 2 278 ? 15.987 -19.626 -4.700 1.00 53.61 360 PHE D N 1
ATOM 6453 C CA . PHE D 2 278 ? 15.777 -19.277 -3.296 1.00 48.29 360 PHE D CA 1
ATOM 6454 C C . PHE D 2 278 ? 16.213 -20.472 -2.472 1.00 49.33 360 PHE D C 1
ATOM 6455 O O . PHE D 2 278 ? 15.623 -21.548 -2.595 1.00 50.27 360 PHE D O 1
ATOM 6463 N N . ASN D 2 279 ? 17.219 -20.292 -1.624 1.00 49.59 361 ASN D N 1
ATOM 6464 C CA . ASN D 2 279 ? 17.783 -21.394 -0.851 1.00 49.58 361 ASN D CA 1
ATOM 6465 C C . ASN D 2 279 ? 17.263 -21.354 0.585 1.00 49.46 361 ASN D C 1
ATOM 6466 O O . ASN D 2 279 ? 17.544 -20.415 1.342 1.00 46.88 361 ASN D O 1
ATOM 6471 N N . TYR D 2 280 ? 16.486 -22.364 0.944 1.00 47.70 362 TYR D N 1
ATOM 6472 C CA . TYR D 2 280 ? 16.120 -22.552 2.327 1.00 44.99 362 TYR D CA 1
ATOM 6473 C C . TYR D 2 280 ? 17.333 -23.011 3.134 1.00 47.47 362 TYR D C 1
ATOM 6474 O O . TYR D 2 280 ? 18.288 -23.585 2.608 1.00 52.32 362 TYR D O 1
ATOM 6483 N N . SER D 2 281 ? 17.274 -22.763 4.430 1.00 45.98 363 SER D N 1
ATOM 6484 C CA . SER D 2 281 ? 18.281 -23.158 5.397 1.00 47.54 363 SER D CA 1
ATOM 6485 C C . SER D 2 281 ? 17.672 -24.160 6.360 1.00 45.78 363 SER D C 1
ATOM 6486 O O . SER D 2 281 ? 16.449 -24.189 6.549 1.00 47.19 363 SER D O 1
ATOM 6489 N N . PRO D 2 282 ? 18.488 -24.991 6.996 1.00 42.25 364 PRO D N 1
ATOM 6490 C CA . PRO D 2 282 ? 17.974 -25.812 8.095 1.00 43.09 364 PRO D CA 1
ATOM 6491 C C . PRO D 2 282 ? 17.548 -24.930 9.261 1.00 44.43 364 PRO D C 1
ATOM 6492 O O . PRO D 2 282 ? 17.805 -23.731 9.286 1.00 46.55 364 PRO D O 1
ATOM 6496 N N . PHE D 2 283 ? 16.767 -25.456 10.174 1.00 41.19 365 PHE D N 1
ATOM 6497 C CA . PHE D 2 283 ? 16.311 -24.636 11.255 1.00 36.73 365 PHE D CA 1
ATOM 6498 C C . PHE D 2 283 ? 17.468 -24.317 12.165 1.00 41.08 365 PHE D C 1
ATOM 6499 O O . PHE D 2 283 ? 18.389 -25.075 12.248 1.00 44.66 365 PHE D O 1
ATOM 6507 N N . ARG D 2 284 ? 17.381 -23.160 12.802 1.00 40.46 366 ARG D N 1
ATOM 6508 C CA . ARG D 2 284 ? 18.319 -22.544 13.695 1.00 38.12 366 ARG D CA 1
ATOM 6509 C C . ARG D 2 284 ? 19.569 -22.057 13.063 1.00 41.00 366 ARG D C 1
ATOM 6510 O O . ARG D 2 284 ? 20.545 -21.970 13.730 1.00 46.01 366 ARG D O 1
ATOM 6518 N N . THR D 2 285 ? 19.559 -21.726 11.790 1.00 38.26 367 THR D N 1
ATOM 6519 C CA . THR D 2 285 ? 20.766 -21.213 11.213 1.00 38.70 367 THR D CA 1
ATOM 6520 C C . THR D 2 285 ? 20.565 -19.744 11.296 1.00 38.29 367 THR D C 1
ATOM 6521 O O . THR D 2 285 ? 19.634 -19.216 10.766 1.00 37.67 367 THR D O 1
ATOM 6525 N N . PRO D 2 286 ? 21.479 -19.080 11.947 1.00 38.77 368 PRO D N 1
ATOM 6526 C CA . PRO D 2 286 ? 21.387 -17.674 12.234 1.00 38.74 368 PRO D CA 1
ATOM 6527 C C . PRO D 2 286 ? 21.436 -16.694 11.119 1.00 38.39 368 PRO D C 1
ATOM 6528 O O . PRO D 2 286 ? 22.139 -16.827 10.169 1.00 40.97 368 PRO D O 1
ATOM 6532 N N . TYR D 2 287 ? 20.609 -15.688 11.246 1.00 39.43 369 TYR D N 1
ATOM 6533 C CA . TYR D 2 287 ? 20.727 -14.585 10.313 1.00 37.94 369 TYR D CA 1
ATOM 6534 C C . TYR D 2 287 ? 21.955 -13.744 10.667 1.00 47.28 369 TYR D C 1
ATOM 6535 O O . TYR D 2 287 ? 22.222 -13.472 11.841 1.00 48.46 369 TYR D O 1
ATOM 6544 N N . THR D 2 288 ? 22.713 -13.344 9.656 1.00 36.60 370 THR D N 1
ATOM 6545 C CA . THR D 2 288 ? 23.826 -12.428 9.830 1.00 45.48 370 THR D CA 1
ATOM 6546 C C . THR D 2 288 ? 23.631 -11.210 8.935 1.00 46.35 370 THR D C 1
ATOM 6547 O O . THR D 2 288 ? 22.895 -11.268 7.940 1.00 45.76 370 THR D O 1
ATOM 6551 N N . PRO D 2 289 ? 24.255 -10.080 9.275 1.00 48.22 371 PRO D N 1
ATOM 6552 C CA . PRO D 2 289 ? 23.965 -8.842 8.551 1.00 48.64 371 PRO D CA 1
ATOM 6553 C C . PRO D 2 289 ? 24.258 -8.994 7.078 1.00 56.64 371 PRO D C 1
ATOM 6554 O O . PRO D 2 289 ? 25.275 -9.569 6.685 1.00 59.85 371 PRO D O 1
ATOM 6558 N N . ASN D 2 290 ? 23.325 -8.507 6.263 1.00 62.91 372 ASN D N 1
ATOM 6559 C CA . ASN D 2 290 ? 23.511 -8.468 4.818 1.00 67.82 372 ASN D CA 1
ATOM 6560 C C . ASN D 2 290 ? 23.741 -9.861 4.250 1.00 64.77 372 ASN D C 1
ATOM 6561 O O . ASN D 2 290 ? 24.587 -10.058 3.385 1.00 66.83 372 ASN D O 1
ATOM 6566 N N . SER D 2 291 ? 22.994 -10.835 4.752 1.00 59.31 373 SER D N 1
ATOM 6567 C CA . SER D 2 291 ? 23.201 -12.216 4.350 1.00 57.62 373 SER D CA 1
ATOM 6568 C C . SER D 2 291 ? 22.785 -12.443 2.908 1.00 55.26 373 SER D C 1
ATOM 6569 O O . SER D 2 291 ? 21.725 -11.990 2.478 1.00 56.27 373 SER D O 1
ATOM 6572 N N . GLN D 2 292 ? 23.601 -13.199 2.173 1.00 58.82 374 GLN D N 1
ATOM 6573 C CA . GLN D 2 292 ? 23.300 -13.521 0.782 1.00 63.16 374 GLN D CA 1
ATOM 6574 C C . GLN D 2 292 ? 23.060 -15.004 0.547 1.00 62.28 374 GLN D C 1
ATOM 6575 O O . GLN D 2 292 ? 23.086 -15.444 -0.609 1.00 65.90 374 GLN D O 1
ATOM 6581 N N . TYR D 2 293 ? 22.850 -15.792 1.603 1.00 55.15 375 TYR D N 1
ATOM 6582 C CA . TYR D 2 293 ? 22.724 -17.231 1.402 1.00 51.03 375 TYR D CA 1
ATOM 6583 C C . TYR D 2 293 ? 21.542 -17.554 0.493 1.00 47.35 375 TYR D C 1
ATOM 6584 O O . TYR D 2 293 ? 21.692 -18.267 -0.502 1.00 47.89 375 TYR D O 1
ATOM 6593 N N . GLN D 2 294 ? 20.372 -16.978 0.777 1.00 46.69 376 GLN D N 1
ATOM 6594 C CA . GLN D 2 294 ? 19.175 -17.283 -0.004 1.00 47.62 376 GLN D CA 1
ATOM 6595 C C . GLN D 2 294 ? 19.320 -16.954 -1.489 1.00 51.91 376 GLN D C 1
ATOM 6596 O O . GLN D 2 294 ? 18.550 -17.476 -2.307 1.00 52.90 376 GLN D O 1
ATOM 6602 N N . MET D 2 295 ? 20.272 -16.105 -1.859 1.00 54.66 377 MET D N 1
ATOM 6603 C CA . MET D 2 295 ? 20.472 -15.717 -3.247 1.00 57.80 377 MET D CA 1
ATOM 6604 C C . MET D 2 295 ? 21.666 -16.404 -3.896 1.00 58.51 377 MET D C 1
ATOM 6605 O O . MET D 2 295 ? 21.908 -16.185 -5.085 1.00 57.00 377 MET D O 1
ATOM 6610 N N . LEU D 2 296 ? 22.413 -17.218 -3.156 1.00 60.32 378 LEU D N 1
ATOM 6611 C CA . LEU D 2 296 ? 23.604 -17.837 -3.720 1.00 64.90 378 LEU D CA 1
ATOM 6612 C C . LEU D 2 296 ? 23.239 -18.681 -4.931 1.00 66.02 378 LEU D C 1
ATOM 6613 O O . LEU D 2 296 ? 22.189 -19.332 -4.967 1.00 62.63 378 LEU D O 1
ATOM 6618 N N . LEU D 2 297 ? 24.099 -18.636 -5.947 1.00 69.61 379 LEU D N 1
ATOM 6619 C CA . LEU D 2 297 ? 23.874 -19.474 -7.115 1.00 72.50 379 LEU D CA 1
ATOM 6620 C C . LEU D 2 297 ? 23.969 -20.945 -6.733 1.00 76.34 379 LEU D C 1
ATOM 6621 O O . LEU D 2 297 ? 23.004 -21.699 -6.876 1.00 79.53 379 LEU D O 1
ATOM 6626 N N . ASP D 2 298 ? 25.113 -21.369 -6.211 1.00 77.71 380 ASP D N 1
ATOM 6627 C CA . ASP D 2 298 ? 25.190 -22.685 -5.615 1.00 81.94 380 ASP D CA 1
ATOM 6628 C C . ASP D 2 298 ? 25.457 -22.486 -4.136 1.00 85.72 380 ASP D C 1
ATOM 6629 O O . ASP D 2 298 ? 26.414 -21.782 -3.777 1.00 89.15 380 ASP D O 1
ATOM 6634 N N . PRO D 2 299 ? 24.630 -23.037 -3.246 1.00 84.53 381 PRO D N 1
ATOM 6635 C CA . PRO D 2 299 ? 24.857 -22.798 -1.816 1.00 81.92 381 PRO D CA 1
ATOM 6636 C C . PRO D 2 299 ? 26.073 -23.522 -1.264 1.00 83.05 381 PRO D C 1
ATOM 6637 O O . PRO D 2 299 ? 26.628 -23.083 -0.251 1.00 82.09 381 PRO D O 1
ATOM 6641 N N . THR D 2 300 ? 26.501 -24.624 -1.872 1.00 86.37 382 THR D N 1
ATOM 6642 C CA . THR D 2 300 ? 27.679 -25.304 -1.351 1.00 91.51 382 THR D CA 1
ATOM 6643 C C . THR D 2 300 ? 28.982 -24.653 -1.803 1.00 96.13 382 THR D C 1
ATOM 6644 O O . THR D 2 300 ? 30.055 -25.062 -1.340 1.00 99.97 382 THR D O 1
ATOM 6648 N N . ASN D 2 301 ? 28.923 -23.645 -2.675 1.00 95.56 383 ASN D N 1
ATOM 6649 C CA . ASN D 2 301 ? 30.120 -22.935 -3.129 1.00 96.89 383 ASN D CA 1
ATOM 6650 C C . ASN D 2 301 ? 29.784 -21.458 -3.259 1.00 91.67 383 ASN D C 1
ATOM 6651 O O . ASN D 2 301 ? 29.319 -20.998 -4.311 1.00 88.39 383 ASN D O 1
ATOM 6656 N N . PRO D 2 302 ? 30.017 -20.672 -2.207 1.00 90.72 384 PRO D N 1
ATOM 6657 C CA . PRO D 2 302 ? 29.695 -19.237 -2.285 1.00 89.11 384 PRO D CA 1
ATOM 6658 C C . PRO D 2 302 ? 30.461 -18.497 -3.363 1.00 87.49 384 PRO D C 1
ATOM 6659 O O . PRO D 2 302 ? 29.985 -17.452 -3.825 1.00 84.22 384 PRO D O 1
ATOM 6663 N N . SER D 2 303 ? 31.634 -19.000 -3.773 1.00 92.68 385 SER D N 1
ATOM 6664 C CA . SER D 2 303 ? 32.455 -18.266 -4.734 1.00 97.25 385 SER D CA 1
ATOM 6665 C C . SER D 2 303 ? 31.723 -18.051 -6.052 1.00 95.48 385 SER D C 1
ATOM 6666 O O . SER D 2 303 ? 32.049 -17.119 -6.796 1.00 95.29 385 SER D O 1
ATOM 6669 N N . ALA D 2 304 ? 30.722 -18.885 -6.348 1.00 92.15 386 ALA D N 1
ATOM 6670 C CA . ALA D 2 304 ? 30.029 -18.843 -7.629 1.00 90.85 386 ALA D CA 1
ATOM 6671 C C . ALA D 2 304 ? 29.134 -17.624 -7.791 1.00 87.76 386 ALA D C 1
ATOM 6672 O O . ALA D 2 304 ? 28.588 -17.429 -8.881 1.00 90.36 386 ALA D O 1
ATOM 6674 N N . GLY D 2 305 ? 28.955 -16.816 -6.747 1.00 83.18 387 GLY D N 1
ATOM 6675 C CA . GLY D 2 305 ? 28.149 -15.617 -6.846 1.00 76.96 387 GLY D CA 1
ATOM 6676 C C . GLY D 2 305 ? 26.690 -15.852 -6.522 1.00 72.02 387 GLY D C 1
ATOM 6677 O O . GLY D 2 305 ? 26.253 -16.942 -6.136 1.00 69.83 387 GLY D O 1
ATOM 6678 N N . THR D 2 306 ? 25.920 -14.782 -6.690 1.00 70.01 388 THR D N 1
ATOM 6679 C CA . THR D 2 306 ? 24.497 -14.771 -6.412 1.00 68.51 388 THR D CA 1
ATOM 6680 C C . THR D 2 306 ? 23.721 -14.418 -7.672 1.00 69.90 388 THR D C 1
ATOM 6681 O O . THR D 2 306 ? 24.232 -13.739 -8.564 1.00 70.24 388 THR D O 1
ATOM 6685 N N . ALA D 2 307 ? 22.476 -14.881 -7.738 1.00 73.94 389 ALA D N 1
ATOM 6686 C CA . ALA D 2 307 ? 21.575 -14.434 -8.790 1.00 80.94 389 ALA D CA 1
ATOM 6687 C C . ALA D 2 307 ? 21.389 -12.929 -8.697 1.00 90.72 389 ALA D C 1
ATOM 6688 O O . ALA D 2 307 ? 21.191 -12.379 -7.612 1.00 88.73 389 ALA D O 1
ATOM 6690 N N . LYS D 2 308 ? 21.474 -12.256 -9.833 1.00 108.51 390 LYS D N 1
ATOM 6691 C CA . LYS D 2 308 ? 21.406 -10.808 -9.850 1.00 111.38 390 LYS D CA 1
ATOM 6692 C C . LYS D 2 308 ? 20.392 -10.278 -10.849 1.00 116.66 390 LYS D C 1
ATOM 6693 O O . LYS D 2 308 ? 20.217 -9.057 -10.926 1.00 120.24 390 LYS D O 1
ATOM 6695 N N . ILE D 2 309 ? 19.705 -11.157 -11.583 1.00 117.47 391 ILE D N 1
ATOM 6696 C CA . ILE D 2 309 ? 18.864 -10.798 -12.734 1.00 119.49 391 ILE D CA 1
ATOM 6697 C C . ILE D 2 309 ? 18.066 -9.514 -12.534 1.00 117.17 391 ILE D C 1
ATOM 6698 O O . ILE D 2 309 ? 17.264 -9.414 -11.607 1.00 113.71 391 ILE D O 1
#

InterPro domains:
  IPR002108 Actin-depolymerising factor homology domain [PF00241] (10-133)
  IPR002108 Actin-depolymerising factor homology domain [PS51263] (3-134)
  IPR002108 Actin-depolymerising factor homology domain [SM00102] (8-134)
  IPR029006 ADF-H/Gelsolin-like domain superfamily [G3DSA:3.40.20.10] (2-135)